Protein 9KCU (pdb70)

Organism: Medicago truncatula (NCBI:txid3880)

Sequence (1292 aa):
RIFDPRGQTIHQWNKIFLVACLISLFVDPLFFYLPIVQDEVCIDIGIAVEVFLIIIRSIADVFYVIHIFMRFHTAYVAPSSRVFGRGELVIDSSKIASRYLHKGFFLDFIAALPLPQVLIWIVIPNLGGSTIANTKNVLRFIIIIQYLPRLFLIFPLSSQIVKATTAWAGAAYNLILYMLASHVLGACWYLLSIERQEACWKSVCKLEESSCQFDFFDCNMVKDSLRVSWFVTSNVTNLCSPNSLFYQFGIYGDAVTSKVTTSAFFNKYFFCLWWGLRNLSSLGQGLLTSTFVGEIMFAIVIATLGLVLFALLIGNMQTYLQSRIFDPRGQTIHQWNKIFLVACLISLFVDPLFFYLPIVQDEVCIDIGIAVEVFLIIIRSIADVFYVIHIFMRFHTAYVAPSSRVFGRGELVIDSSKIASRYLHKGFFLDFIAALPLPQVLIWIVIPNLGGSTIANTKNVLRFIIIIQYLPRLFLIFPLSSQIVKATTAWAGAAYNLILYMLASHVLGACWYLLSIERQEACWKSVCKLEESSCQFDFFDCNMVKDSLRVSWFVTSNVTNLCSPNSLFYQFGIYGDAVTSKVTTSAFFNKYFFCLWWGLRNLSSLGQGLLTSTFVGEIMFAIVIATLGLVLFALLIGNMQTYLQSRIFDPRGQTIHQWNKIFLVACLISLFVDPLFFYLPIVQDEVCIDIGIAVEVFLIIIRSIADVFYVIHIFMRFHTAYVAPSSRVFGRGELVIDSSKIASRYLHKGFFLDFIAALPLPQVLIWIVIPNLGGSTIANTKNVLRFIIIIQYLPRLFLIFPLSSQIVKATTAWAGAAYNLILYMLASHVLGACWYLLSIERQEACWKSVCKLEESSCQFDFFDCNMVKDSLRVSWFVTSNVTNLCSPNSLFYQFGIYGDAVTSKVTTSAFFNKYFFCLWWGLRNLSSLGQGLLTSTFVGEIMFAIVIATLGLVLFALLIGNMQTYLQSRIFDPRGQTIHQWNKIFLVACLISLFVDPLFFYLPIVQDEVCIDIGIAVEVFLIIIRSIADVFYVIHIFMRFHTAYVAPSSRVFGRGELVIDSSKIASRYLHKGFFLDFIAALPLPQVLIWIVIPNLGGSTIANTKNVLRFIIIIQYLPRLFLIFPLSSQIVKATTAWAGAAYNLILYMLASHVLGACWYLLSIERQEACWKSVCKLEESSCQFDFFDCNMVKDSLRVSWFVTSNVTNLCSPNSLFYQFGIYGDAVTSKVTTSAFFNKYFFCLWWGLRNLSSLGQGLLTSTFVGEIMFAIVIATLGLVLFALLIGNMQTYLQS

B-factor: mean 60.76, std 32.74, range [0.27, 134.97]

GO terms:
  GO:0031965 nuclear membrane (C, IDA)
  GO:0005262 calcium channel activity (F, IDA)
  GO:0036377 arbuscular mycorrhizal association (P, IMP)
  GO:0009877 nodulation (P, IMP)
  GO:0044325 transmembrane transporter binding (F, IPI)

InterPro domains:
  IPR000595 Cyclic nucleotide-binding domain [PF00027] (485-559)
  IPR000595 Cyclic nucleotide-binding domain [PS50042] (462-559)
  IPR000595 Cyclic nucleotide-binding domain [SM00100] (462-593)
  IPR000595 Cyclic nucleotide-binding domain [cd00038] (462-593)
  IPR003938 Potassium channel, voltage-dependent, EAG/ELK/ERG-like [PR01463] (125-134)
  IPR003938 Potassium channel, voltage-dependent, EAG/ELK/ERG-like [PR01463] (242-252)
  IPR003938 Potassium channel, voltage-dependent, EAG/ELK/ERG-like [PR01463] (331-348)
  IPR003938 Potassium channel, voltage-dependent, EAG/ELK/ERG-like [PR01463] (357-368)
  IPR003938 Potassium channel, voltage-dependent, EAG/ELK/ERG-like [PR01463] (375-384)
  IPR003938 Potassium channel, voltage-dependent, EAG/ELK/ERG-like [PR01463] (425-432)
  IPR005821 Ion transport domain [PF00520] (70-389)
  IPR014710 RmlC-like jelly roll fold [G3DSA:2.60.120.10] (460-580)
  IPR018490 Cyclic nucleotide-binding domain superfamily [SSF51206] (392-590)

Radius of gyration: 35.73 Å; Cα contacts (8 Å, |Δi|>4): 1660; chains: 4; bounding box: 83×84×84 Å

Secondary structure (DSSP, 8-state):
-PBPTTSSHHHHHHHHHHHHHHHHHHHGGGGGG-EEEETTTEEEE-HHHHHHHHHHHHHHHHHHHHHHHHHTTB----GGG-BTTB------HHHHHHHHHHTTHHHHHHTS--HHHHHHHHTSSGGG--TTT--TTTGGGHHHHHHHHHHHHHHHHHHHHHHH---TTTHHHHHHHHHHHHHHHHHHHHHHHHHHHHHHHHHHHHHTTTT--TTTTBGGGTT-HHHHHHHHT--HHHHSSSSSTTS--GGGHHHHHTTTTTS-HHHHHHHHHHHHHHHHHTTTTT----S-HHHHHHHHHHHHHHHHHHHHHHHHHHHHHH-/-PBPTTSSHHHHHHHHHHHHHHHHHHHGGGGGG-EEEETTTEEEE-HHHHHHHHHHHHHHHHHHHHHHHHHHTB----GGG-BTTB------HHHHHHHHHHTTHHHHHHHHS-HHHHHHHHTSSGGG--TTT--HHHHGGGHHHHHHHHHHHHHHHHHHHHHH---TTTHHHHHHHHHHHHHHHHHHHHHHHHHHHHHHHHHHHHHTTTT--TTTTBGGGTT-HHHHHHHTT--HHHHTSSSSSSS--GGGGHHHHTTTTTS-HHHHHHHHHHHHHHHHHTTTTT----S-HHHHHHHHHHHHHHHHHHHHHHHHHHHHHH-/-PBPTTSSHHHHHHHHHHHHHHHHHHHGGGGGG-EEEETTTEEEE-HHHHHHHHHHHHHHHHHHHHHHHHHTTB----GGG-BTTB------HHHHHHHHHHTTHHHHHHHTS-HHHHHHHHTSSTTS--TTT--TTTGGGHHHHHHHHHHHHHHHHHHHHHHH---HHHHHHHHHHHHHHHHHHHHHHHHHHHHHHHHHHHHHHHHTTTT--TT--BGGGTT-HHHHHHHTT--HHHHSSTTSSSS--GGGGHHHHTTGGGS-HHHHHHHHHHHHHHHHHTTTTT----S-HHHHHHHHHHHHHHHHHHHHHHHHHHHHHH-/-PBPTTSSHHHHHHHHHHHHHHHHHHHGGGGGG-EEE-TTS-EEE-HHHHHHHHHHHHHHHHHHHHHHHHHHTB----GGG-BTTB------HHHHHHHHHHTTHHHHHHHTS-HHHHHHHTTSSGGG--TTT--HHHHTTHHHHHHHHHHHHHHHHHHHHHHH---STTTHHHHHHHHHHHHHHHHHHHHHHHHHHHHHHHHHHHHTTTS--TTTTBGGGTTSHHHHHHHHT--HHHHSSSSSTTS--GGGGHHHHTTTTTS-HHHHHHHHHHHHHHHHHTTTTT----S-HHHHHHHHHHHHHHHHHHHHHHHHHHHHHH-

Solvent-accessible surface area: 62949 Å² total; per-residue (Å²): 216,39,36,59,50,214,25,133,70,29,60,114,29,17,86,76,4,29,90,8,0,77,84,0,1,96,10,1,1,15,0,0,0,3,0,47,8,55,122,77,10,0,15,59,47,19,136,76,52,19,76,119,2,0,83,41,1,28,89,4,9,82,67,2,87,68,24,19,128,34,101,51,64,16,4,42,44,22,97,114,16,155,97,197,67,189,4,125,87,29,109,80,65,85,117,8,33,45,105,2,108,148,155,32,62,148,56,17,95,54,0,8,56,46,44,0,32,50,15,16,128,124,53,24,59,139,177,34,46,28,112,170,56,70,46,79,6,62,49,13,40,60,1,38,118,5,4,102,31,0,49,110,30,10,89,66,16,25,50,92,20,112,171,46,141,149,52,193,49,15,14,21,97,1,38,104,27,1,62,32,18,0,4,20,10,0,0,14,0,0,0,37,0,0,35,20,14,28,36,0,5,41,27,0,2,125,119,32,125,116,72,10,91,89,59,7,3,39,15,140,64,37,194,58,73,117,3,80,54,9,56,110,114,17,78,1,85,105,30,6,26,44,119,38,169,76,50,71,6,28,11,6,5,48,0,19,80,10,142,0,3,53,23,64,48,142,40,2,22,36,6,0,12,1,5,0,0,13,5,0,4,10,12,0,19,49,3,98,9,4,13,72,42,51,4,0,92,23,0,22,73,0,0,34,62,0,0,42,12,7,0,39,0,3,0,26,4,8,58,96,51,88,104,210,44,37,55,47,206,21,139,67,29,62,125,31,21,83,78,4,31,85,4,0,71,84,0,0,93,8,1,3,15,0,1,0,2,0,46,7,65,124,75,12,0,19,56,53,18,125,75,47,15,70,119,2,1,90,41,0,35,88,4,10,84,68,4,80,68,13,16,116,42,86,51,68,20,5,42,47,20,80,117,22,154,93,193,73,183,4,122,90,28,109,85,75,82,117,7,32,45,114,11,99,149,171,34,53,150,52,9,92,50,0,9,62,49,44,0,25,57,4,13,134,123,69,22,59,137,180,34,42,34,116,171,57,45,54,68,5,69,60,13,42,71,2,38,114,4,3,109,30,0,45,110,29,6,94,62,14,24,57,88,20,114,178,47,153,150,43,195,53,18,15,29,94,4,47,97,31,1,56,24,14,0,6,20,8,0,0,12,0,0,0,36,0,0,32,21,13,25,38,0,4,41,32,0,2,124,116,32,110,120,58,8,91,98,54,15,6,42,18,116,82,33,183,61,77,114,4,73,54,3,48,116,114,17,80,2,94,98,32,6,24,44,121,37,178,75,58,66,5,30,11,7,3,46,0,18,72,15,133,0,3,50,24,63,46,141,41,1,24,33,5,0,18,1,3,0,0,16,3,0,5,11,15,0,21,51,4,106,8,4,15,71,51,53,3,0,83,24,0,10,64,0,0,28,60,0,1,39,10,9,0,41,2,2,0,26,3,8,55,88,59,105,99,206,46,30,54,52,213,22,131,62,24,57,107,24,21,84,74,4,30,87,8,0,75,85,1,1,94,10,0,1,14,0,0,1,3,0,47,10,58,126,75,14,0,16,61,51,19,141,76,50,22,76,117,2,1,88,39,1,36,88,5,9,75,64,4,82,68,23,18,125,30,102,50,61,18,6,43,45,20,90,115,25,142,94,192,64,183,3,130,81,27,116,80,68,82,118,6,30,41,117,10,97,146,168,33,54,144,71,18,90,50,1,7,62,45,48,0,38,50,2,16,123,121,63,28,59,137,180,35,49,42,109,174,54,36,52,73,5,61,61,3,45,51,0,34,123,5,4,105,33,0,49,110,21,8,90,63,15,17,51,91,17,114,176,53,144,152,43,207,54,23,15,30,78,6,48,97,37,6,62,33,18,0,5,21,10,0,0,10,0,0,0,37,1,0,37,24,15,26,33,0,4,57,31,0,1,133,112,32,108,113,76,5,107,97,66,12,18,44,18,133,62,32,181,54,74,124,5,81,56,16,56,110,120,17,67,1,91,84,30,6,26,49,145,35,175,71,50,68,6,30,12,6,5,45,0,18,84,10,128,0,4,52,21,60,48,142,40,1,23,40,4,0,19,1,5,0,0,10,6,1,3,9,12,0,22,48,3,108,7,6,8,70,45,47,3,0,93,23,0,24,76,0,0,38,60,0,0,32,13,8,0,35,6,3,0,33,8,9,52,91,60,115,99,214,42,34,56,49,224,28,134,60,25,59,107,21,16,83,77,4,29,89,10,2,73,85,2,1,92,6,0,2,16,0,1,0,2,0,45,2,63,116,83,12,0,15,56,42,18,115,82,48,20,59,122,4,2,92,37,1,38,99,5,10,86,60,1,88,67,19,20,122,40,96,54,61,25,9,42,43,20,97,117,20,144,89,194,64,172,6,117,122,30,136,73,67,84,114,7,30,45,122,12,97,148,170,34,51,147,59,8,94,49,0,7,60,52,41,0,26,65,4,11,118,126,68,24,62,138,180,38,46,36,105,174,56,63,44,76,6,67,60,10,39,64,1,35,128,5,2,106,34,1,45,107,26,9,91,62,17,11,51,91,21,111,175,46,147,151,41,198,56,23,6,27,92,7,35,101,35,3,54,28,13,0,4,20,10,0,0,12,0,0,0,38,1,0,34,24,9,35,25,0,2,74,31,0,1,119,118,34,116,114,73,10,92,83,73,9,12,44,18,130,72,27,186,60,75,112,2,77,54,11,45,112,116,18,77,0,81,105,33,6,24,42,123,35,170,76,53,69,6,31,11,7,6,57,0,14,76,18,84,0,0,38,23,61,47,142,39,1,21,45,9,0,18,1,3,0,0,15,3,0,6,10,13,0,20,54,3,111,10,2,11,73,48,51,3,0,88,23,0,14,74,0,0,44,60,0,0,38,5,8,0,37,4,3,0,27,14,11,56,83,54,99,99

Nearest PDB structures (foldseek):
  8wfz-assembly1_A  TM=6.691E-01  e=1.430E-05  Arabidopsis thaliana
  8zyo-assembly1_B  TM=6.750E-01  e=1.605E-03  Homo sapiens
  7tkt-assembly1_A  TM=7.025E-01  e=5.117E-02  Spirochaeta thermophila DSM 6578
  8zyq-assembly1_A  TM=5.885E-01  e=2.383E-02  Homo sapiens
  6gyo-assembly1_A  TM=6.888E-01  e=1.526E-06  Homo sapiens

Foldseek 3Di:
DFDECPDDVVLVLLVVLLVLLVQLLLLLLLCLLQWFQDPLQATDGDPVVVVVSLVSNVVSLVSLVVVVVNQLRYWDFDPVQCDVNCRDTDRDSVVSNVVCVVPPVPLSVLLSDSVQVCCVPVAPDDPNPVPVVLCNLPCSCCSVVSSVSSVVVNVVSVVVVVVVDDLVCQQVVLVVVLLSQLLNLLSVLLSVLVVQLLVLVVVQCVVVVVLHDSPLRHPVCCPPPSNVVCSVVGPSVPLSAPVHPNGFSFLSNVCRVVVLSNDDSVSVSVVSSVVSSVCLCVLLPPRGGDPDPVSVVSSPVSNVNSVVSVVSNVVSNVVSVVD/DADEPLDDVVLVLLVVLLVLLLQLLLLLLLCLLQWFQALLQATDGDPVVVVVSLVSNVVSLVSLVVVLVNQLRYWDFDPVQCDVNCRDIDHDSVVSNVVCVVPPNPLSVLLSDSVQNCLVPVQPDDPNPVPVVLPNLPVSCCSVVSSVSSVVVNVVSVVVNVVVDALVVQQVVLVSVLLSQLLNLLSVLSSVLVVLLVVLVVVQCVVVVVLHDSPLRHPVCCPPPSNVVCSVVGPSSPLSAPVDPNDFSFLSNVCVVVVLSHDDSVSVSVVSSVVLSVCLCVLLPPRGGDPDPVSVVSSPVSNVNSVVSVVSNVVSNVVSVVD/DADECLDDPVLVLLVVLLVLLVLLLLLLLLCLLQWFQDPLQFTDGDPVVVVVSLVSNVVSLVSLVVVLVNQLRYWDFDPVQCDVNCRDTDHDSVVSNVVCVVPPNVLSVLLNDSVQVCLVPPQPDDPNPPPVVLPSLPVSCCSVVNSVSSVVVNVVSVVVNVVVPALVCQLVVLVVVLLSQLLNLLSVLSSVLVVQLVVLVVVQCVVVVVLHDSVLRHPVCSPPPSSVVCSVVGDSSPLSAPVHPNGFSFLSNVCVVVVLSNDDSVSVSVVSSVVSSVCLCVLLPPRGGDPDPVSVVSSPVSNVNSVVSVVSSVVSNVVSVVD/DADECPDDVVLVLLVVLLVLLLLLLLLLLLCLLQWFQAPLQATDGDPVVLVVSLVSLVVSLVSLVVVLVNQLRYWDFDPVQCDVNCRDIDDDSVVSNVVCVVPPVVLSVLLSDSVQNCLVPVAPDDPNPVPVVLPNLPVSCCVVVSSVSSVVVSPVSVVVVVVVDALVVQQVVLVSVLLSQLLNLLSVLSSVLVVQLLVLVQVQCVVVVVLDDSPLRHPVCCPPPSNVVVSVVGDSVPCSACVHPNGFSFQSNCCRVVVLSNDDSVSNSVVSSVVSSVCLCVLLPPRGGDPDPVSVVSSVVSNVNSVVSVVSNVVSNVVSVVD

Structure (mmCIF, N/CA/C/O backbone):
data_9KCU
#
_entry.id   9KCU
#
_cell.length_a   1.00
_cell.length_b   1.00
_cell.length_c   1.00
_cell.angle_alpha   90.00
_cell.angle_beta   90.00
_cell.angle_gamma   90.00
#
_symmetry.space_group_name_H-M   'P 1'
#
loop_
_entity.id
_entity.type
_entity.pdbx_description
1 polymer 'Protein CNGC15b'
2 non-polymer PHOSPHATIDYLETHANOLAMINE
#
loop_
_atom_site.group_PDB
_atom_site.id
_atom_site.type_symbol
_atom_site.label_atom_id
_atom_site.label_alt_id
_atom_site.label_comp_id
_atom_site.label_asym_id
_atom_site.label_entity_id
_atom_site.label_seq_id
_atom_site.pdbx_PDB_ins_code
_atom_site.Cartn_x
_atom_site.Cartn_y
_atom_site.Cartn_z
_atom_site.occupancy
_atom_site.B_iso_or_equiv
_atom_site.auth_seq_id
_atom_site.auth_comp_id
_atom_site.auth_asym_id
_atom_site.auth_atom_id
_atom_site.pdbx_PDB_model_num
ATOM 1 N N . ARG A 1 58 ? 118.323 97.851 168.682 1.00 102.86 58 ARG A N 1
ATOM 2 C CA . ARG A 1 58 ? 118.655 99.260 168.853 1.00 102.86 58 ARG A CA 1
ATOM 3 C C . ARG A 1 58 ? 118.911 99.930 167.507 1.00 102.86 58 ARG A C 1
ATOM 4 O O . ARG A 1 58 ? 119.897 100.646 167.337 1.00 102.86 58 ARG A O 1
ATOM 12 N N . ILE A 1 59 ? 118.013 99.691 166.551 1.00 98.85 59 ILE A N 1
ATOM 13 C CA . ILE A 1 59 ? 118.165 100.263 165.220 1.00 98.85 59 ILE A CA 1
ATOM 14 C C . ILE A 1 59 ? 117.846 101.751 165.267 1.00 98.85 59 ILE A C 1
ATOM 15 O O . ILE A 1 59 ? 116.797 102.164 165.779 1.00 98.85 59 ILE A O 1
ATOM 20 N N . PHE A 1 60 ? 118.753 102.563 164.734 1.00 94.22 60 PHE A N 1
ATOM 21 C CA . PHE A 1 60 ? 118.581 104.007 164.736 1.00 94.22 60 PHE A CA 1
ATOM 22 C C . PHE A 1 60 ? 117.658 104.446 163.605 1.00 94.22 60 PHE A C 1
ATOM 23 O O . PHE A 1 60 ? 117.566 103.799 162.559 1.00 94.22 60 PHE A O 1
ATOM 31 N N . ASP A 1 61 ? 116.969 105.560 163.829 1.00 101.16 61 ASP A N 1
ATOM 32 C CA . ASP A 1 61 ? 116.102 106.130 162.804 1.00 101.16 61 ASP A CA 1
ATOM 33 C C . ASP A 1 61 ? 116.940 106.889 161.780 1.00 101.16 61 ASP A C 1
ATOM 34 O O . ASP A 1 61 ? 117.690 107.795 162.156 1.00 101.16 61 ASP A O 1
ATOM 39 N N . PRO A 1 62 ? 116.831 106.560 160.490 1.00 97.74 62 PRO A N 1
ATOM 40 C CA . PRO A 1 62 ? 117.681 107.224 159.486 1.00 97.74 62 PRO A CA 1
ATOM 41 C C . PRO A 1 62 ? 117.479 108.726 159.405 1.00 97.74 62 PRO A C 1
ATOM 42 O O . PRO A 1 62 ? 118.393 109.434 158.965 1.00 97.74 62 PRO A O 1
ATOM 46 N N . ARG A 1 63 ? 116.317 109.236 159.807 1.00 102.91 63 ARG A N 1
ATOM 47 C CA . ARG A 1 63 ? 116.048 110.668 159.815 1.00 102.91 63 ARG A CA 1
ATOM 48 C C . ARG A 1 63 ? 115.846 111.172 161.241 1.00 102.91 63 ARG A C 1
ATOM 49 O O . ARG A 1 63 ? 115.120 112.141 161.475 1.00 102.91 63 ARG A O 1
ATOM 57 N N . GLY A 1 64 ? 116.485 110.520 162.203 1.00 97.22 64 GLY A N 1
ATOM 58 C CA . GLY A 1 64 ? 116.353 110.861 163.605 1.00 97.22 64 GLY A CA 1
ATOM 59 C C . GLY A 1 64 ? 117.375 111.876 164.064 1.00 97.22 64 GLY A C 1
ATOM 60 O O . GLY A 1 64 ? 117.884 112.683 163.280 1.00 97.22 64 GLY A O 1
ATOM 61 N N . GLN A 1 65 ? 117.679 111.835 165.359 1.00 96.98 65 GLN A N 1
ATOM 62 C CA . GLN A 1 65 ? 118.620 112.761 165.978 1.00 96.98 65 GLN A CA 1
ATOM 63 C C . GLN A 1 65 ? 119.990 112.154 166.231 1.00 96.98 65 GLN A C 1
ATOM 64 O O . GLN A 1 65 ? 120.997 112.855 166.119 1.00 96.98 65 GLN A O 1
ATOM 70 N N . THR A 1 66 ? 120.054 110.866 166.578 1.00 90.11 66 THR A N 1
ATOM 71 C CA . THR A 1 66 ? 121.346 110.231 166.820 1.00 90.11 66 THR A CA 1
ATOM 72 C C . THR A 1 66 ? 122.182 110.179 165.548 1.00 90.11 66 THR A C 1
ATOM 73 O O . THR A 1 66 ? 123.374 110.510 165.564 1.00 90.11 66 THR A O 1
ATOM 77 N N . ILE A 1 67 ? 121.573 109.774 164.432 1.00 85.31 67 ILE A N 1
ATOM 78 C CA . ILE A 1 67 ? 122.311 109.683 163.177 1.00 85.31 67 ILE A CA 1
ATOM 79 C C . ILE A 1 67 ? 122.699 111.067 162.675 1.00 85.31 67 ILE A C 1
ATOM 80 O O . ILE A 1 67 ? 123.770 111.245 162.088 1.00 85.31 67 ILE A O 1
ATOM 85 N N . HIS A 1 68 ? 121.846 112.069 162.893 1.00 94.50 68 HIS A N 1
ATOM 86 C CA . HIS A 1 68 ? 122.195 113.429 162.488 1.00 94.50 68 HIS A CA 1
ATOM 87 C C . HIS A 1 68 ? 123.446 113.912 163.214 1.00 94.50 68 HIS A C 1
ATOM 88 O O . HIS A 1 68 ? 124.384 114.428 162.591 1.00 94.50 68 HIS A O 1
ATOM 95 N N . GLN A 1 69 ? 123.483 113.739 164.538 1.00 89.06 69 GLN A N 1
ATOM 96 C CA . GLN A 1 69 ? 124.659 114.135 165.307 1.00 89.06 69 GLN A CA 1
ATOM 97 C C . GLN A 1 69 ? 125.880 113.317 164.907 1.00 89.06 69 GLN A C 1
ATOM 98 O O . GLN A 1 69 ? 126.996 113.849 164.817 1.00 89.06 69 GLN A O 1
ATOM 104 N N . TRP A 1 70 ? 125.692 112.017 164.664 1.00 80.64 70 TRP A N 1
ATOM 105 C CA . TRP A 1 70 ? 126.824 111.187 164.274 1.00 80.64 70 TRP A CA 1
ATOM 106 C C . TRP A 1 70 ? 127.378 111.610 162.922 1.00 80.64 70 TRP A C 1
ATOM 107 O O . TRP A 1 70 ? 128.591 111.581 162.711 1.00 80.64 70 TRP A O 1
ATOM 118 N N . ASN A 1 71 ? 126.507 111.990 161.986 1.00 78.44 71 ASN A N 1
ATOM 119 C CA . ASN A 1 71 ? 126.973 112.474 160.692 1.00 78.44 71 ASN A CA 1
ATOM 120 C C . ASN A 1 71 ? 127.673 113.820 160.831 1.00 78.44 71 ASN A C 1
ATOM 121 O O . ASN A 1 71 ? 128.657 114.090 160.131 1.00 78.44 71 ASN A O 1
ATOM 126 N N . LYS A 1 72 ? 127.182 114.673 161.734 1.00 82.61 72 LYS A N 1
ATOM 127 C CA . LYS A 1 72 ? 127.872 115.930 162.008 1.00 82.61 72 LYS A CA 1
ATOM 128 C C . LYS A 1 72 ? 129.285 115.676 162.523 1.00 82.61 72 LYS A C 1
ATOM 129 O O . LYS A 1 72 ? 130.230 116.373 162.137 1.00 82.61 72 LYS A O 1
ATOM 135 N N . ILE A 1 73 ? 129.443 114.683 163.399 1.00 76.39 73 ILE A N 1
ATOM 136 C CA . ILE A 1 73 ? 130.772 114.334 163.898 1.00 76.39 73 ILE A CA 1
ATOM 137 C C . ILE A 1 73 ? 131.612 113.690 162.796 1.00 76.39 73 ILE A C 1
ATOM 138 O O . ILE A 1 73 ? 132.813 113.964 162.664 1.00 76.39 73 ILE A O 1
ATOM 143 N N . PHE A 1 74 ? 130.991 112.830 161.988 1.00 62.66 74 PHE A N 1
ATOM 144 C CA . PHE A 1 74 ? 131.714 112.070 160.979 1.00 62.66 74 PHE A CA 1
ATOM 145 C C . PHE A 1 74 ? 132.218 112.958 159.854 1.00 62.66 74 PHE A C 1
ATOM 146 O O . PHE A 1 74 ? 133.250 112.654 159.253 1.00 62.66 74 PHE A O 1
ATOM 154 N N . LEU A 1 75 ? 131.509 114.044 159.542 1.00 63.34 75 LEU A N 1
ATOM 155 C CA . LEU A 1 75 ? 132.026 114.976 158.545 1.00 63.34 75 LEU A CA 1
ATOM 156 C C . LEU A 1 75 ? 133.336 115.599 159.011 1.00 63.34 75 LEU A C 1
ATOM 157 O O . LEU A 1 75 ? 134.296 115.697 158.237 1.00 63.34 75 LEU A O 1
ATOM 162 N N . VAL A 1 76 ? 133.401 116.006 160.280 1.00 59.92 76 VAL A N 1
ATOM 163 C CA . VAL A 1 76 ? 134.638 116.556 160.830 1.00 59.92 76 VAL A CA 1
ATOM 164 C C . VAL A 1 76 ? 135.728 115.491 160.853 1.00 59.92 76 VAL A C 1
ATOM 165 O O . VAL A 1 76 ? 136.892 115.764 160.532 1.00 59.92 76 VAL A O 1
ATOM 169 N N . ALA A 1 77 ? 135.370 114.263 161.234 1.00 58.37 77 ALA A N 1
ATOM 170 C CA . ALA A 1 77 ? 136.354 113.184 161.263 1.00 58.37 77 ALA A CA 1
ATOM 171 C C . ALA A 1 77 ? 136.913 112.904 159.871 1.00 58.37 77 ALA A C 1
ATOM 172 O O . ALA A 1 77 ? 138.122 112.707 159.704 1.00 58.37 77 ALA A O 1
ATOM 174 N N . CYS A 1 78 ? 136.046 112.890 158.858 1.00 58.33 78 CYS A N 1
ATOM 175 C CA . CYS A 1 78 ? 136.491 112.644 157.492 1.00 58.33 78 CYS A CA 1
ATOM 176 C C . CYS A 1 78 ? 137.330 113.800 156.966 1.00 58.33 78 CYS A C 1
ATOM 177 O O . CYS A 1 78 ? 138.288 113.583 156.218 1.00 58.33 78 CYS A O 1
ATOM 180 N N . LEU A 1 79 ? 136.984 115.036 157.333 1.00 55.38 79 LEU A N 1
ATOM 181 C CA . LEU A 1 79 ? 137.815 116.172 156.948 1.00 55.38 79 LEU A CA 1
ATOM 182 C C . LEU A 1 79 ? 139.201 116.075 157.575 1.00 55.38 79 LEU A C 1
ATOM 183 O O . LEU A 1 79 ? 140.211 116.351 156.917 1.00 55.38 79 LEU A O 1
ATOM 188 N N . ILE A 1 80 ? 139.267 115.674 158.846 1.00 44.94 80 ILE A N 1
ATOM 189 C CA . ILE A 1 80 ? 140.558 115.486 159.502 1.00 44.94 80 ILE A CA 1
ATOM 190 C C . ILE A 1 80 ? 141.352 114.390 158.803 1.00 44.94 80 ILE A C 1
ATOM 191 O O . ILE A 1 80 ? 142.559 114.528 158.571 1.00 44.94 80 ILE A O 1
ATOM 196 N N . SER A 1 81 ? 140.686 113.289 158.451 1.00 38.10 81 SER A N 1
ATOM 197 C CA . SER A 1 81 ? 141.370 112.195 157.768 1.00 38.10 81 SER A CA 1
ATOM 198 C C . SER A 1 81 ? 141.881 112.627 156.398 1.00 38.10 81 SER A C 1
ATOM 199 O O . SER A 1 81 ? 142.975 112.229 155.983 1.00 38.10 81 SER A O 1
ATOM 202 N N . LEU A 1 82 ? 141.099 113.434 155.678 1.00 29.23 82 LEU A N 1
ATOM 203 C CA . LEU A 1 82 ? 141.536 113.921 154.374 1.00 29.23 82 LEU A CA 1
ATOM 204 C C . LEU A 1 82 ? 142.681 114.914 154.498 1.00 29.23 82 LEU A C 1
ATOM 205 O O . LEU A 1 82 ? 143.520 115.005 153.596 1.00 29.23 82 LEU A O 1
ATOM 210 N N . PHE A 1 83 ? 142.721 115.683 155.586 1.00 19.78 83 PHE A N 1
ATOM 211 C CA . PHE A 1 83 ? 143.838 116.595 155.800 1.00 19.78 83 PHE A CA 1
ATOM 212 C C . PHE A 1 83 ? 145.098 115.863 156.242 1.00 19.78 83 PHE A C 1
ATOM 213 O O . PHE A 1 83 ? 146.208 116.321 155.952 1.00 19.78 83 PHE A O 1
ATOM 221 N N . VAL A 1 84 ? 144.952 114.734 156.930 1.00 23.46 84 VAL A N 1
ATOM 222 C CA . VAL A 1 84 ? 146.101 114.065 157.528 1.00 23.46 84 VAL A CA 1
ATOM 223 C C . VAL A 1 84 ? 146.784 113.091 156.568 1.00 23.46 84 VAL A C 1
ATOM 224 O O . VAL A 1 84 ? 148.013 112.965 156.592 1.00 23.46 84 VAL A O 1
ATOM 228 N N . ASP A 1 85 ? 146.022 112.408 155.712 1.00 24.81 85 ASP A N 1
ATOM 229 C CA . ASP A 1 85 ? 146.609 111.384 154.849 1.00 24.81 85 ASP A CA 1
ATOM 230 C C . ASP A 1 85 ? 147.715 111.916 153.943 1.00 24.81 85 ASP A C 1
ATOM 231 O O . ASP A 1 85 ? 148.782 111.282 153.880 1.00 24.81 85 ASP A O 1
ATOM 236 N N . PRO A 1 86 ? 147.550 113.032 153.222 1.00 19.22 86 PRO A N 1
ATOM 237 C CA . PRO A 1 86 ? 148.668 113.532 152.404 1.00 19.22 86 PRO A CA 1
ATOM 238 C C . PRO A 1 86 ? 149.877 113.968 153.213 1.00 19.22 86 PRO A C 1
ATOM 239 O O . PRO A 1 86 ? 150.982 114.013 152.659 1.00 19.22 86 PRO A O 1
ATOM 243 N N . LEU A 1 87 ? 149.711 114.290 154.499 1.00 20.64 87 LEU A N 1
ATOM 244 C CA . LEU A 1 87 ? 150.853 114.696 155.312 1.00 20.64 87 LEU A CA 1
ATOM 245 C C . LEU A 1 87 ? 151.892 113.591 155.431 1.00 20.64 87 LEU A C 1
ATOM 246 O O . LEU A 1 87 ? 153.071 113.886 155.654 1.00 20.64 87 LEU A O 1
ATOM 251 N N . PHE A 1 88 ? 151.483 112.330 155.267 1.00 29.09 88 PHE A N 1
ATOM 252 C CA . PHE A 1 88 ? 152.433 111.225 155.261 1.00 29.09 88 PHE A CA 1
ATOM 253 C C . PHE A 1 88 ? 153.468 111.367 154.155 1.00 29.09 88 PHE A C 1
ATOM 254 O O . PHE A 1 88 ? 154.539 110.758 154.240 1.00 29.09 88 PHE A O 1
ATOM 262 N N . PHE A 1 89 ? 153.169 112.150 153.118 1.00 20.22 89 PHE A N 1
ATOM 263 C CA . PHE A 1 89 ? 154.123 112.378 152.044 1.00 20.22 89 PHE A CA 1
ATOM 264 C C . PHE A 1 89 ? 155.229 113.346 152.441 1.00 20.22 89 PHE A C 1
ATOM 265 O O . PHE A 1 89 ? 156.278 113.364 151.790 1.00 20.22 89 PHE A O 1
ATOM 273 N N . TYR A 1 90 ? 155.025 114.142 153.489 1.00 30.53 90 TYR A N 1
ATOM 274 C CA . TYR A 1 90 ? 156.030 115.096 153.939 1.00 30.53 90 TYR A CA 1
ATOM 275 C C . TYR A 1 90 ? 157.037 114.485 154.902 1.00 30.53 90 TYR A C 1
ATOM 276 O O . TYR A 1 90 ? 157.954 115.185 155.342 1.00 30.53 90 TYR A O 1
ATOM 285 N N . LEU A 1 91 ? 156.879 113.210 155.249 1.00 30.26 91 LEU A N 1
ATOM 286 C CA . LEU A 1 91 ? 157.805 112.567 156.179 1.00 30.26 91 LEU A CA 1
ATOM 287 C C . LEU A 1 91 ? 159.230 112.466 155.646 1.00 30.26 91 LEU A C 1
ATOM 288 O O . LEU A 1 91 ? 160.166 112.768 156.406 1.00 30.26 91 LEU A O 1
ATOM 293 N N . PRO A 1 92 ? 159.482 112.039 154.403 1.00 27.61 92 PRO A N 1
ATOM 294 C CA . PRO A 1 92 ? 160.873 111.929 153.946 1.00 27.61 92 PRO A CA 1
ATOM 295 C C . PRO A 1 92 ? 161.584 113.274 153.949 1.00 27.61 92 PRO A C 1
ATOM 296 O O . PRO A 1 92 ? 161.043 114.289 153.506 1.00 27.61 92 PRO A O 1
ATOM 300 N N . ILE A 1 93 ? 162.816 113.265 154.453 1.00 33.12 93 ILE A N 1
ATOM 301 C CA . ILE A 1 93 ? 163.652 114.453 154.561 1.00 33.12 93 ILE A CA 1
ATOM 302 C C . ILE A 1 93 ? 164.988 114.152 153.901 1.00 33.12 93 ILE A C 1
ATOM 303 O O . ILE A 1 93 ? 165.607 113.123 154.190 1.00 33.12 93 ILE A O 1
ATOM 308 N N . VAL A 1 94 ? 165.430 115.045 153.023 1.00 42.48 94 VAL A N 1
ATOM 309 C CA . VAL A 1 94 ? 166.739 114.929 152.390 1.00 42.48 94 VAL A CA 1
ATOM 310 C C . VAL A 1 94 ? 167.739 115.712 153.229 1.00 42.48 94 VAL A C 1
ATOM 311 O O . VAL A 1 94 ? 167.573 116.918 153.442 1.00 42.48 94 VAL A O 1
ATOM 315 N N . GLN A 1 95 ? 168.772 115.030 153.708 1.00 61.66 95 GLN A N 1
ATOM 316 C CA . GLN A 1 95 ? 169.775 115.643 154.563 1.00 61.66 95 GLN A CA 1
ATOM 317 C C . GLN A 1 95 ? 170.964 116.127 153.739 1.00 61.66 95 GLN A C 1
ATOM 318 O O . GLN A 1 95 ? 171.138 115.769 152.572 1.00 61.66 95 GLN A O 1
ATOM 324 N N . ASP A 1 96 ? 171.790 116.963 154.373 1.00 75.38 96 ASP A N 1
ATOM 325 C CA . ASP A 1 96 ? 172.954 117.528 153.701 1.00 75.38 96 ASP A CA 1
ATOM 326 C C . ASP A 1 96 ? 173.978 116.468 153.322 1.00 75.38 96 ASP A C 1
ATOM 327 O O . ASP A 1 96 ? 174.778 116.697 152.409 1.00 75.38 96 ASP A O 1
ATOM 332 N N . GLU A 1 97 ? 173.974 115.320 153.996 1.00 78.09 97 GLU A N 1
ATOM 333 C CA . GLU A 1 97 ? 174.866 114.220 153.657 1.00 78.09 97 GLU A CA 1
ATOM 334 C C . GLU A 1 97 ? 174.361 113.392 152.483 1.00 78.09 97 GLU A C 1
ATOM 335 O O . GLU A 1 97 ? 174.869 112.286 152.267 1.00 78.09 97 GLU A O 1
ATOM 341 N N . VAL A 1 98 ? 173.382 113.901 151.733 1.00 68.37 98 VAL A N 1
ATOM 342 C CA . VAL A 1 98 ? 172.802 113.215 150.582 1.00 68.37 98 VAL A CA 1
ATOM 343 C C . VAL A 1 98 ? 172.231 111.871 151.019 1.00 68.37 98 VAL A C 1
ATOM 344 O O . VAL A 1 98 ? 172.788 110.812 150.710 1.00 68.37 98 VAL A O 1
ATOM 348 N N . CYS A 1 99 ? 171.127 111.913 151.760 1.00 66.93 99 CYS A N 1
ATOM 349 C CA . CYS A 1 99 ? 170.401 110.712 152.148 1.00 66.93 99 CYS A CA 1
ATOM 350 C C . CYS A 1 99 ? 168.981 111.111 152.517 1.00 66.93 99 CYS A C 1
ATOM 351 O O . CYS A 1 99 ? 168.695 112.281 152.784 1.00 66.93 99 CYS A O 1
ATOM 354 N N . ILE A 1 100 ? 168.089 110.123 152.523 1.00 53.09 100 ILE A N 1
ATOM 355 C CA . ILE A 1 100 ? 166.681 110.335 152.838 1.00 53.09 100 ILE A CA 1
ATOM 356 C C . ILE A 1 100 ? 166.373 109.630 154.151 1.00 53.09 100 ILE A C 1
ATOM 357 O O . ILE A 1 100 ? 166.518 108.406 154.254 1.00 53.09 100 ILE A O 1
ATOM 362 N N . ASP A 1 101 ? 165.948 110.400 155.144 1.00 55.51 101 ASP A N 1
ATOM 363 C CA . ASP A 1 101 ? 165.537 109.885 156.442 1.00 55.51 101 ASP A CA 1
ATOM 364 C C . ASP A 1 101 ? 164.041 110.111 156.622 1.00 55.51 101 ASP A C 1
ATOM 365 O O . ASP A 1 101 ? 163.396 110.806 155.836 1.00 55.51 101 ASP A O 1
ATOM 370 N N . ILE A 1 102 ? 163.488 109.513 157.673 1.00 49.08 102 ILE A N 1
ATOM 371 C CA . ILE A 1 102 ? 162.073 109.635 157.994 1.00 49.08 102 ILE A CA 1
ATOM 372 C C . ILE A 1 102 ? 161.951 110.238 159.385 1.00 49.08 102 ILE A C 1
ATOM 373 O O . ILE A 1 102 ? 162.517 109.706 160.346 1.00 49.08 102 ILE A O 1
ATOM 378 N N . GLY A 1 103 ? 161.217 111.343 159.494 1.00 44.42 103 GLY A N 1
ATOM 379 C CA . GLY A 1 103 ? 160.979 111.945 160.791 1.00 44.42 103 GLY A CA 1
ATOM 380 C C . GLY A 1 103 ? 160.108 111.060 161.657 1.00 44.42 103 GLY A C 1
ATOM 381 O O . GLY A 1 103 ? 158.904 110.943 161.414 1.00 44.42 103 GLY A O 1
ATOM 382 N N . ILE A 1 104 ? 160.704 110.440 162.677 1.00 50.30 104 ILE A N 1
ATOM 383 C CA . ILE A 1 104 ? 159.992 109.427 163.450 1.00 50.30 104 ILE A CA 1
ATOM 384 C C . ILE A 1 104 ? 158.903 110.058 164.314 1.00 50.30 104 ILE A C 1
ATOM 385 O O . ILE A 1 104 ? 157.814 109.494 164.463 1.00 50.30 104 ILE A O 1
ATOM 390 N N . ALA A 1 105 ? 159.175 111.226 164.900 1.00 49.12 105 ALA A N 1
ATOM 391 C CA . ALA A 1 105 ? 158.202 111.847 165.795 1.00 49.12 105 ALA A CA 1
ATOM 392 C C . ALA A 1 105 ? 156.951 112.282 165.041 1.00 49.12 105 ALA A C 1
ATOM 393 O O . ALA A 1 105 ? 155.823 111.974 165.451 1.00 49.12 105 ALA A O 1
ATOM 395 N N . VAL A 1 106 ? 157.132 113.005 163.934 1.00 43.89 106 VAL A N 1
ATOM 396 C CA . VAL A 1 106 ? 155.988 113.445 163.143 1.00 43.89 106 VAL A CA 1
ATOM 397 C C . VAL A 1 106 ? 155.271 112.247 162.538 1.00 43.89 106 VAL A C 1
ATOM 398 O O . VAL A 1 106 ? 154.040 112.240 162.415 1.00 43.89 106 VAL A O 1
ATOM 402 N N . GLU A 1 107 ? 156.024 111.214 162.155 1.00 43.38 107 GLU A N 1
ATOM 403 C CA . GLU A 1 107 ? 155.405 109.997 161.641 1.00 43.38 107 GLU A CA 1
ATOM 404 C C . GLU A 1 107 ? 154.510 109.350 162.688 1.00 43.38 107 GLU A C 1
ATOM 405 O O . GLU A 1 107 ? 153.389 108.933 162.383 1.00 43.38 107 GLU A O 1
ATOM 411 N N . VAL A 1 108 ? 154.987 109.264 163.931 1.00 40.38 108 VAL A N 1
ATOM 412 C CA . VAL A 1 108 ? 154.190 108.667 164.998 1.00 40.38 108 VAL A CA 1
ATOM 413 C C . VAL A 1 108 ? 152.952 109.510 165.277 1.00 40.38 108 VAL A C 1
ATOM 414 O O . VAL A 1 108 ? 151.854 108.976 165.479 1.00 40.38 108 VAL A O 1
ATOM 418 N N . PHE A 1 109 ? 153.103 110.836 165.294 1.00 36.95 109 PHE A N 1
ATOM 419 C CA . PHE A 1 109 ? 151.951 111.705 165.529 1.00 36.95 109 PHE A CA 1
ATOM 420 C C . PHE A 1 109 ? 150.901 111.535 164.434 1.00 36.95 109 PHE A C 1
ATOM 421 O O . PHE A 1 109 ? 149.699 111.420 164.716 1.00 36.95 109 PHE A O 1
ATOM 429 N N . LEU A 1 110 ? 151.341 111.510 163.173 1.00 33.64 110 LEU A N 1
ATOM 430 C CA . LEU A 1 110 ? 150.409 111.329 162.066 1.00 33.64 110 LEU A CA 1
ATOM 431 C C . LEU A 1 110 ? 149.757 109.955 162.118 1.00 33.64 110 LEU A C 1
ATOM 432 O O . LEU A 1 110 ? 148.570 109.813 161.805 1.00 33.64 110 LEU A O 1
ATOM 437 N N . ILE A 1 111 ? 150.516 108.931 162.512 1.00 41.83 111 ILE A N 1
ATOM 438 C CA . ILE A 1 111 ? 149.953 107.591 162.643 1.00 41.83 111 ILE A CA 1
ATOM 439 C C . ILE A 1 111 ? 148.880 107.569 163.722 1.00 41.83 111 ILE A C 1
ATOM 440 O O . ILE A 1 111 ? 147.831 106.940 163.558 1.00 41.83 111 ILE A O 1
ATOM 445 N N . ILE A 1 112 ? 149.121 108.259 164.838 1.00 40.35 112 ILE A N 1
ATOM 446 C CA . ILE A 1 112 ? 148.134 108.302 165.917 1.00 40.35 112 ILE A CA 1
ATOM 447 C C . ILE A 1 112 ? 146.862 109.002 165.449 1.00 40.35 112 ILE A C 1
ATOM 448 O O . ILE A 1 112 ? 145.742 108.533 165.701 1.00 40.35 112 ILE A O 1
ATOM 453 N N . ILE A 1 113 ? 147.013 110.137 164.763 1.00 43.36 113 ILE A N 1
ATOM 454 C CA . ILE A 1 113 ? 145.838 110.866 164.285 1.00 43.36 113 ILE A CA 1
ATOM 455 C C . ILE A 1 113 ? 145.064 110.029 163.271 1.00 43.36 113 ILE A C 1
ATOM 456 O O . ILE A 1 113 ? 143.826 109.963 163.307 1.00 43.36 113 ILE A O 1
ATOM 461 N N . ARG A 1 114 ? 145.778 109.376 162.351 1.00 49.83 114 ARG A N 1
ATOM 462 C CA . ARG A 1 114 ? 145.125 108.509 161.380 1.00 49.83 114 ARG A CA 1
ATOM 463 C C . ARG A 1 114 ? 144.434 107.332 162.055 1.00 49.83 114 ARG A C 1
ATOM 464 O O . ARG A 1 114 ? 143.360 106.913 161.616 1.00 49.83 114 ARG A O 1
ATOM 472 N N . SER A 1 115 ? 145.031 106.787 163.117 1.00 57.25 115 SER A N 1
ATOM 473 C CA . SER A 1 115 ? 144.393 105.703 163.855 1.00 57.25 115 SER A CA 1
ATOM 474 C C . SER A 1 115 ? 143.103 106.170 164.511 1.00 57.25 115 SER A C 1
ATOM 475 O O . SER A 1 115 ? 142.109 105.438 164.523 1.00 57.25 115 SER A O 1
ATOM 478 N N . ILE A 1 116 ? 143.101 107.382 165.069 1.00 46.53 116 ILE A N 1
ATOM 479 C CA . ILE A 1 116 ? 141.867 107.929 165.633 1.00 46.53 116 ILE A CA 1
ATOM 480 C C . ILE A 1 116 ? 140.806 108.078 164.548 1.00 46.53 116 ILE A C 1
ATOM 481 O O . ILE A 1 116 ? 139.632 107.730 164.746 1.00 46.53 116 ILE A O 1
ATOM 486 N N . ALA A 1 117 ? 141.205 108.587 163.379 1.00 51.78 117 ALA A N 1
ATOM 487 C CA . ALA A 1 117 ? 140.259 108.726 162.274 1.00 51.78 117 ALA A CA 1
ATOM 488 C C . ALA A 1 117 ? 139.713 107.369 161.837 1.00 51.78 117 ALA A C 1
ATOM 489 O O . ALA A 1 117 ? 138.519 107.234 161.543 1.00 51.78 117 ALA A O 1
ATOM 491 N N . ASP A 1 118 ? 140.572 106.351 161.788 1.00 62.78 118 ASP A N 1
ATOM 492 C CA . ASP A 1 118 ? 140.127 105.018 161.395 1.00 62.78 118 ASP A CA 1
ATOM 493 C C . ASP A 1 118 ? 139.208 104.398 162.440 1.00 62.78 118 ASP A C 1
ATOM 494 O O . ASP A 1 118 ? 138.277 103.668 162.086 1.00 62.78 118 ASP A O 1
ATOM 499 N N . VAL A 1 119 ? 139.453 104.666 163.724 1.00 58.91 119 VAL A N 1
ATOM 500 C CA . VAL A 1 119 ? 138.526 104.220 164.762 1.00 58.91 119 VAL A CA 1
ATOM 501 C C . VAL A 1 119 ? 137.169 104.882 164.575 1.00 58.91 119 VAL A C 1
ATOM 502 O O . VAL A 1 119 ? 136.121 104.244 164.734 1.00 58.91 119 VAL A O 1
ATOM 506 N N . PHE A 1 120 ? 137.165 106.172 164.228 1.00 55.42 120 PHE A N 1
ATOM 507 C CA . PHE A 1 120 ? 135.900 106.843 163.935 1.00 55.42 120 PHE A CA 1
ATOM 508 C C . PHE A 1 120 ? 135.207 106.211 162.732 1.00 55.42 120 PHE A C 1
ATOM 509 O O . PHE A 1 120 ? 133.980 106.062 162.719 1.00 55.42 120 PHE A O 1
ATOM 517 N N . TYR A 1 121 ? 135.979 105.832 161.711 1.00 57.88 121 TYR A N 1
ATOM 518 C CA . TYR A 1 121 ? 135.403 105.152 160.551 1.00 57.88 121 TYR A CA 1
ATOM 519 C C . TYR A 1 121 ? 134.789 103.810 160.939 1.00 57.88 121 TYR A C 1
ATOM 520 O O . TYR A 1 121 ? 133.710 103.445 160.454 1.00 57.88 121 TYR A O 1
ATOM 529 N N . VAL A 1 122 ? 135.477 103.053 161.796 1.00 66.45 122 VAL A N 1
ATOM 530 C CA . VAL A 1 122 ? 134.950 101.770 162.256 1.00 66.45 122 VAL A CA 1
ATOM 531 C C . VAL A 1 122 ? 133.662 101.976 163.042 1.00 66.45 122 VAL A C 1
ATOM 532 O O . VAL A 1 122 ? 132.700 101.210 162.898 1.00 66.45 122 VAL A O 1
ATOM 536 N N . ILE A 1 123 ? 133.623 103.008 163.887 1.00 72.14 123 ILE A N 1
ATOM 537 C CA . ILE A 1 123 ? 132.400 103.317 164.625 1.00 72.14 123 ILE A CA 1
ATOM 538 C C . ILE A 1 123 ? 131.273 103.668 163.662 1.00 72.14 123 ILE A C 1
ATOM 539 O O . ILE A 1 123 ? 130.121 103.259 163.856 1.00 72.14 123 ILE A O 1
ATOM 544 N N . HIS A 1 124 ? 131.585 104.430 162.611 1.00 74.35 124 HIS A N 1
ATOM 545 C CA . HIS A 1 124 ? 130.572 104.776 161.617 1.00 74.35 124 HIS A CA 1
ATOM 546 C C . HIS A 1 124 ? 130.018 103.534 160.935 1.00 74.35 124 HIS A C 1
ATOM 547 O O . HIS A 1 124 ? 128.799 103.398 160.774 1.00 74.35 124 HIS A O 1
ATOM 554 N N . ILE A 1 125 ? 130.898 102.617 160.526 1.00 78.66 125 ILE A N 1
ATOM 555 C CA . ILE A 1 125 ? 130.439 101.390 159.877 1.00 78.66 125 ILE A CA 1
ATOM 556 C C . ILE A 1 125 ? 129.578 100.574 160.832 1.00 78.66 125 ILE A C 1
ATOM 557 O O . ILE A 1 125 ? 128.496 100.094 160.466 1.00 78.66 125 ILE A O 1
ATOM 562 N N . PHE A 1 126 ? 130.033 100.426 162.080 1.00 89.97 126 PHE A N 1
ATOM 563 C CA . PHE A 1 126 ? 129.299 99.632 163.058 1.00 89.97 126 PHE A CA 1
ATOM 564 C C . PHE A 1 126 ? 127.919 100.215 163.325 1.00 89.97 126 PHE A C 1
ATOM 565 O O . PHE A 1 126 ? 126.934 99.474 163.425 1.00 89.97 126 PHE A O 1
ATOM 573 N N . MET A 1 127 ? 127.825 101.538 163.448 1.00 83.54 127 MET A N 1
ATOM 574 C CA . MET A 1 127 ? 126.535 102.151 163.724 1.00 83.54 127 MET A CA 1
ATOM 575 C C . MET A 1 127 ? 125.619 102.132 162.508 1.00 83.54 127 MET A C 1
ATOM 576 O O . MET A 1 127 ? 124.410 101.928 162.659 1.00 83.54 127 MET A O 1
ATOM 581 N N . ARG A 1 128 ? 126.158 102.329 161.302 1.00 86.16 128 ARG A N 1
ATOM 582 C CA . ARG A 1 128 ? 125.281 102.389 160.141 1.00 86.16 128 ARG A CA 1
ATOM 583 C C . ARG A 1 128 ? 124.896 100.982 159.696 1.00 86.16 128 ARG A C 1
ATOM 584 O O . ARG A 1 128 ? 123.977 100.822 158.887 1.00 86.16 128 ARG A O 1
ATOM 592 N N . PHE A 1 129 ? 125.562 99.956 160.239 1.00 95.96 129 PHE A N 1
ATOM 593 C CA . PHE A 1 129 ? 124.982 98.617 160.245 1.00 95.96 129 PHE A CA 1
ATOM 594 C C . PHE A 1 129 ? 123.639 98.562 160.958 1.00 95.96 129 PHE A C 1
ATOM 595 O O . PHE A 1 129 ? 122.855 97.646 160.691 1.00 95.96 129 PHE A O 1
ATOM 603 N N . HIS A 1 130 ? 123.353 99.513 161.846 1.00 92.86 130 HIS A N 1
ATOM 604 C CA . HIS A 1 130 ? 122.150 99.460 162.666 1.00 92.86 130 HIS A CA 1
ATOM 605 C C . HIS A 1 130 ? 121.239 100.651 162.398 1.00 92.86 130 HIS A C 1
ATOM 606 O O . HIS A 1 130 ? 120.728 101.271 163.336 1.00 92.86 130 HIS A O 1
ATOM 613 N N . THR A 1 131 ? 121.034 100.981 161.126 1.00 102.75 131 THR A N 1
ATOM 614 C CA . THR A 1 131 ? 120.107 102.032 160.734 1.00 102.75 131 THR A CA 1
ATOM 615 C C . THR A 1 131 ? 119.055 101.463 159.794 1.00 102.75 131 THR A C 1
ATOM 616 O O . THR A 1 131 ? 119.328 100.555 159.004 1.00 102.75 131 THR A O 1
ATOM 620 N N . ALA A 1 132 ? 117.845 102.001 159.896 1.00 107.28 132 ALA A N 1
ATOM 621 C CA . ALA A 1 132 ? 116.767 101.598 159.011 1.00 107.28 132 ALA A CA 1
ATOM 622 C C . ALA A 1 132 ? 116.897 102.298 157.663 1.00 107.28 132 ALA A C 1
ATOM 623 O O . ALA A 1 132 ? 117.563 103.328 157.527 1.00 107.28 132 ALA A O 1
ATOM 625 N N . TYR A 1 133 ? 116.249 101.720 156.655 1.00 114.99 133 TYR A N 1
ATOM 626 C CA . TYR A 1 133 ? 116.241 102.294 155.319 1.00 114.99 133 TYR A CA 1
ATOM 627 C C . TYR A 1 133 ? 114.818 102.278 154.782 1.00 114.99 133 TYR A C 1
ATOM 628 O O . TYR A 1 133 ? 113.992 101.451 155.175 1.00 114.99 133 TYR A O 1
ATOM 637 N N . VAL A 1 134 ? 114.541 103.208 153.875 1.00 116.16 134 VAL A N 1
ATOM 638 C CA . VAL A 1 134 ? 113.213 103.327 153.286 1.00 116.16 134 VAL A CA 1
ATOM 639 C C . VAL A 1 134 ? 113.065 102.285 152.186 1.00 116.16 134 VAL A C 1
ATOM 640 O O . VAL A 1 134 ? 113.879 102.226 151.256 1.00 116.16 134 VAL A O 1
ATOM 644 N N . ALA A 1 135 ? 112.033 101.458 152.294 1.00 123.29 135 ALA A N 1
ATOM 645 C CA . ALA A 1 135 ? 111.798 100.425 151.293 1.00 123.29 135 ALA A CA 1
ATOM 646 C C . ALA A 1 135 ? 111.416 101.067 149.964 1.00 123.29 135 ALA A C 1
ATOM 647 O O . ALA A 1 135 ? 110.575 101.974 149.940 1.00 123.29 135 ALA A O 1
ATOM 649 N N . PRO A 1 136 ? 112.014 100.641 148.849 1.00 133.63 136 PRO A N 1
ATOM 650 C CA . PRO A 1 136 ? 111.664 101.249 147.553 1.00 133.63 136 PRO A CA 1
ATOM 651 C C . PRO A 1 136 ? 110.201 101.087 147.179 1.00 133.63 136 PRO A C 1
ATOM 652 O O . PRO A 1 136 ? 109.631 101.987 146.550 1.00 133.63 136 PRO A O 1
ATOM 656 N N . SER A 1 137 ? 109.575 99.970 147.546 1.00 133.76 137 SER A N 1
ATOM 657 C CA . SER A 1 137 ? 108.184 99.717 147.197 1.00 133.76 137 SER A CA 1
ATOM 658 C C . SER A 1 137 ? 107.197 100.260 148.221 1.00 133.76 137 SER A C 1
ATOM 659 O O . SER A 1 137 ? 105.988 100.228 147.967 1.00 133.76 137 SER A O 1
ATOM 662 N N . SER A 1 138 ? 107.673 100.754 149.362 1.00 124.89 138 SER A N 1
ATOM 663 C CA . SER A 1 138 ? 106.808 101.290 150.403 1.00 124.89 138 SER A CA 1
ATOM 664 C C . SER A 1 138 ? 106.724 102.810 150.374 1.00 124.89 138 SER A C 1
ATOM 665 O O . SER A 1 138 ? 106.132 103.405 151.280 1.00 124.89 138 SER A O 1
ATOM 668 N N . ARG A 1 139 ? 107.297 103.451 149.355 1.00 126.59 139 ARG A N 1
ATOM 669 C CA . ARG A 1 139 ? 107.296 104.911 149.248 1.00 126.59 139 ARG A CA 1
ATOM 670 C C . ARG A 1 139 ? 105.912 105.367 148.795 1.00 126.59 139 ARG A C 1
ATOM 671 O O . ARG A 1 139 ? 105.683 105.740 147.641 1.00 126.59 139 ARG A O 1
ATOM 679 N N . VAL A 1 140 ? 104.969 105.336 149.734 1.00 132.33 140 VAL A N 1
ATOM 680 C CA . VAL A 1 140 ? 103.590 105.735 149.473 1.00 132.33 140 VAL A CA 1
ATOM 681 C C . VAL A 1 140 ? 103.491 107.231 149.756 1.00 132.33 140 VAL A C 1
ATOM 682 O O . VAL A 1 140 ? 103.312 107.649 150.901 1.00 132.33 140 VAL A O 1
ATOM 686 N N . PHE A 1 141 ? 103.604 108.038 148.698 1.00 134.68 141 PHE A N 1
ATOM 687 C CA . PHE A 1 141 ? 103.518 109.498 148.793 1.00 134.68 141 PHE A CA 1
ATOM 688 C C . PHE A 1 141 ? 104.525 110.056 149.796 1.00 134.68 141 PHE A C 1
ATOM 689 O O . PHE A 1 141 ? 104.221 110.969 150.567 1.00 134.68 141 PHE A O 1
ATOM 697 N N . GLY A 1 142 ? 105.736 109.504 149.786 1.00 133.85 142 GLY A N 1
ATOM 698 C CA . GLY A 1 142 ? 106.790 109.986 150.657 1.00 133.85 142 GLY A CA 1
ATOM 699 C C . GLY A 1 142 ? 106.981 109.155 151.909 1.00 133.85 142 GLY A C 1
ATOM 700 O O . GLY A 1 142 ? 108.114 108.942 152.351 1.00 133.85 142 GLY A O 1
ATOM 701 N N . ARG A 1 143 ? 105.882 108.680 152.491 1.00 127.21 143 ARG A N 1
ATOM 702 C CA . ARG A 1 143 ? 105.931 107.890 153.721 1.00 127.21 143 ARG A CA 1
ATOM 703 C C . ARG A 1 143 ? 106.403 106.484 153.374 1.00 127.21 143 ARG A C 1
ATOM 704 O O . ARG A 1 143 ? 105.609 105.586 153.091 1.00 127.21 143 ARG A O 1
ATOM 712 N N . GLY A 1 144 ? 107.719 106.292 153.400 1.00 121.37 144 GLY A N 1
ATOM 713 C CA . GLY A 1 144 ? 108.341 105.026 153.083 1.00 121.37 144 GLY A CA 1
ATOM 714 C C . GLY A 1 144 ? 108.516 104.076 154.247 1.00 121.37 144 GLY A C 1
ATOM 715 O O . GLY A 1 144 ? 109.160 103.035 154.081 1.00 121.37 144 GLY A O 1
ATOM 716 N N . GLU A 1 145 ? 107.971 104.408 155.420 1.00 118.97 145 GLU A N 1
ATOM 717 C CA . GLU A 1 145 ? 108.052 103.570 156.613 1.00 118.97 145 GLU A CA 1
ATOM 718 C C . GLU A 1 145 ? 109.496 103.300 157.022 1.00 118.97 145 GLU A C 1
ATOM 719 O O . GLU A 1 145 ? 110.424 103.951 156.530 1.00 118.97 145 GLU A O 1
ATOM 725 N N . LEU A 1 146 ? 109.692 102.347 157.931 1.00 114.98 146 LEU A N 1
ATOM 726 C CA . LEU A 1 146 ? 111.011 101.999 158.438 1.00 114.98 146 LEU A CA 1
ATOM 727 C C . LEU A 1 146 ? 111.173 100.487 158.445 1.00 114.98 146 LEU A C 1
ATOM 728 O O . LEU A 1 146 ? 110.236 99.756 158.778 1.00 114.98 146 LEU A O 1
ATOM 733 N N . VAL A 1 147 ? 112.363 100.025 158.078 1.00 108.37 147 VAL A N 1
ATOM 734 C CA . VAL A 1 147 ? 112.688 98.603 158.098 1.00 108.37 147 VAL A CA 1
ATOM 735 C C . VAL A 1 147 ? 113.498 98.330 159.360 1.00 108.37 147 VAL A C 1
ATOM 736 O O . VAL A 1 147 ? 114.636 98.787 159.492 1.00 108.37 147 VAL A O 1
ATOM 740 N N . ILE A 1 148 ? 112.912 97.579 160.289 1.00 102.87 148 ILE A N 1
ATOM 741 C CA . ILE A 1 148 ? 113.579 97.298 161.555 1.00 102.87 148 ILE A CA 1
ATOM 742 C C . ILE A 1 148 ? 114.357 95.983 161.502 1.00 102.87 148 ILE A C 1
ATOM 743 O O . ILE A 1 148 ? 115.233 95.748 162.341 1.00 102.87 148 ILE A O 1
ATOM 748 N N . ASP A 1 149 ? 114.070 95.130 160.519 1.00 108.15 149 ASP A N 1
ATOM 749 C CA . ASP A 1 149 ? 114.743 93.840 160.411 1.00 108.15 149 ASP A CA 1
ATOM 750 C C . ASP A 1 149 ? 116.243 94.031 160.227 1.00 108.15 149 ASP A C 1
ATOM 751 O O . ASP A 1 149 ? 116.691 94.578 159.214 1.00 108.15 149 ASP A O 1
ATOM 756 N N . SER A 1 150 ? 117.017 93.577 161.216 1.00 102.82 150 SER A N 1
ATOM 757 C CA . SER A 1 150 ? 118.467 93.735 161.160 1.00 102.82 150 SER A CA 1
ATOM 758 C C . SER A 1 150 ? 119.077 92.893 160.046 1.00 102.82 150 SER A C 1
ATOM 759 O O . SER A 1 150 ? 120.046 93.315 159.403 1.00 102.82 150 SER A O 1
ATOM 762 N N . SER A 1 151 ? 118.536 91.695 159.813 1.00 105.97 151 SER A N 1
ATOM 763 C CA . SER A 1 151 ? 119.072 90.833 158.764 1.00 105.97 151 SER A CA 1
ATOM 764 C C . SER A 1 151 ? 118.916 91.470 157.389 1.00 105.97 151 SER A C 1
ATOM 765 O O . SER A 1 151 ? 119.843 91.435 156.571 1.00 105.97 151 SER A O 1
ATOM 768 N N . LYS A 1 152 ? 117.749 92.060 157.115 1.00 106.53 152 LYS A N 1
ATOM 769 C CA . LYS A 1 152 ? 117.541 92.730 155.835 1.00 106.53 152 LYS A CA 1
ATOM 770 C C . LYS A 1 152 ? 118.470 93.927 155.684 1.00 106.53 152 LYS A C 1
ATOM 771 O O . LYS A 1 152 ? 119.015 94.168 154.599 1.00 106.53 152 LYS A O 1
ATOM 777 N N . ILE A 1 153 ? 118.659 94.692 156.762 1.00 111.06 153 ILE A N 1
ATOM 778 C CA . ILE A 1 153 ? 119.553 95.846 156.718 1.00 111.06 153 ILE A CA 1
ATOM 779 C C . ILE A 1 153 ? 120.976 95.399 156.408 1.00 111.06 153 ILE A C 1
ATOM 780 O O . ILE A 1 153 ? 121.668 95.995 155.574 1.00 111.06 153 ILE A O 1
ATOM 785 N N . ALA A 1 154 ? 121.430 94.334 157.073 1.00 110.37 154 ALA A N 1
ATOM 786 C CA . ALA A 1 154 ? 122.774 93.820 156.832 1.00 110.37 154 ALA A CA 1
ATOM 787 C C . ALA A 1 154 ? 122.924 93.297 155.409 1.00 110.37 154 ALA A C 1
ATOM 788 O O . ALA A 1 154 ? 123.964 93.498 154.772 1.00 110.37 154 ALA A O 1
ATOM 790 N N . SER A 1 155 ? 121.899 92.610 154.897 1.00 111.88 155 SER A N 1
ATOM 791 C CA . SER A 1 155 ? 121.960 92.107 153.528 1.00 111.88 155 SER A CA 1
ATOM 792 C C . SER A 1 155 ? 122.042 93.250 152.525 1.00 111.88 155 SER A C 1
ATOM 793 O O . SER A 1 155 ? 122.828 93.193 151.570 1.00 111.88 155 SER A O 1
ATOM 796 N N . ARG A 1 156 ? 121.241 94.299 152.726 1.00 108.25 156 ARG A N 1
ATOM 797 C CA . ARG A 1 156 ? 121.302 95.451 151.833 1.00 108.25 156 ARG A CA 1
ATOM 798 C C . ARG A 1 156 ? 122.656 96.144 151.919 1.00 108.25 156 ARG A C 1
ATOM 799 O O . ARG A 1 156 ? 123.209 96.571 150.899 1.00 108.25 156 ARG A O 1
ATOM 807 N N . TYR A 1 157 ? 123.203 96.272 153.132 1.00 106.46 157 TYR A N 1
ATOM 808 C CA . TYR A 1 157 ? 124.504 96.913 153.293 1.00 106.46 157 TYR A CA 1
ATOM 809 C C . TYR A 1 157 ? 125.599 96.120 152.592 1.00 106.46 157 TYR A C 1
ATOM 810 O O . TYR A 1 157 ? 126.460 96.699 151.919 1.00 106.46 157 TYR A O 1
ATOM 819 N N . LEU A 1 158 ? 125.582 94.793 152.732 1.00 98.68 158 LEU A N 1
ATOM 820 C CA . LEU A 1 158 ? 126.560 93.968 152.030 1.00 98.68 158 LEU A CA 1
ATOM 821 C C . LEU A 1 158 ? 126.386 94.085 150.520 1.00 98.68 158 LEU A C 1
ATOM 822 O O . LEU A 1 158 ? 127.372 94.158 149.778 1.00 98.68 158 LEU A O 1
ATOM 827 N N . HIS A 1 159 ? 125.136 94.114 150.049 1.00 108.10 159 HIS A N 1
ATOM 828 C CA . HIS A 1 159 ? 124.887 94.243 148.616 1.00 108.10 159 HIS A CA 1
ATOM 829 C C . HIS A 1 159 ? 125.357 95.593 148.087 1.00 108.10 159 HIS A C 1
ATOM 830 O O . HIS A 1 159 ? 125.925 95.673 146.992 1.00 108.10 159 HIS A O 1
ATOM 837 N N . LYS A 1 160 ? 125.127 96.665 148.845 1.00 100.31 160 LYS A N 1
ATOM 838 C CA . LYS A 1 160 ? 125.468 98.017 148.408 1.00 100.31 160 LYS A CA 1
ATOM 839 C C . LYS A 1 160 ? 125.898 98.827 149.623 1.00 100.31 160 LYS A C 1
ATOM 840 O O . LYS A 1 160 ? 125.100 99.042 150.540 1.00 100.31 160 LYS A O 1
ATOM 846 N N . GLY A 1 161 ? 127.151 99.278 149.629 1.00 101.54 161 GLY A N 1
ATOM 847 C CA . GLY A 1 161 ? 127.620 100.168 150.674 1.00 101.54 161 GLY A CA 1
ATOM 848 C C . GLY A 1 161 ? 128.787 99.648 151.487 1.00 101.54 161 GLY A C 1
ATOM 849 O O . GLY A 1 161 ? 129.665 100.422 151.881 1.00 101.54 161 GLY A O 1
ATOM 850 N N . PHE A 1 162 ? 128.811 98.340 151.751 1.00 90.22 162 PHE A N 1
ATOM 851 C CA . PHE A 1 162 ? 129.840 97.784 152.624 1.00 90.22 162 PHE A CA 1
ATOM 852 C C . PHE A 1 162 ? 131.228 97.852 152.001 1.00 90.22 162 PHE A C 1
ATOM 853 O O . PHE A 1 162 ? 132.206 98.103 152.711 1.00 90.22 162 PHE A O 1
ATOM 861 N N . PHE A 1 163 ? 131.339 97.622 150.691 1.00 99.16 163 PHE A N 1
ATOM 862 C CA . PHE A 1 163 ? 132.656 97.505 150.071 1.00 99.16 163 PHE A CA 1
ATOM 863 C C . PHE A 1 163 ? 133.422 98.822 150.131 1.00 99.16 163 PHE A C 1
ATOM 864 O O . PHE A 1 163 ? 134.576 98.863 150.575 1.00 99.16 163 PHE A O 1
ATOM 872 N N . LEU A 1 164 ? 132.794 99.914 149.689 1.00 75.23 164 LEU A N 1
ATOM 873 C CA . LEU A 1 164 ? 133.498 101.190 149.637 1.00 75.23 164 LEU A CA 1
ATOM 874 C C . LEU A 1 164 ? 133.751 101.746 151.032 1.00 75.23 164 LEU A C 1
ATOM 875 O O . LEU A 1 164 ? 134.774 102.401 151.260 1.00 75.23 164 LEU A O 1
ATOM 880 N N . ASP A 1 165 ? 132.840 101.499 151.975 1.00 78.66 165 ASP A N 1
ATOM 881 C CA . ASP A 1 165 ? 133.051 101.973 153.339 1.00 78.66 165 ASP A CA 1
ATOM 882 C C . ASP A 1 165 ? 134.132 101.162 154.043 1.00 78.66 165 ASP A C 1
ATOM 883 O O . ASP A 1 165 ? 134.867 101.694 154.882 1.00 78.66 165 ASP A O 1
ATOM 888 N N . PHE A 1 166 ? 134.241 99.872 153.719 1.00 68.87 166 PHE A N 1
ATOM 889 C CA . PHE A 1 166 ? 135.277 99.043 154.325 1.00 68.87 166 PHE A CA 1
ATOM 890 C C . PHE A 1 166 ? 136.648 99.357 153.743 1.00 68.87 166 PHE A C 1
ATOM 891 O O . PHE A 1 166 ? 137.637 99.435 154.482 1.00 68.87 166 PHE A O 1
ATOM 899 N N . ILE A 1 167 ? 136.732 99.536 152.422 1.00 73.41 167 ILE A N 1
ATOM 900 C CA . ILE A 1 167 ? 138.012 99.869 151.809 1.00 73.41 167 ILE A CA 1
ATOM 901 C C . ILE A 1 167 ? 138.485 101.255 152.229 1.00 73.41 167 ILE A C 1
ATOM 902 O O . ILE A 1 167 ? 139.690 101.531 152.197 1.00 73.41 167 ILE A O 1
ATOM 907 N N . ALA A 1 168 ? 137.570 102.134 152.635 1.00 59.85 168 ALA A N 1
ATOM 908 C CA . ALA A 1 168 ? 137.930 103.465 153.099 1.00 59.85 168 ALA A CA 1
ATOM 909 C C . ALA A 1 168 ? 138.259 103.510 154.584 1.00 59.85 168 ALA A C 1
ATOM 910 O O . ALA A 1 168 ? 138.727 104.546 155.067 1.00 59.85 168 ALA A O 1
ATOM 912 N N . ALA A 1 169 ? 138.024 102.424 155.318 1.00 53.82 169 ALA A N 1
ATOM 913 C CA . ALA A 1 169 ? 138.326 102.362 156.740 1.00 53.82 169 ALA A CA 1
ATOM 914 C C . ALA A 1 169 ? 139.548 101.512 157.051 1.00 53.82 169 ALA A C 1
ATOM 915 O O . ALA A 1 169 ? 139.897 101.360 158.227 1.00 53.82 169 ALA A O 1
ATOM 917 N N . LEU A 1 170 ? 140.202 100.953 156.038 1.00 58.40 170 LEU A N 1
ATOM 918 C CA . LEU A 1 170 ? 141.383 100.139 156.275 1.00 58.40 170 LEU A CA 1
ATOM 919 C C . LEU A 1 170 ? 142.525 101.006 156.800 1.00 58.40 170 LEU A C 1
ATOM 920 O O . LEU A 1 170 ? 142.729 102.125 156.319 1.00 58.40 170 LEU A O 1
ATOM 925 N N . PRO A 1 171 ? 143.286 100.521 157.782 1.00 60.42 171 PRO A N 1
ATOM 926 C CA . PRO A 1 171 ? 144.454 101.268 158.282 1.00 60.42 171 PRO A CA 1
ATOM 927 C C . PRO A 1 171 ? 145.683 101.073 157.399 1.00 60.42 171 PRO A C 1
ATOM 928 O O . PRO A 1 171 ? 146.791 100.814 157.874 1.00 60.42 171 PRO A O 1
ATOM 932 N N . LEU A 1 172 ? 145.482 101.211 156.089 1.00 56.71 172 LEU A N 1
ATOM 933 C CA . LEU A 1 172 ? 146.547 100.941 155.124 1.00 56.71 172 LEU A CA 1
ATOM 934 C C . LEU A 1 172 ? 147.790 101.800 155.333 1.00 56.71 172 LEU A C 1
ATOM 935 O O . LEU A 1 172 ? 148.904 101.247 155.282 1.00 56.71 172 LEU A O 1
ATOM 940 N N . PRO A 1 173 ? 147.697 103.119 155.558 1.00 56.08 173 PRO A N 1
ATOM 941 C CA . PRO A 1 173 ? 148.929 103.893 155.793 1.00 56.08 173 PRO A CA 1
ATOM 942 C C . PRO A 1 173 ? 149.759 103.386 156.959 1.00 56.08 173 PRO A C 1
ATOM 943 O O . PRO A 1 173 ? 150.946 103.086 156.775 1.00 56.08 173 PRO A O 1
ATOM 947 N N . GLN A 1 174 ? 149.173 103.276 158.153 1.00 69.31 174 GLN A N 1
ATOM 948 C CA . GLN A 1 174 ? 149.953 102.846 159.308 1.00 69.31 174 GLN A CA 1
ATOM 949 C C . GLN A 1 174 ? 150.426 101.406 159.151 1.00 69.31 174 GLN A C 1
ATOM 950 O O . GLN A 1 174 ? 151.499 101.044 159.650 1.00 69.31 174 GLN A O 1
ATOM 956 N N . VAL A 1 175 ? 149.655 100.575 158.446 1.00 67.01 175 VAL A N 1
ATOM 957 C CA . VAL A 1 175 ? 150.099 99.212 158.165 1.00 67.01 175 VAL A CA 1
ATOM 958 C C . VAL A 1 175 ? 151.368 99.234 157.321 1.00 67.01 175 VAL A C 1
ATOM 959 O O . VAL A 1 175 ? 152.333 98.514 157.603 1.00 67.01 175 VAL A O 1
ATOM 963 N N . LEU A 1 176 ? 151.394 100.077 156.285 1.00 64.67 176 LEU A N 1
ATOM 964 C CA . LEU A 1 176 ? 152.603 100.204 155.476 1.00 64.67 176 LEU A CA 1
ATOM 965 C C . LEU A 1 176 ? 153.770 100.722 156.305 1.00 64.67 176 LEU A C 1
ATOM 966 O O . LEU A 1 176 ? 154.899 100.234 156.181 1.00 64.67 176 LEU A O 1
ATOM 971 N N . ILE A 1 177 ? 153.515 101.719 157.153 1.00 64.50 177 ILE A N 1
ATOM 972 C CA . ILE A 1 177 ? 154.603 102.315 157.924 1.00 64.50 177 ILE A CA 1
ATOM 973 C C . ILE A 1 177 ? 155.179 101.331 158.934 1.00 64.50 177 ILE A C 1
ATOM 974 O O . ILE A 1 177 ? 156.389 101.336 159.189 1.00 64.50 177 ILE A O 1
ATOM 979 N N . TRP A 1 178 ? 154.346 100.478 159.530 1.00 75.49 178 TRP A N 1
ATOM 980 C CA . TRP A 1 178 ? 154.790 99.645 160.643 1.00 75.49 178 TRP A CA 1
ATOM 981 C C . TRP A 1 178 ? 155.124 98.215 160.226 1.00 75.49 178 TRP A C 1
ATOM 982 O O . TRP A 1 178 ? 156.238 97.743 160.471 1.00 75.49 178 TRP A O 1
ATOM 993 N N . ILE A 1 179 ? 154.183 97.512 159.599 1.00 75.66 179 ILE A N 1
ATOM 994 C CA . ILE A 1 179 ? 154.312 96.073 159.415 1.00 75.66 179 ILE A CA 1
ATOM 995 C C . ILE A 1 179 ? 154.447 95.689 157.941 1.00 75.66 179 ILE A C 1
ATOM 996 O O . ILE A 1 179 ? 154.184 94.549 157.576 1.00 75.66 179 ILE A O 1
ATOM 1001 N N . VAL A 1 180 ? 154.858 96.622 157.083 1.00 85.99 180 VAL A N 1
ATOM 1002 C CA . VAL A 1 180 ? 155.053 96.295 155.674 1.00 85.99 180 VAL A CA 1
ATOM 1003 C C . VAL A 1 180 ? 156.476 96.627 155.248 1.00 85.99 180 VAL A C 1
ATOM 1004 O O . VAL A 1 180 ? 157.227 95.743 154.822 1.00 85.99 180 VAL A O 1
ATOM 1008 N N . ILE A 1 181 ? 156.858 97.896 155.355 1.00 93.40 181 ILE A N 1
ATOM 1009 C CA . ILE A 1 181 ? 158.169 98.346 154.891 1.00 93.40 181 ILE A CA 1
ATOM 1010 C C . ILE A 1 181 ? 159.268 97.908 155.858 1.00 93.40 181 ILE A C 1
ATOM 1011 O O . ILE A 1 181 ? 160.221 97.244 155.425 1.00 93.40 181 ILE A O 1
ATOM 1016 N N . PRO A 1 182 ? 159.205 98.240 157.167 1.00 93.09 182 PRO A N 1
ATOM 1017 C CA . PRO A 1 182 ? 160.301 97.841 158.057 1.00 93.09 182 PRO A CA 1
ATOM 1018 C C . PRO A 1 182 ? 160.093 96.461 158.661 1.00 93.09 182 PRO A C 1
ATOM 1019 O O . PRO A 1 182 ? 159.145 95.754 158.303 1.00 93.09 182 PRO A O 1
ATOM 1023 N N . ASN A 1 183 ? 160.999 96.069 159.561 1.00 88.81 183 ASN A N 1
ATOM 1024 C CA . ASN A 1 183 ? 160.901 94.824 160.316 1.00 88.81 183 ASN A CA 1
ATOM 1025 C C . ASN A 1 183 ? 160.998 93.610 159.399 1.00 88.81 183 ASN A C 1
ATOM 1026 O O . ASN A 1 183 ? 161.938 93.499 158.606 1.00 88.81 183 ASN A O 1
ATOM 1031 N N . LEU A 1 184 ? 160.032 92.694 159.508 1.00 104.92 184 LEU A N 1
ATOM 1032 C CA . LEU A 1 184 ? 160.085 91.460 158.729 1.00 104.92 184 LEU A CA 1
ATOM 1033 C C . LEU A 1 184 ? 159.981 91.737 157.234 1.00 104.92 184 LEU A C 1
ATOM 1034 O O . LEU A 1 184 ? 160.667 91.096 156.429 1.00 104.92 184 LEU A O 1
ATOM 1039 N N . GLY A 1 185 ? 159.134 92.686 156.843 1.00 105.20 185 GLY A N 1
ATOM 1040 C CA . GLY A 1 185 ? 158.933 92.983 155.439 1.00 105.20 185 GLY A CA 1
ATOM 1041 C C . GLY A 1 185 ? 159.991 93.882 154.833 1.00 105.20 185 GLY A C 1
ATOM 1042 O O . GLY A 1 185 ? 159.666 94.806 154.083 1.00 105.20 185 GLY A O 1
ATOM 1043 N N . GLY A 1 186 ? 161.259 93.622 155.145 1.00 113.77 186 GLY A N 1
ATOM 1044 C CA . GLY A 1 186 ? 162.344 94.407 154.590 1.00 113.77 186 GLY A CA 1
ATOM 1045 C C . GLY A 1 186 ? 162.379 94.363 153.077 1.00 113.77 186 GLY A C 1
ATOM 1046 O O . GLY A 1 186 ? 162.720 93.335 152.485 1.00 113.77 186 GLY A O 1
ATOM 1047 N N . SER A 1 187 ? 162.028 95.477 152.441 1.00 114.77 187 SER A N 1
ATOM 1048 C CA . SER A 1 187 ? 161.935 95.549 150.983 1.00 114.77 187 SER A CA 1
ATOM 1049 C C . SER A 1 187 ? 163.266 95.947 150.352 1.00 114.77 187 SER A C 1
ATOM 1050 O O . SER A 1 187 ? 163.361 96.929 149.617 1.00 114.77 187 SER A O 1
ATOM 1053 N N . THR A 1 188 ? 164.314 95.175 150.647 1.00 112.43 188 THR A N 1
ATOM 1054 C CA . THR A 1 188 ? 165.611 95.422 150.025 1.00 112.43 188 THR A CA 1
ATOM 1055 C C . THR A 1 188 ? 165.551 95.185 148.521 1.00 112.43 188 THR A C 1
ATOM 1056 O O . THR A 1 188 ? 166.127 95.951 147.739 1.00 112.43 188 THR A O 1
ATOM 1060 N N . ILE A 1 189 ? 164.860 94.124 148.099 1.00 118.73 189 ILE A N 1
ATOM 1061 C CA . ILE A 1 189 ? 164.740 93.828 146.675 1.00 118.73 189 ILE A CA 1
ATOM 1062 C C . ILE A 1 189 ? 163.920 94.903 145.971 1.00 118.73 189 ILE A C 1
ATOM 1063 O O . ILE A 1 189 ? 164.279 95.362 144.880 1.00 118.73 189 ILE A O 1
ATOM 1068 N N . ALA A 1 190 ? 162.809 95.322 146.581 1.00 108.47 190 ALA A N 1
ATOM 1069 C CA . ALA A 1 190 ? 161.957 96.332 145.962 1.00 108.47 190 ALA A CA 1
ATOM 1070 C C . ALA A 1 190 ? 162.667 97.678 145.876 1.00 108.47 190 ALA A C 1
ATOM 1071 O O . ALA A 1 190 ? 162.653 98.332 144.826 1.00 108.47 190 ALA A O 1
ATOM 1073 N N . ASN A 1 191 ? 163.300 98.103 146.973 1.00 104.35 191 ASN A N 1
ATOM 1074 C CA . ASN A 1 191 ? 164.023 99.376 147.034 1.00 104.35 191 ASN A CA 1
ATOM 1075 C C . ASN A 1 191 ? 163.127 100.544 146.629 1.00 104.35 191 ASN A C 1
ATOM 1076 O O . ASN A 1 191 ? 163.543 101.461 145.918 1.00 104.35 191 ASN A O 1
ATOM 1081 N N . THR A 1 192 ? 161.878 100.508 147.088 1.00 84.47 192 THR A N 1
ATOM 1082 C CA . THR A 1 192 ? 160.887 101.543 146.811 1.00 84.47 192 THR A CA 1
ATOM 1083 C C . THR A 1 192 ? 160.245 102.013 148.110 1.00 84.47 192 THR A C 1
ATOM 1084 O O . THR A 1 192 ? 159.022 102.114 148.232 1.00 84.47 192 THR A O 1
ATOM 1088 N N . LYS A 1 193 ? 161.084 102.300 149.108 1.00 82.85 193 LYS A N 1
ATOM 1089 C CA . LYS A 1 193 ? 160.575 102.690 150.420 1.00 82.85 193 LYS A CA 1
ATOM 1090 C C . LYS A 1 193 ? 159.788 103.992 150.350 1.00 82.85 193 LYS A C 1
ATOM 1091 O O . LYS A 1 193 ? 158.728 104.120 150.974 1.00 82.85 193 LYS A O 1
ATOM 1097 N N . ASN A 1 194 ? 160.286 104.968 149.597 1.00 81.02 194 ASN A N 1
ATOM 1098 C CA . ASN A 1 194 ? 159.638 106.268 149.487 1.00 81.02 194 ASN A CA 1
ATOM 1099 C C . ASN A 1 194 ? 158.644 106.341 148.336 1.00 81.02 194 ASN A C 1
ATOM 1100 O O . ASN A 1 194 ? 158.065 107.406 148.103 1.00 81.02 194 ASN A O 1
ATOM 1105 N N . VAL A 1 195 ? 158.434 105.244 147.615 1.00 71.06 195 VAL A N 1
ATOM 1106 C CA . VAL A 1 195 ? 157.482 105.201 146.515 1.00 71.06 195 VAL A CA 1
ATOM 1107 C C . VAL A 1 195 ? 156.149 104.604 146.949 1.00 71.06 195 VAL A C 1
ATOM 1108 O O . VAL A 1 195 ? 155.092 105.054 146.505 1.00 71.06 195 VAL A O 1
ATOM 1112 N N . LEU A 1 196 ? 156.186 103.602 147.831 1.00 69.50 196 LEU A N 1
ATOM 1113 C CA . LEU A 1 196 ? 154.972 102.902 148.237 1.00 69.50 196 LEU A CA 1
ATOM 1114 C C . LEU A 1 196 ? 153.965 103.816 148.923 1.00 69.50 196 LEU A C 1
ATOM 1115 O O . LEU A 1 196 ? 152.764 103.523 148.891 1.00 69.50 196 LEU A O 1
ATOM 1120 N N . ARG A 1 197 ? 154.419 104.918 149.526 1.00 47.95 197 ARG A N 1
ATOM 1121 C CA . ARG A 1 197 ? 153.502 105.821 150.216 1.00 47.95 197 ARG A CA 1
ATOM 1122 C C . ARG A 1 197 ? 152.383 106.294 149.299 1.00 47.95 197 ARG A C 1
ATOM 1123 O O . ARG A 1 197 ? 151.263 106.543 149.761 1.00 47.95 197 ARG A O 1
ATOM 1131 N N . PHE A 1 198 ? 152.659 106.404 147.998 1.00 33.45 198 PHE A N 1
ATOM 1132 C CA . PHE A 1 198 ? 151.660 106.902 147.064 1.00 33.45 198 PHE A CA 1
ATOM 1133 C C . PHE A 1 198 ? 150.455 105.981 146.944 1.00 33.45 198 PHE A C 1
ATOM 1134 O O . PHE A 1 198 ? 149.402 106.425 146.472 1.00 33.45 198 PHE A O 1
ATOM 1142 N N . ILE A 1 199 ? 150.568 104.716 147.360 1.00 49.57 199 ILE A N 1
ATOM 1143 C CA . ILE A 1 199 ? 149.396 103.849 147.330 1.00 49.57 199 ILE A CA 1
ATOM 1144 C C . ILE A 1 199 ? 148.367 104.257 148.370 1.00 49.57 199 ILE A C 1
ATOM 1145 O O . ILE A 1 199 ? 147.240 103.748 148.349 1.00 49.57 199 ILE A O 1
ATOM 1150 N N . ILE A 1 200 ? 148.727 105.172 149.276 1.00 47.10 200 ILE A N 1
ATOM 1151 C CA . ILE A 1 200 ? 147.726 105.824 150.113 1.00 47.10 200 ILE A CA 1
ATOM 1152 C C . ILE A 1 200 ? 146.686 106.506 149.236 1.00 47.10 200 ILE A C 1
ATOM 1153 O O . ILE A 1 200 ? 145.481 106.451 149.512 1.00 47.10 200 ILE A O 1
ATOM 1158 N N . ILE A 1 201 ? 147.138 107.139 148.148 1.00 47.36 201 ILE A N 1
ATOM 1159 C CA . ILE A 1 201 ? 146.227 107.722 147.168 1.00 47.36 201 ILE A CA 1
ATOM 1160 C C . ILE A 1 201 ? 145.247 106.675 146.664 1.00 47.36 201 ILE A C 1
ATOM 1161 O O . ILE A 1 201 ? 144.068 106.974 146.435 1.00 47.36 201 ILE A O 1
ATOM 1166 N N . ILE A 1 202 ? 145.702 105.425 146.528 1.00 56.77 202 ILE A N 1
ATOM 1167 C CA . ILE A 1 202 ? 144.827 104.348 146.075 1.00 56.77 202 ILE A CA 1
ATOM 1168 C C . ILE A 1 202 ? 143.611 104.234 146.984 1.00 56.77 202 ILE A C 1
ATOM 1169 O O . ILE A 1 202 ? 142.485 104.024 146.517 1.00 56.77 202 ILE A O 1
ATOM 1174 N N . GLN A 1 203 ? 143.813 104.383 148.292 1.00 52.77 203 GLN A N 1
ATOM 1175 C CA . GLN A 1 203 ? 142.697 104.418 149.225 1.00 52.77 203 GLN A CA 1
ATOM 1176 C C . GLN A 1 203 ? 142.153 105.825 149.433 1.00 52.77 203 GLN A C 1
ATOM 1177 O O . GLN A 1 203 ? 140.996 105.976 149.842 1.00 52.77 203 GLN A O 1
ATOM 1183 N N . TYR A 1 204 ? 142.951 106.856 149.143 1.00 36.60 204 TYR A N 1
ATOM 1184 C CA . TYR A 1 204 ? 142.509 108.226 149.385 1.00 36.60 204 TYR A CA 1
ATOM 1185 C C . TYR A 1 204 ? 141.355 108.608 148.467 1.00 36.60 204 TYR A C 1
ATOM 1186 O O . TYR A 1 204 ? 140.416 109.291 148.892 1.00 36.60 204 TYR A O 1
ATOM 1195 N N . LEU A 1 205 ? 141.414 108.189 147.203 1.00 51.34 205 LEU A N 1
ATOM 1196 C CA . LEU A 1 205 ? 140.364 108.556 146.253 1.00 51.34 205 LEU A CA 1
ATOM 1197 C C . LEU A 1 205 ? 138.992 108.020 146.648 1.00 51.34 205 LEU A C 1
ATOM 1198 O O . LEU A 1 205 ? 138.020 108.794 146.598 1.00 51.34 205 LEU A O 1
ATOM 1203 N N . PRO A 1 206 ? 138.821 106.742 147.021 1.00 55.09 206 PRO A N 1
ATOM 1204 C CA . PRO A 1 206 ? 137.503 106.328 147.536 1.00 55.09 206 PRO A CA 1
ATOM 1205 C C . PRO A 1 206 ? 137.070 107.110 148.762 1.00 55.09 206 PRO A C 1
ATOM 1206 O O . PRO A 1 206 ? 135.896 107.483 148.873 1.00 55.09 206 PRO A O 1
ATOM 1210 N N . ARG A 1 207 ? 137.998 107.390 149.680 1.00 48.26 207 ARG A N 1
ATOM 1211 C CA . ARG A 1 207 ? 137.658 108.195 150.848 1.00 48.26 207 ARG A CA 1
ATOM 1212 C C . ARG A 1 207 ? 137.303 109.621 150.453 1.00 48.26 207 ARG A C 1
ATOM 1213 O O . ARG A 1 207 ? 136.475 110.259 151.113 1.00 48.26 207 ARG A O 1
ATOM 1221 N N . LEU A 1 208 ? 137.912 110.133 149.382 1.00 46.92 208 LEU A N 1
ATOM 1222 C CA . LEU A 1 208 ? 137.504 111.427 148.848 1.00 46.92 208 LEU A CA 1
ATOM 1223 C C . LEU A 1 208 ? 136.075 111.389 148.325 1.00 46.92 208 LEU A C 1
ATOM 1224 O O . LEU A 1 208 ? 135.394 112.421 148.310 1.00 46.92 208 LEU A O 1
ATOM 1229 N N . PHE A 1 209 ? 135.605 110.217 147.891 1.00 65.75 209 PHE A N 1
ATOM 1230 C CA . PHE A 1 209 ? 134.239 110.105 147.394 1.00 65.75 209 PHE A CA 1
ATOM 1231 C C . PHE A 1 209 ? 133.227 110.312 148.514 1.00 65.75 209 PHE A C 1
ATOM 1232 O O . PHE A 1 209 ? 132.249 111.050 148.351 1.00 65.75 209 PHE A O 1
ATOM 1240 N N . LEU A 1 210 ? 133.472 109.700 149.677 1.00 62.38 210 LEU A N 1
ATOM 1241 C CA . LEU A 1 210 ? 132.496 109.694 150.763 1.00 62.38 210 LEU A CA 1
ATOM 1242 C C . LEU A 1 210 ? 132.129 111.093 151.237 1.00 62.38 210 LEU A C 1
ATOM 1243 O O . LEU A 1 210 ? 131.073 111.265 151.856 1.00 62.38 210 LEU A O 1
ATOM 1248 N N . ILE A 1 211 ? 132.975 112.089 150.976 1.00 61.81 211 ILE A N 1
ATOM 1249 C CA . ILE A 1 211 ? 132.649 113.458 151.360 1.00 61.81 211 ILE A CA 1
ATOM 1250 C C . ILE A 1 211 ? 131.428 113.955 150.599 1.00 61.81 211 ILE A C 1
ATOM 1251 O O . ILE A 1 211 ? 130.531 114.580 151.178 1.00 61.81 211 ILE A O 1
ATOM 1256 N N . PHE A 1 212 ? 131.370 113.686 149.293 1.00 72.81 212 PHE A N 1
ATOM 1257 C CA . PHE A 1 212 ? 130.358 114.329 148.456 1.00 72.81 212 PHE A CA 1
ATOM 1258 C C . PHE A 1 212 ? 128.929 113.971 148.854 1.00 72.81 212 PHE A C 1
ATOM 1259 O O . PHE A 1 212 ? 128.107 114.893 148.992 1.00 72.81 212 PHE A O 1
ATOM 1267 N N . PRO A 1 213 ? 128.553 112.692 149.051 1.00 68.68 213 PRO A N 1
ATOM 1268 C CA . PRO A 1 213 ? 127.195 112.413 149.538 1.00 68.68 213 PRO A CA 1
ATOM 1269 C C . PRO A 1 213 ? 126.978 112.882 150.967 1.00 68.68 213 PRO A C 1
ATOM 1270 O O . PRO A 1 213 ? 126.002 113.584 151.256 1.00 68.68 213 PRO A O 1
ATOM 1274 N N . LEU A 1 214 ? 127.897 112.509 151.862 1.00 73.54 214 LEU A N 1
ATOM 1275 C CA . LEU A 1 214 ? 127.701 112.756 153.288 1.00 73.54 214 LEU A CA 1
ATOM 1276 C C . LEU A 1 214 ? 127.537 114.243 153.577 1.00 73.54 214 LEU A C 1
ATOM 1277 O O . LEU A 1 214 ? 126.631 114.646 154.315 1.00 73.54 214 LEU A O 1
ATOM 1282 N N . SER A 1 215 ? 128.396 115.077 152.985 1.00 76.35 215 SER A N 1
ATOM 1283 C CA . SER A 1 215 ? 128.265 116.518 153.173 1.00 76.35 215 SER A CA 1
ATOM 1284 C C . SER A 1 215 ? 126.910 117.008 152.686 1.00 76.35 215 SER A C 1
ATOM 1285 O O . SER A 1 215 ? 126.286 117.868 153.322 1.00 76.35 215 SER A O 1
ATOM 1288 N N . SER A 1 216 ? 126.429 116.458 151.567 1.00 78.69 216 SER A N 1
ATOM 1289 C CA . SER A 1 216 ? 125.097 116.807 151.084 1.00 78.69 216 SER A CA 1
ATOM 1290 C C . SER A 1 216 ? 124.041 116.511 152.140 1.00 78.69 216 SER A C 1
ATOM 1291 O O . SER A 1 216 ? 123.093 117.287 152.315 1.00 78.69 216 SER A O 1
ATOM 1294 N N . GLN A 1 217 ? 124.202 115.403 152.870 1.00 77.29 217 GLN A N 1
ATOM 1295 C CA . GLN A 1 217 ? 123.279 115.099 153.958 1.00 77.29 217 GLN A CA 1
ATOM 1296 C C . GLN A 1 217 ? 123.285 116.209 154.999 1.00 77.29 217 GLN A C 1
ATOM 1297 O O . GLN A 1 217 ? 122.227 116.606 155.502 1.00 77.29 217 GLN A O 1
ATOM 1303 N N . ILE A 1 218 ? 124.470 116.737 155.320 1.00 87.49 218 ILE A N 1
ATOM 1304 C CA . ILE A 1 218 ? 124.551 117.875 156.230 1.00 87.49 218 ILE A CA 1
ATOM 1305 C C . ILE A 1 218 ? 123.783 119.058 155.659 1.00 87.49 218 ILE A C 1
ATOM 1306 O O . ILE A 1 218 ? 123.108 119.793 156.392 1.00 87.49 218 ILE A O 1
ATOM 1311 N N . VAL A 1 219 ? 123.862 119.254 154.340 1.00 89.17 219 VAL A N 1
ATOM 1312 C CA . VAL A 1 219 ? 123.070 120.296 153.694 1.00 89.17 219 VAL A CA 1
ATOM 1313 C C . VAL A 1 219 ? 121.585 120.044 153.923 1.00 89.17 219 VAL A C 1
ATOM 1314 O O . VAL A 1 219 ? 120.811 120.977 154.170 1.00 89.17 219 VAL A O 1
ATOM 1318 N N . LYS A 1 220 ? 121.166 118.778 153.856 1.00 89.10 220 LYS A N 1
ATOM 1319 C CA . LYS A 1 220 ? 119.781 118.447 154.167 1.00 89.10 220 LYS A CA 1
ATOM 1320 C C . LYS A 1 220 ? 119.489 118.614 155.652 1.00 89.10 220 LYS A C 1
ATOM 1321 O O . LYS A 1 220 ? 118.340 118.866 156.032 1.00 89.10 220 LYS A O 1
ATOM 1327 N N . ALA A 1 221 ? 120.509 118.478 156.503 1.00 96.43 221 ALA A N 1
ATOM 1328 C CA . ALA A 1 221 ? 120.295 118.619 157.940 1.00 96.43 221 ALA A CA 1
ATOM 1329 C C . ALA A 1 221 ? 120.099 120.077 158.331 1.00 96.43 221 ALA A C 1
ATOM 1330 O O . ALA A 1 221 ? 119.251 120.390 159.175 1.00 96.43 221 ALA A O 1
ATOM 1332 N N . THR A 1 222 ? 120.870 120.980 157.735 1.00 94.70 222 THR A N 1
ATOM 1333 C CA . THR A 1 222 ? 120.777 122.401 158.052 1.00 94.70 222 THR A CA 1
ATOM 1334 C C . THR A 1 222 ? 119.472 122.998 157.536 1.00 94.70 222 THR A C 1
ATOM 1335 O O . THR A 1 222 ? 118.747 123.663 158.276 1.00 94.70 222 THR A O 1
ATOM 1339 N N . THR A 1 228 ? 123.160 127.566 150.781 1.00 84.12 228 THR A N 1
ATOM 1340 C CA . THR A 1 228 ? 122.814 128.979 150.883 1.00 84.12 228 THR A CA 1
ATOM 1341 C C . THR A 1 228 ? 123.642 129.817 149.915 1.00 84.12 228 THR A C 1
ATOM 1342 O O . THR A 1 228 ? 124.393 129.280 149.101 1.00 84.12 228 THR A O 1
ATOM 1346 N N . ALA A 1 229 ? 123.497 131.140 150.009 1.00 80.40 229 ALA A N 1
ATOM 1347 C CA . ALA A 1 229 ? 124.249 132.047 149.151 1.00 80.40 229 ALA A CA 1
ATOM 1348 C C . ALA A 1 229 ? 125.747 131.997 149.415 1.00 80.40 229 ALA A C 1
ATOM 1349 O O . ALA A 1 229 ? 126.533 132.076 148.464 1.00 80.40 229 ALA A O 1
ATOM 1351 N N . TRP A 1 230 ? 126.159 131.863 150.674 1.00 88.61 230 TRP A N 1
ATOM 1352 C CA . TRP A 1 230 ? 127.567 131.794 151.037 1.00 88.61 230 TRP A CA 1
ATOM 1353 C C . TRP A 1 230 ? 128.111 130.372 151.006 1.00 88.61 230 TRP A C 1
ATOM 1354 O O . TRP A 1 230 ? 129.316 130.178 151.196 1.00 88.61 230 TRP A O 1
ATOM 1365 N N . ALA A 1 231 ? 127.264 129.378 150.753 1.00 70.24 231 ALA A N 1
ATOM 1366 C CA . ALA A 1 231 ? 127.677 127.981 150.746 1.00 70.24 231 ALA A CA 1
ATOM 1367 C C . ALA A 1 231 ? 128.195 127.520 149.391 1.00 70.24 231 ALA A C 1
ATOM 1368 O O . ALA A 1 231 ? 128.539 126.343 149.245 1.00 70.24 231 ALA A O 1
ATOM 1370 N N . GLY A 1 232 ? 128.255 128.407 148.403 1.00 54.42 232 GLY A N 1
ATOM 1371 C CA . GLY A 1 232 ? 128.788 128.048 147.105 1.00 54.42 232 GLY A CA 1
ATOM 1372 C C . GLY A 1 232 ? 130.245 128.428 146.954 1.00 54.42 232 GLY A C 1
ATOM 1373 O O . GLY A 1 232 ? 131.055 127.637 146.464 1.00 54.42 232 GLY A O 1
ATOM 1374 N N . ALA A 1 233 ? 130.588 129.648 147.371 1.00 57.29 233 ALA A N 1
ATOM 1375 C CA . ALA A 1 233 ? 131.976 130.090 147.298 1.00 57.29 233 ALA A CA 1
ATOM 1376 C C . ALA A 1 233 ? 132.834 129.404 148.353 1.00 57.29 233 ALA A C 1
ATOM 1377 O O . ALA A 1 233 ? 133.949 128.957 148.059 1.00 57.29 233 ALA A O 1
ATOM 1379 N N . ALA A 1 234 ? 132.335 129.317 149.589 1.00 53.85 234 ALA A N 1
ATOM 1380 C CA . ALA A 1 234 ? 133.124 128.732 150.669 1.00 53.85 234 ALA A CA 1
ATOM 1381 C C . ALA A 1 234 ? 133.386 127.250 150.434 1.00 53.85 234 ALA A C 1
ATOM 1382 O O . ALA A 1 234 ? 134.507 126.774 150.639 1.00 53.85 234 ALA A O 1
ATOM 1384 N N . TYR A 1 235 ? 132.363 126.503 150.012 1.00 59.05 235 TYR A N 1
ATOM 1385 C CA . TYR A 1 235 ? 132.537 125.076 149.756 1.00 59.05 235 TYR A CA 1
ATOM 1386 C C . TYR A 1 235 ? 133.517 124.839 148.613 1.00 59.05 235 TYR A C 1
ATOM 1387 O O . TYR A 1 235 ? 134.380 123.952 148.692 1.00 59.05 235 TYR A O 1
ATOM 1396 N N . ASN A 1 236 ? 133.407 125.634 147.547 1.00 48.87 236 ASN A N 1
ATOM 1397 C CA . ASN A 1 236 ? 134.342 125.513 146.437 1.00 48.87 236 ASN A CA 1
ATOM 1398 C C . ASN A 1 236 ? 135.762 125.852 146.864 1.00 48.87 236 ASN A C 1
ATOM 1399 O O . ASN A 1 236 ? 136.705 125.174 146.449 1.00 48.87 236 ASN A O 1
ATOM 1404 N N . LEU A 1 237 ? 135.938 126.885 147.691 1.00 47.88 237 LEU A N 1
ATOM 1405 C CA . LEU A 1 237 ? 137.278 127.225 148.158 1.00 47.88 237 LEU A CA 1
ATOM 1406 C C . LEU A 1 237 ? 137.839 126.159 149.091 1.00 47.88 237 LEU A C 1
ATOM 1407 O O . LEU A 1 237 ? 139.049 125.920 149.093 1.00 47.88 237 LEU A O 1
ATOM 1412 N N . ILE A 1 238 ? 136.986 125.508 149.885 1.00 38.31 238 ILE A N 1
ATOM 1413 C CA . ILE A 1 238 ? 137.450 124.409 150.732 1.00 38.31 238 ILE A CA 1
ATOM 1414 C C . ILE A 1 238 ? 137.935 123.248 149.872 1.00 38.31 238 ILE A C 1
ATOM 1415 O O . ILE A 1 238 ? 139.008 122.679 150.110 1.00 38.31 238 ILE A O 1
ATOM 1420 N N . LEU A 1 239 ? 137.154 122.886 148.849 1.00 31.69 239 LEU A N 1
ATOM 1421 C CA . LEU A 1 239 ? 137.602 121.843 147.926 1.00 31.69 239 LEU A CA 1
ATOM 1422 C C . LEU A 1 239 ? 138.890 122.249 147.227 1.00 31.69 239 LEU A C 1
ATOM 1423 O O . LEU A 1 239 ? 139.778 121.419 146.999 1.00 31.69 239 LEU A O 1
ATOM 1428 N N . TYR A 1 240 ? 139.001 123.527 146.872 1.00 17.52 240 TYR A N 1
ATOM 1429 C CA . TYR A 1 240 ? 140.163 124.009 146.141 1.00 17.52 240 TYR A CA 1
ATOM 1430 C C . TYR A 1 240 ? 141.415 123.939 147.007 1.00 17.52 240 TYR A C 1
ATOM 1431 O O . TYR A 1 240 ? 142.485 123.528 146.542 1.00 17.52 240 TYR A O 1
ATOM 1440 N N . MET A 1 241 ? 141.291 124.319 148.282 1.00 11.73 241 MET A N 1
ATOM 1441 C CA . MET A 1 241 ? 142.409 124.220 149.214 1.00 11.73 241 MET A CA 1
ATOM 1442 C C . MET A 1 241 ? 142.773 122.767 149.491 1.00 11.73 241 MET A C 1
ATOM 1443 O O . MET A 1 241 ? 143.953 122.438 149.647 1.00 11.73 241 MET A O 1
ATOM 1448 N N . LEU A 1 242 ? 141.775 121.884 149.569 1.00 15.06 242 LEU A N 1
ATOM 1449 C CA . LEU A 1 242 ? 142.068 120.464 149.736 1.00 15.06 242 LEU A CA 1
ATOM 1450 C C . LEU A 1 242 ? 142.847 119.921 148.545 1.00 15.06 242 LEU A C 1
ATOM 1451 O O . LEU A 1 242 ? 143.819 119.172 148.713 1.00 15.06 242 LEU A O 1
ATOM 1456 N N . ALA A 1 243 ? 142.435 120.294 147.331 1.00 12.64 243 ALA A N 1
ATOM 1457 C CA . ALA A 1 243 ? 143.161 119.874 146.139 1.00 12.64 243 ALA A CA 1
ATOM 1458 C C . ALA A 1 243 ? 144.578 120.427 146.138 1.00 12.64 243 ALA A C 1
ATOM 1459 O O . ALA A 1 243 ? 145.525 119.723 145.774 1.00 12.64 243 ALA A O 1
ATOM 1461 N N . SER A 1 244 ? 144.741 121.688 146.544 1.00 20.22 244 SER A N 1
ATOM 1462 C CA . SER A 1 244 ? 146.073 122.278 146.619 1.00 20.22 244 SER A CA 1
ATOM 1463 C C . SER A 1 244 ? 146.954 121.528 147.610 1.00 20.22 244 SER A C 1
ATOM 1464 O O . SER A 1 244 ? 148.126 121.261 147.329 1.00 20.22 244 SER A O 1
ATOM 1467 N N . HIS A 1 245 ? 146.403 121.179 148.772 1.00 14.79 245 HIS A N 1
ATOM 1468 C CA . HIS A 1 245 ? 147.167 120.458 149.787 1.00 14.79 245 HIS A CA 1
ATOM 1469 C C . HIS A 1 245 ? 147.585 119.078 149.289 1.00 14.79 245 HIS A C 1
ATOM 1470 O O . HIS A 1 245 ? 148.746 118.670 149.446 1.00 14.79 245 HIS A O 1
ATOM 1477 N N . VAL A 1 246 ? 146.653 118.350 148.667 1.00 6.48 246 VAL A N 1
ATOM 1478 C CA . VAL A 1 246 ? 146.973 117.017 148.161 1.00 6.48 246 VAL A CA 1
ATOM 1479 C C . VAL A 1 246 ? 148.020 117.097 147.058 1.00 6.48 246 VAL A C 1
ATOM 1480 O O . VAL A 1 246 ? 148.976 116.311 147.030 1.00 6.48 246 VAL A O 1
ATOM 1484 N N . LEU A 1 247 ? 147.860 118.047 146.131 1.00 12.82 247 LEU A N 1
ATOM 1485 C CA . LEU A 1 247 ? 148.823 118.192 145.046 1.00 12.82 247 LEU A CA 1
ATOM 1486 C C . LEU A 1 247 ? 150.189 118.623 145.559 1.00 12.82 247 LEU A C 1
ATOM 1487 O O . LEU A 1 247 ? 151.209 118.184 145.024 1.00 12.82 247 LEU A O 1
ATOM 1492 N N . GLY A 1 248 ? 150.237 119.467 146.590 1.00 20.22 248 GLY A N 1
ATOM 1493 C CA . GLY A 1 248 ? 151.517 119.839 147.164 1.00 20.22 248 GLY A CA 1
ATOM 1494 C C . GLY A 1 248 ? 152.221 118.673 147.829 1.00 20.22 248 GLY A C 1
ATOM 1495 O O . GLY A 1 248 ? 153.434 118.505 147.680 1.00 20.22 248 GLY A O 1
ATOM 1496 N N . ALA A 1 249 ? 151.476 117.854 148.576 1.00 18.99 249 ALA A N 1
ATOM 1497 C CA . ALA A 1 249 ? 152.083 116.670 149.178 1.00 18.99 249 ALA A CA 1
ATOM 1498 C C . ALA A 1 249 ? 152.588 115.706 148.110 1.00 18.99 249 ALA A C 1
ATOM 1499 O O . ALA A 1 249 ? 153.696 115.156 148.223 1.00 18.99 249 ALA A O 1
ATOM 1501 N N . CYS A 1 250 ? 151.789 115.494 147.061 1.00 15.26 250 CYS A N 1
ATOM 1502 C CA . CYS A 1 250 ? 152.212 114.622 145.972 1.00 15.26 250 CYS A CA 1
ATOM 1503 C C . CYS A 1 250 ? 153.451 115.172 145.281 1.00 15.26 250 CYS A C 1
ATOM 1504 O O . CYS A 1 250 ? 154.362 114.414 144.935 1.00 15.26 250 CYS A O 1
ATOM 1507 N N . TRP A 1 251 ? 153.505 116.489 145.075 1.00 18.96 251 TRP A N 1
ATOM 1508 C CA . TRP A 1 251 ? 154.677 117.100 144.458 1.00 18.96 251 TRP A CA 1
ATOM 1509 C C . TRP A 1 251 ? 155.910 116.950 145.335 1.00 18.96 251 TRP A C 1
ATOM 1510 O O . TRP A 1 251 ? 157.007 116.709 144.825 1.00 18.96 251 TRP A O 1
ATOM 1521 N N . TYR A 1 252 ? 155.761 117.105 146.651 1.00 23.39 252 TYR A N 1
ATOM 1522 C CA . TYR A 1 252 ? 156.906 116.930 147.540 1.00 23.39 252 TYR A CA 1
ATOM 1523 C C . TYR A 1 252 ? 157.441 115.506 147.464 1.00 23.39 252 TYR A C 1
ATOM 1524 O O . TYR A 1 252 ? 158.654 115.289 147.345 1.00 23.39 252 TYR A O 1
ATOM 1533 N N . LEU A 1 253 ? 156.548 114.516 147.529 1.00 23.13 253 LEU A N 1
ATOM 1534 C CA . LEU A 1 253 ? 157.019 113.135 147.474 1.00 23.13 253 LEU A CA 1
ATOM 1535 C C . LEU A 1 253 ? 157.609 112.804 146.106 1.00 23.13 253 LEU A C 1
ATOM 1536 O O . LEU A 1 253 ? 158.599 112.070 146.012 1.00 23.13 253 LEU A O 1
ATOM 1541 N N . LEU A 1 254 ? 157.029 113.349 145.034 1.00 15.52 254 LEU A N 1
ATOM 1542 C CA . LEU A 1 254 ? 157.572 113.114 143.702 1.00 15.52 254 LEU A CA 1
ATOM 1543 C C . LEU A 1 254 ? 158.922 113.794 143.517 1.00 15.52 254 LEU A C 1
ATOM 1544 O O . LEU A 1 254 ? 159.781 113.272 142.804 1.00 15.52 254 LEU A O 1
ATOM 1549 N N . SER A 1 255 ? 159.130 114.950 144.149 1.00 23.06 255 SER A N 1
ATOM 1550 C CA . SER A 1 255 ? 160.437 115.595 144.111 1.00 23.06 255 SER A CA 1
ATOM 1551 C C . SER A 1 255 ? 161.468 114.788 144.886 1.00 23.06 255 SER A C 1
ATOM 1552 O O . SER A 1 255 ? 162.628 114.683 144.467 1.00 23.06 255 SER A O 1
ATOM 1555 N N . ILE A 1 256 ? 161.064 114.217 146.023 1.00 23.16 256 ILE A N 1
ATOM 1556 C CA . ILE A 1 256 ? 161.941 113.297 146.741 1.00 23.16 256 ILE A CA 1
ATOM 1557 C C . ILE A 1 256 ? 162.317 112.123 145.847 1.00 23.16 256 ILE A C 1
ATOM 1558 O O . ILE A 1 256 ? 163.484 111.717 145.784 1.00 23.16 256 ILE A O 1
ATOM 1563 N N . GLU A 1 257 ? 161.333 111.567 145.135 1.00 34.57 257 GLU A N 1
ATOM 1564 C CA . GLU A 1 257 ? 161.602 110.457 144.224 1.00 34.57 257 GLU A CA 1
ATOM 1565 C C . GLU A 1 257 ? 162.546 110.871 143.102 1.00 34.57 257 GLU A C 1
ATOM 1566 O O . GLU A 1 257 ? 163.433 110.105 142.713 1.00 34.57 257 GLU A O 1
ATOM 1572 N N . ARG A 1 258 ? 162.358 112.074 142.556 1.00 21.48 258 ARG A N 1
ATOM 1573 C CA . ARG A 1 258 ? 163.226 112.561 141.487 1.00 21.48 258 ARG A CA 1
ATOM 1574 C C . ARG A 1 258 ? 164.661 112.724 141.969 1.00 21.48 258 ARG A C 1
ATOM 1575 O O . ARG A 1 258 ? 165.609 112.353 141.267 1.00 21.48 258 ARG A O 1
ATOM 1583 N N . GLN A 1 259 ? 164.840 113.284 143.165 1.00 42.21 259 GLN A N 1
ATOM 1584 C CA . GLN A 1 259 ? 166.185 113.450 143.705 1.00 42.21 259 GLN A CA 1
ATOM 1585 C C . GLN A 1 259 ? 166.822 112.099 144.006 1.00 42.21 259 GLN A C 1
ATOM 1586 O O . GLN A 1 259 ? 168.026 111.907 143.791 1.00 42.21 259 GLN A O 1
ATOM 1592 N N . GLU A 1 260 ? 166.025 111.142 144.488 1.00 52.93 260 GLU A N 1
ATOM 1593 C CA . GLU A 1 260 ? 166.539 109.794 144.703 1.00 52.93 260 GLU A CA 1
ATOM 1594 C C . GLU A 1 260 ? 166.950 109.145 143.387 1.00 52.93 260 GLU A C 1
ATOM 1595 O O . GLU A 1 260 ? 167.959 108.436 143.325 1.00 52.93 260 GLU A O 1
ATOM 1601 N N . ALA A 1 261 ? 166.175 109.370 142.325 1.00 48.08 261 ALA A N 1
ATOM 1602 C CA . ALA A 1 261 ? 166.537 108.843 141.013 1.00 48.08 261 ALA A CA 1
ATOM 1603 C C . ALA A 1 261 ? 167.825 109.476 140.502 1.00 48.08 261 ALA A C 1
ATOM 1604 O O . ALA A 1 261 ? 168.654 108.798 139.883 1.00 48.08 261 ALA A O 1
ATOM 1606 N N . CYS A 1 262 ? 168.005 110.776 140.742 1.00 50.40 262 CYS A N 1
ATOM 1607 C CA . CYS A 1 262 ? 169.261 111.422 140.373 1.00 50.40 262 CYS A CA 1
ATOM 1608 C C . CYS A 1 262 ? 170.430 110.815 141.138 1.00 50.40 262 CYS A C 1
ATOM 1609 O O . CYS A 1 262 ? 171.510 110.602 140.574 1.00 50.40 262 CYS A O 1
ATOM 1612 N N . TRP A 1 263 ? 170.235 110.543 142.430 1.00 48.00 263 TRP A N 1
ATOM 1613 C CA . TRP A 1 263 ? 171.285 109.901 143.215 1.00 48.00 263 TRP A CA 1
ATOM 1614 C C . TRP A 1 263 ? 171.596 108.507 142.684 1.00 48.00 263 TRP A C 1
ATOM 1615 O O . TRP A 1 263 ? 172.762 108.098 142.635 1.00 48.00 263 TRP A O 1
ATOM 1626 N N . LYS A 1 264 ? 170.562 107.759 142.292 1.00 62.60 264 LYS A N 1
ATOM 1627 C CA . LYS A 1 264 ? 170.778 106.439 141.707 1.00 62.60 264 LYS A CA 1
ATOM 1628 C C . LYS A 1 264 ? 171.564 106.536 140.405 1.00 62.60 264 LYS A C 1
ATOM 1629 O O . LYS A 1 264 ? 172.452 105.718 140.144 1.00 62.60 264 LYS A O 1
ATOM 1635 N N . SER A 1 265 ? 171.242 107.526 139.570 1.00 61.40 265 SER A N 1
ATOM 1636 C CA . SER A 1 265 ? 171.985 107.719 138.327 1.00 61.40 265 SER A CA 1
ATOM 1637 C C . SER A 1 265 ? 173.440 108.075 138.605 1.00 61.40 265 SER A C 1
ATOM 1638 O O . SER A 1 265 ? 174.349 107.590 137.919 1.00 61.40 265 SER A O 1
ATOM 1641 N N . VAL A 1 266 ? 173.680 108.924 139.607 1.00 58.02 266 VAL A N 1
ATOM 1642 C CA . VAL A 1 266 ? 175.050 109.272 139.976 1.00 58.02 266 VAL A CA 1
ATOM 1643 C C . VAL A 1 266 ? 175.802 108.035 140.450 1.00 58.02 266 VAL A C 1
ATOM 1644 O O . VAL A 1 266 ? 176.963 107.815 140.082 1.00 58.02 266 VAL A O 1
ATOM 1648 N N . CYS A 1 267 ? 175.151 107.205 141.267 1.00 74.88 267 CYS A N 1
ATOM 1649 C CA . CYS A 1 267 ? 175.783 105.974 141.733 1.00 74.88 267 CYS A CA 1
ATOM 1650 C C . CYS A 1 267 ? 176.083 105.035 140.572 1.00 74.88 267 CYS A C 1
ATOM 1651 O O . CYS A 1 267 ? 177.116 104.356 140.564 1.00 74.88 267 CYS A O 1
ATOM 1654 N N . LYS A 1 268 ? 175.183 104.968 139.589 1.00 75.52 268 LYS A N 1
ATOM 1655 C CA . LYS A 1 268 ? 175.459 104.185 138.389 1.00 75.52 268 LYS A CA 1
ATOM 1656 C C . LYS A 1 268 ? 176.659 104.747 137.637 1.00 75.52 268 LYS A C 1
ATOM 1657 O O . LYS A 1 268 ? 177.436 103.995 137.038 1.00 75.52 268 LYS A O 1
ATOM 1663 N N . LEU A 1 269 ? 176.820 106.072 137.650 1.00 75.16 269 LEU A N 1
ATOM 1664 C CA . LEU A 1 269 ? 178.013 106.673 137.066 1.00 75.16 269 LEU A CA 1
ATOM 1665 C C . LEU A 1 269 ? 179.256 106.365 137.893 1.00 75.16 269 LEU A C 1
ATOM 1666 O O . LEU A 1 269 ? 180.376 106.419 137.372 1.00 75.16 269 LEU A O 1
ATOM 1671 N N . GLU A 1 270 ? 179.081 106.029 139.170 1.00 80.25 270 GLU A N 1
ATOM 1672 C CA . GLU A 1 270 ? 180.181 105.744 140.084 1.00 80.25 270 GLU A CA 1
ATOM 1673 C C . GLU A 1 270 ? 180.087 104.331 140.653 1.00 80.25 270 GLU A C 1
ATOM 1674 O O . GLU A 1 270 ? 180.258 104.116 141.854 1.00 80.25 270 GLU A O 1
ATOM 1680 N N . GLU A 1 271 ? 179.813 103.347 139.791 1.00 93.54 271 GLU A N 1
ATOM 1681 C CA . GLU A 1 271 ? 179.650 101.970 140.248 1.00 93.54 271 GLU A CA 1
ATOM 1682 C C . GLU A 1 271 ? 180.929 101.392 140.840 1.00 93.54 271 GLU A C 1
ATOM 1683 O O . GLU A 1 271 ? 180.872 100.356 141.511 1.00 93.54 271 GLU A O 1
ATOM 1689 N N . SER A 1 272 ? 182.078 102.027 140.599 1.00 94.04 272 SER A N 1
ATOM 1690 C CA . SER A 1 272 ? 183.337 101.505 141.120 1.00 94.04 272 SER A CA 1
ATOM 1691 C C . SER A 1 272 ? 183.351 101.497 142.644 1.00 94.04 272 SER A C 1
ATOM 1692 O O . SER A 1 272 ? 183.827 100.537 143.261 1.00 94.04 272 SER A O 1
ATOM 1695 N N . SER A 1 273 ? 182.832 102.554 143.270 1.00 97.87 273 SER A N 1
ATOM 1696 C CA . SER A 1 273 ? 182.885 102.693 144.720 1.00 97.87 273 SER A CA 1
ATOM 1697 C C . SER A 1 273 ? 181.528 102.986 145.348 1.00 97.87 273 SER A C 1
ATOM 1698 O O . SER A 1 273 ? 181.475 103.380 146.519 1.00 97.87 273 SER A O 1
ATOM 1701 N N . CYS A 1 274 ? 180.432 102.810 144.613 1.00 95.62 274 CYS A N 1
ATOM 1702 C CA . CYS A 1 274 ? 179.104 103.106 145.131 1.00 95.62 274 CYS A CA 1
ATOM 1703 C C . CYS A 1 274 ? 178.141 101.975 144.802 1.00 95.62 274 CYS A C 1
ATOM 1704 O O . CYS A 1 274 ? 178.224 101.351 143.741 1.00 95.62 274 CYS A O 1
ATOM 1707 N N . GLN A 1 275 ? 177.224 101.720 145.732 1.00 100.00 275 GLN A N 1
ATOM 1708 C CA . GLN A 1 275 ? 176.075 100.856 145.510 1.00 100.00 275 GLN A CA 1
ATOM 1709 C C . GLN A 1 275 ? 174.827 101.582 145.994 1.00 100.00 275 GLN A C 1
ATOM 1710 O O . GLN A 1 275 ? 174.899 102.684 146.544 1.00 100.00 275 GLN A O 1
ATOM 1716 N N . PHE A 1 276 ? 173.668 100.957 145.792 1.00 97.43 276 PHE A N 1
ATOM 1717 C CA . PHE A 1 276 ? 172.411 101.610 146.134 1.00 97.43 276 PHE A CA 1
ATOM 1718 C C . PHE A 1 276 ? 172.106 101.481 147.621 1.00 97.43 276 PHE A C 1
ATOM 1719 O O . PHE A 1 276 ? 171.005 101.075 148.005 1.00 97.43 276 PHE A O 1
ATOM 1727 N N . ASP A 1 277 ? 173.079 101.834 148.462 1.00 93.25 277 ASP A N 1
ATOM 1728 C CA . ASP A 1 277 ? 172.877 101.883 149.903 1.00 93.25 277 ASP A CA 1
ATOM 1729 C C . ASP A 1 277 ? 173.515 103.102 150.552 1.00 93.25 277 ASP A C 1
ATOM 1730 O O . ASP A 1 277 ? 173.250 103.358 151.731 1.00 93.25 277 ASP A O 1
ATOM 1735 N N . PHE A 1 278 ? 174.341 103.861 149.828 1.00 91.90 278 PHE A N 1
ATOM 1736 C CA . PHE A 1 278 ? 175.010 105.013 150.417 1.00 91.90 278 PHE A CA 1
ATOM 1737 C C . PHE A 1 278 ? 174.059 106.179 150.647 1.00 91.90 278 PHE A C 1
ATOM 1738 O O . PHE A 1 278 ? 174.421 107.129 151.348 1.00 91.90 278 PHE A O 1
ATOM 1746 N N . PHE A 1 279 ? 172.855 106.129 150.077 1.00 70.56 279 PHE A N 1
ATOM 1747 C CA . PHE A 1 279 ? 171.885 107.210 150.192 1.00 70.56 279 PHE A CA 1
ATOM 1748 C C . PHE A 1 279 ? 170.839 106.937 151.267 1.00 70.56 279 PHE A C 1
ATOM 1749 O O . PHE A 1 279 ? 169.724 107.465 151.200 1.00 70.56 279 PHE A O 1
ATOM 1757 N N . ASP A 1 280 ? 171.180 106.118 152.256 1.00 83.04 280 ASP A N 1
ATOM 1758 C CA . ASP A 1 280 ? 170.328 105.861 153.409 1.00 83.04 280 ASP A CA 1
ATOM 1759 C C . ASP A 1 280 ? 170.994 106.440 154.649 1.00 83.04 280 ASP A C 1
ATOM 1760 O O . ASP A 1 280 ? 172.177 106.185 154.900 1.00 83.04 280 ASP A O 1
ATOM 1765 N N . CYS A 1 281 ? 170.234 107.217 155.422 1.00 87.31 281 CYS A N 1
ATOM 1766 C CA . CYS A 1 281 ? 170.799 107.936 156.557 1.00 87.31 281 CYS A CA 1
ATOM 1767 C C . CYS A 1 281 ? 171.176 107.027 157.719 1.00 87.31 281 CYS A C 1
ATOM 1768 O O . CYS A 1 281 ? 171.807 107.501 158.668 1.00 87.31 281 CYS A O 1
ATOM 1771 N N . ASN A 1 282 ? 170.799 105.747 157.683 1.00 80.74 282 ASN A N 1
ATOM 1772 C CA . ASN A 1 282 ? 171.242 104.828 158.724 1.00 80.74 282 ASN A CA 1
ATOM 1773 C C . ASN A 1 282 ? 172.683 104.381 158.517 1.00 80.74 282 ASN A C 1
ATOM 1774 O O . ASN A 1 282 ? 173.270 103.781 159.424 1.00 80.74 282 ASN A O 1
ATOM 1779 N N . MET A 1 283 ? 173.262 104.659 157.348 1.00 92.01 283 MET A N 1
ATOM 1780 C CA . MET A 1 283 ? 174.621 104.252 157.015 1.00 92.01 283 MET A CA 1
ATOM 1781 C C . MET A 1 283 ? 175.531 105.463 156.798 1.00 92.01 283 MET A C 1
ATOM 1782 O O . MET A 1 283 ? 176.651 105.323 156.299 1.00 92.01 283 MET A O 1
ATOM 1787 N N . VAL A 1 284 ? 175.077 106.655 157.197 1.00 92.63 284 VAL A N 1
ATOM 1788 C CA . VAL A 1 284 ? 175.838 107.875 156.943 1.00 92.63 284 VAL A CA 1
ATOM 1789 C C . VAL A 1 284 ? 177.174 107.883 157.678 1.00 92.63 284 VAL A C 1
ATOM 1790 O O . VAL A 1 284 ? 178.163 108.407 157.152 1.00 92.63 284 VAL A O 1
ATOM 1794 N N . LYS A 1 285 ? 177.240 107.302 158.875 1.00 97.46 285 LYS A N 1
ATOM 1795 C CA . LYS A 1 285 ? 178.447 107.323 159.689 1.00 97.46 285 LYS A CA 1
ATOM 1796 C C . LYS A 1 285 ? 179.415 106.200 159.340 1.00 97.46 285 LYS A C 1
ATOM 1797 O O . LYS A 1 285 ? 180.460 106.075 159.985 1.00 97.46 285 LYS A O 1
ATOM 1803 N N . ASP A 1 286 ? 179.091 105.382 158.342 1.00 92.74 286 ASP A N 1
ATOM 1804 C CA . ASP A 1 286 ? 179.981 104.303 157.937 1.00 92.74 286 ASP A CA 1
ATOM 1805 C C . ASP A 1 286 ? 181.269 104.866 157.347 1.00 92.74 286 ASP A C 1
ATOM 1806 O O . ASP A 1 286 ? 181.268 105.916 156.698 1.00 92.74 286 ASP A O 1
ATOM 1811 N N . SER A 1 287 ? 182.378 104.162 157.589 1.00 98.59 287 SER A N 1
ATOM 1812 C CA . SER A 1 287 ? 183.664 104.594 157.049 1.00 98.59 287 SER A CA 1
ATOM 1813 C C . SER A 1 287 ? 183.657 104.573 155.526 1.00 98.59 287 SER A C 1
ATOM 1814 O O . SER A 1 287 ? 184.168 105.498 154.881 1.00 98.59 287 SER A O 1
ATOM 1817 N N . LEU A 1 288 ? 183.083 103.524 154.933 1.00 96.68 288 LEU A N 1
ATOM 1818 C CA . LEU A 1 288 ? 182.959 103.477 153.480 1.00 96.68 288 LEU A CA 1
ATOM 1819 C C . LEU A 1 288 ? 182.091 104.622 152.975 1.00 96.68 288 LEU A C 1
ATOM 1820 O O . LEU A 1 288 ? 182.378 105.215 151.928 1.00 96.68 288 LEU A O 1
ATOM 1825 N N . ARG A 1 289 ? 181.033 104.953 153.717 1.00 89.88 289 ARG A N 1
ATOM 1826 C CA . ARG A 1 289 ? 180.160 106.057 153.334 1.00 89.88 289 ARG A CA 1
ATOM 1827 C C . ARG A 1 289 ? 180.923 107.374 153.257 1.00 89.88 289 ARG A C 1
ATOM 1828 O O . ARG A 1 289 ? 180.842 108.083 152.249 1.00 89.88 289 ARG A O 1
ATOM 1836 N N . VAL A 1 290 ? 181.673 107.715 154.307 1.00 92.36 290 VAL A N 1
ATOM 1837 C CA . VAL A 1 290 ? 182.389 108.987 154.316 1.00 92.36 290 VAL A CA 1
ATOM 1838 C C . VAL A 1 290 ? 183.524 108.977 153.296 1.00 92.36 290 VAL A C 1
ATOM 1839 O O . VAL A 1 290 ? 183.814 110.001 152.664 1.00 92.36 290 VAL A O 1
ATOM 1843 N N . SER A 1 291 ? 184.177 107.825 153.108 1.00 93.08 291 SER A N 1
ATOM 1844 C CA . SER A 1 291 ? 185.252 107.747 152.123 1.00 93.08 291 SER A CA 1
ATOM 1845 C C . SER A 1 291 ? 184.720 107.958 150.712 1.00 93.08 291 SER A C 1
ATOM 1846 O O . SER A 1 291 ? 185.370 108.609 149.886 1.00 93.08 291 SER A O 1
ATOM 1849 N N . TRP A 1 292 ? 183.545 107.402 150.409 1.00 88.77 292 TRP A N 1
ATOM 1850 C CA . TRP A 1 292 ? 182.924 107.664 149.117 1.00 88.77 292 TRP A CA 1
ATOM 1851 C C . TRP A 1 292 ? 182.479 109.116 149.004 1.00 88.77 292 TRP A C 1
ATOM 1852 O O . TRP A 1 292 ? 182.655 109.745 147.954 1.00 88.77 292 TRP A O 1
ATOM 1863 N N . PHE A 1 293 ? 181.909 109.669 150.079 1.00 88.58 293 PHE A N 1
ATOM 1864 C CA . PHE A 1 293 ? 181.355 111.018 150.021 1.00 88.58 293 PHE A CA 1
ATOM 1865 C C . PHE A 1 293 ? 182.439 112.065 149.799 1.00 88.58 293 PHE A C 1
ATOM 1866 O O . PHE A 1 293 ? 182.238 113.017 149.036 1.00 88.58 293 PHE A O 1
ATOM 1874 N N . VAL A 1 294 ? 183.591 111.916 150.459 1.00 88.75 294 VAL A N 1
ATOM 1875 C CA . VAL A 1 294 ? 184.649 112.908 150.301 1.00 88.75 294 VAL A CA 1
ATOM 1876 C C . VAL A 1 294 ? 185.229 112.899 148.892 1.00 88.75 294 VAL A C 1
ATOM 1877 O O . VAL A 1 294 ? 185.876 113.872 148.488 1.00 88.75 294 VAL A O 1
ATOM 1881 N N . THR A 1 295 ? 185.013 111.826 148.129 1.00 83.36 295 THR A N 1
ATOM 1882 C CA . THR A 1 295 ? 185.535 111.718 146.772 1.00 83.36 295 THR A CA 1
ATOM 1883 C C . THR A 1 295 ? 184.436 111.634 145.719 1.00 83.36 295 THR A C 1
ATOM 1884 O O . THR A 1 295 ? 184.726 111.296 144.565 1.00 83.36 295 THR A O 1
ATOM 1888 N N . SER A 1 296 ? 183.189 111.928 146.077 1.00 83.44 296 SER A N 1
ATOM 1889 C CA . SER A 1 296 ? 182.075 111.896 145.140 1.00 83.44 296 SER A CA 1
ATOM 1890 C C . SER A 1 296 ? 181.499 113.294 144.965 1.00 83.44 296 SER A C 1
ATOM 1891 O O . SER A 1 296 ? 181.399 114.062 145.927 1.00 83.44 296 SER A O 1
ATOM 1894 N N . ASN A 1 297 ? 181.121 113.615 143.728 1.00 71.95 297 ASN A N 1
ATOM 1895 C CA . ASN A 1 297 ? 180.551 114.910 143.381 1.00 71.95 297 ASN A CA 1
ATOM 1896 C C . ASN A 1 297 ? 179.037 114.847 143.198 1.00 71.95 297 ASN A C 1
ATOM 1897 O O . ASN A 1 297 ? 178.486 115.549 142.344 1.00 71.95 297 ASN A O 1
ATOM 1902 N N . VAL A 1 298 ? 178.355 114.014 143.988 1.00 62.54 298 VAL A N 1
ATOM 1903 C CA . VAL A 1 298 ? 176.903 113.897 143.881 1.00 62.54 298 VAL A CA 1
ATOM 1904 C C . VAL A 1 298 ? 176.221 115.205 144.257 1.00 62.54 298 VAL A C 1
ATOM 1905 O O . VAL A 1 298 ? 175.105 115.487 143.804 1.00 62.54 298 VAL A O 1
ATOM 1909 N N . THR A 1 299 ? 176.875 116.029 145.079 1.00 61.95 299 THR A N 1
ATOM 1910 C CA . THR A 1 299 ? 176.292 117.302 145.487 1.00 61.95 299 THR A CA 1
ATOM 1911 C C . THR A 1 299 ? 176.126 118.267 144.320 1.00 61.95 299 THR A C 1
ATOM 1912 O O . THR A 1 299 ? 175.154 119.029 144.297 1.00 61.95 299 THR A O 1
ATOM 1916 N N . ASN A 1 300 ? 177.043 118.251 143.353 1.00 63.94 300 ASN A N 1
ATOM 1917 C CA . ASN A 1 300 ? 176.998 119.163 142.216 1.00 63.94 300 ASN A CA 1
ATOM 1918 C C . ASN A 1 300 ? 176.191 118.610 141.048 1.00 63.94 300 ASN A C 1
ATOM 1919 O O . ASN A 1 300 ? 175.438 119.352 140.411 1.00 63.94 300 ASN A O 1
ATOM 1924 N N . LEU A 1 301 ? 176.340 117.317 140.747 1.00 56.34 301 LEU A N 1
ATOM 1925 C CA . LEU A 1 301 ? 175.607 116.727 139.631 1.00 56.34 301 LEU A CA 1
ATOM 1926 C C . LEU A 1 301 ? 174.102 116.738 139.867 1.00 56.34 301 LEU A C 1
ATOM 1927 O O . LEU A 1 301 ? 173.335 117.018 138.940 1.00 56.34 301 LEU A O 1
ATOM 1932 N N . CYS A 1 302 ? 173.662 116.439 141.086 1.00 66.78 302 CYS A N 1
ATOM 1933 C CA . CYS A 1 302 ? 172.234 116.401 141.402 1.00 66.78 302 CYS A CA 1
ATOM 1934 C C . CYS A 1 302 ? 171.711 117.766 141.835 1.00 66.78 302 CYS A C 1
ATOM 1935 O O . CYS A 1 302 ? 171.228 117.951 142.950 1.00 66.78 302 CYS A O 1
ATOM 1938 N N . SER A 1 303 ? 171.813 118.739 140.937 1.00 52.19 303 SER A N 1
ATOM 1939 C CA . SER A 1 303 ? 171.258 120.065 141.140 1.00 52.19 303 SER A CA 1
ATOM 1940 C C . SER A 1 303 ? 170.594 120.517 139.849 1.00 52.19 303 SER A C 1
ATOM 1941 O O . SER A 1 303 ? 171.027 120.128 138.758 1.00 52.19 303 SER A O 1
ATOM 1944 N N . PRO A 1 304 ? 169.535 121.323 139.942 1.00 49.18 304 PRO A N 1
ATOM 1945 C CA . PRO A 1 304 ? 168.914 121.849 138.716 1.00 49.18 304 PRO A CA 1
ATOM 1946 C C . PRO A 1 304 ? 169.856 122.697 137.883 1.00 49.18 304 PRO A C 1
ATOM 1947 O O . PRO A 1 304 ? 169.707 122.747 136.655 1.00 49.18 304 PRO A O 1
ATOM 1951 N N . ASN A 1 305 ? 170.818 123.373 138.515 1.00 57.32 305 ASN A N 1
ATOM 1952 C CA . ASN A 1 305 ? 171.769 124.191 137.768 1.00 57.32 305 ASN A CA 1
ATOM 1953 C C . ASN A 1 305 ? 172.613 123.334 136.832 1.00 57.32 305 ASN A C 1
ATOM 1954 O O . ASN A 1 305 ? 172.830 123.692 135.669 1.00 57.32 305 ASN A O 1
ATOM 1959 N N . SER A 1 306 ? 173.097 122.197 137.323 1.00 52.88 306 SER A N 1
ATOM 1960 C CA . SER A 1 306 ? 173.875 121.293 136.488 1.00 52.88 306 SER A CA 1
ATOM 1961 C C . SER A 1 306 ? 172.956 120.536 135.538 1.00 52.88 306 SER A C 1
ATOM 1962 O O . SER A 1 306 ? 171.933 119.985 135.954 1.00 52.88 306 SER A O 1
ATOM 1965 N N . LEU A 1 307 ? 173.321 120.509 134.260 1.00 47.21 307 LEU A N 1
ATOM 1966 C CA . LEU A 1 307 ? 172.521 119.829 133.241 1.00 47.21 307 LEU A CA 1
ATOM 1967 C C . LEU A 1 307 ? 172.887 118.352 133.137 1.00 47.21 307 LEU A C 1
ATOM 1968 O O . LEU A 1 307 ? 173.194 117.839 132.062 1.00 47.21 307 LEU A O 1
ATOM 1973 N N . PHE A 1 308 ? 172.852 117.654 134.271 1.00 44.98 308 PHE A N 1
ATOM 1974 C CA . PHE A 1 308 ? 173.140 116.226 134.321 1.00 44.98 308 PHE A CA 1
ATOM 1975 C C . PHE A 1 308 ? 171.875 115.379 134.347 1.00 44.98 308 PHE A C 1
ATOM 1976 O O . PHE A 1 308 ? 171.765 114.406 133.597 1.00 44.98 308 PHE A O 1
ATOM 1984 N N . TYR A 1 309 ? 170.916 115.730 135.200 1.00 37.79 309 TYR A N 1
ATOM 1985 C CA . TYR A 1 309 ? 169.666 114.997 135.318 1.00 37.79 309 TYR A CA 1
ATOM 1986 C C . TYR A 1 309 ? 168.501 115.954 135.120 1.00 37.79 309 TYR A C 1
ATOM 1987 O O . TYR A 1 309 ? 168.492 117.057 135.672 1.00 37.79 309 TYR A O 1
ATOM 1996 N N . GLN A 1 310 ? 167.521 115.525 134.328 1.00 29.20 310 GLN A N 1
ATOM 1997 C CA . GLN A 1 310 ? 166.351 116.344 134.017 1.00 29.20 310 GLN A CA 1
ATOM 1998 C C . GLN A 1 310 ? 165.440 116.369 135.237 1.00 29.20 310 GLN A C 1
ATOM 1999 O O . GLN A 1 310 ? 164.604 115.487 135.435 1.00 29.20 310 GLN A O 1
ATOM 2005 N N . PHE A 1 311 ? 165.606 117.397 136.070 1.00 20.11 311 PHE A N 1
ATOM 2006 C CA . PHE A 1 311 ? 164.772 117.519 137.260 1.00 20.11 311 PHE A CA 1
ATOM 2007 C C . PHE A 1 311 ? 163.364 117.985 136.913 1.00 20.11 311 PHE A C 1
ATOM 2008 O O . PHE A 1 311 ? 162.390 117.528 137.521 1.00 20.11 311 PHE A O 1
ATOM 2016 N N . GLY A 1 312 ? 163.234 118.881 135.938 1.00 17.57 312 GLY A N 1
ATOM 2017 C CA . GLY A 1 312 ? 161.914 119.331 135.531 1.00 17.57 312 GLY A CA 1
ATOM 2018 C C . GLY A 1 312 ? 161.250 120.173 136.603 1.00 17.57 312 GLY A C 1
ATOM 2019 O O . GLY A 1 312 ? 161.900 120.948 137.313 1.00 17.57 312 GLY A O 1
ATOM 2020 N N . ILE A 1 313 ? 159.931 120.014 136.729 1.00 20.22 313 ILE A N 1
ATOM 2021 C CA . ILE A 1 313 ? 159.152 120.786 137.685 1.00 20.22 313 ILE A CA 1
ATOM 2022 C C . ILE A 1 313 ? 159.554 120.511 139.125 1.00 20.22 313 ILE A C 1
ATOM 2023 O O . ILE A 1 313 ? 159.186 121.276 140.020 1.00 20.22 313 ILE A O 1
ATOM 2028 N N . TYR A 1 314 ? 160.294 119.435 139.370 1.00 22.06 314 TYR A N 1
ATOM 2029 C CA . TYR A 1 314 ? 160.784 119.107 140.699 1.00 22.06 314 TYR A CA 1
ATOM 2030 C C . TYR A 1 314 ? 162.068 119.845 141.050 1.00 22.06 314 TYR A C 1
ATOM 2031 O O . TYR A 1 314 ? 162.466 119.846 142.220 1.00 22.06 314 TYR A O 1
ATOM 2040 N N . GLY A 1 315 ? 162.713 120.484 140.071 1.00 14.55 315 GLY A N 1
ATOM 2041 C CA . GLY A 1 315 ? 163.920 121.242 140.341 1.00 14.55 315 GLY A CA 1
ATOM 2042 C C . GLY A 1 315 ? 163.721 122.385 141.310 1.00 14.55 315 GLY A C 1
ATOM 2043 O O . GLY A 1 315 ? 164.625 122.677 142.101 1.00 14.55 315 GLY A O 1
ATOM 2044 N N . ASP A 1 316 ? 162.555 123.034 141.271 1.00 16.51 316 ASP A N 1
ATOM 2045 C CA . ASP A 1 316 ? 162.240 124.071 142.244 1.00 16.51 316 ASP A CA 1
ATOM 2046 C C . ASP A 1 316 ? 162.292 123.537 143.669 1.00 16.51 316 ASP A C 1
ATOM 2047 O O . ASP A 1 316 ? 162.552 124.305 144.601 1.00 16.51 316 ASP A O 1
ATOM 2052 N N . ALA A 1 317 ? 162.073 122.235 143.858 1.00 17.78 317 ALA A N 1
ATOM 2053 C CA . ALA A 1 317 ? 162.184 121.654 145.190 1.00 17.78 317 ALA A CA 1
ATOM 2054 C C . ALA A 1 317 ? 163.632 121.520 145.637 1.00 17.78 317 ALA A C 1
ATOM 2055 O O . ALA A 1 317 ? 163.908 121.558 146.841 1.00 17.78 317 ALA A O 1
ATOM 2057 N N . VAL A 1 318 ? 164.562 121.360 144.697 1.00 16.74 318 VAL A N 1
ATOM 2058 C CA . VAL A 1 318 ? 165.968 121.228 145.061 1.00 16.74 318 VAL A CA 1
ATOM 2059 C C . VAL A 1 318 ? 166.629 122.595 145.171 1.00 16.74 318 VAL A C 1
ATOM 2060 O O . VAL A 1 318 ? 167.461 122.823 146.055 1.00 16.74 318 VAL A O 1
ATOM 2064 N N . THR A 1 319 ? 166.279 123.519 144.274 1.00 18.95 319 THR A N 1
ATOM 2065 C CA . THR A 1 319 ? 166.841 124.864 144.338 1.00 18.95 319 THR A CA 1
ATOM 2066 C C . THR A 1 319 ? 166.435 125.571 145.625 1.00 18.95 319 THR A C 1
ATOM 2067 O O . THR A 1 319 ? 167.262 126.225 146.271 1.00 18.95 319 THR A O 1
ATOM 2071 N N . SER A 1 320 ? 165.169 125.444 146.018 1.00 25.56 320 SER A N 1
ATOM 2072 C CA . SER A 1 320 ? 164.682 126.076 147.236 1.00 25.56 320 SER A CA 1
ATOM 2073 C C . SER A 1 320 ? 165.020 125.287 148.493 1.00 25.56 320 SER A C 1
ATOM 2074 O O . SER A 1 320 ? 164.755 125.776 149.596 1.00 25.56 320 SER A O 1
ATOM 2077 N N . LYS A 1 321 ? 165.589 124.088 148.351 1.00 31.27 321 LYS A N 1
ATOM 2078 C CA . LYS A 1 321 ? 165.954 123.235 149.482 1.00 31.27 321 LYS A CA 1
ATOM 2079 C C . LYS A 1 321 ? 164.753 122.926 150.370 1.00 31.27 321 LYS A C 1
ATOM 2080 O O . LYS A 1 321 ? 164.884 122.807 151.590 1.00 31.27 321 LYS A O 1
ATOM 2086 N N . VAL A 1 322 ? 163.570 122.797 149.763 1.00 28.07 322 VAL A N 1
ATOM 2087 C CA . VAL A 1 322 ? 162.370 122.508 150.540 1.00 28.07 322 VAL A CA 1
ATOM 2088 C C . VAL A 1 322 ? 162.427 121.098 151.113 1.00 28.07 322 VAL A C 1
ATOM 2089 O O . VAL A 1 322 ? 161.854 120.829 152.175 1.00 28.07 322 VAL A O 1
ATOM 2093 N N . THR A 1 323 ? 163.118 120.180 150.433 1.00 31.67 323 THR A N 1
ATOM 2094 C CA . THR A 1 323 ? 163.194 118.804 150.908 1.00 31.67 323 THR A CA 1
ATOM 2095 C C . THR A 1 323 ? 163.985 118.696 152.204 1.00 31.67 323 THR A C 1
ATOM 2096 O O . THR A 1 323 ? 163.832 117.717 152.943 1.00 31.67 323 THR A O 1
ATOM 2100 N N . THR A 1 324 ? 164.828 119.683 152.497 1.00 40.73 324 THR A N 1
ATOM 2101 C CA . THR A 1 324 ? 165.631 119.696 153.712 1.00 40.73 324 THR A CA 1
ATOM 2102 C C . THR A 1 324 ? 164.995 120.512 154.833 1.00 40.73 324 THR A C 1
ATOM 2103 O O . THR A 1 324 ? 165.331 120.299 156.003 1.00 40.73 324 THR A O 1
ATOM 2107 N N . SER A 1 325 ? 164.071 121.413 154.508 1.00 27.10 325 SER A N 1
ATOM 2108 C CA . SER A 1 325 ? 163.503 122.322 155.490 1.00 27.10 325 SER A CA 1
ATOM 2109 C C . SER A 1 325 ? 162.668 121.565 156.522 1.00 27.10 325 SER A C 1
ATOM 2110 O O . SER A 1 325 ? 162.401 120.366 156.398 1.00 27.10 325 SER A O 1
ATOM 2113 N N . ALA A 1 326 ? 162.256 122.291 157.559 1.00 21.95 326 ALA A N 1
ATOM 2114 C CA . ALA A 1 326 ? 161.433 121.721 158.613 1.00 21.95 326 ALA A CA 1
ATOM 2115 C C . ALA A 1 326 ? 160.040 121.391 158.080 1.00 21.95 326 ALA A C 1
ATOM 2116 O O . ALA A 1 326 ? 159.684 121.718 156.946 1.00 21.95 326 ALA A O 1
ATOM 2118 N N . PHE A 1 327 ? 159.243 120.731 158.924 1.00 32.84 327 PHE A N 1
ATOM 2119 C CA . PHE A 1 327 ? 157.938 120.255 158.477 1.00 32.84 327 PHE A CA 1
ATOM 2120 C C . PHE A 1 327 ? 157.014 121.406 158.103 1.00 32.84 327 PHE A C 1
ATOM 2121 O O . PHE A 1 327 ? 156.325 121.345 157.081 1.00 32.84 327 PHE A O 1
ATOM 2129 N N . PHE A 1 328 ? 156.968 122.457 158.924 1.00 25.00 328 PHE A N 1
ATOM 2130 C CA . PHE A 1 328 ? 156.064 123.565 158.633 1.00 25.00 328 PHE A CA 1
ATOM 2131 C C . PHE A 1 328 ? 156.486 124.300 157.366 1.00 25.00 328 PHE A C 1
ATOM 2132 O O . PHE A 1 328 ? 155.647 124.625 156.515 1.00 25.00 328 PHE A O 1
ATOM 2140 N N . ASN A 1 329 ? 157.788 124.555 157.219 1.00 22.20 329 ASN A N 1
ATOM 2141 C CA . ASN A 1 329 ? 158.282 125.239 156.029 1.00 22.20 329 ASN A CA 1
ATOM 2142 C C . ASN A 1 329 ? 157.975 124.438 154.772 1.00 22.20 329 ASN A C 1
ATOM 2143 O O . ASN A 1 329 ? 157.442 124.976 153.795 1.00 22.20 329 ASN A O 1
ATOM 2148 N N . LYS A 1 330 ? 158.298 123.141 154.783 1.00 25.69 330 LYS A N 1
ATOM 2149 C CA . LYS A 1 330 ? 158.064 122.318 153.601 1.00 25.69 330 LYS A CA 1
ATOM 2150 C C . LYS A 1 330 ? 156.575 122.183 153.309 1.00 25.69 330 LYS A C 1
ATOM 2151 O O . LYS A 1 330 ? 156.161 122.242 152.145 1.00 25.69 330 LYS A O 1
ATOM 2157 N N . TYR A 1 331 ? 155.753 122.019 154.347 1.00 20.22 331 TYR A N 1
ATOM 2158 C CA . TYR A 1 331 ? 154.319 121.874 154.135 1.00 20.22 331 TYR A CA 1
ATOM 2159 C C . TYR A 1 331 ? 153.729 123.130 153.513 1.00 20.22 331 TYR A C 1
ATOM 2160 O O . TYR A 1 331 ? 152.960 123.051 152.550 1.00 20.22 331 TYR A O 1
ATOM 2169 N N . PHE A 1 332 ? 154.079 124.302 154.046 1.00 23.86 332 PHE A N 1
ATOM 2170 C CA . PHE A 1 332 ? 153.517 125.531 153.500 1.00 23.86 332 PHE A CA 1
ATOM 2171 C C . PHE A 1 332 ? 154.056 125.816 152.105 1.00 23.86 332 PHE A C 1
ATOM 2172 O O . PHE A 1 332 ? 153.310 126.272 151.231 1.00 23.86 332 PHE A O 1
ATOM 2180 N N . PHE A 1 333 ? 155.340 125.536 151.865 1.00 22.04 333 PHE A N 1
ATOM 2181 C CA . PHE A 1 333 ? 155.894 125.734 150.531 1.00 22.04 333 PHE A CA 1
ATOM 2182 C C . PHE A 1 333 ? 155.196 124.846 149.510 1.00 22.04 333 PHE A C 1
ATOM 2183 O O . PHE A 1 333 ? 154.854 125.302 148.414 1.00 22.04 333 PHE A O 1
ATOM 2191 N N . CYS A 1 334 ? 154.959 123.578 149.854 1.00 17.80 334 CYS A N 1
ATOM 2192 C CA . CYS A 1 334 ? 154.307 122.674 148.914 1.00 17.80 334 CYS A CA 1
ATOM 2193 C C . CYS A 1 334 ? 152.832 123.018 148.739 1.00 17.80 334 CYS A C 1
ATOM 2194 O O . CYS A 1 334 ? 152.287 122.887 147.638 1.00 17.80 334 CYS A O 1
ATOM 2197 N N . LEU A 1 335 ? 152.170 123.465 149.810 1.00 20.22 335 LEU A N 1
ATOM 2198 C CA . LEU A 1 335 ? 150.788 123.914 149.687 1.00 20.22 335 LEU A CA 1
ATOM 2199 C C . LEU A 1 335 ? 150.683 125.115 148.759 1.00 20.22 335 LEU A C 1
ATOM 2200 O O . LEU A 1 335 ? 149.785 125.178 147.912 1.00 20.22 335 LEU A O 1
ATOM 2205 N N . TRP A 1 336 ? 151.597 126.079 148.898 1.00 11.74 336 TRP A N 1
ATOM 2206 C CA . TRP A 1 336 ? 151.592 127.225 147.998 1.00 11.74 336 TRP A CA 1
ATOM 2207 C C . TRP A 1 336 ? 151.938 126.807 146.576 1.00 11.74 336 TRP A C 1
ATOM 2208 O O . TRP A 1 336 ? 151.381 127.347 145.618 1.00 11.74 336 TRP A O 1
ATOM 2219 N N . TRP A 1 337 ? 152.856 125.854 146.415 1.00 20.22 337 TRP A N 1
ATOM 2220 C CA . TRP A 1 337 ? 153.162 125.347 145.082 1.00 20.22 337 TRP A CA 1
ATOM 2221 C C . TRP A 1 337 ? 151.917 124.769 144.425 1.00 20.22 337 TRP A C 1
ATOM 2222 O O . TRP A 1 337 ? 151.601 125.087 143.272 1.00 20.22 337 TRP A O 1
ATOM 2233 N N . GLY A 1 338 ? 151.192 123.919 145.154 1.00 15.06 338 GLY A N 1
ATOM 2234 C CA . GLY A 1 338 ? 149.981 123.334 144.606 1.00 15.06 338 GLY A CA 1
ATOM 2235 C C . GLY A 1 338 ? 148.922 124.373 144.296 1.00 15.06 338 GLY A C 1
ATOM 2236 O O . GLY A 1 338 ? 148.301 124.340 143.233 1.00 15.06 338 GLY A O 1
ATOM 2237 N N . LEU A 1 339 ? 148.721 125.326 145.209 1.00 21.40 339 LEU A N 1
ATOM 2238 C CA . LEU A 1 339 ? 147.715 126.362 144.995 1.00 21.40 339 LEU A CA 1
ATOM 2239 C C . LEU A 1 339 ? 148.065 127.241 143.799 1.00 21.40 339 LEU A C 1
ATOM 2240 O O . LEU A 1 339 ? 147.186 127.601 143.008 1.00 21.40 339 LEU A O 1
ATOM 2245 N N . ARG A 1 340 ? 149.344 127.591 143.645 1.00 25.50 340 ARG A N 1
ATOM 2246 C CA . ARG A 1 340 ? 149.760 128.445 142.540 1.00 25.50 340 ARG A CA 1
ATOM 2247 C C . ARG A 1 340 ? 149.669 127.717 141.208 1.00 25.50 340 ARG A C 1
ATOM 2248 O O . ARG A 1 340 ? 149.180 128.280 140.222 1.00 25.50 340 ARG A O 1
ATOM 2256 N N . ASN A 1 341 ? 150.132 126.469 141.153 1.00 12.65 341 ASN A N 1
ATOM 2257 C CA . ASN A 1 341 ? 150.058 125.712 139.912 1.00 12.65 341 ASN A CA 1
ATOM 2258 C C . ASN A 1 341 ? 148.653 125.219 139.610 1.00 12.65 341 ASN A C 1
ATOM 2259 O O . ASN A 1 341 ? 148.403 124.752 138.495 1.00 12.65 341 ASN A O 1
ATOM 2264 N N . LEU A 1 342 ? 147.738 125.312 140.571 1.00 13.53 342 LEU A N 1
ATOM 2265 C CA . LEU A 1 342 ? 146.334 125.020 140.333 1.00 13.53 342 LEU A CA 1
ATOM 2266 C C . LEU A 1 342 ? 145.582 126.260 139.864 1.00 13.53 342 LEU A C 1
ATOM 2267 O O . LEU A 1 342 ? 144.675 126.158 139.032 1.00 13.53 342 LEU A O 1
ATOM 2272 N N . SER A 1 343 ? 145.949 127.434 140.386 1.00 11.92 343 SER A N 1
ATOM 2273 C CA . SER A 1 343 ? 145.363 128.682 139.909 1.00 11.92 343 SER A CA 1
ATOM 2274 C C . SER A 1 343 ? 145.902 129.059 138.537 1.00 11.92 343 SER A C 1
ATOM 2275 O O . SER A 1 343 ? 145.161 129.563 137.686 1.00 11.92 343 SER A O 1
ATOM 2278 N N . SER A 1 344 ? 147.190 128.825 138.305 1.00 20.22 344 SER A N 1
ATOM 2279 C CA . SER A 1 344 ? 147.816 129.129 137.027 1.00 20.22 344 SER A CA 1
ATOM 2280 C C . SER A 1 344 ? 147.478 128.111 135.948 1.00 20.22 344 SER A C 1
ATOM 2281 O O . SER A 1 344 ? 148.052 128.183 134.856 1.00 20.22 344 SER A O 1
ATOM 2284 N N . LEU A 1 345 ? 146.574 127.170 136.232 1.00 2.81 345 LEU A N 1
ATOM 2285 C CA . LEU A 1 345 ? 146.126 126.173 135.259 1.00 2.81 345 LEU A CA 1
ATOM 2286 C C . LEU A 1 345 ? 147.281 125.309 134.767 1.00 2.81 345 LEU A C 1
ATOM 2287 O O . LEU A 1 345 ? 147.272 124.827 133.633 1.00 2.81 345 LEU A O 1
ATOM 2292 N N . GLY A 1 346 ? 148.285 125.109 135.617 1.00 14.37 346 GLY A N 1
ATOM 2293 C CA . GLY A 1 346 ? 149.444 124.327 135.258 1.00 14.37 346 GLY A CA 1
ATOM 2294 C C . GLY A 1 346 ? 150.514 125.071 134.493 1.00 14.37 346 GLY A C 1
ATOM 2295 O O . GLY A 1 346 ? 151.537 124.466 134.151 1.00 14.37 346 GLY A O 1
ATOM 2296 N N . GLN A 1 347 ? 150.319 126.355 134.208 1.00 5.09 347 GLN A N 1
ATOM 2297 C CA . GLN A 1 347 ? 151.347 127.126 133.527 1.00 5.09 347 GLN A CA 1
ATOM 2298 C C . GLN A 1 347 ? 152.550 127.317 134.444 1.00 5.09 347 GLN A C 1
ATOM 2299 O O . GLN A 1 347 ? 152.418 127.429 135.665 1.00 5.09 347 GLN A O 1
ATOM 2305 N N . GLY A 1 348 ? 153.734 127.350 133.841 1.00 19.32 348 GLY A N 1
ATOM 2306 C CA . GLY A 1 348 ? 154.966 127.363 134.593 1.00 19.32 348 GLY A CA 1
ATOM 2307 C C . GLY A 1 348 ? 155.468 125.991 134.969 1.00 19.32 348 GLY A C 1
ATOM 2308 O O . GLY A 1 348 ? 156.561 125.881 135.538 1.00 19.32 348 GLY A O 1
ATOM 2309 N N . LEU A 1 349 ? 154.702 124.943 134.673 1.00 20.22 349 LEU A N 1
ATOM 2310 C CA . LEU A 1 349 ? 155.141 123.566 134.884 1.00 20.22 349 LEU A CA 1
ATOM 2311 C C . LEU A 1 349 ? 155.894 123.086 133.644 1.00 20.22 349 LEU A C 1
ATOM 2312 O O . LEU A 1 349 ? 155.448 122.220 132.892 1.00 20.22 349 LEU A O 1
ATOM 2317 N N . LEU A 1 350 ? 157.063 123.687 133.436 1.00 25.95 350 LEU A N 1
ATOM 2318 C CA . LEU A 1 350 ? 157.922 123.279 132.334 1.00 25.95 350 LEU A CA 1
ATOM 2319 C C . LEU A 1 350 ? 158.546 121.932 132.663 1.00 25.95 350 LEU A C 1
ATOM 2320 O O . LEU A 1 350 ? 159.604 121.866 133.296 1.00 25.95 350 LEU A O 1
ATOM 2325 N N . THR A 1 351 ? 157.896 120.854 132.236 1.00 17.11 351 THR A N 1
ATOM 2326 C CA . THR A 1 351 ? 158.298 119.516 132.630 1.00 17.11 351 THR A CA 1
ATOM 2327 C C . THR A 1 351 ? 159.504 119.052 131.819 1.00 17.11 351 THR A C 1
ATOM 2328 O O . THR A 1 351 ? 160.036 119.767 130.966 1.00 17.11 351 THR A O 1
ATOM 2332 N N . SER A 1 352 ? 159.941 117.833 132.104 1.00 11.04 352 SER A N 1
ATOM 2333 C CA . SER A 1 352 ? 160.989 117.158 131.365 1.00 11.04 352 SER A CA 1
ATOM 2334 C C . SER A 1 352 ? 160.355 116.146 130.415 1.00 11.04 352 SER A C 1
ATOM 2335 O O . SER A 1 352 ? 159.137 116.120 130.221 1.00 11.04 352 SER A O 1
ATOM 2338 N N . THR A 1 353 ? 161.185 115.297 129.813 1.00 23.40 353 THR A N 1
ATOM 2339 C CA . THR A 1 353 ? 160.719 114.276 128.886 1.00 23.40 353 THR A CA 1
ATOM 2340 C C . THR A 1 353 ? 160.247 113.010 129.595 1.00 23.40 353 THR A C 1
ATOM 2341 O O . THR A 1 353 ? 160.214 111.941 128.978 1.00 23.40 353 THR A O 1
ATOM 2345 N N . PHE A 1 354 ? 159.890 113.105 130.872 1.00 20.22 354 PHE A N 1
ATOM 2346 C CA . PHE A 1 354 ? 159.469 111.955 131.660 1.00 20.22 354 PHE A CA 1
ATOM 2347 C C . PHE A 1 354 ? 157.948 111.876 131.681 1.00 20.22 354 PHE A C 1
ATOM 2348 O O . PHE A 1 354 ? 157.274 112.874 131.956 1.00 20.22 354 PHE A O 1
ATOM 2356 N N . VAL A 1 355 ? 157.416 110.685 131.398 1.00 1.47 355 VAL A N 1
ATOM 2357 C CA . VAL A 1 355 ? 155.977 110.527 131.206 1.00 1.47 355 VAL A CA 1
ATOM 2358 C C . VAL A 1 355 ? 155.217 110.775 132.504 1.00 1.47 355 VAL A C 1
ATOM 2359 O O . VAL A 1 355 ? 154.144 111.388 132.498 1.00 1.47 355 VAL A O 1
ATOM 2363 N N . GLY A 1 356 ? 155.741 110.287 133.631 1.00 19.08 356 GLY A N 1
ATOM 2364 C CA . GLY A 1 356 ? 155.029 110.446 134.891 1.00 19.08 356 GLY A CA 1
ATOM 2365 C C . GLY A 1 356 ? 154.893 111.897 135.313 1.00 19.08 356 GLY A C 1
ATOM 2366 O O . GLY A 1 356 ? 153.823 112.331 135.749 1.00 19.08 356 GLY A O 1
ATOM 2367 N N . GLU A 1 357 ? 155.975 112.665 135.190 1.00 25.74 357 GLU A N 1
ATOM 2368 C CA . GLU A 1 357 ? 155.927 114.084 135.526 1.00 25.74 357 GLU A CA 1
ATOM 2369 C C . GLU A 1 357 ? 154.960 114.832 134.617 1.00 25.74 357 GLU A C 1
ATOM 2370 O O . GLU A 1 357 ? 154.210 115.706 135.073 1.00 25.74 357 GLU A O 1
ATOM 2376 N N . ILE A 1 358 ? 154.960 114.496 133.326 1.00 9.36 358 ILE A N 1
ATOM 2377 C CA . ILE A 1 358 ? 154.045 115.132 132.384 1.00 9.36 358 ILE A CA 1
ATOM 2378 C C . ILE A 1 358 ? 152.600 114.802 132.736 1.00 9.36 358 ILE A C 1
ATOM 2379 O O . ILE A 1 358 ? 151.718 115.666 132.670 1.00 9.36 358 ILE A O 1
ATOM 2384 N N . MET A 1 359 ? 152.332 113.547 133.104 1.00 14.83 359 MET A N 1
ATOM 2385 C CA . MET A 1 359 ? 150.981 113.166 133.502 1.00 14.83 359 MET A CA 1
ATOM 2386 C C . MET A 1 359 ? 150.554 113.901 134.765 1.00 14.83 359 MET A C 1
ATOM 2387 O O . MET A 1 359 ? 149.395 114.312 134.892 1.00 14.83 359 MET A O 1
ATOM 2392 N N . PHE A 1 360 ? 151.476 114.067 135.715 1.00 12.18 360 PHE A N 1
ATOM 2393 C CA . PHE A 1 360 ? 151.172 114.835 136.919 1.00 12.18 360 PHE A CA 1
ATOM 2394 C C . PHE A 1 360 ? 150.825 116.279 136.574 1.00 12.18 360 PHE A C 1
ATOM 2395 O O . PHE A 1 360 ? 149.864 116.844 137.113 1.00 12.18 360 PHE A O 1
ATOM 2403 N N . ALA A 1 361 ? 151.590 116.887 135.665 1.00 16.73 361 ALA A N 1
ATOM 2404 C CA . ALA A 1 361 ? 151.305 118.258 135.251 1.00 16.73 361 ALA A CA 1
ATOM 2405 C C . ALA A 1 361 ? 149.959 118.358 134.541 1.00 16.73 361 ALA A C 1
ATOM 2406 O O . ALA A 1 361 ? 149.211 119.321 134.743 1.00 16.73 361 ALA A O 1
ATOM 2408 N N . ILE A 1 362 ? 149.638 117.375 133.698 1.00 15.19 362 ILE A N 1
ATOM 2409 C CA . ILE A 1 362 ? 148.356 117.377 132.996 1.00 15.19 362 ILE A CA 1
ATOM 2410 C C . ILE A 1 362 ? 147.207 117.241 133.986 1.00 15.19 362 ILE A C 1
ATOM 2411 O O . ILE A 1 362 ? 146.169 117.903 133.853 1.00 15.19 362 ILE A O 1
ATOM 2416 N N . VAL A 1 363 ? 147.369 116.375 134.989 1.00 20.22 363 VAL A N 1
ATOM 2417 C CA . VAL A 1 363 ? 146.350 116.222 136.023 1.00 20.22 363 VAL A CA 1
ATOM 2418 C C . VAL A 1 363 ? 146.158 117.531 136.775 1.00 20.22 363 VAL A C 1
ATOM 2419 O O . VAL A 1 363 ? 145.026 117.947 137.051 1.00 20.22 363 VAL A O 1
ATOM 2423 N N . ILE A 1 364 ? 147.261 118.205 137.111 1.00 14.86 364 ILE A N 1
ATOM 2424 C CA . ILE A 1 364 ? 147.168 119.489 137.800 1.00 14.86 364 ILE A CA 1
ATOM 2425 C C . ILE A 1 364 ? 146.428 120.506 136.942 1.00 14.86 364 ILE A C 1
ATOM 2426 O O . ILE A 1 364 ? 145.572 121.249 137.436 1.00 14.86 364 ILE A O 1
ATOM 2431 N N . ALA A 1 365 ? 146.743 120.558 135.646 1.00 20.22 365 ALA A N 1
ATOM 2432 C CA . ALA A 1 365 ? 146.093 121.523 134.764 1.00 20.22 365 ALA A CA 1
ATOM 2433 C C . ALA A 1 365 ? 144.599 121.248 134.633 1.00 20.22 365 ALA A C 1
ATOM 2434 O O . ALA A 1 365 ? 143.786 122.178 134.673 1.00 20.22 365 ALA A O 1
ATOM 2436 N N . THR A 1 366 ? 144.218 119.979 134.470 1.00 20.22 366 THR A N 1
ATOM 2437 C CA . THR A 1 366 ? 142.800 119.644 134.359 1.00 20.22 366 THR A CA 1
ATOM 2438 C C . THR A 1 366 ? 142.055 119.946 135.653 1.00 20.22 366 THR A C 1
ATOM 2439 O O . THR A 1 366 ? 140.923 120.452 135.624 1.00 20.22 366 THR A O 1
ATOM 2443 N N . LEU A 1 367 ? 142.668 119.635 136.800 1.00 10.14 367 LEU A N 1
ATOM 2444 C CA . LEU A 1 367 ? 142.050 119.959 138.079 1.00 10.14 367 LEU A CA 1
ATOM 2445 C C . LEU A 1 367 ? 141.880 121.462 138.237 1.00 10.14 367 LEU A C 1
ATOM 2446 O O . LEU A 1 367 ? 140.839 121.928 138.708 1.00 10.14 367 LEU A O 1
ATOM 2451 N N . GLY A 1 368 ? 142.889 122.237 137.840 1.00 13.12 368 GLY A N 1
ATOM 2452 C CA . GLY A 1 368 ? 142.761 123.683 137.899 1.00 13.12 368 GLY A CA 1
ATOM 2453 C C . GLY A 1 368 ? 141.658 124.202 137.002 1.00 13.12 368 GLY A C 1
ATOM 2454 O O . GLY A 1 368 ? 140.891 125.082 137.394 1.00 13.12 368 GLY A O 1
ATOM 2455 N N . LEU A 1 369 ? 141.553 123.652 135.791 1.00 10.94 369 LEU A N 1
ATOM 2456 C CA . LEU A 1 369 ? 140.489 124.052 134.874 1.00 10.94 369 LEU A CA 1
ATOM 2457 C C . LEU A 1 369 ? 139.116 123.797 135.481 1.00 10.94 369 LEU A C 1
ATOM 2458 O O . LEU A 1 369 ? 138.270 124.700 135.540 1.00 10.94 369 LEU A O 1
ATOM 2463 N N . VAL A 1 370 ? 138.879 122.569 135.948 1.00 12.79 370 VAL A N 1
ATOM 2464 C CA . VAL A 1 370 ? 137.552 122.226 136.447 1.00 12.79 370 VAL A CA 1
ATOM 2465 C C . VAL A 1 370 ? 137.244 122.993 137.729 1.00 12.79 370 VAL A C 1
ATOM 2466 O O . VAL A 1 370 ? 136.112 123.447 137.936 1.00 12.79 370 VAL A O 1
ATOM 2470 N N . LEU A 1 371 ? 138.244 123.184 138.596 1.00 11.75 371 LEU A N 1
ATOM 2471 C CA . LEU A 1 371 ? 138.012 123.904 139.841 1.00 11.75 371 LEU A CA 1
ATOM 2472 C C . LEU A 1 371 ? 137.735 125.379 139.588 1.00 11.75 371 LEU A C 1
ATOM 2473 O O . LEU A 1 371 ? 136.855 125.965 140.226 1.00 11.75 371 LEU A O 1
ATOM 2478 N N . PHE A 1 372 ? 138.469 125.998 138.659 1.00 13.77 372 PHE A N 1
ATOM 2479 C CA . PHE A 1 372 ? 138.202 127.390 138.321 1.00 13.77 372 PHE A CA 1
ATOM 2480 C C . PHE A 1 372 ? 136.822 127.550 137.703 1.00 13.77 372 PHE A C 1
ATOM 2481 O O . PHE A 1 372 ? 136.106 128.510 138.009 1.00 13.77 372 PHE A O 1
ATOM 2489 N N . ALA A 1 373 ? 136.430 126.621 136.828 1.00 25.21 373 ALA A N 1
ATOM 2490 C CA . ALA A 1 373 ? 135.099 126.696 136.236 1.00 25.21 373 ALA A CA 1
ATOM 2491 C C . ALA A 1 373 ? 134.013 126.563 137.297 1.00 25.21 373 ALA A C 1
ATOM 2492 O O . ALA A 1 373 ? 133.036 127.324 137.298 1.00 25.21 373 ALA A O 1
ATOM 2494 N N . LEU A 1 374 ? 134.175 125.610 138.220 1.00 28.96 374 LEU A N 1
ATOM 2495 C CA . LEU A 1 374 ? 133.197 125.441 139.290 1.00 28.96 374 LEU A CA 1
ATOM 2496 C C . LEU A 1 374 ? 133.138 126.672 140.185 1.00 28.96 374 LEU A C 1
ATOM 2497 O O . LEU A 1 374 ? 132.056 127.083 140.615 1.00 28.96 374 LEU A O 1
ATOM 2502 N N . LEU A 1 375 ? 134.295 127.269 140.483 1.00 36.06 375 LEU A N 1
ATOM 2503 C CA . LEU A 1 375 ? 134.330 128.464 141.319 1.00 36.06 375 LEU A CA 1
ATOM 2504 C C . LEU A 1 375 ? 133.641 129.640 140.637 1.00 36.06 375 LEU A C 1
ATOM 2505 O O . LEU A 1 375 ? 132.892 130.387 141.280 1.00 36.06 375 LEU A O 1
ATOM 2510 N N . ILE A 1 376 ? 133.873 129.814 139.334 1.00 32.56 376 ILE A N 1
ATOM 2511 C CA . ILE A 1 376 ? 133.198 130.877 138.593 1.00 32.56 376 ILE A CA 1
ATOM 2512 C C . ILE A 1 376 ? 131.691 130.659 138.616 1.00 32.56 376 ILE A C 1
ATOM 2513 O O . ILE A 1 376 ? 130.913 131.596 138.838 1.00 32.56 376 ILE A O 1
ATOM 2518 N N . GLY A 1 377 ? 131.256 129.419 138.383 1.00 43.52 377 GLY A N 1
ATOM 2519 C CA . GLY A 1 377 ? 129.831 129.134 138.407 1.00 43.52 377 GLY A CA 1
ATOM 2520 C C . GLY A 1 377 ? 129.206 129.384 139.767 1.00 43.52 377 GLY A C 1
ATOM 2521 O O . GLY A 1 377 ? 128.107 129.939 139.865 1.00 43.52 377 GLY A O 1
ATOM 2522 N N . ASN A 1 378 ? 129.898 128.982 140.835 1.00 49.19 378 ASN A N 1
ATOM 2523 C CA . ASN A 1 378 ? 129.382 129.200 142.182 1.00 49.19 378 ASN A CA 1
ATOM 2524 C C . ASN A 1 378 ? 129.291 130.685 142.508 1.00 49.19 378 ASN A C 1
ATOM 2525 O O . ASN A 1 378 ? 128.318 131.131 143.128 1.00 49.19 378 ASN A O 1
ATOM 2530 N N . MET A 1 379 ? 130.292 131.471 142.103 1.00 57.55 379 MET A N 1
ATOM 2531 C CA . MET A 1 379 ? 130.225 132.908 142.351 1.00 57.55 379 MET A CA 1
ATOM 2532 C C . MET A 1 379 ? 129.115 133.562 141.537 1.00 57.55 379 MET A C 1
ATOM 2533 O O . MET A 1 379 ? 128.458 134.492 142.014 1.00 57.55 379 MET A O 1
ATOM 2538 N N . GLN A 1 380 ? 128.895 133.100 140.304 1.00 62.41 380 GLN A N 1
ATOM 2539 C CA . GLN A 1 380 ? 127.777 133.617 139.520 1.00 62.41 380 GLN A CA 1
ATOM 2540 C C . GLN A 1 380 ? 126.446 133.293 140.187 1.00 62.41 380 GLN A C 1
ATOM 2541 O O . GLN A 1 380 ? 125.541 134.135 140.228 1.00 62.41 380 GLN A O 1
ATOM 2547 N N . THR A 1 381 ? 126.312 132.076 140.717 1.00 63.62 381 THR A N 1
ATOM 2548 C CA . THR A 1 381 ? 125.100 131.716 141.447 1.00 63.62 381 THR A CA 1
ATOM 2549 C C . THR A 1 381 ? 124.917 132.597 142.677 1.00 63.62 381 THR A C 1
ATOM 2550 O O . THR A 1 381 ? 123.800 133.035 142.977 1.00 63.62 381 THR A O 1
ATOM 2554 N N . TYR A 1 382 ? 126.006 132.869 143.400 1.00 70.97 382 TYR A N 1
ATOM 2555 C CA . TYR A 1 382 ? 125.926 133.745 144.566 1.00 70.97 382 TYR A CA 1
ATOM 2556 C C . TYR A 1 382 ? 125.499 135.155 144.178 1.00 70.97 382 TYR A C 1
ATOM 2557 O O . TYR A 1 382 ? 124.672 135.769 144.863 1.00 70.97 382 TYR A O 1
ATOM 2566 N N . LEU A 1 383 ? 126.055 135.689 143.088 1.00 68.00 383 LEU A N 1
ATOM 2567 C CA . LEU A 1 383 ? 125.704 137.042 142.664 1.00 68.00 383 LEU A CA 1
ATOM 2568 C C . LEU A 1 383 ? 124.252 137.125 142.209 1.00 68.00 383 LEU A C 1
ATOM 2569 O O . LEU A 1 383 ? 123.528 138.052 142.590 1.00 68.00 383 LEU A O 1
ATOM 2574 N N . GLN A 1 384 ? 123.807 136.169 141.393 1.00 71.35 384 GLN A N 1
ATOM 2575 C CA . GLN A 1 384 ? 122.435 136.189 140.904 1.00 71.35 384 GLN A CA 1
ATOM 2576 C C . GLN A 1 384 ? 121.421 135.782 141.965 1.00 71.35 384 GLN A C 1
ATOM 2577 O O . GLN A 1 384 ? 120.221 136.007 141.769 1.00 71.35 384 GLN A O 1
ATOM 2583 N N . SER A 1 385 ? 121.866 135.202 143.075 1.00 73.78 385 SER A N 1
ATOM 2584 C CA . SER A 1 385 ? 120.963 134.799 144.146 1.00 73.78 385 SER A CA 1
ATOM 2585 C C . SER A 1 385 ? 121.601 135.033 145.512 1.00 73.78 385 SER A C 1
ATOM 2586 O O . SER A 1 385 ? 121.296 136.014 146.189 1.00 73.78 385 SER A O 1
ATOM 2589 N N . ARG B 1 58 ? 118.115 98.429 99.112 1.00 111.50 58 ARG B N 1
ATOM 2590 C CA . ARG B 1 58 ? 118.339 98.281 100.545 1.00 111.50 58 ARG B CA 1
ATOM 2591 C C . ARG B 1 58 ? 118.492 99.637 101.223 1.00 111.50 58 ARG B C 1
ATOM 2592 O O . ARG B 1 58 ? 119.442 99.863 101.971 1.00 111.50 58 ARG B O 1
ATOM 2600 N N . ILE B 1 59 ? 117.549 100.540 100.955 1.00 108.79 59 ILE B N 1
ATOM 2601 C CA . ILE B 1 59 ? 117.596 101.870 101.547 1.00 108.79 59 ILE B CA 1
ATOM 2602 C C . ILE B 1 59 ? 117.256 101.776 103.027 1.00 108.79 59 ILE B C 1
ATOM 2603 O O . ILE B 1 59 ? 116.237 101.188 103.413 1.00 108.79 59 ILE B O 1
ATOM 2608 N N . PHE B 1 60 ? 118.110 102.355 103.864 1.00 109.96 60 PHE B N 1
ATOM 2609 C CA . PHE B 1 60 ? 117.935 102.300 105.307 1.00 109.96 60 PHE B CA 1
ATOM 2610 C C . PHE B 1 60 ? 117.063 103.454 105.788 1.00 109.96 60 PHE B C 1
ATOM 2611 O O . PHE B 1 60 ? 117.030 104.529 105.184 1.00 109.96 60 PHE B O 1
ATOM 2619 N N . ASP B 1 61 ? 116.355 103.217 106.886 1.00 107.32 61 ASP B N 1
ATOM 2620 C CA . ASP B 1 61 ? 115.476 104.230 107.456 1.00 107.32 61 ASP B CA 1
ATOM 2621 C C . ASP B 1 61 ? 116.299 105.271 108.205 1.00 107.32 61 ASP B C 1
ATOM 2622 O O . ASP B 1 61 ? 117.022 104.914 109.142 1.00 107.32 61 ASP B O 1
ATOM 2627 N N . PRO B 1 62 ? 116.217 106.554 107.838 1.00 108.13 62 PRO B N 1
ATOM 2628 C CA . PRO B 1 62 ? 117.045 107.568 108.515 1.00 108.13 62 PRO B CA 1
ATOM 2629 C C . PRO B 1 62 ? 116.772 107.689 110.004 1.00 108.13 62 PRO B C 1
ATOM 2630 O O . PRO B 1 62 ? 117.671 108.083 110.758 1.00 108.13 62 PRO B O 1
ATOM 2634 N N . ARG B 1 63 ? 115.560 107.366 110.451 1.00 109.78 63 ARG B N 1
ATOM 2635 C CA . ARG B 1 63 ? 115.192 107.410 111.861 1.00 109.78 63 ARG B CA 1
ATOM 2636 C C . ARG B 1 63 ? 115.306 106.025 112.500 1.00 109.78 63 ARG B C 1
ATOM 2637 O O . ARG B 1 63 ? 115.097 105.860 113.703 1.00 109.78 63 ARG B O 1
ATOM 2645 N N . GLY B 1 64 ? 115.743 105.042 111.724 1.00 106.65 64 GLY B N 1
ATOM 2646 C CA . GLY B 1 64 ? 115.796 103.659 112.161 1.00 106.65 64 GLY B CA 1
ATOM 2647 C C . GLY B 1 64 ? 116.955 103.371 113.091 1.00 106.65 64 GLY B C 1
ATOM 2648 O O . GLY B 1 64 ? 117.595 104.279 113.632 1.00 106.65 64 GLY B O 1
ATOM 2649 N N . GLN B 1 65 ? 117.232 102.082 113.278 1.00 113.48 65 GLN B N 1
ATOM 2650 C CA . GLN B 1 65 ? 118.237 101.620 114.229 1.00 113.48 65 GLN B CA 1
ATOM 2651 C C . GLN B 1 65 ? 119.576 101.291 113.591 1.00 113.48 65 GLN B C 1
ATOM 2652 O O . GLN B 1 65 ? 120.615 101.474 114.230 1.00 113.48 65 GLN B O 1
ATOM 2658 N N . THR B 1 66 ? 119.581 100.799 112.350 1.00 108.84 66 THR B N 1
ATOM 2659 C CA . THR B 1 66 ? 120.843 100.485 111.687 1.00 108.84 66 THR B CA 1
ATOM 2660 C C . THR B 1 66 ? 121.690 101.737 111.495 1.00 108.84 66 THR B C 1
ATOM 2661 O O . THR B 1 66 ? 122.896 101.730 111.772 1.00 108.84 66 THR B O 1
ATOM 2665 N N . ILE B 1 67 ? 121.072 102.827 111.036 1.00 95.39 67 ILE B N 1
ATOM 2666 C CA . ILE B 1 67 ? 121.805 104.077 110.868 1.00 95.39 67 ILE B CA 1
ATOM 2667 C C . ILE B 1 67 ? 122.218 104.643 112.220 1.00 95.39 67 ILE B C 1
ATOM 2668 O O . ILE B 1 67 ? 123.274 105.270 112.344 1.00 95.39 67 ILE B O 1
ATOM 2673 N N . HIS B 1 68 ? 121.403 104.431 113.255 1.00 101.80 68 HIS B N 1
ATOM 2674 C CA . HIS B 1 68 ? 121.783 104.881 114.591 1.00 101.80 68 HIS B CA 1
ATOM 2675 C C . HIS B 1 68 ? 123.065 104.199 115.056 1.00 101.80 68 HIS B C 1
ATOM 2676 O O . HIS B 1 68 ? 124.002 104.860 115.522 1.00 101.80 68 HIS B O 1
ATOM 2683 N N . GLN B 1 69 ? 123.130 102.873 114.920 1.00 93.47 69 GLN B N 1
ATOM 2684 C CA . GLN B 1 69 ? 124.336 102.145 115.306 1.00 93.47 69 GLN B CA 1
ATOM 2685 C C . GLN B 1 69 ? 125.518 102.531 114.425 1.00 93.47 69 GLN B C 1
ATOM 2686 O O . GLN B 1 69 ? 126.655 102.642 114.906 1.00 93.47 69 GLN B O 1
ATOM 2692 N N . TRP B 1 70 ? 125.270 102.737 113.129 1.00 82.04 70 TRP B N 1
ATOM 2693 C CA . TRP B 1 70 ? 126.353 103.140 112.240 1.00 82.04 70 TRP B CA 1
ATOM 2694 C C . TRP B 1 70 ? 126.902 104.507 112.622 1.00 82.04 70 TRP B C 1
ATOM 2695 O O . TRP B 1 70 ? 128.112 104.731 112.567 1.00 82.04 70 TRP B O 1
ATOM 2706 N N . ASN B 1 71 ? 126.029 105.439 113.008 1.00 78.27 71 ASN B N 1
ATOM 2707 C CA . ASN B 1 71 ? 126.495 106.745 113.462 1.00 78.27 71 ASN B CA 1
ATOM 2708 C C . ASN B 1 71 ? 127.242 106.633 114.784 1.00 78.27 71 ASN B C 1
ATOM 2709 O O . ASN B 1 71 ? 128.231 107.342 115.007 1.00 78.27 71 ASN B O 1
ATOM 2714 N N . LYS B 1 72 ? 126.786 105.747 115.674 1.00 78.10 72 LYS B N 1
ATOM 2715 C CA . LYS B 1 72 ? 127.501 105.537 116.930 1.00 78.10 72 LYS B CA 1
ATOM 2716 C C . LYS B 1 72 ? 128.917 105.033 116.684 1.00 78.10 72 LYS B C 1
ATOM 2717 O O . LYS B 1 72 ? 129.867 105.490 117.331 1.00 78.10 72 LYS B O 1
ATOM 2723 N N . ILE B 1 73 ? 129.083 104.090 115.755 1.00 67.16 73 ILE B N 1
ATOM 2724 C CA . ILE B 1 73 ? 130.430 103.592 115.483 1.00 67.16 73 ILE B CA 1
ATOM 2725 C C . ILE B 1 73 ? 131.226 104.590 114.640 1.00 67.16 73 ILE B C 1
ATOM 2726 O O . ILE B 1 73 ? 132.459 104.655 114.743 1.00 67.16 73 ILE B O 1
ATOM 2731 N N . PHE B 1 74 ? 130.550 105.403 113.825 1.00 60.09 74 PHE B N 1
ATOM 2732 C CA . PHE B 1 74 ? 131.246 106.392 113.014 1.00 60.09 74 PHE B CA 1
ATOM 2733 C C . PHE B 1 74 ? 131.770 107.540 113.860 1.00 60.09 74 PHE B C 1
ATOM 2734 O O . PHE B 1 74 ? 132.791 108.139 113.516 1.00 60.09 74 PHE B O 1
ATOM 2742 N N . LEU B 1 75 ? 131.088 107.870 114.957 1.00 58.71 75 LEU B N 1
ATOM 2743 C CA . LEU B 1 75 ? 131.636 108.858 115.880 1.00 58.71 75 LEU B CA 1
ATOM 2744 C C . LEU B 1 75 ? 132.952 108.372 116.474 1.00 58.71 75 LEU B C 1
ATOM 2745 O O . LEU B 1 75 ? 133.920 109.137 116.571 1.00 58.71 75 LEU B O 1
ATOM 2750 N N . VAL B 1 76 ? 133.011 107.095 116.859 1.00 54.19 76 VAL B N 1
ATOM 2751 C CA . VAL B 1 76 ? 134.251 106.520 117.371 1.00 54.19 76 VAL B CA 1
ATOM 2752 C C . VAL B 1 76 ? 135.326 106.523 116.292 1.00 54.19 76 VAL B C 1
ATOM 2753 O O . VAL B 1 76 ? 136.491 106.849 116.555 1.00 54.19 76 VAL B O 1
ATOM 2757 N N . ALA B 1 77 ? 134.956 106.155 115.063 1.00 55.20 77 ALA B N 1
ATOM 2758 C CA . ALA B 1 77 ? 135.925 106.148 113.970 1.00 55.20 77 ALA B CA 1
ATOM 2759 C C . ALA B 1 77 ? 136.467 107.547 113.696 1.00 55.20 77 ALA B C 1
ATOM 2760 O O . ALA B 1 77 ? 137.672 107.723 113.483 1.00 55.20 77 ALA B O 1
ATOM 2762 N N . CYS B 1 78 ? 135.591 108.554 113.697 1.00 57.17 78 CYS B N 1
ATOM 2763 C CA . CYS B 1 78 ? 136.023 109.929 113.475 1.00 57.17 78 CYS B CA 1
ATOM 2764 C C . CYS B 1 78 ? 136.916 110.421 114.605 1.00 57.17 78 CYS B C 1
ATOM 2765 O O . CYS B 1 78 ? 137.901 111.124 114.359 1.00 57.17 78 CYS B O 1
ATOM 2768 N N . LEU B 1 79 ? 136.583 110.077 115.852 1.00 54.46 79 LEU B N 1
ATOM 2769 C CA . LEU B 1 79 ? 137.435 110.466 116.971 1.00 54.46 79 LEU B CA 1
ATOM 2770 C C . LEU B 1 79 ? 138.810 109.819 116.867 1.00 54.46 79 LEU B C 1
ATOM 2771 O O . LEU B 1 79 ? 139.834 110.470 117.111 1.00 54.46 79 LEU B O 1
ATOM 2776 N N . ILE B 1 80 ? 138.856 108.539 116.489 1.00 48.74 80 ILE B N 1
ATOM 2777 C CA . ILE B 1 80 ? 140.137 107.861 116.316 1.00 48.74 80 ILE B CA 1
ATOM 2778 C C . ILE B 1 80 ? 140.938 108.512 115.195 1.00 48.74 80 ILE B C 1
ATOM 2779 O O . ILE B 1 80 ? 142.147 108.734 115.325 1.00 48.74 80 ILE B O 1
ATOM 2784 N N . SER B 1 81 ? 140.277 108.837 114.081 1.00 44.07 81 SER B N 1
ATOM 2785 C CA . SER B 1 81 ? 140.971 109.471 112.964 1.00 44.07 81 SER B CA 1
ATOM 2786 C C . SER B 1 81 ? 141.500 110.847 113.349 1.00 44.07 81 SER B C 1
ATOM 2787 O O . SER B 1 81 ? 142.602 111.232 112.942 1.00 44.07 81 SER B O 1
ATOM 2790 N N . LEU B 1 82 ? 140.724 111.607 114.124 1.00 37.83 82 LEU B N 1
ATOM 2791 C CA . LEU B 1 82 ? 141.193 112.905 114.594 1.00 37.83 82 LEU B CA 1
ATOM 2792 C C . LEU B 1 82 ? 142.347 112.761 115.575 1.00 37.83 82 LEU B C 1
ATOM 2793 O O . LEU B 1 82 ? 143.196 113.653 115.665 1.00 37.83 82 LEU B O 1
ATOM 2798 N N . PHE B 1 83 ? 142.382 111.665 116.334 1.00 31.19 83 PHE B N 1
ATOM 2799 C CA . PHE B 1 83 ? 143.499 111.422 117.239 1.00 31.19 83 PHE B CA 1
ATOM 2800 C C . PHE B 1 83 ? 144.750 110.961 116.500 1.00 31.19 83 PHE B C 1
ATOM 2801 O O . PHE B 1 83 ? 145.866 111.213 116.966 1.00 31.19 83 PHE B O 1
ATOM 2809 N N . VAL B 1 84 ? 144.591 110.295 115.359 1.00 23.96 84 VAL B N 1
ATOM 2810 C CA . VAL B 1 84 ? 145.728 109.677 114.684 1.00 23.96 84 VAL B CA 1
ATOM 2811 C C . VAL B 1 84 ? 146.434 110.629 113.719 1.00 23.96 84 VAL B C 1
ATOM 2812 O O . VAL B 1 84 ? 147.664 110.591 113.611 1.00 23.96 84 VAL B O 1
ATOM 2816 N N . ASP B 1 85 ? 145.690 111.486 113.019 1.00 32.21 85 ASP B N 1
ATOM 2817 C CA . ASP B 1 85 ? 146.309 112.373 112.033 1.00 32.21 85 ASP B CA 1
ATOM 2818 C C . ASP B 1 85 ? 147.418 113.245 112.612 1.00 32.21 85 ASP B C 1
ATOM 2819 O O . ASP B 1 85 ? 148.489 113.330 111.987 1.00 32.21 85 ASP B O 1
ATOM 2824 N N . PRO B 1 86 ? 147.251 113.916 113.758 1.00 19.92 86 PRO B N 1
ATOM 2825 C CA . PRO B 1 86 ? 148.373 114.697 114.305 1.00 19.92 86 PRO B CA 1
ATOM 2826 C C . PRO B 1 86 ? 149.579 113.860 114.692 1.00 19.92 86 PRO B C 1
ATOM 2827 O O . PRO B 1 86 ? 150.689 114.401 114.751 1.00 19.92 86 PRO B O 1
ATOM 2831 N N . LEU B 1 87 ? 149.407 112.562 114.955 1.00 23.79 87 LEU B N 1
ATOM 2832 C CA . LEU B 1 87 ? 150.545 111.731 115.336 1.00 23.79 87 LEU B CA 1
ATOM 2833 C C . LEU B 1 87 ? 151.583 111.659 114.224 1.00 23.79 87 LEU B C 1
ATOM 2834 O O . LEU B 1 87 ? 152.769 111.438 114.496 1.00 23.79 87 LEU B O 1
ATOM 2839 N N . PHE B 1 88 ? 151.163 111.860 112.974 1.00 29.72 88 PHE B N 1
ATOM 2840 C CA . PHE B 1 88 ? 152.107 111.878 111.864 1.00 29.72 88 PHE B CA 1
ATOM 2841 C C . PHE B 1 88 ? 153.107 113.019 111.981 1.00 29.72 88 PHE B C 1
ATOM 2842 O O . PHE B 1 88 ? 154.145 112.990 111.312 1.00 29.72 88 PHE B O 1
ATOM 2850 N N . PHE B 1 89 ? 152.817 114.023 112.809 1.00 20.22 89 PHE B N 1
ATOM 2851 C CA . PHE B 1 89 ? 153.767 115.105 113.021 1.00 20.22 89 PHE B CA 1
ATOM 2852 C C . PHE B 1 89 ? 154.883 114.707 113.977 1.00 20.22 89 PHE B C 1
ATOM 2853 O O . PHE B 1 89 ? 155.902 115.401 114.040 1.00 20.22 89 PHE B O 1
ATOM 2861 N N . TYR B 1 90 ? 154.718 113.611 114.716 1.00 20.22 90 TYR B N 1
ATOM 2862 C CA . TYR B 1 90 ? 155.744 113.135 115.633 1.00 20.22 90 TYR B CA 1
ATOM 2863 C C . TYR B 1 90 ? 156.736 112.189 114.972 1.00 20.22 90 TYR B C 1
ATOM 2864 O O . TYR B 1 90 ? 157.688 111.757 115.629 1.00 20.22 90 TYR B O 1
ATOM 2873 N N . LEU B 1 91 ? 156.529 111.848 113.702 1.00 28.77 91 LEU B N 1
ATOM 2874 C CA . LEU B 1 91 ? 157.419 110.900 113.032 1.00 28.77 91 LEU B CA 1
ATOM 2875 C C . LEU B 1 91 ? 158.857 111.393 112.921 1.00 28.77 91 LEU B C 1
ATOM 2876 O O . LEU B 1 91 ? 159.773 110.610 113.227 1.00 28.77 91 LEU B O 1
ATOM 2881 N N . PRO B 1 92 ? 159.141 112.627 112.487 1.00 29.54 92 PRO B N 1
ATOM 2882 C CA . PRO B 1 92 ? 160.544 113.051 112.388 1.00 29.54 92 PRO B CA 1
ATOM 2883 C C . PRO B 1 92 ? 161.241 113.034 113.741 1.00 29.54 92 PRO B C 1
ATOM 2884 O O . PRO B 1 92 ? 160.682 113.445 114.760 1.00 29.54 92 PRO B O 1
ATOM 2888 N N . ILE B 1 93 ? 162.482 112.555 113.734 1.00 33.16 93 ILE B N 1
ATOM 2889 C CA . ILE B 1 93 ? 163.305 112.422 114.929 1.00 33.16 93 ILE B CA 1
ATOM 2890 C C . ILE B 1 93 ? 164.652 113.069 114.650 1.00 33.16 93 ILE B C 1
ATOM 2891 O O . ILE B 1 93 ? 165.301 112.747 113.649 1.00 33.16 93 ILE B O 1
ATOM 2896 N N . VAL B 1 94 ? 165.072 113.973 115.528 1.00 40.15 94 VAL B N 1
ATOM 2897 C CA . VAL B 1 94 ? 166.392 114.584 115.440 1.00 40.15 94 VAL B CA 1
ATOM 2898 C C . VAL B 1 94 ? 167.372 113.700 116.198 1.00 40.15 94 VAL B C 1
ATOM 2899 O O . VAL B 1 94 ? 167.214 113.474 117.402 1.00 40.15 94 VAL B O 1
ATOM 2903 N N . GLN B 1 95 ? 168.380 113.196 115.498 1.00 59.77 95 GLN B N 1
ATOM 2904 C CA . GLN B 1 95 ? 169.358 112.301 116.093 1.00 59.77 95 GLN B CA 1
ATOM 2905 C C . GLN B 1 95 ? 170.574 113.082 116.580 1.00 59.77 95 GLN B C 1
ATOM 2906 O O . GLN B 1 95 ? 170.776 114.250 116.242 1.00 59.77 95 GLN B O 1
ATOM 2912 N N . ASP B 1 96 ? 171.389 112.412 117.399 1.00 72.10 96 ASP B N 1
ATOM 2913 C CA . ASP B 1 96 ? 172.561 113.054 117.982 1.00 72.10 96 ASP B CA 1
ATOM 2914 C C . ASP B 1 96 ? 173.612 113.406 116.940 1.00 72.10 96 ASP B C 1
ATOM 2915 O O . ASP B 1 96 ? 174.501 114.217 117.224 1.00 72.10 96 ASP B O 1
ATOM 2920 N N . GLU B 1 97 ? 173.534 112.822 115.746 1.00 73.50 97 GLU B N 1
ATOM 2921 C CA . GLU B 1 97 ? 174.452 113.132 114.660 1.00 73.50 97 GLU B CA 1
ATOM 2922 C C . GLU B 1 97 ? 174.020 114.350 113.853 1.00 73.50 97 GLU B C 1
ATOM 2923 O O . GLU B 1 97 ? 174.545 114.563 112.754 1.00 73.50 97 GLU B O 1
ATOM 2929 N N . VAL B 1 98 ? 173.085 115.143 114.380 1.00 68.62 98 VAL B N 1
ATOM 2930 C CA . VAL B 1 98 ? 172.536 116.316 113.704 1.00 68.62 98 VAL B CA 1
ATOM 2931 C C . VAL B 1 98 ? 171.944 115.902 112.363 1.00 68.62 98 VAL B C 1
ATOM 2932 O O . VAL B 1 98 ? 172.492 116.219 111.301 1.00 68.62 98 VAL B O 1
ATOM 2936 N N . CYS B 1 99 ? 170.829 115.178 112.407 1.00 58.19 99 CYS B N 1
ATOM 2937 C CA . CYS B 1 99 ? 170.096 114.800 111.206 1.00 58.19 99 CYS B CA 1
ATOM 2938 C C . CYS B 1 99 ? 168.671 114.453 111.609 1.00 58.19 99 CYS B C 1
ATOM 2939 O O . CYS B 1 99 ? 168.377 114.233 112.786 1.00 58.19 99 CYS B O 1
ATOM 2942 N N . ILE B 1 100 ? 167.786 114.418 110.616 1.00 43.91 100 ILE B N 1
ATOM 2943 C CA . ILE B 1 100 ? 166.368 114.150 110.832 1.00 43.91 100 ILE B CA 1
ATOM 2944 C C . ILE B 1 100 ? 166.017 112.849 110.125 1.00 43.91 100 ILE B C 1
ATOM 2945 O O . ILE B 1 100 ? 166.188 112.733 108.905 1.00 43.91 100 ILE B O 1
ATOM 2950 N N . ASP B 1 101 ? 165.538 111.875 110.890 1.00 47.82 101 ASP B N 1
ATOM 2951 C CA . ASP B 1 101 ? 165.137 110.574 110.377 1.00 47.82 101 ASP B CA 1
ATOM 2952 C C . ASP B 1 101 ? 163.641 110.379 110.591 1.00 47.82 101 ASP B C 1
ATOM 2953 O O . ASP B 1 101 ? 162.985 111.155 111.286 1.00 47.82 101 ASP B O 1
ATOM 2958 N N . ILE B 1 102 ? 163.100 109.328 109.982 1.00 49.67 102 ILE B N 1
ATOM 2959 C CA . ILE B 1 102 ? 161.687 108.984 110.102 1.00 49.67 102 ILE B CA 1
ATOM 2960 C C . ILE B 1 102 ? 161.589 107.602 110.730 1.00 49.67 102 ILE B C 1
ATOM 2961 O O . ILE B 1 102 ? 162.213 106.649 110.246 1.00 49.67 102 ILE B O 1
ATOM 2966 N N . GLY B 1 103 ? 160.810 107.491 111.804 1.00 55.62 103 GLY B N 1
ATOM 2967 C CA . GLY B 1 103 ? 160.575 106.204 112.427 1.00 55.62 103 GLY B CA 1
ATOM 2968 C C . GLY B 1 103 ? 159.689 105.320 111.575 1.00 55.62 103 GLY B C 1
ATOM 2969 O O . GLY B 1 103 ? 158.491 105.581 111.441 1.00 55.62 103 GLY B O 1
ATOM 2970 N N . ILE B 1 104 ? 160.268 104.267 110.993 1.00 55.75 104 ILE B N 1
ATOM 2971 C CA . ILE B 1 104 ? 159.535 103.463 110.020 1.00 55.75 104 ILE B CA 1
ATOM 2972 C C . ILE B 1 104 ? 158.434 102.639 110.685 1.00 55.75 104 ILE B C 1
ATOM 2973 O O . ILE B 1 104 ? 157.341 102.494 110.124 1.00 55.75 104 ILE B O 1
ATOM 2978 N N . ALA B 1 105 ? 158.687 102.093 111.877 1.00 61.84 105 ALA B N 1
ATOM 2979 C CA . ALA B 1 105 ? 157.700 101.228 112.518 1.00 61.84 105 ALA B CA 1
ATOM 2980 C C . ALA B 1 105 ? 156.463 102.014 112.938 1.00 61.84 105 ALA B C 1
ATOM 2981 O O . ALA B 1 105 ? 155.327 101.598 112.673 1.00 61.84 105 ALA B O 1
ATOM 2983 N N . VAL B 1 106 ? 156.667 103.156 113.598 1.00 52.32 106 VAL B N 1
ATOM 2984 C CA . VAL B 1 106 ? 155.538 103.979 114.017 1.00 52.32 106 VAL B CA 1
ATOM 2985 C C . VAL B 1 106 ? 154.798 104.519 112.803 1.00 52.32 106 VAL B C 1
ATOM 2986 O O . VAL B 1 106 ? 153.565 104.614 112.801 1.00 52.32 106 VAL B O 1
ATOM 2990 N N . GLU B 1 107 ? 155.536 104.878 111.749 1.00 51.22 107 GLU B N 1
ATOM 2991 C CA . GLU B 1 107 ? 154.897 105.336 110.521 1.00 51.22 107 GLU B CA 1
ATOM 2992 C C . GLU B 1 107 ? 154.007 104.253 109.929 1.00 51.22 107 GLU B C 1
ATOM 2993 O O . GLU B 1 107 ? 152.876 104.528 109.517 1.00 51.22 107 GLU B O 1
ATOM 2999 N N . VAL B 1 108 ? 154.496 103.011 109.889 1.00 55.39 108 VAL B N 1
ATOM 3000 C CA . VAL B 1 108 ? 153.704 101.914 109.338 1.00 55.39 108 VAL B CA 1
ATOM 3001 C C . VAL B 1 108 ? 152.461 101.674 110.186 1.00 55.39 108 VAL B C 1
ATOM 3002 O O . VAL B 1 108 ? 151.359 101.470 109.658 1.00 55.39 108 VAL B O 1
ATOM 3006 N N . PHE B 1 109 ? 152.615 101.693 111.512 1.00 56.44 109 PHE B N 1
ATOM 3007 C CA . PHE B 1 109 ? 151.468 101.483 112.392 1.00 56.44 109 PHE B CA 1
ATOM 3008 C C . PHE B 1 109 ? 150.416 102.571 112.193 1.00 56.44 109 PHE B C 1
ATOM 3009 O O . PHE B 1 109 ? 149.212 102.287 112.109 1.00 56.44 109 PHE B O 1
ATOM 3017 N N . LEU B 1 110 ? 150.857 103.828 112.098 1.00 48.60 110 LEU B N 1
ATOM 3018 C CA . LEU B 1 110 ? 149.920 104.926 111.891 1.00 48.60 110 LEU B CA 1
ATOM 3019 C C . LEU B 1 110 ? 149.254 104.837 110.524 1.00 48.60 110 LEU B C 1
ATOM 3020 O O . LEU B 1 110 ? 148.069 105.157 110.387 1.00 48.60 110 LEU B O 1
ATOM 3025 N N . ILE B 1 111 ? 149.995 104.404 109.501 1.00 55.61 111 ILE B N 1
ATOM 3026 C CA . ILE B 1 111 ? 149.400 104.225 108.179 1.00 55.61 111 ILE B CA 1
ATOM 3027 C C . ILE B 1 111 ? 148.331 103.141 108.217 1.00 55.61 111 ILE B C 1
ATOM 3028 O O . ILE B 1 111 ? 147.276 103.271 107.588 1.00 55.61 111 ILE B O 1
ATOM 3033 N N . ILE B 1 112 ? 148.580 102.058 108.956 1.00 56.77 112 ILE B N 1
ATOM 3034 C CA . ILE B 1 112 ? 147.584 100.990 109.065 1.00 56.77 112 ILE B CA 1
ATOM 3035 C C . ILE B 1 112 ? 146.328 101.500 109.767 1.00 56.77 112 ILE B C 1
ATOM 3036 O O . ILE B 1 112 ? 145.196 101.234 109.335 1.00 56.77 112 ILE B O 1
ATOM 3041 N N . ILE B 1 113 ? 146.509 102.239 110.864 1.00 56.26 113 ILE B N 1
ATOM 3042 C CA . ILE B 1 113 ? 145.354 102.769 111.587 1.00 56.26 113 ILE B CA 1
ATOM 3043 C C . ILE B 1 113 ? 144.570 103.738 110.707 1.00 56.26 113 ILE B C 1
ATOM 3044 O O . ILE B 1 113 ? 143.331 103.725 110.686 1.00 56.26 113 ILE B O 1
ATOM 3049 N N . ARG B 1 114 ? 145.278 104.590 109.962 1.00 54.45 114 ARG B N 1
ATOM 3050 C CA . ARG B 1 114 ? 144.606 105.518 109.062 1.00 54.45 114 ARG B CA 1
ATOM 3051 C C . ARG B 1 114 ? 143.903 104.791 107.925 1.00 54.45 114 ARG B C 1
ATOM 3052 O O . ARG B 1 114 ? 142.860 105.249 107.456 1.00 54.45 114 ARG B O 1
ATOM 3060 N N . SER B 1 115 ? 144.457 103.669 107.463 1.00 55.59 115 SER B N 1
ATOM 3061 C CA . SER B 1 115 ? 143.772 102.868 106.455 1.00 55.59 115 SER B CA 1
ATOM 3062 C C . SER B 1 115 ? 142.467 102.308 106.999 1.00 55.59 115 SER B C 1
ATOM 3063 O O . SER B 1 115 ? 141.446 102.304 106.303 1.00 55.59 115 SER B O 1
ATOM 3066 N N . ILE B 1 116 ? 142.483 101.828 108.243 1.00 52.99 116 ILE B N 1
ATOM 3067 C CA . ILE B 1 116 ? 141.246 101.349 108.861 1.00 52.99 116 ILE B CA 1
ATOM 3068 C C . ILE B 1 116 ? 140.228 102.482 108.960 1.00 52.99 116 ILE B C 1
ATOM 3069 O O . ILE B 1 116 ? 139.041 102.310 108.641 1.00 52.99 116 ILE B O 1
ATOM 3074 N N . ALA B 1 117 ? 140.681 103.663 109.392 1.00 54.21 117 ALA B N 1
ATOM 3075 C CA . ALA B 1 117 ? 139.783 104.810 109.494 1.00 54.21 117 ALA B CA 1
ATOM 3076 C C . ALA B 1 117 ? 139.214 105.196 108.132 1.00 54.21 117 ALA B C 1
ATOM 3077 O O . ALA B 1 117 ? 138.031 105.534 108.017 1.00 54.21 117 ALA B O 1
ATOM 3079 N N . ASP B 1 118 ? 140.042 105.153 107.087 1.00 67.90 118 ASP B N 1
ATOM 3080 C CA . ASP B 1 118 ? 139.570 105.490 105.748 1.00 67.90 118 ASP B CA 1
ATOM 3081 C C . ASP B 1 118 ? 138.586 104.456 105.220 1.00 67.90 118 ASP B C 1
ATOM 3082 O O . ASP B 1 118 ? 137.641 104.814 104.510 1.00 67.90 118 ASP B O 1
ATOM 3087 N N . VAL B 1 119 ? 138.790 103.177 105.541 1.00 63.00 119 VAL B N 1
ATOM 3088 C CA . VAL B 1 119 ? 137.803 102.163 105.179 1.00 63.00 119 VAL B CA 1
ATOM 3089 C C . VAL B 1 119 ? 136.472 102.462 105.855 1.00 63.00 119 VAL B C 1
ATOM 3090 O O . VAL B 1 119 ? 135.405 102.363 105.235 1.00 63.00 119 VAL B O 1
ATOM 3094 N N . PHE B 1 120 ? 136.514 102.842 107.135 1.00 61.62 120 PHE B N 1
ATOM 3095 C CA . PHE B 1 120 ? 135.282 103.223 107.821 1.00 61.62 120 PHE B CA 1
ATOM 3096 C C . PHE B 1 120 ? 134.626 104.429 107.154 1.00 61.62 120 PHE B C 1
ATOM 3097 O O . PHE B 1 120 ? 133.400 104.474 107.005 1.00 61.62 120 PHE B O 1
ATOM 3105 N N . TYR B 1 121 ? 135.428 105.413 106.741 1.00 59.94 121 TYR B N 1
ATOM 3106 C CA . TYR B 1 121 ? 134.876 106.594 106.079 1.00 59.94 121 TYR B CA 1
ATOM 3107 C C . TYR B 1 121 ? 134.230 106.238 104.743 1.00 59.94 121 TYR B C 1
ATOM 3108 O O . TYR B 1 121 ? 133.178 106.784 104.386 1.00 59.94 121 TYR B O 1
ATOM 3117 N N . VAL B 1 122 ? 134.856 105.339 103.981 1.00 68.83 122 VAL B N 1
ATOM 3118 C CA . VAL B 1 122 ? 134.287 104.920 102.701 1.00 68.83 122 VAL B CA 1
ATOM 3119 C C . VAL B 1 122 ? 132.980 104.167 102.917 1.00 68.83 122 VAL B C 1
ATOM 3120 O O . VAL B 1 122 ? 132.003 104.363 102.183 1.00 68.83 122 VAL B O 1
ATOM 3124 N N . ILE B 1 123 ? 132.937 103.292 103.924 1.00 73.78 123 ILE B N 1
ATOM 3125 C CA . ILE B 1 123 ? 131.684 102.604 104.226 1.00 73.78 123 ILE B CA 1
ATOM 3126 C C . ILE B 1 123 ? 130.617 103.610 104.641 1.00 73.78 123 ILE B C 1
ATOM 3127 O O . ILE B 1 123 ? 129.438 103.468 104.292 1.00 73.78 123 ILE B O 1
ATOM 3132 N N . HIS B 1 124 ? 131.014 104.651 105.378 1.00 73.96 124 HIS B N 1
ATOM 3133 C CA . HIS B 1 124 ? 130.058 105.676 105.787 1.00 73.96 124 HIS B CA 1
ATOM 3134 C C . HIS B 1 124 ? 129.496 106.429 104.589 1.00 73.96 124 HIS B C 1
ATOM 3135 O O . HIS B 1 124 ? 128.288 106.679 104.518 1.00 73.96 124 HIS B O 1
ATOM 3142 N N . ILE B 1 125 ? 130.355 106.817 103.645 1.00 85.00 125 ILE B N 1
ATOM 3143 C CA . ILE B 1 125 ? 129.861 107.554 102.485 1.00 85.00 125 ILE B CA 1
ATOM 3144 C C . ILE B 1 125 ? 128.987 106.653 101.617 1.00 85.00 125 ILE B C 1
ATOM 3145 O O . ILE B 1 125 ? 127.999 107.107 101.028 1.00 85.00 125 ILE B O 1
ATOM 3150 N N . PHE B 1 126 ? 129.317 105.360 101.541 1.00 88.51 126 PHE B N 1
ATOM 3151 C CA . PHE B 1 126 ? 128.460 104.422 100.820 1.00 88.51 126 PHE B CA 1
ATOM 3152 C C . PHE B 1 126 ? 127.084 104.317 101.474 1.00 88.51 126 PHE B C 1
ATOM 3153 O O . PHE B 1 126 ? 126.052 104.359 100.789 1.00 88.51 126 PHE B O 1
ATOM 3161 N N . MET B 1 127 ? 127.049 104.202 102.803 1.00 88.42 127 MET B N 1
ATOM 3162 C CA . MET B 1 127 ? 125.770 104.125 103.502 1.00 88.42 127 MET B CA 1
ATOM 3163 C C . MET B 1 127 ? 124.984 105.422 103.357 1.00 88.42 127 MET B C 1
ATOM 3164 O O . MET B 1 127 ? 123.748 105.402 103.308 1.00 88.42 127 MET B O 1
ATOM 3169 N N . ARG B 1 128 ? 125.680 106.559 103.295 1.00 88.49 128 ARG B N 1
ATOM 3170 C CA . ARG B 1 128 ? 124.996 107.828 103.069 1.00 88.49 128 ARG B CA 1
ATOM 3171 C C . ARG B 1 128 ? 124.436 107.910 101.654 1.00 88.49 128 ARG B C 1
ATOM 3172 O O . ARG B 1 128 ? 123.378 108.513 101.440 1.00 88.49 128 ARG B O 1
ATOM 3180 N N . PHE B 1 129 ? 125.128 107.322 100.677 1.00 97.14 129 PHE B N 1
ATOM 3181 C CA . PHE B 1 129 ? 124.520 107.126 99.367 1.00 97.14 129 PHE B CA 1
ATOM 3182 C C . PHE B 1 129 ? 123.335 106.172 99.411 1.00 97.14 129 PHE B C 1
ATOM 3183 O O . PHE B 1 129 ? 122.475 106.242 98.527 1.00 97.14 129 PHE B O 1
ATOM 3191 N N . HIS B 1 130 ? 123.267 105.289 100.407 1.00 93.57 130 HIS B N 1
ATOM 3192 C CA . HIS B 1 130 ? 122.146 104.358 100.494 1.00 93.57 130 HIS B CA 1
ATOM 3193 C C . HIS B 1 130 ? 121.274 104.604 101.721 1.00 93.57 130 HIS B C 1
ATOM 3194 O O . HIS B 1 130 ? 120.892 103.655 102.412 1.00 93.57 130 HIS B O 1
ATOM 3201 N N . THR B 1 131 ? 120.951 105.866 102.002 1.00 106.26 131 THR B N 1
ATOM 3202 C CA . THR B 1 131 ? 120.030 106.208 103.076 1.00 106.26 131 THR B CA 1
ATOM 3203 C C . THR B 1 131 ? 118.924 107.107 102.541 1.00 106.26 131 THR B C 1
ATOM 3204 O O . THR B 1 131 ? 119.115 107.847 101.573 1.00 106.26 131 THR B O 1
ATOM 3208 N N . ALA B 1 132 ? 117.760 107.026 103.180 1.00 118.78 132 ALA B N 1
ATOM 3209 C CA . ALA B 1 132 ? 116.622 107.843 102.796 1.00 118.78 132 ALA B CA 1
ATOM 3210 C C . ALA B 1 132 ? 116.657 109.190 103.513 1.00 118.78 132 ALA B C 1
ATOM 3211 O O . ALA B 1 132 ? 117.355 109.376 104.513 1.00 118.78 132 ALA B O 1
ATOM 3213 N N . TYR B 1 133 ? 115.888 110.139 102.983 1.00 120.40 133 TYR B N 1
ATOM 3214 C CA . TYR B 1 133 ? 115.801 111.473 103.557 1.00 120.40 133 TYR B CA 1
ATOM 3215 C C . TYR B 1 133 ? 114.349 111.927 103.561 1.00 120.40 133 TYR B C 1
ATOM 3216 O O . TYR B 1 133 ? 113.518 111.434 102.795 1.00 120.40 133 TYR B O 1
ATOM 3225 N N . VAL B 1 134 ? 114.055 112.878 104.442 1.00 121.59 134 VAL B N 1
ATOM 3226 C CA . VAL B 1 134 ? 112.717 113.451 104.535 1.00 121.59 134 VAL B CA 1
ATOM 3227 C C . VAL B 1 134 ? 112.622 114.644 103.594 1.00 121.59 134 VAL B C 1
ATOM 3228 O O . VAL B 1 134 ? 113.459 115.554 103.638 1.00 121.59 134 VAL B O 1
ATOM 3232 N N . ALA B 1 135 ? 111.608 114.639 102.737 1.00 121.07 135 ALA B N 1
ATOM 3233 C CA . ALA B 1 135 ? 111.429 115.730 101.786 1.00 121.07 135 ALA B CA 1
ATOM 3234 C C . ALA B 1 135 ? 111.068 117.014 102.526 1.00 121.07 135 ALA B C 1
ATOM 3235 O O . ALA B 1 135 ? 110.147 117.009 103.352 1.00 121.07 135 ALA B O 1
ATOM 3237 N N . PRO B 1 136 ? 111.769 118.122 102.271 1.00 126.46 136 PRO B N 1
ATOM 3238 C CA . PRO B 1 136 ? 111.431 119.378 102.962 1.00 126.46 136 PRO B CA 1
ATOM 3239 C C . PRO B 1 136 ? 110.021 119.867 102.684 1.00 126.46 136 PRO B C 1
ATOM 3240 O O . PRO B 1 136 ? 109.399 120.470 103.568 1.00 126.46 136 PRO B O 1
ATOM 3244 N N . SER B 1 137 ? 109.496 119.630 101.483 1.00 125.92 137 SER B N 1
ATOM 3245 C CA . SER B 1 137 ? 108.161 120.087 101.122 1.00 125.92 137 SER B CA 1
ATOM 3246 C C . SER B 1 137 ? 107.060 119.136 101.570 1.00 125.92 137 SER B C 1
ATOM 3247 O O . SER B 1 137 ? 105.880 119.495 101.482 1.00 125.92 137 SER B O 1
ATOM 3250 N N . SER B 1 138 ? 107.409 117.942 102.046 1.00 126.01 138 SER B N 1
ATOM 3251 C CA . SER B 1 138 ? 106.433 116.960 102.497 1.00 126.01 138 SER B CA 1
ATOM 3252 C C . SER B 1 138 ? 106.271 116.947 104.011 1.00 126.01 138 SER B C 1
ATOM 3253 O O . SER B 1 138 ? 105.598 116.059 104.544 1.00 126.01 138 SER B O 1
ATOM 3256 N N . ARG B 1 139 ? 106.866 117.912 104.714 1.00 122.07 139 ARG B N 1
ATOM 3257 C CA . ARG B 1 139 ? 106.814 117.965 106.175 1.00 122.07 139 ARG B CA 1
ATOM 3258 C C . ARG B 1 139 ? 105.425 118.436 106.601 1.00 122.07 139 ARG B C 1
ATOM 3259 O O . ARG B 1 139 ? 105.169 119.622 106.824 1.00 122.07 139 ARG B O 1
ATOM 3267 N N . VAL B 1 140 ? 104.509 117.477 106.713 1.00 125.17 140 VAL B N 1
ATOM 3268 C CA . VAL B 1 140 ? 103.129 117.751 107.098 1.00 125.17 140 VAL B CA 1
ATOM 3269 C C . VAL B 1 140 ? 103.011 117.485 108.596 1.00 125.17 140 VAL B C 1
ATOM 3270 O O . VAL B 1 140 ? 102.806 116.347 109.022 1.00 125.17 140 VAL B O 1
ATOM 3274 N N . PHE B 1 141 ? 103.138 118.547 109.394 1.00 128.09 141 PHE B N 1
ATOM 3275 C CA . PHE B 1 141 ? 103.015 118.471 110.853 1.00 128.09 141 PHE B CA 1
ATOM 3276 C C . PHE B 1 141 ? 103.982 117.448 111.446 1.00 128.09 141 PHE B C 1
ATOM 3277 O O . PHE B 1 141 ? 103.634 116.689 112.353 1.00 128.09 141 PHE B O 1
ATOM 3285 N N . GLY B 1 142 ? 105.211 117.426 110.928 1.00 126.69 142 GLY B N 1
ATOM 3286 C CA . GLY B 1 142 ? 106.247 116.534 111.386 1.00 126.69 142 GLY B CA 1
ATOM 3287 C C . GLY B 1 142 ? 106.339 115.236 110.609 1.00 126.69 142 GLY B C 1
ATOM 3288 O O . GLY B 1 142 ? 107.425 114.651 110.524 1.00 126.69 142 GLY B O 1
ATOM 3289 N N . ARG B 1 143 ? 105.227 114.771 110.042 1.00 134.97 143 ARG B N 1
ATOM 3290 C CA . ARG B 1 143 ? 105.209 113.541 109.253 1.00 134.97 143 ARG B CA 1
ATOM 3291 C C . ARG B 1 143 ? 105.641 113.880 107.832 1.00 134.97 143 ARG B C 1
ATOM 3292 O O . ARG B 1 143 ? 104.821 114.138 106.950 1.00 134.97 143 ARG B O 1
ATOM 3300 N N . GLY B 1 144 ? 106.951 113.880 107.611 1.00 125.11 144 GLY B N 1
ATOM 3301 C CA . GLY B 1 144 ? 107.529 114.199 106.324 1.00 125.11 144 GLY B CA 1
ATOM 3302 C C . GLY B 1 144 ? 107.736 113.024 105.396 1.00 125.11 144 GLY B C 1
ATOM 3303 O O . GLY B 1 144 ? 108.344 113.197 104.334 1.00 125.11 144 GLY B O 1
ATOM 3304 N N . GLU B 1 145 ? 107.255 111.834 105.766 1.00 124.46 145 GLU B N 1
ATOM 3305 C CA . GLU B 1 145 ? 107.389 110.627 104.956 1.00 124.46 145 GLU B CA 1
ATOM 3306 C C . GLU B 1 145 ? 108.851 110.307 104.665 1.00 124.46 145 GLU B C 1
ATOM 3307 O O . GLU B 1 145 ? 109.754 110.836 105.321 1.00 124.46 145 GLU B O 1
ATOM 3313 N N . LEU B 1 146 ? 109.092 109.432 103.690 1.00 116.96 146 LEU B N 1
ATOM 3314 C CA . LEU B 1 146 ? 110.441 109.044 103.311 1.00 116.96 146 LEU B CA 1
ATOM 3315 C C . LEU B 1 146 ? 110.550 109.018 101.794 1.00 116.96 146 LEU B C 1
ATOM 3316 O O . LEU B 1 146 ? 109.558 108.824 101.087 1.00 116.96 146 LEU B O 1
ATOM 3321 N N . VAL B 1 147 ? 111.769 109.215 101.302 1.00 122.35 147 VAL B N 1
ATOM 3322 C CA . VAL B 1 147 ? 112.063 109.174 99.875 1.00 122.35 147 VAL B CA 1
ATOM 3323 C C . VAL B 1 147 ? 112.871 107.914 99.598 1.00 122.35 147 VAL B C 1
ATOM 3324 O O . VAL B 1 147 ? 113.928 107.698 100.202 1.00 122.35 147 VAL B O 1
ATOM 3328 N N . ILE B 1 148 ? 112.374 107.080 98.683 1.00 113.55 148 ILE B N 1
ATOM 3329 C CA . ILE B 1 148 ? 113.013 105.804 98.374 1.00 113.55 148 ILE B CA 1
ATOM 3330 C C . ILE B 1 148 ? 113.760 105.836 97.044 1.00 113.55 148 ILE B C 1
ATOM 3331 O O . ILE B 1 148 ? 114.677 105.022 96.841 1.00 113.55 148 ILE B O 1
ATOM 3336 N N . ASP B 1 149 ? 113.427 106.768 96.152 1.00 117.87 149 ASP B N 1
ATOM 3337 C CA . ASP B 1 149 ? 114.071 106.842 94.846 1.00 117.87 149 ASP B CA 1
ATOM 3338 C C . ASP B 1 149 ? 115.575 107.029 94.997 1.00 117.87 149 ASP B C 1
ATOM 3339 O O . ASP B 1 149 ? 116.034 108.035 95.548 1.00 117.87 149 ASP B O 1
ATOM 3344 N N . SER B 1 150 ? 116.340 106.049 94.508 1.00 108.19 150 SER B N 1
ATOM 3345 C CA . SER B 1 150 ? 117.791 106.094 94.650 1.00 108.19 150 SER B CA 1
ATOM 3346 C C . SER B 1 150 ? 118.392 107.261 93.876 1.00 108.19 150 SER B C 1
ATOM 3347 O O . SER B 1 150 ? 119.336 107.906 94.347 1.00 108.19 150 SER B O 1
ATOM 3350 N N . SER B 1 151 ? 117.870 107.536 92.678 1.00 108.76 151 SER B N 1
ATOM 3351 C CA . SER B 1 151 ? 118.414 108.620 91.865 1.00 108.76 151 SER B CA 1
ATOM 3352 C C . SER B 1 151 ? 118.240 109.970 92.551 1.00 108.76 151 SER B C 1
ATOM 3353 O O . SER B 1 151 ? 119.160 110.797 92.550 1.00 108.76 151 SER B O 1
ATOM 3356 N N . LYS B 1 152 ? 117.066 110.212 93.140 1.00 117.66 152 LYS B N 1
ATOM 3357 C CA . LYS B 1 152 ? 116.833 111.473 93.837 1.00 117.66 152 LYS B CA 1
ATOM 3358 C C . LYS B 1 152 ? 117.762 111.623 95.036 1.00 117.66 152 LYS B C 1
ATOM 3359 O O . LYS B 1 152 ? 118.317 112.704 95.270 1.00 117.66 152 LYS B O 1
ATOM 3365 N N . ILE B 1 153 ? 117.943 110.547 95.805 1.00 116.43 153 ILE B N 1
ATOM 3366 C CA . ILE B 1 153 ? 118.833 110.594 96.962 1.00 116.43 153 ILE B CA 1
ATOM 3367 C C . ILE B 1 153 ? 120.265 110.869 96.521 1.00 116.43 153 ILE B C 1
ATOM 3368 O O . ILE B 1 153 ? 120.973 111.682 97.129 1.00 116.43 153 ILE B O 1
ATOM 3373 N N . ALA B 1 154 ? 120.713 110.195 95.459 1.00 111.06 154 ALA B N 1
ATOM 3374 C CA . ALA B 1 154 ? 122.067 110.409 94.962 1.00 111.06 154 ALA B CA 1
ATOM 3375 C C . ALA B 1 154 ? 122.259 111.839 94.476 1.00 111.06 154 ALA B C 1
ATOM 3376 O O . ALA B 1 154 ? 123.294 112.459 94.744 1.00 111.06 154 ALA B O 1
ATOM 3378 N N . SER B 1 155 ? 121.273 112.381 93.755 1.00 110.36 155 SER B N 1
ATOM 3379 C CA . SER B 1 155 ? 121.375 113.758 93.283 1.00 110.36 155 SER B CA 1
ATOM 3380 C C . SER B 1 155 ? 121.422 114.739 94.447 1.00 110.36 155 SER B C 1
ATOM 3381 O O . SER B 1 155 ? 122.213 115.691 94.436 1.00 110.36 155 SER B O 1
ATOM 3384 N N . ARG B 1 156 ? 120.582 114.523 95.464 1.00 110.11 156 ARG B N 1
ATOM 3385 C CA . ARG B 1 156 ? 120.592 115.402 96.629 1.00 110.11 156 ARG B CA 1
ATOM 3386 C C . ARG B 1 156 ? 121.929 115.339 97.355 1.00 110.11 156 ARG B C 1
ATOM 3387 O O . ARG B 1 156 ? 122.464 116.372 97.777 1.00 110.11 156 ARG B O 1
ATOM 3395 N N . TYR B 1 157 ? 122.483 114.135 97.515 1.00 105.25 157 TYR B N 1
ATOM 3396 C CA . TYR B 1 157 ? 123.773 113.999 98.183 1.00 105.25 157 TYR B CA 1
ATOM 3397 C C . TYR B 1 157 ? 124.883 114.670 97.385 1.00 105.25 157 TYR B C 1
ATOM 3398 O O . TYR B 1 157 ? 125.744 115.349 97.956 1.00 105.25 157 TYR B O 1
ATOM 3407 N N . LEU B 1 158 ? 124.880 114.491 96.061 1.00 99.85 158 LEU B N 1
ATOM 3408 C CA . LEU B 1 158 ? 125.907 115.108 95.229 1.00 99.85 158 LEU B CA 1
ATOM 3409 C C . LEU B 1 158 ? 125.810 116.627 95.266 1.00 99.85 158 LEU B C 1
ATOM 3410 O O . LEU B 1 158 ? 126.833 117.322 95.274 1.00 99.85 158 LEU B O 1
ATOM 3415 N N . HIS B 1 159 ? 124.586 117.162 95.278 1.00 111.37 159 HIS B N 1
ATOM 3416 C CA . HIS B 1 159 ? 124.416 118.612 95.305 1.00 111.37 159 HIS B CA 1
ATOM 3417 C C . HIS B 1 159 ? 124.983 119.217 96.584 1.00 111.37 159 HIS B C 1
ATOM 3418 O O . HIS B 1 159 ? 125.653 120.256 96.543 1.00 111.37 159 HIS B O 1
ATOM 3425 N N . LYS B 1 160 ? 124.732 118.583 97.728 1.00 100.39 160 LYS B N 1
ATOM 3426 C CA . LYS B 1 160 ? 125.186 119.098 99.015 1.00 100.39 160 LYS B CA 1
ATOM 3427 C C . LYS B 1 160 ? 125.538 117.933 99.925 1.00 100.39 160 LYS B C 1
ATOM 3428 O O . LYS B 1 160 ? 124.681 117.094 100.219 1.00 100.39 160 LYS B O 1
ATOM 3434 N N . GLY B 1 161 ? 126.791 117.884 100.369 1.00 101.44 161 GLY B N 1
ATOM 3435 C CA . GLY B 1 161 ? 127.210 116.888 101.336 1.00 101.44 161 GLY B CA 1
ATOM 3436 C C . GLY B 1 161 ? 128.289 115.946 100.845 1.00 101.44 161 GLY B C 1
ATOM 3437 O O . GLY B 1 161 ? 129.182 115.569 101.608 1.00 101.44 161 GLY B O 1
ATOM 3438 N N . PHE B 1 162 ? 128.217 115.555 99.570 1.00 97.35 162 PHE B N 1
ATOM 3439 C CA . PHE B 1 162 ? 129.163 114.575 99.049 1.00 97.35 162 PHE B CA 1
ATOM 3440 C C . PHE B 1 162 ? 130.572 115.139 98.938 1.00 97.35 162 PHE B C 1
ATOM 3441 O O . PHE B 1 162 ? 131.544 114.404 99.133 1.00 97.35 162 PHE B O 1
ATOM 3449 N N . PHE B 1 163 ? 130.707 116.428 98.616 1.00 91.48 163 PHE B N 1
ATOM 3450 C CA . PHE B 1 163 ? 132.029 116.994 98.361 1.00 91.48 163 PHE B CA 1
ATOM 3451 C C . PHE B 1 163 ? 132.920 116.910 99.594 1.00 91.48 163 PHE B C 1
ATOM 3452 O O . PHE B 1 163 ? 134.037 116.379 99.534 1.00 91.48 163 PHE B O 1
ATOM 3460 N N . LEU B 1 164 ? 132.436 117.411 100.731 1.00 84.44 164 LEU B N 1
ATOM 3461 C CA . LEU B 1 164 ? 133.273 117.456 101.923 1.00 84.44 164 LEU B CA 1
ATOM 3462 C C . LEU B 1 164 ? 133.436 116.075 102.548 1.00 84.44 164 LEU B C 1
ATOM 3463 O O . LEU B 1 164 ? 134.483 115.788 103.139 1.00 84.44 164 LEU B O 1
ATOM 3468 N N . ASP B 1 165 ? 132.423 115.212 102.431 1.00 88.70 165 ASP B N 1
ATOM 3469 C CA . ASP B 1 165 ? 132.568 113.839 102.907 1.00 88.70 165 ASP B CA 1
ATOM 3470 C C . ASP B 1 165 ? 133.606 113.081 102.089 1.00 88.70 165 ASP B C 1
ATOM 3471 O O . ASP B 1 165 ? 134.379 112.288 102.638 1.00 88.70 165 ASP B O 1
ATOM 3476 N N . PHE B 1 166 ? 133.632 113.307 100.774 1.00 83.17 166 PHE B N 1
ATOM 3477 C CA . PHE B 1 166 ? 134.635 112.669 99.928 1.00 83.17 166 PHE B CA 1
ATOM 3478 C C . PHE B 1 166 ? 136.020 113.243 100.191 1.00 83.17 166 PHE B C 1
ATOM 3479 O O . PHE B 1 166 ? 137.021 112.523 100.108 1.00 83.17 166 PHE B O 1
ATOM 3487 N N . ILE B 1 167 ? 136.098 114.540 100.499 1.00 77.05 167 ILE B N 1
ATOM 3488 C CA . ILE B 1 167 ? 137.383 115.144 100.841 1.00 77.05 167 ILE B CA 1
ATOM 3489 C C . ILE B 1 167 ? 137.953 114.503 102.100 1.00 77.05 167 ILE B C 1
ATOM 3490 O O . ILE B 1 167 ? 139.148 114.189 102.170 1.00 77.05 167 ILE B O 1
ATOM 3495 N N . ALA B 1 168 ? 137.106 114.288 103.110 1.00 63.77 168 ALA B N 1
ATOM 3496 C CA . ALA B 1 168 ? 137.572 113.698 104.360 1.00 63.77 168 ALA B CA 1
ATOM 3497 C C . ALA B 1 168 ? 137.999 112.246 104.184 1.00 63.77 168 ALA B C 1
ATOM 3498 O O . ALA B 1 168 ? 138.843 111.756 104.941 1.00 63.77 168 ALA B O 1
ATOM 3500 N N . ALA B 1 169 ? 137.437 111.546 103.202 1.00 60.37 169 ALA B N 1
ATOM 3501 C CA . ALA B 1 169 ? 137.716 110.130 103.005 1.00 60.37 169 ALA B CA 1
ATOM 3502 C C . ALA B 1 169 ? 138.952 109.871 102.155 1.00 60.37 169 ALA B C 1
ATOM 3503 O O . ALA B 1 169 ? 139.349 108.710 102.007 1.00 60.37 169 ALA B O 1
ATOM 3505 N N . LEU B 1 170 ? 139.564 110.906 101.595 1.00 67.53 170 LEU B N 1
ATOM 3506 C CA . LEU B 1 170 ? 140.753 110.710 100.773 1.00 67.53 170 LEU B CA 1
ATOM 3507 C C . LEU B 1 170 ? 141.939 110.322 101.648 1.00 67.53 170 LEU B C 1
ATOM 3508 O O . LEU B 1 170 ? 142.190 110.974 102.669 1.00 67.53 170 LEU B O 1
ATOM 3513 N N . PRO B 1 171 ? 142.689 109.278 101.291 1.00 59.46 171 PRO B N 1
ATOM 3514 C CA . PRO B 1 171 ? 143.888 108.899 102.061 1.00 59.46 171 PRO B CA 1
ATOM 3515 C C . PRO B 1 171 ? 145.078 109.805 101.761 1.00 59.46 171 PRO B C 1
ATOM 3516 O O . PRO B 1 171 ? 146.114 109.373 101.249 1.00 59.46 171 PRO B O 1
ATOM 3520 N N . LEU B 1 172 ? 144.925 111.091 102.080 1.00 57.38 172 LEU B N 1
ATOM 3521 C CA . LEU B 1 172 ? 145.983 112.060 101.799 1.00 57.38 172 LEU B CA 1
ATOM 3522 C C . LEU B 1 172 ? 147.277 111.768 102.552 1.00 57.38 172 LEU B C 1
ATOM 3523 O O . LEU B 1 172 ? 148.347 111.795 101.918 1.00 57.38 172 LEU B O 1
ATOM 3528 N N . PRO B 1 173 ? 147.275 111.510 103.869 1.00 52.05 173 PRO B N 1
ATOM 3529 C CA . PRO B 1 173 ? 148.554 111.202 104.533 1.00 52.05 173 PRO B CA 1
ATOM 3530 C C . PRO B 1 173 ? 149.254 109.985 103.958 1.00 52.05 173 PRO B C 1
ATOM 3531 O O . PRO B 1 173 ? 150.485 109.981 103.843 1.00 52.05 173 PRO B O 1
ATOM 3535 N N . GLN B 1 174 ? 148.499 108.955 103.572 1.00 60.57 174 GLN B N 1
ATOM 3536 C CA . GLN B 1 174 ? 149.119 107.739 103.056 1.00 60.57 174 GLN B CA 1
ATOM 3537 C C . GLN B 1 174 ? 149.818 107.989 101.727 1.00 60.57 174 GLN B C 1
ATOM 3538 O O . GLN B 1 174 ? 150.976 107.592 101.545 1.00 60.57 174 GLN B O 1
ATOM 3544 N N . VAL B 1 175 ? 149.132 108.638 100.784 1.00 69.00 175 VAL B N 1
ATOM 3545 C CA . VAL B 1 175 ? 149.761 108.921 99.500 1.00 69.00 175 VAL B CA 1
ATOM 3546 C C . VAL B 1 175 ? 150.907 109.911 99.669 1.00 69.00 175 VAL B C 1
ATOM 3547 O O . VAL B 1 175 ? 151.932 109.792 98.988 1.00 69.00 175 VAL B O 1
ATOM 3551 N N . LEU B 1 176 ? 150.774 110.875 100.583 1.00 66.38 176 LEU B N 1
ATOM 3552 C CA . LEU B 1 176 ? 151.865 111.809 100.841 1.00 66.38 176 LEU B CA 1
ATOM 3553 C C . LEU B 1 176 ? 153.104 111.080 101.347 1.00 66.38 176 LEU B C 1
ATOM 3554 O O . LEU B 1 176 ? 154.225 111.355 100.903 1.00 66.38 176 LEU B O 1
ATOM 3559 N N . ILE B 1 177 ? 152.920 110.147 102.282 1.00 65.79 177 ILE B N 1
ATOM 3560 C CA . ILE B 1 177 ? 154.056 109.442 102.863 1.00 65.79 177 ILE B CA 1
ATOM 3561 C C . ILE B 1 177 ? 154.674 108.480 101.856 1.00 65.79 177 ILE B C 1
ATOM 3562 O O . ILE B 1 177 ? 155.902 108.353 101.776 1.00 65.79 177 ILE B O 1
ATOM 3567 N N . TRP B 1 178 ? 153.847 107.795 101.066 1.00 82.25 178 TRP B N 1
ATOM 3568 C CA . TRP B 1 178 ? 154.358 106.702 100.247 1.00 82.25 178 TRP B CA 1
ATOM 3569 C C . TRP B 1 178 ? 154.699 107.120 98.818 1.00 82.25 178 TRP B C 1
ATOM 3570 O O . TRP B 1 178 ? 155.817 106.875 98.354 1.00 82.25 178 TRP B O 1
ATOM 3581 N N . ILE B 1 179 ? 153.760 107.738 98.103 1.00 80.00 179 ILE B N 1
ATOM 3582 C CA . ILE B 1 179 ? 153.928 107.940 96.668 1.00 80.00 179 ILE B CA 1
ATOM 3583 C C . ILE B 1 179 ? 153.939 109.421 96.310 1.00 80.00 179 ILE B C 1
ATOM 3584 O O . ILE B 1 179 ? 153.529 109.802 95.208 1.00 80.00 179 ILE B O 1
ATOM 3589 N N . VAL B 1 180 ? 154.402 110.267 97.227 1.00 90.77 180 VAL B N 1
ATOM 3590 C CA . VAL B 1 180 ? 154.545 111.687 96.924 1.00 90.77 180 VAL B CA 1
ATOM 3591 C C . VAL B 1 180 ? 155.973 112.136 97.203 1.00 90.77 180 VAL B C 1
ATOM 3592 O O . VAL B 1 180 ? 156.651 112.661 96.313 1.00 90.77 180 VAL B O 1
ATOM 3596 N N . ILE B 1 181 ? 156.437 111.941 98.433 1.00 93.04 181 ILE B N 1
ATOM 3597 C CA . ILE B 1 181 ? 157.774 112.378 98.831 1.00 93.04 181 ILE B CA 1
ATOM 3598 C C . ILE B 1 181 ? 158.842 111.401 98.343 1.00 93.04 181 ILE B C 1
ATOM 3599 O O . ILE B 1 181 ? 159.778 111.828 97.651 1.00 93.04 181 ILE B O 1
ATOM 3604 N N . PRO B 1 182 ? 158.772 110.090 98.664 1.00 96.84 182 PRO B N 1
ATOM 3605 C CA . PRO B 1 182 ? 159.854 109.192 98.245 1.00 96.84 182 PRO B CA 1
ATOM 3606 C C . PRO B 1 182 ? 159.618 108.573 96.876 1.00 96.84 182 PRO B C 1
ATOM 3607 O O . PRO B 1 182 ? 158.647 108.910 96.190 1.00 96.84 182 PRO B O 1
ATOM 3611 N N . ASN B 1 183 ? 160.524 107.679 96.473 1.00 109.27 183 ASN B N 1
ATOM 3612 C CA . ASN B 1 183 ? 160.407 106.908 95.239 1.00 109.27 183 ASN B CA 1
ATOM 3613 C C . ASN B 1 183 ? 160.416 107.811 94.011 1.00 109.27 183 ASN B C 1
ATOM 3614 O O . ASN B 1 183 ? 161.347 108.602 93.823 1.00 109.27 183 ASN B O 1
ATOM 3619 N N . LEU B 1 184 ? 159.387 107.693 93.168 1.00 117.56 184 LEU B N 1
ATOM 3620 C CA . LEU B 1 184 ? 159.351 108.458 91.925 1.00 117.56 184 LEU B CA 1
ATOM 3621 C C . LEU B 1 184 ? 159.273 109.956 92.192 1.00 117.56 184 LEU B C 1
ATOM 3622 O O . LEU B 1 184 ? 159.914 110.750 91.494 1.00 117.56 184 LEU B O 1
ATOM 3627 N N . GLY B 1 185 ? 158.497 110.361 93.193 1.00 116.33 185 GLY B N 1
ATOM 3628 C CA . GLY B 1 185 ? 158.330 111.769 93.493 1.00 116.33 185 GLY B CA 1
ATOM 3629 C C . GLY B 1 185 ? 159.408 112.342 94.390 1.00 116.33 185 GLY B C 1
ATOM 3630 O O . GLY B 1 185 ? 159.117 113.157 95.270 1.00 116.33 185 GLY B O 1
ATOM 3631 N N . GLY B 1 186 ? 160.656 111.929 94.174 1.00 115.97 186 GLY B N 1
ATOM 3632 C CA . GLY B 1 186 ? 161.767 112.414 94.970 1.00 115.97 186 GLY B CA 1
ATOM 3633 C C . GLY B 1 186 ? 161.887 113.924 94.972 1.00 115.97 186 GLY B C 1
ATOM 3634 O O . GLY B 1 186 ? 162.216 114.531 93.948 1.00 115.97 186 GLY B O 1
ATOM 3635 N N . SER B 1 187 ? 161.622 114.541 96.122 1.00 115.21 187 SER B N 1
ATOM 3636 C CA . SER B 1 187 ? 161.611 115.999 96.239 1.00 115.21 187 SER B CA 1
ATOM 3637 C C . SER B 1 187 ? 163.015 116.529 96.535 1.00 115.21 187 SER B C 1
ATOM 3638 O O . SER B 1 187 ? 163.271 117.190 97.542 1.00 115.21 187 SER B O 1
ATOM 3641 N N . THR B 1 188 ? 163.939 116.214 95.624 1.00 112.97 188 THR B N 1
ATOM 3642 C CA . THR B 1 188 ? 165.297 116.733 95.741 1.00 112.97 188 THR B CA 1
ATOM 3643 C C . THR B 1 188 ? 165.324 118.248 95.582 1.00 112.97 188 THR B C 1
ATOM 3644 O O . THR B 1 188 ? 166.030 118.944 96.321 1.00 112.97 188 THR B O 1
ATOM 3648 N N . ILE B 1 189 ? 164.560 118.775 94.623 1.00 112.01 189 ILE B N 1
ATOM 3649 C CA . ILE B 1 189 ? 164.543 120.216 94.391 1.00 112.01 189 ILE B CA 1
ATOM 3650 C C . ILE B 1 189 ? 163.844 120.936 95.538 1.00 112.01 189 ILE B C 1
ATOM 3651 O O . ILE B 1 189 ? 164.325 121.965 96.028 1.00 112.01 189 ILE B O 1
ATOM 3656 N N . ALA B 1 190 ? 162.699 120.412 95.984 1.00 108.38 190 ALA B N 1
ATOM 3657 C CA . ALA B 1 190 ? 161.947 121.070 97.048 1.00 108.38 190 ALA B CA 1
ATOM 3658 C C . ALA B 1 190 ? 162.715 121.046 98.364 1.00 108.38 190 ALA B C 1
ATOM 3659 O O . ALA B 1 190 ? 162.883 122.085 99.013 1.00 108.38 190 ALA B O 1
ATOM 3661 N N . ASN B 1 191 ? 163.195 119.866 98.767 1.00 97.59 191 ASN B N 1
ATOM 3662 C CA . ASN B 1 191 ? 163.968 119.698 100.000 1.00 97.59 191 ASN B CA 1
ATOM 3663 C C . ASN B 1 191 ? 163.213 120.236 101.214 1.00 97.59 191 ASN B C 1
ATOM 3664 O O . ASN B 1 191 ? 163.792 120.875 102.096 1.00 97.59 191 ASN B O 1
ATOM 3669 N N . THR B 1 192 ? 161.909 119.980 101.260 1.00 83.78 192 THR B N 1
ATOM 3670 C CA . THR B 1 192 ? 161.040 120.419 102.348 1.00 83.78 192 THR B CA 1
ATOM 3671 C C . THR B 1 192 ? 160.175 119.263 102.830 1.00 83.78 192 THR B C 1
ATOM 3672 O O . THR B 1 192 ? 158.964 119.392 103.018 1.00 83.78 192 THR B O 1
ATOM 3676 N N . LYS B 1 193 ? 160.806 118.106 103.047 1.00 68.14 193 LYS B N 1
ATOM 3677 C CA . LYS B 1 193 ? 160.060 116.901 103.399 1.00 68.14 193 LYS B CA 1
ATOM 3678 C C . LYS B 1 193 ? 159.293 117.077 104.704 1.00 68.14 193 LYS B C 1
ATOM 3679 O O . LYS B 1 193 ? 158.178 116.564 104.851 1.00 68.14 193 LYS B O 1
ATOM 3685 N N . ASN B 1 194 ? 159.874 117.797 105.663 1.00 64.04 194 ASN B N 1
ATOM 3686 C CA . ASN B 1 194 ? 159.233 118.005 106.955 1.00 64.04 194 ASN B CA 1
ATOM 3687 C C . ASN B 1 194 ? 158.120 119.044 106.912 1.00 64.04 194 ASN B C 1
ATOM 3688 O O . ASN B 1 194 ? 157.396 119.191 107.902 1.00 64.04 194 ASN B O 1
ATOM 3693 N N . VAL B 1 195 ? 157.965 119.762 105.804 1.00 67.29 195 VAL B N 1
ATOM 3694 C CA . VAL B 1 195 ? 156.977 120.826 105.699 1.00 67.29 195 VAL B CA 1
ATOM 3695 C C . VAL B 1 195 ? 155.698 120.345 105.024 1.00 67.29 195 VAL B C 1
ATOM 3696 O O . VAL B 1 195 ? 154.605 120.782 105.384 1.00 67.29 195 VAL B O 1
ATOM 3700 N N . LEU B 1 196 ? 155.817 119.440 104.047 1.00 69.63 196 LEU B N 1
ATOM 3701 C CA . LEU B 1 196 ? 154.641 118.989 103.307 1.00 69.63 196 LEU B CA 1
ATOM 3702 C C . LEU B 1 196 ? 153.626 118.295 104.204 1.00 69.63 196 LEU B C 1
ATOM 3703 O O . LEU B 1 196 ? 152.422 118.365 103.936 1.00 69.63 196 LEU B O 1
ATOM 3708 N N . ARG B 1 197 ? 154.076 117.655 105.288 1.00 49.98 197 ARG B N 1
ATOM 3709 C CA . ARG B 1 197 ? 153.154 116.904 106.137 1.00 49.98 197 ARG B CA 1
ATOM 3710 C C . ARG B 1 197 ? 151.996 117.770 106.614 1.00 49.98 197 ARG B C 1
ATOM 3711 O O . ARG B 1 197 ? 150.887 117.265 106.830 1.00 49.98 197 ARG B O 1
ATOM 3719 N N . PHE B 1 198 ? 152.221 119.077 106.750 1.00 35.72 198 PHE B N 1
ATOM 3720 C CA . PHE B 1 198 ? 151.192 119.952 107.292 1.00 35.72 198 PHE B CA 1
ATOM 3721 C C . PHE B 1 198 ? 149.975 120.080 106.385 1.00 35.72 198 PHE B C 1
ATOM 3722 O O . PHE B 1 198 ? 148.936 120.565 106.846 1.00 35.72 198 PHE B O 1
ATOM 3730 N N . ILE B 1 199 ? 150.053 119.662 105.117 1.00 59.06 199 ILE B N 1
ATOM 3731 C CA . ILE B 1 199 ? 148.839 119.714 104.308 1.00 59.06 199 ILE B CA 1
ATOM 3732 C C . ILE B 1 199 ? 147.852 118.635 104.717 1.00 59.06 199 ILE B C 1
ATOM 3733 O O . ILE B 1 199 ? 146.730 118.606 104.199 1.00 59.06 199 ILE B O 1
ATOM 3738 N N . ILE B 1 200 ? 148.242 117.748 105.637 1.00 48.76 200 ILE B N 1
ATOM 3739 C CA . ILE B 1 200 ? 147.259 116.898 106.300 1.00 48.76 200 ILE B CA 1
ATOM 3740 C C . ILE B 1 200 ? 146.230 117.763 107.015 1.00 48.76 200 ILE B C 1
ATOM 3741 O O . ILE B 1 200 ? 145.035 117.442 107.046 1.00 48.76 200 ILE B O 1
ATOM 3746 N N . ILE B 1 201 ? 146.676 118.893 107.573 1.00 43.56 201 ILE B N 1
ATOM 3747 C CA . ILE B 1 201 ? 145.758 119.865 108.158 1.00 43.56 201 ILE B CA 1
ATOM 3748 C C . ILE B 1 201 ? 144.734 120.317 107.126 1.00 43.56 201 ILE B C 1
ATOM 3749 O O . ILE B 1 201 ? 143.568 120.564 107.462 1.00 43.56 201 ILE B O 1
ATOM 3754 N N . ILE B 1 202 ? 145.137 120.394 105.854 1.00 53.48 202 ILE B N 1
ATOM 3755 C CA . ILE B 1 202 ? 144.208 120.772 104.793 1.00 53.48 202 ILE B CA 1
ATOM 3756 C C . ILE B 1 202 ? 143.032 119.805 104.749 1.00 53.48 202 ILE B C 1
ATOM 3757 O O . ILE B 1 202 ? 141.883 120.210 104.534 1.00 53.48 202 ILE B O 1
ATOM 3762 N N . GLN B 1 203 ? 143.296 118.515 104.956 1.00 51.82 203 GLN B N 1
ATOM 3763 C CA . GLN B 1 203 ? 142.210 117.551 105.075 1.00 51.82 203 GLN B CA 1
ATOM 3764 C C . GLN B 1 203 ? 141.659 117.496 106.495 1.00 51.82 203 GLN B C 1
ATOM 3765 O O . GLN B 1 203 ? 140.490 117.147 106.691 1.00 51.82 203 GLN B O 1
ATOM 3771 N N . TYR B 1 204 ? 142.475 117.857 107.489 1.00 38.86 204 TYR B N 1
ATOM 3772 C CA . TYR B 1 204 ? 142.057 117.724 108.881 1.00 38.86 204 TYR B CA 1
ATOM 3773 C C . TYR B 1 204 ? 140.941 118.701 109.230 1.00 38.86 204 TYR B C 1
ATOM 3774 O O . TYR B 1 204 ? 140.023 118.356 109.983 1.00 38.86 204 TYR B O 1
ATOM 3783 N N . LEU B 1 205 ? 141.008 119.926 108.710 1.00 48.69 205 LEU B N 1
ATOM 3784 C CA . LEU B 1 205 ? 139.995 120.925 109.045 1.00 48.69 205 LEU B CA 1
ATOM 3785 C C . LEU B 1 205 ? 138.591 120.518 108.610 1.00 48.69 205 LEU B C 1
ATOM 3786 O O . LEU B 1 205 ? 137.664 120.631 109.431 1.00 48.69 205 LEU B O 1
ATOM 3791 N N . PRO B 1 206 ? 138.347 120.063 107.371 1.00 52.36 206 PRO B N 1
ATOM 3792 C CA . PRO B 1 206 ? 137.002 119.547 107.059 1.00 52.36 206 PRO B CA 1
ATOM 3793 C C . PRO B 1 206 ? 136.594 118.378 107.935 1.00 52.36 206 PRO B C 1
ATOM 3794 O O . PRO B 1 206 ? 135.431 118.293 108.348 1.00 52.36 206 PRO B O 1
ATOM 3798 N N . ARG B 1 207 ? 137.531 117.478 108.241 1.00 48.40 207 ARG B N 1
ATOM 3799 C CA . ARG B 1 207 ? 137.214 116.335 109.090 1.00 48.40 207 ARG B CA 1
ATOM 3800 C C . ARG B 1 207 ? 136.763 116.788 110.471 1.00 48.40 207 ARG B C 1
ATOM 3801 O O . ARG B 1 207 ? 135.760 116.294 111.000 1.00 48.40 207 ARG B O 1
ATOM 3809 N N . LEU B 1 208 ? 137.479 117.752 111.058 1.00 52.41 208 LEU B N 1
ATOM 3810 C CA . LEU B 1 208 ? 137.058 118.323 112.331 1.00 52.41 208 LEU B CA 1
ATOM 3811 C C . LEU B 1 208 ? 135.667 118.930 112.234 1.00 52.41 208 LEU B C 1
ATOM 3812 O O . LEU B 1 208 ? 134.941 118.985 113.234 1.00 52.41 208 LEU B O 1
ATOM 3817 N N . PHE B 1 209 ? 135.279 119.395 111.045 1.00 67.61 209 PHE B N 1
ATOM 3818 C CA . PHE B 1 209 ? 133.921 119.888 110.857 1.00 67.61 209 PHE B CA 1
ATOM 3819 C C . PHE B 1 209 ? 132.913 118.766 111.083 1.00 67.61 209 PHE B C 1
ATOM 3820 O O . PHE B 1 209 ? 131.937 118.940 111.822 1.00 67.61 209 PHE B O 1
ATOM 3828 N N . LEU B 1 210 ? 133.171 117.585 110.510 1.00 57.60 210 LEU B N 1
ATOM 3829 C CA . LEU B 1 210 ? 132.210 116.486 110.558 1.00 57.60 210 LEU B CA 1
ATOM 3830 C C . LEU B 1 210 ? 131.868 116.054 111.976 1.00 57.60 210 LEU B C 1
ATOM 3831 O O . LEU B 1 210 ? 130.817 115.440 112.186 1.00 57.60 210 LEU B O 1
ATOM 3836 N N . ILE B 1 211 ? 132.729 116.348 112.948 1.00 57.08 211 ILE B N 1
ATOM 3837 C CA . ILE B 1 211 ? 132.431 115.975 114.325 1.00 57.08 211 ILE B CA 1
ATOM 3838 C C . ILE B 1 211 ? 131.248 116.777 114.856 1.00 57.08 211 ILE B C 1
ATOM 3839 O O . ILE B 1 211 ? 130.388 116.239 115.564 1.00 57.08 211 ILE B O 1
ATOM 3844 N N . PHE B 1 212 ? 131.172 118.065 114.513 1.00 65.75 212 PHE B N 1
ATOM 3845 C CA . PHE B 1 212 ? 130.169 118.932 115.131 1.00 65.75 212 PHE B CA 1
ATOM 3846 C C . PHE B 1 212 ? 128.733 118.516 114.824 1.00 65.75 212 PHE B C 1
ATOM 3847 O O . PHE B 1 212 ? 127.941 118.388 115.774 1.00 65.75 212 PHE B O 1
ATOM 3855 N N . PRO B 1 213 ? 128.318 118.291 113.559 1.00 69.96 213 PRO B N 1
ATOM 3856 C CA . PRO B 1 213 ? 126.936 117.847 113.326 1.00 69.96 213 PRO B CA 1
ATOM 3857 C C . PRO B 1 213 ? 126.681 116.434 113.825 1.00 69.96 213 PRO B C 1
ATOM 3858 O O . PRO B 1 213 ? 125.699 116.188 114.533 1.00 69.96 213 PRO B O 1
ATOM 3862 N N . LEU B 1 214 ? 127.569 115.505 113.460 1.00 66.54 214 LEU B N 1
ATOM 3863 C CA . LEU B 1 214 ? 127.339 114.093 113.750 1.00 66.54 214 LEU B CA 1
ATOM 3864 C C . LEU B 1 214 ? 127.165 113.856 115.245 1.00 66.54 214 LEU B C 1
ATOM 3865 O O . LEU B 1 214 ? 126.238 113.157 115.670 1.00 66.54 214 LEU B O 1
ATOM 3870 N N . SER B 1 215 ? 128.038 114.454 116.061 1.00 73.18 215 SER B N 1
ATOM 3871 C CA . SER B 1 215 ? 127.896 114.328 117.508 1.00 73.18 215 SER B CA 1
ATOM 3872 C C . SER B 1 215 ? 126.538 114.841 117.966 1.00 73.18 215 SER B C 1
ATOM 3873 O O . SER B 1 215 ? 125.874 114.206 118.796 1.00 73.18 215 SER B O 1
ATOM 3876 N N . SER B 1 216 ? 126.097 115.975 117.415 1.00 74.10 216 SER B N 1
ATOM 3877 C CA . SER B 1 216 ? 124.762 116.475 117.726 1.00 74.10 216 SER B CA 1
ATOM 3878 C C . SER B 1 216 ? 123.699 115.452 117.351 1.00 74.10 216 SER B C 1
ATOM 3879 O O . SER B 1 216 ? 122.740 115.238 118.102 1.00 74.10 216 SER B O 1
ATOM 3882 N N . GLN B 1 217 ? 123.865 114.794 116.200 1.00 68.69 217 GLN B N 1
ATOM 3883 C CA . GLN B 1 217 ? 122.944 113.726 115.827 1.00 68.69 217 GLN B CA 1
ATOM 3884 C C . GLN B 1 217 ? 122.969 112.607 116.858 1.00 68.69 217 GLN B C 1
ATOM 3885 O O . GLN B 1 217 ? 121.924 112.035 117.192 1.00 68.69 217 GLN B O 1
ATOM 3891 N N . ILE B 1 218 ? 124.154 112.297 117.390 1.00 72.95 218 ILE B N 1
ATOM 3892 C CA . ILE B 1 218 ? 124.252 111.307 118.458 1.00 72.95 218 ILE B CA 1
ATOM 3893 C C . ILE B 1 218 ? 123.440 111.757 119.665 1.00 72.95 218 ILE B C 1
ATOM 3894 O O . ILE B 1 218 ? 122.811 110.942 120.350 1.00 72.95 218 ILE B O 1
ATOM 3899 N N . VAL B 1 219 ? 123.430 113.066 119.933 1.00 77.51 219 VAL B N 1
ATOM 3900 C CA . VAL B 1 219 ? 122.593 113.601 121.003 1.00 77.51 219 VAL B CA 1
ATOM 3901 C C . VAL B 1 219 ? 121.128 113.275 120.739 1.00 77.51 219 VAL B C 1
ATOM 3902 O O . VAL B 1 219 ? 120.381 112.911 121.656 1.00 77.51 219 VAL B O 1
ATOM 3906 N N . LYS B 1 220 ? 120.697 113.385 119.480 1.00 66.02 220 LYS B N 1
ATOM 3907 C CA . LYS B 1 220 ? 119.325 113.034 119.136 1.00 66.02 220 LYS B CA 1
ATOM 3908 C C . LYS B 1 220 ? 119.073 111.535 119.230 1.00 66.02 220 LYS B C 1
ATOM 3909 O O . LYS B 1 220 ? 117.912 111.118 119.294 1.00 66.02 220 LYS B O 1
ATOM 3915 N N . ALA B 1 221 ? 120.130 110.719 119.239 1.00 82.66 221 ALA B N 1
ATOM 3916 C CA . ALA B 1 221 ? 119.946 109.277 119.358 1.00 82.66 221 ALA B CA 1
ATOM 3917 C C . ALA B 1 221 ? 119.520 108.887 120.768 1.00 82.66 221 ALA B C 1
ATOM 3918 O O . ALA B 1 221 ? 118.636 108.041 120.943 1.00 82.66 221 ALA B O 1
ATOM 3920 N N . THR B 1 222 ? 120.134 109.490 121.781 1.00 80.11 222 THR B N 1
ATOM 3921 C CA . THR B 1 222 ? 119.814 109.176 123.168 1.00 80.11 222 THR B CA 1
ATOM 3922 C C . THR B 1 222 ? 119.600 110.448 123.983 1.00 80.11 222 THR B C 1
ATOM 3923 O O . THR B 1 222 ? 118.590 110.593 124.672 1.00 80.11 222 THR B O 1
ATOM 3927 N N . THR B 1 228 ? 122.831 116.464 128.716 1.00 96.63 228 THR B N 1
ATOM 3928 C CA . THR B 1 228 ? 122.422 116.577 130.111 1.00 96.63 228 THR B CA 1
ATOM 3929 C C . THR B 1 228 ? 123.347 117.514 130.880 1.00 96.63 228 THR B C 1
ATOM 3930 O O . THR B 1 228 ? 124.148 118.237 130.286 1.00 96.63 228 THR B O 1
ATOM 3934 N N . ALA B 1 229 ? 123.223 117.500 132.209 1.00 87.02 229 ALA B N 1
ATOM 3935 C CA . ALA B 1 229 ? 124.064 118.353 133.042 1.00 87.02 229 ALA B CA 1
ATOM 3936 C C . ALA B 1 229 ? 125.529 117.945 132.959 1.00 87.02 229 ALA B C 1
ATOM 3937 O O . ALA B 1 229 ? 126.417 118.804 132.898 1.00 87.02 229 ALA B O 1
ATOM 3939 N N . TRP B 1 230 ? 125.803 116.643 132.956 1.00 96.24 230 TRP B N 1
ATOM 3940 C CA . TRP B 1 230 ? 127.164 116.128 132.903 1.00 96.24 230 TRP B CA 1
ATOM 3941 C C . TRP B 1 230 ? 127.712 116.044 131.482 1.00 96.24 230 TRP B C 1
ATOM 3942 O O . TRP B 1 230 ? 128.920 115.854 131.308 1.00 96.24 230 TRP B O 1
ATOM 3953 N N . ALA B 1 231 ? 126.866 116.205 130.469 1.00 80.27 231 ALA B N 1
ATOM 3954 C CA . ALA B 1 231 ? 127.276 116.055 129.080 1.00 80.27 231 ALA B CA 1
ATOM 3955 C C . ALA B 1 231 ? 127.851 117.332 128.484 1.00 80.27 231 ALA B C 1
ATOM 3956 O O . ALA B 1 231 ? 128.201 117.341 127.300 1.00 80.27 231 ALA B O 1
ATOM 3958 N N . GLY B 1 232 ? 127.953 118.404 129.264 1.00 62.40 232 GLY B N 1
ATOM 3959 C CA . GLY B 1 232 ? 128.505 119.644 128.757 1.00 62.40 232 GLY B CA 1
ATOM 3960 C C . GLY B 1 232 ? 129.964 119.833 129.114 1.00 62.40 232 GLY B C 1
ATOM 3961 O O . GLY B 1 232 ? 130.764 120.263 128.278 1.00 62.40 232 GLY B O 1
ATOM 3962 N N . ALA B 1 233 ? 130.323 119.513 130.358 1.00 59.00 233 ALA B N 1
ATOM 3963 C CA . ALA B 1 233 ? 131.708 119.672 130.790 1.00 59.00 233 ALA B CA 1
ATOM 3964 C C . ALA B 1 233 ? 132.607 118.602 130.185 1.00 59.00 233 ALA B C 1
ATOM 3965 O O . ALA B 1 233 ? 133.726 118.898 129.752 1.00 59.00 233 ALA B O 1
ATOM 3967 N N . ALA B 1 234 ? 132.142 117.351 130.153 1.00 48.23 234 ALA B N 1
ATOM 3968 C CA . ALA B 1 234 ? 132.968 116.266 129.631 1.00 48.23 234 ALA B CA 1
ATOM 3969 C C . ALA B 1 234 ? 133.224 116.427 128.137 1.00 48.23 234 ALA B C 1
ATOM 3970 O O . ALA B 1 234 ? 134.352 116.226 127.672 1.00 48.23 234 ALA B O 1
ATOM 3972 N N . TYR B 1 235 ? 132.192 116.785 127.370 1.00 52.26 235 TYR B N 1
ATOM 3973 C CA . TYR B 1 235 ? 132.370 116.982 125.934 1.00 52.26 235 TYR B CA 1
ATOM 3974 C C . TYR B 1 235 ? 133.335 118.125 125.649 1.00 52.26 235 TYR B C 1
ATOM 3975 O O . TYR B 1 235 ? 134.194 118.023 124.762 1.00 52.26 235 TYR B O 1
ATOM 3984 N N . ASN B 1 236 ? 133.211 119.223 126.394 1.00 47.08 236 ASN B N 1
ATOM 3985 C CA . ASN B 1 236 ? 134.099 120.355 126.172 1.00 47.08 236 ASN B CA 1
ATOM 3986 C C . ASN B 1 236 ? 135.523 120.016 126.598 1.00 47.08 236 ASN B C 1
ATOM 3987 O O . ASN B 1 236 ? 136.483 120.464 125.969 1.00 47.08 236 ASN B O 1
ATOM 3992 N N . LEU B 1 237 ? 135.682 119.205 127.646 1.00 35.06 237 LEU B N 1
ATOM 3993 C CA . LEU B 1 237 ? 137.018 118.752 128.019 1.00 35.06 237 LEU B CA 1
ATOM 3994 C C . LEU B 1 237 ? 137.619 117.838 126.958 1.00 35.06 237 LEU B C 1
ATOM 3995 O O . LEU B 1 237 ? 138.829 117.886 126.718 1.00 35.06 237 LEU B O 1
ATOM 4000 N N . ILE B 1 238 ? 136.799 117.003 126.316 1.00 39.70 238 ILE B N 1
ATOM 4001 C CA . ILE B 1 238 ? 137.298 116.171 125.220 1.00 39.70 238 ILE B CA 1
ATOM 4002 C C . ILE B 1 238 ? 137.752 117.044 124.056 1.00 39.70 238 ILE B C 1
ATOM 4003 O O . ILE B 1 238 ? 138.819 116.823 123.469 1.00 39.70 238 ILE B O 1
ATOM 4008 N N . LEU B 1 239 ? 136.948 118.050 123.705 1.00 40.81 239 LEU B N 1
ATOM 4009 C CA . LEU B 1 239 ? 137.354 118.981 122.653 1.00 40.81 239 LEU B CA 1
ATOM 4010 C C . LEU B 1 239 ? 138.627 119.723 123.037 1.00 40.81 239 LEU B C 1
ATOM 4011 O O . LEU B 1 239 ? 139.485 119.994 122.188 1.00 40.81 239 LEU B O 1
ATOM 4016 N N . TYR B 1 240 ? 138.760 120.063 124.317 1.00 28.78 240 TYR B N 1
ATOM 4017 C CA . TYR B 1 240 ? 139.921 120.801 124.793 1.00 28.78 240 TYR B CA 1
ATOM 4018 C C . TYR B 1 240 ? 141.178 119.943 124.700 1.00 28.78 240 TYR B C 1
ATOM 4019 O O . TYR B 1 240 ? 142.242 120.417 124.283 1.00 28.78 240 TYR B O 1
ATOM 4028 N N . MET B 1 241 ? 141.060 118.664 125.068 1.00 20.36 241 MET B N 1
ATOM 4029 C CA . MET B 1 241 ? 142.158 117.718 124.899 1.00 20.36 241 MET B CA 1
ATOM 4030 C C . MET B 1 241 ? 142.512 117.539 123.430 1.00 20.36 241 MET B C 1
ATOM 4031 O O . MET B 1 241 ? 143.690 117.423 123.079 1.00 20.36 241 MET B O 1
ATOM 4036 N N . LEU B 1 242 ? 141.504 117.487 122.557 1.00 16.86 242 LEU B N 1
ATOM 4037 C CA . LEU B 1 242 ? 141.769 117.358 121.128 1.00 16.86 242 LEU B CA 1
ATOM 4038 C C . LEU B 1 242 ? 142.547 118.560 120.607 1.00 16.86 242 LEU B C 1
ATOM 4039 O O . LEU B 1 242 ? 143.510 118.412 119.843 1.00 16.86 242 LEU B O 1
ATOM 4044 N N . ALA B 1 243 ? 142.138 119.763 121.013 1.00 11.86 243 ALA B N 1
ATOM 4045 C CA . ALA B 1 243 ? 142.854 120.966 120.603 1.00 11.86 243 ALA B CA 1
ATOM 4046 C C . ALA B 1 243 ? 144.282 120.960 121.129 1.00 11.86 243 ALA B C 1
ATOM 4047 O O . ALA B 1 243 ? 145.217 121.328 120.409 1.00 11.86 243 ALA B O 1
ATOM 4049 N N . SER B 1 244 ? 144.470 120.539 122.383 1.00 11.97 244 SER B N 1
ATOM 4050 C CA . SER B 1 244 ? 145.815 120.457 122.943 1.00 11.97 244 SER B CA 1
ATOM 4051 C C . SER B 1 244 ? 146.676 119.465 122.170 1.00 11.97 244 SER B C 1
ATOM 4052 O O . SER B 1 244 ? 147.848 119.735 121.893 1.00 11.97 244 SER B O 1
ATOM 4055 N N . HIS B 1 245 ? 146.107 118.312 121.816 1.00 8.32 245 HIS B N 1
ATOM 4056 C CA . HIS B 1 245 ? 146.840 117.298 121.064 1.00 8.32 245 HIS B CA 1
ATOM 4057 C C . HIS B 1 245 ? 147.262 117.822 119.696 1.00 8.32 245 HIS B C 1
ATOM 4058 O O . HIS B 1 245 ? 148.422 117.666 119.282 1.00 8.32 245 HIS B O 1
ATOM 4065 N N . VAL B 1 246 ? 146.334 118.467 118.985 1.00 20.15 246 VAL B N 1
ATOM 4066 C CA . VAL B 1 246 ? 146.644 118.987 117.655 1.00 20.15 246 VAL B CA 1
ATOM 4067 C C . VAL B 1 246 ? 147.703 120.079 117.744 1.00 20.15 246 VAL B C 1
ATOM 4068 O O . VAL B 1 246 ? 148.656 120.109 116.955 1.00 20.15 246 VAL B O 1
ATOM 4072 N N . LEU B 1 247 ? 147.553 120.994 118.706 1.00 0.27 247 LEU B N 1
ATOM 4073 C CA . LEU B 1 247 ? 148.527 122.068 118.859 1.00 0.27 247 LEU B CA 1
ATOM 4074 C C . LEU B 1 247 ? 149.897 121.535 119.252 1.00 0.27 247 LEU B C 1
ATOM 4075 O O . LEU B 1 247 ? 150.913 122.053 118.783 1.00 0.27 247 LEU B O 1
ATOM 4080 N N . GLY B 1 248 ? 149.952 120.510 120.103 1.00 10.96 248 GLY B N 1
ATOM 4081 C CA . GLY B 1 248 ? 151.234 119.930 120.460 1.00 10.96 248 GLY B CA 1
ATOM 4082 C C . GLY B 1 248 ? 151.926 119.268 119.285 1.00 10.96 248 GLY B C 1
ATOM 4083 O O . GLY B 1 248 ? 153.136 119.425 119.099 1.00 10.96 248 GLY B O 1
ATOM 4084 N N . ALA B 1 249 ? 151.173 118.519 118.475 1.00 11.65 249 ALA B N 1
ATOM 4085 C CA . ALA B 1 249 ? 151.769 117.917 117.285 1.00 11.65 249 ALA B CA 1
ATOM 4086 C C . ALA B 1 249 ? 152.258 118.984 116.312 1.00 11.65 249 ALA B C 1
ATOM 4087 O O . ALA B 1 249 ? 153.357 118.872 115.744 1.00 11.65 249 ALA B O 1
ATOM 4089 N N . CYS B 1 250 ? 151.454 120.032 116.111 1.00 15.73 250 CYS B N 1
ATOM 4090 C CA . CYS B 1 250 ? 151.861 121.122 115.233 1.00 15.73 250 CYS B CA 1
ATOM 4091 C C . CYS B 1 250 ? 153.120 121.800 115.750 1.00 15.73 250 CYS B C 1
ATOM 4092 O O . CYS B 1 250 ? 154.025 122.116 114.973 1.00 15.73 250 CYS B O 1
ATOM 4095 N N . TRP B 1 251 ? 153.198 122.029 117.063 1.00 19.17 251 TRP B N 1
ATOM 4096 C CA . TRP B 1 251 ? 154.382 122.653 117.640 1.00 19.17 251 TRP B CA 1
ATOM 4097 C C . TRP B 1 251 ? 155.608 121.765 117.493 1.00 19.17 251 TRP B C 1
ATOM 4098 O O . TRP B 1 251 ? 156.709 122.263 117.247 1.00 19.17 251 TRP B O 1
ATOM 4109 N N . TYR B 1 252 ? 155.447 120.450 117.656 1.00 26.48 252 TYR B N 1
ATOM 4110 C CA . TYR B 1 252 ? 156.584 119.554 117.472 1.00 26.48 252 TYR B CA 1
ATOM 4111 C C . TYR B 1 252 ? 157.104 119.623 116.044 1.00 26.48 252 TYR B C 1
ATOM 4112 O O . TYR B 1 252 ? 158.317 119.729 115.816 1.00 26.48 252 TYR B O 1
ATOM 4121 N N . LEU B 1 253 ? 156.201 119.567 115.062 1.00 21.62 253 LEU B N 1
ATOM 4122 C CA . LEU B 1 253 ? 156.660 119.627 113.677 1.00 21.62 253 LEU B CA 1
ATOM 4123 C C . LEU B 1 253 ? 157.261 120.990 113.351 1.00 21.62 253 LEU B C 1
ATOM 4124 O O . LEU B 1 253 ? 158.244 121.080 112.606 1.00 21.62 253 LEU B O 1
ATOM 4129 N N . LEU B 1 254 ? 156.694 122.063 113.907 1.00 22.35 254 LEU B N 1
ATOM 4130 C CA . LEU B 1 254 ? 157.236 123.394 113.666 1.00 22.35 254 LEU B CA 1
ATOM 4131 C C . LEU B 1 254 ? 158.616 123.552 114.291 1.00 22.35 254 LEU B C 1
ATOM 4132 O O . LEU B 1 254 ? 159.488 124.212 113.719 1.00 22.35 254 LEU B O 1
ATOM 4137 N N . SER B 1 255 ? 158.837 122.954 115.463 1.00 35.51 255 SER B N 1
ATOM 4138 C CA . SER B 1 255 ? 160.161 122.993 116.074 1.00 35.51 255 SER B CA 1
ATOM 4139 C C . SER B 1 255 ? 161.158 122.162 115.279 1.00 35.51 255 SER B C 1
ATOM 4140 O O . SER B 1 255 ? 162.333 122.533 115.165 1.00 35.51 255 SER B O 1
ATOM 4143 N N . ILE B 1 256 ? 160.709 121.036 114.720 1.00 26.96 256 ILE B N 1
ATOM 4144 C CA . ILE B 1 256 ? 161.560 120.271 113.811 1.00 26.96 256 ILE B CA 1
ATOM 4145 C C . ILE B 1 256 ? 161.965 121.130 112.621 1.00 26.96 256 ILE B C 1
ATOM 4146 O O . ILE B 1 256 ? 163.138 121.159 112.223 1.00 26.96 256 ILE B O 1
ATOM 4151 N N . GLU B 1 257 ? 161.002 121.849 112.042 1.00 38.84 257 GLU B N 1
ATOM 4152 C CA . GLU B 1 257 ? 161.299 122.714 110.904 1.00 38.84 257 GLU B CA 1
ATOM 4153 C C . GLU B 1 257 ? 162.244 123.843 111.295 1.00 38.84 257 GLU B C 1
ATOM 4154 O O . GLU B 1 257 ? 163.129 124.214 110.519 1.00 38.84 257 GLU B O 1
ATOM 4160 N N . ARG B 1 258 ? 162.067 124.409 112.490 1.00 30.61 258 ARG B N 1
ATOM 4161 C CA . ARG B 1 258 ? 162.957 125.472 112.953 1.00 30.61 258 ARG B CA 1
ATOM 4162 C C . ARG B 1 258 ? 164.382 124.966 113.131 1.00 30.61 258 ARG B C 1
ATOM 4163 O O . ARG B 1 258 ? 165.344 125.641 112.744 1.00 30.61 258 ARG B O 1
ATOM 4171 N N . GLN B 1 259 ? 164.538 123.783 113.726 1.00 49.40 259 GLN B N 1
ATOM 4172 C CA . GLN B 1 259 ? 165.872 123.220 113.904 1.00 49.40 259 GLN B CA 1
ATOM 4173 C C . GLN B 1 259 ? 166.511 122.901 112.559 1.00 49.40 259 GLN B C 1
ATOM 4174 O O . GLN B 1 259 ? 167.712 123.127 112.360 1.00 49.40 259 GLN B O 1
ATOM 4180 N N . GLU B 1 260 ? 165.720 122.390 111.612 1.00 49.57 260 GLU B N 1
ATOM 4181 C CA . GLU B 1 260 ? 166.248 122.125 110.279 1.00 49.57 260 GLU B CA 1
ATOM 4182 C C . GLU B 1 260 ? 166.641 123.419 109.576 1.00 49.57 260 GLU B C 1
ATOM 4183 O O . GLU B 1 260 ? 167.637 123.460 108.847 1.00 49.57 260 GLU B O 1
ATOM 4189 N N . ALA B 1 261 ? 165.871 124.489 109.784 1.00 48.30 261 ALA B N 1
ATOM 4190 C CA . ALA B 1 261 ? 166.221 125.784 109.210 1.00 48.30 261 ALA B CA 1
ATOM 4191 C C . ALA B 1 261 ? 167.515 126.320 109.806 1.00 48.30 261 ALA B C 1
ATOM 4192 O O . ALA B 1 261 ? 168.336 126.910 109.095 1.00 48.30 261 ALA B O 1
ATOM 4194 N N . CYS B 1 262 ? 167.711 126.134 111.113 1.00 55.76 262 CYS B N 1
ATOM 4195 C CA . CYS B 1 262 ? 168.979 126.523 111.724 1.00 55.76 262 CYS B CA 1
ATOM 4196 C C . CYS B 1 262 ? 170.132 125.720 111.135 1.00 55.76 262 CYS B C 1
ATOM 4197 O O . CYS B 1 262 ? 171.218 126.261 110.893 1.00 55.76 262 CYS B O 1
ATOM 4200 N N . TRP B 1 263 ? 169.915 124.422 110.912 1.00 54.63 263 TRP B N 1
ATOM 4201 C CA . TRP B 1 263 ? 170.943 123.601 110.279 1.00 54.63 263 TRP B CA 1
ATOM 4202 C C . TRP B 1 263 ? 171.261 124.104 108.877 1.00 54.63 263 TRP B C 1
ATOM 4203 O O . TRP B 1 263 ? 172.428 124.145 108.474 1.00 54.63 263 TRP B O 1
ATOM 4214 N N . LYS B 1 264 ? 170.232 124.486 108.118 1.00 64.10 264 LYS B N 1
ATOM 4215 C CA . LYS B 1 264 ? 170.454 125.017 106.776 1.00 64.10 264 LYS B CA 1
ATOM 4216 C C . LYS B 1 264 ? 171.220 126.334 106.823 1.00 64.10 264 LYS B C 1
ATOM 4217 O O . LYS B 1 264 ? 172.082 126.590 105.975 1.00 64.10 264 LYS B O 1
ATOM 4223 N N . SER B 1 265 ? 170.912 127.188 107.801 1.00 65.52 265 SER B N 1
ATOM 4224 C CA . SER B 1 265 ? 171.647 128.442 107.944 1.00 65.52 265 SER B CA 1
ATOM 4225 C C . SER B 1 265 ? 173.111 128.185 108.282 1.00 65.52 265 SER B C 1
ATOM 4226 O O . SER B 1 265 ? 174.007 128.849 107.747 1.00 65.52 265 SER B O 1
ATOM 4229 N N . VAL B 1 266 ? 173.373 127.224 109.170 1.00 66.37 266 VAL B N 1
ATOM 4230 C CA . VAL B 1 266 ? 174.753 126.866 109.492 1.00 66.37 266 VAL B CA 1
ATOM 4231 C C . VAL B 1 266 ? 175.463 126.332 108.255 1.00 66.37 266 VAL B C 1
ATOM 4232 O O . VAL B 1 266 ? 176.626 126.663 107.994 1.00 66.37 266 VAL B O 1
ATOM 4236 N N . CYS B 1 267 ? 174.771 125.502 107.471 1.00 85.27 267 CYS B N 1
ATOM 4237 C CA . CYS B 1 267 ? 175.354 124.976 106.241 1.00 85.27 267 CYS B CA 1
ATOM 4238 C C . CYS B 1 267 ? 175.681 126.096 105.262 1.00 85.27 267 CYS B C 1
ATOM 4239 O O . CYS B 1 267 ? 176.713 126.056 104.583 1.00 85.27 267 CYS B O 1
ATOM 4242 N N . LYS B 1 268 ? 174.805 127.098 105.168 1.00 81.66 268 LYS B N 1
ATOM 4243 C CA . LYS B 1 268 ? 175.099 128.263 104.340 1.00 81.66 268 LYS B CA 1
ATOM 4244 C C . LYS B 1 268 ? 176.323 129.005 104.862 1.00 81.66 268 LYS B C 1
ATOM 4245 O O . LYS B 1 268 ? 177.145 129.495 104.079 1.00 81.66 268 LYS B O 1
ATOM 4251 N N . LEU B 1 269 ? 176.460 129.098 106.187 1.00 77.11 269 LEU B N 1
ATOM 4252 C CA . LEU B 1 269 ? 177.666 129.682 106.766 1.00 77.11 269 LEU B CA 1
ATOM 4253 C C . LEU B 1 269 ? 178.904 128.857 106.432 1.00 77.11 269 LEU B C 1
ATOM 4254 O O . LEU B 1 269 ? 180.014 129.398 106.371 1.00 77.11 269 LEU B O 1
ATOM 4259 N N . GLU B 1 270 ? 178.735 127.556 106.205 1.00 89.21 270 GLU B N 1
ATOM 4260 C CA . GLU B 1 270 ? 179.834 126.639 105.920 1.00 89.21 270 GLU B CA 1
ATOM 4261 C C . GLU B 1 270 ? 179.708 126.021 104.529 1.00 89.21 270 GLU B C 1
ATOM 4262 O O . GLU B 1 270 ? 179.867 124.811 104.357 1.00 89.21 270 GLU B O 1
ATOM 4268 N N . GLU B 1 271 ? 179.412 126.847 103.521 1.00 101.51 271 GLU B N 1
ATOM 4269 C CA . GLU B 1 271 ? 179.230 126.342 102.163 1.00 101.51 271 GLU B CA 1
ATOM 4270 C C . GLU B 1 271 ? 180.477 125.661 101.614 1.00 101.51 271 GLU B C 1
ATOM 4271 O O . GLU B 1 271 ? 180.373 124.887 100.657 1.00 101.51 271 GLU B O 1
ATOM 4277 N N . SER B 1 272 ? 181.651 125.938 102.187 1.00 99.76 272 SER B N 1
ATOM 4278 C CA . SER B 1 272 ? 182.879 125.326 101.691 1.00 99.76 272 SER B CA 1
ATOM 4279 C C . SER B 1 272 ? 182.855 123.811 101.856 1.00 99.76 272 SER B C 1
ATOM 4280 O O . SER B 1 272 ? 183.263 123.074 100.951 1.00 99.76 272 SER B O 1
ATOM 4283 N N . SER B 1 273 ? 182.379 123.325 103.003 1.00 109.72 273 SER B N 1
ATOM 4284 C CA . SER B 1 273 ? 182.406 121.900 103.310 1.00 109.72 273 SER B CA 1
ATOM 4285 C C . SER B 1 273 ? 181.027 121.324 103.609 1.00 109.72 273 SER B C 1
ATOM 4286 O O . SER B 1 273 ? 180.936 120.193 104.101 1.00 109.72 273 SER B O 1
ATOM 4289 N N . CYS B 1 274 ? 179.955 122.061 103.329 1.00 101.99 274 CYS B N 1
ATOM 4290 C CA . CYS B 1 274 ? 178.606 121.589 103.600 1.00 101.99 274 CYS B CA 1
ATOM 4291 C C . CYS B 1 274 ? 177.696 121.899 102.420 1.00 101.99 274 CYS B C 1
ATOM 4292 O O . CYS B 1 274 ? 177.927 122.847 101.664 1.00 101.99 274 CYS B O 1
ATOM 4295 N N . GLN B 1 275 ? 176.656 121.082 102.277 1.00 89.08 275 GLN B N 1
ATOM 4296 C CA . GLN B 1 275 ? 175.643 121.258 101.247 1.00 89.08 275 GLN B CA 1
ATOM 4297 C C . GLN B 1 275 ? 174.334 120.681 101.768 1.00 89.08 275 GLN B C 1
ATOM 4298 O O . GLN B 1 275 ? 174.309 119.970 102.775 1.00 89.08 275 GLN B O 1
ATOM 4304 N N . PHE B 1 276 ? 173.238 120.997 101.076 1.00 96.88 276 PHE B N 1
ATOM 4305 C CA . PHE B 1 276 ? 171.912 120.672 101.596 1.00 96.88 276 PHE B CA 1
ATOM 4306 C C . PHE B 1 276 ? 171.541 119.211 101.376 1.00 96.88 276 PHE B C 1
ATOM 4307 O O . PHE B 1 276 ? 170.472 118.903 100.838 1.00 96.88 276 PHE B O 1
ATOM 4315 N N . ASP B 1 277 ? 172.428 118.308 101.786 1.00 87.23 277 ASP B N 1
ATOM 4316 C CA . ASP B 1 277 ? 172.137 116.886 101.898 1.00 87.23 277 ASP B CA 1
ATOM 4317 C C . ASP B 1 277 ? 172.677 116.357 103.219 1.00 87.23 277 ASP B C 1
ATOM 4318 O O . ASP B 1 277 ? 172.145 115.377 103.748 1.00 87.23 277 ASP B O 1
ATOM 4323 N N . PHE B 1 278 ? 173.636 117.062 103.826 1.00 85.57 278 PHE B N 1
ATOM 4324 C CA . PHE B 1 278 ? 174.434 116.563 104.937 1.00 85.57 278 PHE B CA 1
ATOM 4325 C C . PHE B 1 278 ? 173.597 116.256 106.174 1.00 85.57 278 PHE B C 1
ATOM 4326 O O . PHE B 1 278 ? 174.074 115.551 107.068 1.00 85.57 278 PHE B O 1
ATOM 4334 N N . PHE B 1 279 ? 172.370 116.774 106.250 1.00 67.25 279 PHE B N 1
ATOM 4335 C CA . PHE B 1 279 ? 171.511 116.608 107.414 1.00 67.25 279 PHE B CA 1
ATOM 4336 C C . PHE B 1 279 ? 170.485 115.493 107.236 1.00 67.25 279 PHE B C 1
ATOM 4337 O O . PHE B 1 279 ? 169.478 115.466 107.950 1.00 67.25 279 PHE B O 1
ATOM 4345 N N . ASP B 1 280 ? 170.715 114.580 106.298 1.00 83.60 280 ASP B N 1
ATOM 4346 C CA . ASP B 1 280 ? 169.851 113.426 106.094 1.00 83.60 280 ASP B CA 1
ATOM 4347 C C . ASP B 1 280 ? 170.522 112.194 106.685 1.00 83.60 280 ASP B C 1
ATOM 4348 O O . ASP B 1 280 ? 171.689 111.916 106.389 1.00 83.60 280 ASP B O 1
ATOM 4353 N N . CYS B 1 281 ? 169.784 111.458 107.520 1.00 91.47 281 CYS B N 1
ATOM 4354 C CA . CYS B 1 281 ? 170.371 110.360 108.280 1.00 91.47 281 CYS B CA 1
ATOM 4355 C C . CYS B 1 281 ? 170.734 109.156 107.421 1.00 91.47 281 CYS B C 1
ATOM 4356 O O . CYS B 1 281 ? 171.413 108.252 107.917 1.00 91.47 281 CYS B O 1
ATOM 4359 N N . ASN B 1 282 ? 170.295 109.105 106.164 1.00 81.37 282 ASN B N 1
ATOM 4360 C CA . ASN B 1 282 ? 170.737 108.029 105.288 1.00 81.37 282 ASN B CA 1
ATOM 4361 C C . ASN B 1 282 ? 172.182 108.208 104.847 1.00 81.37 282 ASN B C 1
ATOM 4362 O O . ASN B 1 282 ? 172.842 107.218 104.514 1.00 81.37 282 ASN B O 1
ATOM 4367 N N . MET B 1 283 ? 172.686 109.442 104.853 1.00 87.14 283 MET B N 1
ATOM 4368 C CA . MET B 1 283 ? 174.061 109.747 104.480 1.00 87.14 283 MET B CA 1
ATOM 4369 C C . MET B 1 283 ? 174.936 110.049 105.693 1.00 87.14 283 MET B C 1
ATOM 4370 O O . MET B 1 283 ? 175.977 110.699 105.553 1.00 87.14 283 MET B O 1
ATOM 4375 N N . VAL B 1 284 ? 174.532 109.599 106.883 1.00 86.13 284 VAL B N 1
ATOM 4376 C CA . VAL B 1 284 ? 175.287 109.918 108.092 1.00 86.13 284 VAL B CA 1
ATOM 4377 C C . VAL B 1 284 ? 176.637 109.208 108.088 1.00 86.13 284 VAL B C 1
ATOM 4378 O O . VAL B 1 284 ? 177.621 109.713 108.642 1.00 86.13 284 VAL B O 1
ATOM 4382 N N . LYS B 1 285 ? 176.714 108.039 107.456 1.00 101.53 285 LYS B N 1
ATOM 4383 C CA . LYS B 1 285 ? 177.931 107.238 107.459 1.00 101.53 285 LYS B CA 1
ATOM 4384 C C . LYS B 1 285 ? 178.884 107.594 106.323 1.00 101.53 285 LYS B C 1
ATOM 4385 O O . LYS B 1 285 ? 179.915 106.930 106.171 1.00 101.53 285 LYS B O 1
ATOM 4391 N N . ASP B 1 286 ? 178.566 108.612 105.528 1.00 102.20 286 ASP B N 1
ATOM 4392 C CA . ASP B 1 286 ? 179.442 109.021 104.440 1.00 102.20 286 ASP B CA 1
ATOM 4393 C C . ASP B 1 286 ? 180.747 109.589 104.990 1.00 102.20 286 ASP B C 1
ATOM 4394 O O . ASP B 1 286 ? 180.779 110.220 106.050 1.00 102.20 286 ASP B O 1
ATOM 4399 N N . SER B 1 287 ? 181.838 109.346 104.257 1.00 102.11 287 SER B N 1
ATOM 4400 C CA . SER B 1 287 ? 183.136 109.875 104.667 1.00 102.11 287 SER B CA 1
ATOM 4401 C C . SER B 1 287 ? 183.133 111.397 104.662 1.00 102.11 287 SER B C 1
ATOM 4402 O O . SER B 1 287 ? 183.685 112.033 105.568 1.00 102.11 287 SER B O 1
ATOM 4405 N N . LEU B 1 288 ? 182.512 111.999 103.646 1.00 94.31 288 LEU B N 1
ATOM 4406 C CA . LEU B 1 288 ? 182.354 113.448 103.631 1.00 94.31 288 LEU B CA 1
ATOM 4407 C C . LEU B 1 288 ? 181.539 113.914 104.830 1.00 94.31 288 LEU B C 1
ATOM 4408 O O . LEU B 1 288 ? 181.854 114.940 105.445 1.00 94.31 288 LEU B O 1
ATOM 4413 N N . ARG B 1 289 ? 180.493 113.161 105.183 1.00 90.11 289 ARG B N 1
ATOM 4414 C CA . ARG B 1 289 ? 179.638 113.543 106.301 1.00 90.11 289 ARG B CA 1
ATOM 4415 C C . ARG B 1 289 ? 180.415 113.563 107.611 1.00 90.11 289 ARG B C 1
ATOM 4416 O O . ARG B 1 289 ? 180.342 114.533 108.375 1.00 90.11 289 ARG B O 1
ATOM 4424 N N . VAL B 1 290 ? 181.174 112.501 107.887 1.00 91.79 290 VAL B N 1
ATOM 4425 C CA . VAL B 1 290 ? 181.927 112.444 109.137 1.00 91.79 290 VAL B CA 1
ATOM 4426 C C . VAL B 1 290 ? 183.055 113.472 109.136 1.00 91.79 290 VAL B C 1
ATOM 4427 O O . VAL B 1 290 ? 183.349 114.086 110.170 1.00 91.79 290 VAL B O 1
ATOM 4431 N N . SER B 1 291 ? 183.693 113.691 107.980 1.00 92.42 291 SER B N 1
ATOM 4432 C CA . SER B 1 291 ? 184.767 114.679 107.909 1.00 92.42 291 SER B CA 1
ATOM 4433 C C . SER B 1 291 ? 184.241 116.088 108.157 1.00 92.42 291 SER B C 1
ATOM 4434 O O . SER B 1 291 ? 184.917 116.910 108.786 1.00 92.42 291 SER B O 1
ATOM 4437 N N . TRP B 1 292 ? 183.044 116.394 107.656 1.00 95.12 292 TRP B N 1
ATOM 4438 C CA . TRP B 1 292 ? 182.432 117.684 107.954 1.00 95.12 292 TRP B CA 1
ATOM 4439 C C . TRP B 1 292 ? 182.010 117.771 109.416 1.00 95.12 292 TRP B C 1
ATOM 4440 O O . TRP B 1 292 ? 182.192 118.812 110.056 1.00 95.12 292 TRP B O 1
ATOM 4451 N N . PHE B 1 293 ? 181.452 116.687 109.962 1.00 87.51 293 PHE B N 1
ATOM 4452 C CA . PHE B 1 293 ? 180.926 116.729 111.324 1.00 87.51 293 PHE B CA 1
ATOM 4453 C C . PHE B 1 293 ? 182.037 116.901 112.353 1.00 87.51 293 PHE B C 1
ATOM 4454 O O . PHE B 1 293 ? 181.863 117.622 113.342 1.00 87.51 293 PHE B O 1
ATOM 4462 N N . VAL B 1 294 ? 183.183 116.245 112.146 1.00 93.11 294 VAL B N 1
ATOM 4463 C CA . VAL B 1 294 ? 184.282 116.359 113.101 1.00 93.11 294 VAL B CA 1
ATOM 4464 C C . VAL B 1 294 ? 184.905 117.746 113.123 1.00 93.11 294 VAL B C 1
ATOM 4465 O O . VAL B 1 294 ? 185.676 118.052 114.039 1.00 93.11 294 VAL B O 1
ATOM 4469 N N . THR B 1 295 ? 184.593 118.593 112.141 1.00 86.67 295 THR B N 1
ATOM 4470 C CA . THR B 1 295 ? 185.140 119.943 112.072 1.00 86.67 295 THR B CA 1
ATOM 4471 C C . THR B 1 295 ? 184.059 121.016 112.006 1.00 86.67 295 THR B C 1
ATOM 4472 O O . THR B 1 295 ? 184.364 122.164 111.663 1.00 86.67 295 THR B O 1
ATOM 4476 N N . SER B 1 296 ? 182.812 120.680 112.322 1.00 88.83 296 SER B N 1
ATOM 4477 C CA . SER B 1 296 ? 181.709 121.630 112.284 1.00 88.83 296 SER B CA 1
ATOM 4478 C C . SER B 1 296 ? 181.183 121.879 113.690 1.00 88.83 296 SER B C 1
ATOM 4479 O O . SER B 1 296 ? 181.121 120.961 114.514 1.00 88.83 296 SER B O 1
ATOM 4482 N N . ASN B 1 297 ? 180.804 123.128 113.956 1.00 80.97 297 ASN B N 1
ATOM 4483 C CA . ASN B 1 297 ? 180.248 123.528 115.240 1.00 80.97 297 ASN B CA 1
ATOM 4484 C C . ASN B 1 297 ? 178.732 123.685 115.194 1.00 80.97 297 ASN B C 1
ATOM 4485 O O . ASN B 1 297 ? 178.184 124.556 115.876 1.00 80.97 297 ASN B O 1
ATOM 4490 N N . VAL B 1 298 ? 178.045 122.864 114.395 1.00 74.57 298 VAL B N 1
ATOM 4491 C CA . VAL B 1 298 ? 176.590 122.915 114.341 1.00 74.57 298 VAL B CA 1
ATOM 4492 C C . VAL B 1 298 ? 175.965 122.384 115.623 1.00 74.57 298 VAL B C 1
ATOM 4493 O O . VAL B 1 298 ? 174.796 122.665 115.905 1.00 74.57 298 VAL B O 1
ATOM 4497 N N . THR B 1 299 ? 176.723 121.621 116.415 1.00 72.41 299 THR B N 1
ATOM 4498 C CA . THR B 1 299 ? 176.181 121.030 117.633 1.00 72.41 299 THR B CA 1
ATOM 4499 C C . THR B 1 299 ? 175.763 122.079 118.655 1.00 72.41 299 THR B C 1
ATOM 4500 O O . THR B 1 299 ? 174.704 121.932 119.276 1.00 72.41 299 THR B O 1
ATOM 4504 N N . ASN B 1 300 ? 176.555 123.133 118.839 1.00 71.11 300 ASN B N 1
ATOM 4505 C CA . ASN B 1 300 ? 176.250 124.178 119.810 1.00 71.11 300 ASN B CA 1
ATOM 4506 C C . ASN B 1 300 ? 175.709 125.453 119.184 1.00 71.11 300 ASN B C 1
ATOM 4507 O O . ASN B 1 300 ? 175.033 126.226 119.867 1.00 71.11 300 ASN B O 1
ATOM 4512 N N . LEU B 1 301 ? 175.995 125.701 117.903 1.00 67.15 301 LEU B N 1
ATOM 4513 C CA . LEU B 1 301 ? 175.438 126.877 117.241 1.00 67.15 301 LEU B CA 1
ATOM 4514 C C . LEU B 1 301 ? 173.919 126.799 117.158 1.00 67.15 301 LEU B C 1
ATOM 4515 O O . LEU B 1 301 ? 173.226 127.791 117.413 1.00 67.15 301 LEU B O 1
ATOM 4520 N N . CYS B 1 302 ? 173.382 125.631 116.808 1.00 66.86 302 CYS B N 1
ATOM 4521 C CA . CYS B 1 302 ? 171.938 125.457 116.720 1.00 66.86 302 CYS B CA 1
ATOM 4522 C C . CYS B 1 302 ? 171.351 125.050 118.063 1.00 66.86 302 CYS B C 1
ATOM 4523 O O . CYS B 1 302 ? 170.700 124.007 118.176 1.00 66.86 302 CYS B O 1
ATOM 4526 N N . SER B 1 303 ? 171.578 125.869 119.083 1.00 55.63 303 SER B N 1
ATOM 4527 C CA . SER B 1 303 ? 170.999 125.679 120.400 1.00 55.63 303 SER B CA 1
ATOM 4528 C C . SER B 1 303 ? 170.425 127.006 120.867 1.00 55.63 303 SER B C 1
ATOM 4529 O O . SER B 1 303 ? 170.964 128.068 120.535 1.00 55.63 303 SER B O 1
ATOM 4532 N N . PRO B 1 304 ? 169.326 126.980 121.624 1.00 49.72 304 PRO B N 1
ATOM 4533 C CA . PRO B 1 304 ? 168.754 128.240 122.124 1.00 49.72 304 PRO B CA 1
ATOM 4534 C C . PRO B 1 304 ? 169.679 128.999 123.057 1.00 49.72 304 PRO B C 1
ATOM 4535 O O . PRO B 1 304 ? 169.504 130.212 123.224 1.00 49.72 304 PRO B O 1
ATOM 4539 N N . ASN B 1 305 ? 170.651 128.327 123.677 1.00 53.89 305 ASN B N 1
ATOM 4540 C CA . ASN B 1 305 ? 171.587 129.018 124.558 1.00 53.89 305 ASN B CA 1
ATOM 4541 C C . ASN B 1 305 ? 172.430 130.021 123.780 1.00 53.89 305 ASN B C 1
ATOM 4542 O O . ASN B 1 305 ? 172.581 131.177 124.192 1.00 53.89 305 ASN B O 1
ATOM 4547 N N . SER B 1 306 ? 172.988 129.595 122.650 1.00 52.73 306 SER B N 1
ATOM 4548 C CA . SER B 1 306 ? 173.742 130.505 121.801 1.00 52.73 306 SER B CA 1
ATOM 4549 C C . SER B 1 306 ? 172.797 131.440 121.056 1.00 52.73 306 SER B C 1
ATOM 4550 O O . SER B 1 306 ? 171.704 131.045 120.642 1.00 52.73 306 SER B O 1
ATOM 4553 N N . LEU B 1 307 ? 173.224 132.687 120.888 1.00 49.69 307 LEU B N 1
ATOM 4554 C CA . LEU B 1 307 ? 172.424 133.689 120.183 1.00 49.69 307 LEU B CA 1
ATOM 4555 C C . LEU B 1 307 ? 172.755 133.731 118.691 1.00 49.69 307 LEU B C 1
ATOM 4556 O O . LEU B 1 307 ? 172.978 134.784 118.095 1.00 49.69 307 LEU B O 1
ATOM 4561 N N . PHE B 1 308 ? 172.746 132.557 118.060 1.00 53.28 308 PHE B N 1
ATOM 4562 C CA . PHE B 1 308 ? 173.023 132.458 116.633 1.00 53.28 308 PHE B CA 1
ATOM 4563 C C . PHE B 1 308 ? 171.745 132.499 115.802 1.00 53.28 308 PHE B C 1
ATOM 4564 O O . PHE B 1 308 ? 171.663 133.242 114.819 1.00 53.28 308 PHE B O 1
ATOM 4572 N N . TYR B 1 309 ? 170.745 131.709 116.184 1.00 45.59 309 TYR B N 1
ATOM 4573 C CA . TYR B 1 309 ? 169.474 131.656 115.480 1.00 45.59 309 TYR B CA 1
ATOM 4574 C C . TYR B 1 309 ? 168.339 131.928 116.456 1.00 45.59 309 TYR B C 1
ATOM 4575 O O . TYR B 1 309 ? 168.407 131.561 117.632 1.00 45.59 309 TYR B O 1
ATOM 4584 N N . GLN B 1 310 ? 167.293 132.580 115.954 1.00 35.64 310 GLN B N 1
ATOM 4585 C CA . GLN B 1 310 ? 166.115 132.902 116.756 1.00 35.64 310 GLN B CA 1
ATOM 4586 C C . GLN B 1 310 ? 165.198 131.687 116.771 1.00 35.64 310 GLN B C 1
ATOM 4587 O O . GLN B 1 310 ? 164.310 131.538 115.930 1.00 35.64 310 GLN B O 1
ATOM 4593 N N . PHE B 1 311 ? 165.420 130.800 117.742 1.00 32.98 311 PHE B N 1
ATOM 4594 C CA . PHE B 1 311 ? 164.579 129.614 117.858 1.00 32.98 311 PHE B CA 1
ATOM 4595 C C . PHE B 1 311 ? 163.174 129.978 118.323 1.00 32.98 311 PHE B C 1
ATOM 4596 O O . PHE B 1 311 ? 162.192 129.377 117.874 1.00 32.98 311 PHE B O 1
ATOM 4604 N N . GLY B 1 312 ? 163.058 130.958 119.215 1.00 19.80 312 GLY B N 1
ATOM 4605 C CA . GLY B 1 312 ? 161.744 131.377 119.669 1.00 19.80 312 GLY B CA 1
ATOM 4606 C C . GLY B 1 312 ? 161.081 130.317 120.527 1.00 19.80 312 GLY B C 1
ATOM 4607 O O . GLY B 1 312 ? 161.735 129.599 121.291 1.00 19.80 312 GLY B O 1
ATOM 4608 N N . ILE B 1 313 ? 159.757 130.211 120.394 1.00 23.46 313 ILE B N 1
ATOM 4609 C CA . ILE B 1 313 ? 158.990 129.268 121.198 1.00 23.46 313 ILE B CA 1
ATOM 4610 C C . ILE B 1 313 ? 159.362 127.829 120.885 1.00 23.46 313 ILE B C 1
ATOM 4611 O O . ILE B 1 313 ? 159.067 126.926 121.675 1.00 23.46 313 ILE B O 1
ATOM 4616 N N . TYR B 1 314 ? 160.007 127.588 119.745 1.00 21.71 314 TYR B N 1
ATOM 4617 C CA . TYR B 1 314 ? 160.455 126.247 119.400 1.00 21.71 314 TYR B CA 1
ATOM 4618 C C . TYR B 1 314 ? 161.750 125.870 120.103 1.00 21.71 314 TYR B C 1
ATOM 4619 O O . TYR B 1 314 ? 162.099 124.685 120.137 1.00 21.71 314 TYR B O 1
ATOM 4628 N N . GLY B 1 315 ? 162.458 126.848 120.674 1.00 31.46 315 GLY B N 1
ATOM 4629 C CA . GLY B 1 315 ? 163.698 126.548 121.369 1.00 31.46 315 GLY B CA 1
ATOM 4630 C C . GLY B 1 315 ? 163.507 125.624 122.552 1.00 31.46 315 GLY B C 1
ATOM 4631 O O . GLY B 1 315 ? 164.407 124.851 122.893 1.00 31.46 315 GLY B O 1
ATOM 4632 N N . ASP B 1 316 ? 162.337 125.684 123.191 1.00 36.73 316 ASP B N 1
ATOM 4633 C CA . ASP B 1 316 ? 162.030 124.771 124.285 1.00 36.73 316 ASP B CA 1
ATOM 4634 C C . ASP B 1 316 ? 162.073 123.315 123.846 1.00 36.73 316 ASP B C 1
ATOM 4635 O O . ASP B 1 316 ? 162.241 122.430 124.691 1.00 36.73 316 ASP B O 1
ATOM 4640 N N . ALA B 1 317 ? 161.922 123.046 122.549 1.00 30.93 317 ALA B N 1
ATOM 4641 C CA . ALA B 1 317 ? 162.006 121.681 122.050 1.00 30.93 317 ALA B CA 1
ATOM 4642 C C . ALA B 1 317 ? 163.440 121.209 121.866 1.00 30.93 317 ALA B C 1
ATOM 4643 O O . ALA B 1 317 ? 163.662 120.009 121.679 1.00 30.93 317 ALA B O 1
ATOM 4645 N N . VAL B 1 318 ? 164.411 122.116 121.905 1.00 40.92 318 VAL B N 1
ATOM 4646 C CA . VAL B 1 318 ? 165.814 121.759 121.748 1.00 40.92 318 VAL B CA 1
ATOM 4647 C C . VAL B 1 318 ? 166.512 121.617 123.095 1.00 40.92 318 VAL B C 1
ATOM 4648 O O . VAL B 1 318 ? 167.310 120.699 123.286 1.00 40.92 318 VAL B O 1
ATOM 4652 N N . THR B 1 319 ? 166.227 122.521 124.036 1.00 50.42 319 THR B N 1
ATOM 4653 C CA . THR B 1 319 ? 166.802 122.400 125.372 1.00 50.42 319 THR B CA 1
ATOM 4654 C C . THR B 1 319 ? 166.321 121.133 126.064 1.00 50.42 319 THR B C 1
ATOM 4655 O O . THR B 1 319 ? 167.105 120.439 126.722 1.00 50.42 319 THR B O 1
ATOM 4659 N N . SER B 1 320 ? 165.034 120.814 125.929 1.00 41.17 320 SER B N 1
ATOM 4660 C CA . SER B 1 320 ? 164.483 119.610 126.533 1.00 41.17 320 SER B CA 1
ATOM 4661 C C . SER B 1 320 ? 164.747 118.361 125.705 1.00 41.17 320 SER B C 1
ATOM 4662 O O . SER B 1 320 ? 164.466 117.256 126.181 1.00 41.17 320 SER B O 1
ATOM 4665 N N . LYS B 1 321 ? 165.279 118.514 124.491 1.00 42.44 321 LYS B N 1
ATOM 4666 C CA . LYS B 1 321 ? 165.634 117.389 123.623 1.00 42.44 321 LYS B CA 1
ATOM 4667 C C . LYS B 1 321 ? 164.437 116.480 123.358 1.00 42.44 321 LYS B C 1
ATOM 4668 O O . LYS B 1 321 ? 164.558 115.254 123.351 1.00 42.44 321 LYS B O 1
ATOM 4674 N N . VAL B 1 322 ? 163.268 117.083 123.137 1.00 32.50 322 VAL B N 1
ATOM 4675 C CA . VAL B 1 322 ? 162.082 116.288 122.838 1.00 32.50 322 VAL B CA 1
ATOM 4676 C C . VAL B 1 322 ? 162.084 115.782 121.405 1.00 32.50 322 VAL B C 1
ATOM 4677 O O . VAL B 1 322 ? 161.392 114.805 121.100 1.00 32.50 322 VAL B O 1
ATOM 4681 N N . THR B 1 323 ? 162.842 116.423 120.515 1.00 31.51 323 THR B N 1
ATOM 4682 C CA . THR B 1 323 ? 162.944 115.964 119.137 1.00 31.51 323 THR B CA 1
ATOM 4683 C C . THR B 1 323 ? 163.777 114.697 119.007 1.00 31.51 323 THR B C 1
ATOM 4684 O O . THR B 1 323 ? 163.753 114.066 117.945 1.00 31.51 323 THR B O 1
ATOM 4688 N N . THR B 1 324 ? 164.503 114.314 120.056 1.00 38.21 324 THR B N 1
ATOM 4689 C CA . THR B 1 324 ? 165.335 113.118 120.059 1.00 38.21 324 THR B CA 1
ATOM 4690 C C . THR B 1 324 ? 164.737 111.973 120.862 1.00 38.21 324 THR B C 1
ATOM 4691 O O . THR B 1 324 ? 164.980 110.809 120.534 1.00 38.21 324 THR B O 1
ATOM 4695 N N . SER B 1 325 ? 163.927 112.277 121.873 1.00 31.90 325 SER B N 1
ATOM 4696 C CA . SER B 1 325 ? 163.424 111.274 122.799 1.00 31.90 325 SER B CA 1
ATOM 4697 C C . SER B 1 325 ? 162.496 110.289 122.089 1.00 31.90 325 SER B C 1
ATOM 4698 O O . SER B 1 325 ? 162.173 110.427 120.906 1.00 31.90 325 SER B O 1
ATOM 4701 N N . ALA B 1 326 ? 162.060 109.277 122.837 1.00 32.98 326 ALA B N 1
ATOM 4702 C CA . ALA B 1 326 ? 161.192 108.243 122.299 1.00 32.98 326 ALA B CA 1
ATOM 4703 C C . ALA B 1 326 ? 159.815 108.816 121.972 1.00 32.98 326 ALA B C 1
ATOM 4704 O O . ALA B 1 326 ? 159.480 109.949 122.327 1.00 32.98 326 ALA B O 1
ATOM 4706 N N . PHE B 1 327 ? 159.009 108.010 121.276 1.00 73.22 327 PHE B N 1
ATOM 4707 C CA . PHE B 1 327 ? 157.716 108.493 120.803 1.00 73.22 327 PHE B CA 1
ATOM 4708 C C . PHE B 1 327 ? 156.794 108.853 121.959 1.00 73.22 327 PHE B C 1
ATOM 4709 O O . PHE B 1 327 ? 156.101 109.874 121.908 1.00 73.22 327 PHE B O 1
ATOM 4717 N N . PHE B 1 328 ? 156.754 108.024 123.002 1.00 32.77 328 PHE B N 1
ATOM 4718 C CA . PHE B 1 328 ? 155.862 108.310 124.121 1.00 32.77 328 PHE B CA 1
ATOM 4719 C C . PHE B 1 328 ? 156.286 109.571 124.863 1.00 32.77 328 PHE B C 1
ATOM 4720 O O . PHE B 1 328 ? 155.443 110.412 125.201 1.00 32.77 328 PHE B O 1
ATOM 4728 N N . ASN B 1 329 ? 157.588 109.727 125.112 1.00 33.74 329 ASN B N 1
ATOM 4729 C CA . ASN B 1 329 ? 158.071 110.908 125.820 1.00 33.74 329 ASN B CA 1
ATOM 4730 C C . ASN B 1 329 ? 157.776 112.178 125.034 1.00 33.74 329 ASN B C 1
ATOM 4731 O O . ASN B 1 329 ? 157.247 113.151 125.583 1.00 33.74 329 ASN B O 1
ATOM 4736 N N . LYS B 1 330 ? 158.107 112.185 123.739 1.00 64.37 330 LYS B N 1
ATOM 4737 C CA . LYS B 1 330 ? 157.864 113.373 122.928 1.00 64.37 330 LYS B CA 1
ATOM 4738 C C . LYS B 1 330 ? 156.372 113.647 122.790 1.00 64.37 330 LYS B C 1
ATOM 4739 O O . LYS B 1 330 ? 155.944 114.806 122.832 1.00 64.37 330 LYS B O 1
ATOM 4745 N N . TYR B 1 331 ? 155.562 112.596 122.643 1.00 20.22 331 TYR B N 1
ATOM 4746 C CA . TYR B 1 331 ? 154.124 112.788 122.509 1.00 20.22 331 TYR B CA 1
ATOM 4747 C C . TYR B 1 331 ? 153.537 113.417 123.761 1.00 20.22 331 TYR B C 1
ATOM 4748 O O . TYR B 1 331 ? 152.756 114.369 123.681 1.00 20.22 331 TYR B O 1
ATOM 4757 N N . PHE B 1 332 ? 153.902 112.897 124.932 1.00 26.73 332 PHE B N 1
ATOM 4758 C CA . PHE B 1 332 ? 153.340 113.445 126.160 1.00 26.73 332 PHE B CA 1
ATOM 4759 C C . PHE B 1 332 ? 153.874 114.844 126.434 1.00 26.73 332 PHE B C 1
ATOM 4760 O O . PHE B 1 332 ? 153.125 115.716 126.887 1.00 26.73 332 PHE B O 1
ATOM 4768 N N . PHE B 1 333 ? 155.152 115.092 126.134 1.00 27.19 333 PHE B N 1
ATOM 4769 C CA . PHE B 1 333 ? 155.690 116.436 126.308 1.00 27.19 333 PHE B CA 1
ATOM 4770 C C . PHE B 1 333 ? 154.963 117.437 125.422 1.00 27.19 333 PHE B C 1
ATOM 4771 O O . PHE B 1 333 ? 154.616 118.531 125.872 1.00 27.19 333 PHE B O 1
ATOM 4779 N N . CYS B 1 334 ? 154.709 117.078 124.162 1.00 21.55 334 CYS B N 1
ATOM 4780 C CA . CYS B 1 334 ? 154.060 118.016 123.254 1.00 21.55 334 CYS B CA 1
ATOM 4781 C C . CYS B 1 334 ? 152.581 118.180 123.585 1.00 21.55 334 CYS B C 1
ATOM 4782 O O . CYS B 1 334 ? 152.032 119.280 123.457 1.00 21.55 334 CYS B O 1
ATOM 4785 N N . LEU B 1 335 ? 151.919 117.105 124.017 1.00 20.22 335 LEU B N 1
ATOM 4786 C CA . LEU B 1 335 ? 150.532 117.224 124.450 1.00 20.22 335 LEU B CA 1
ATOM 4787 C C . LEU B 1 335 ? 150.419 118.131 125.668 1.00 20.22 335 LEU B C 1
ATOM 4788 O O . LEU B 1 335 ? 149.520 118.978 125.741 1.00 20.22 335 LEU B O 1
ATOM 4793 N N . TRP B 1 336 ? 151.333 117.982 126.629 1.00 20.22 336 TRP B N 1
ATOM 4794 C CA . TRP B 1 336 ? 151.329 118.869 127.785 1.00 20.22 336 TRP B CA 1
ATOM 4795 C C . TRP B 1 336 ? 151.691 120.293 127.387 1.00 20.22 336 TRP B C 1
ATOM 4796 O O . TRP B 1 336 ? 151.168 121.250 127.961 1.00 20.22 336 TRP B O 1
ATOM 4807 N N . TRP B 1 337 ? 152.586 120.457 126.412 1.00 20.22 337 TRP B N 1
ATOM 4808 C CA . TRP B 1 337 ? 152.909 121.791 125.921 1.00 20.22 337 TRP B CA 1
ATOM 4809 C C . TRP B 1 337 ? 151.673 122.470 125.351 1.00 20.22 337 TRP B C 1
ATOM 4810 O O . TRP B 1 337 ? 151.383 123.631 125.665 1.00 20.22 337 TRP B O 1
ATOM 4821 N N . GLY B 1 338 ? 150.927 121.750 124.513 1.00 14.79 338 GLY B N 1
ATOM 4822 C CA . GLY B 1 338 ? 149.703 122.304 123.962 1.00 14.79 338 GLY B CA 1
ATOM 4823 C C . GLY B 1 338 ? 148.675 122.610 125.033 1.00 14.79 338 GLY B C 1
ATOM 4824 O O . GLY B 1 338 ? 148.052 123.672 125.019 1.00 14.79 338 GLY B O 1
ATOM 4825 N N . LEU B 1 339 ? 148.504 121.695 125.989 1.00 15.18 339 LEU B N 1
ATOM 4826 C CA . LEU B 1 339 ? 147.555 121.915 127.077 1.00 15.18 339 LEU B CA 1
ATOM 4827 C C . LEU B 1 339 ? 147.934 123.132 127.913 1.00 15.18 339 LEU B C 1
ATOM 4828 O O . LEU B 1 339 ? 147.068 123.929 128.288 1.00 15.18 339 LEU B O 1
ATOM 4833 N N . ARG B 1 340 ? 149.223 123.289 128.215 1.00 20.22 340 ARG B N 1
ATOM 4834 C CA . ARG B 1 340 ? 149.672 124.389 129.059 1.00 20.22 340 ARG B CA 1
ATOM 4835 C C . ARG B 1 340 ? 149.566 125.723 128.338 1.00 20.22 340 ARG B C 1
ATOM 4836 O O . ARG B 1 340 ? 149.122 126.716 128.925 1.00 20.22 340 ARG B O 1
ATOM 4844 N N . ASN B 1 341 ? 149.968 125.772 127.069 1.00 20.22 341 ASN B N 1
ATOM 4845 C CA . ASN B 1 341 ? 149.879 127.009 126.308 1.00 20.22 341 ASN B CA 1
ATOM 4846 C C . ASN B 1 341 ? 148.464 127.310 125.842 1.00 20.22 341 ASN B C 1
ATOM 4847 O O . ASN B 1 341 ? 148.206 128.422 125.371 1.00 20.22 341 ASN B O 1
ATOM 4852 N N . LEU B 1 342 ? 147.548 126.352 125.962 1.00 11.99 342 LEU B N 1
ATOM 4853 C CA . LEU B 1 342 ? 146.137 126.587 125.704 1.00 11.99 342 LEU B CA 1
ATOM 4854 C C . LEU B 1 342 ? 145.414 127.049 126.962 1.00 11.99 342 LEU B C 1
ATOM 4855 O O . LEU B 1 342 ? 144.488 127.862 126.885 1.00 11.99 342 LEU B O 1
ATOM 4860 N N . SER B 1 343 ? 145.828 126.537 128.125 1.00 11.73 343 SER B N 1
ATOM 4861 C CA . SER B 1 343 ? 145.251 126.978 129.391 1.00 11.73 343 SER B CA 1
ATOM 4862 C C . SER B 1 343 ? 145.774 128.349 129.793 1.00 11.73 343 SER B C 1
ATOM 4863 O O . SER B 1 343 ? 145.018 129.184 130.301 1.00 11.73 343 SER B O 1
ATOM 4866 N N . SER B 1 344 ? 147.062 128.599 129.574 1.00 12.92 344 SER B N 1
ATOM 4867 C CA . SER B 1 344 ? 147.677 129.876 129.904 1.00 12.92 344 SER B CA 1
ATOM 4868 C C . SER B 1 344 ? 147.357 130.964 128.891 1.00 12.92 344 SER B C 1
ATOM 4869 O O . SER B 1 344 ? 147.974 132.033 128.942 1.00 12.92 344 SER B O 1
ATOM 4872 N N . LEU B 1 345 ? 146.414 130.712 127.982 1.00 12.99 345 LEU B N 1
ATOM 4873 C CA . LEU B 1 345 ? 145.993 131.680 126.971 1.00 12.99 345 LEU B CA 1
ATOM 4874 C C . LEU B 1 345 ? 147.161 132.129 126.100 1.00 12.99 345 LEU B C 1
ATOM 4875 O O . LEU B 1 345 ? 147.224 133.283 125.672 1.00 12.99 345 LEU B O 1
ATOM 4880 N N . GLY B 1 346 ? 148.098 131.221 125.840 1.00 10.05 346 GLY B N 1
ATOM 4881 C CA . GLY B 1 346 ? 149.236 131.515 125.000 1.00 10.05 346 GLY B CA 1
ATOM 4882 C C . GLY B 1 346 ? 150.346 132.298 125.663 1.00 10.05 346 GLY B C 1
ATOM 4883 O O . GLY B 1 346 ? 151.340 132.608 124.996 1.00 10.05 346 GLY B O 1
ATOM 4884 N N . GLN B 1 347 ? 150.215 132.633 126.943 1.00 9.82 347 GLN B N 1
ATOM 4885 C CA . GLN B 1 347 ? 151.274 133.356 127.630 1.00 9.82 347 GLN B CA 1
ATOM 4886 C C . GLN B 1 347 ? 152.495 132.461 127.804 1.00 9.82 347 GLN B C 1
ATOM 4887 O O . GLN B 1 347 ? 152.387 131.238 127.929 1.00 9.82 347 GLN B O 1
ATOM 4893 N N . GLY B 1 348 ? 153.671 133.083 127.805 1.00 14.01 348 GLY B N 1
ATOM 4894 C CA . GLY B 1 348 ? 154.918 132.359 127.794 1.00 14.01 348 GLY B CA 1
ATOM 4895 C C . GLY B 1 348 ? 155.408 132.006 126.412 1.00 14.01 348 GLY B C 1
ATOM 4896 O O . GLY B 1 348 ? 156.516 131.471 126.280 1.00 14.01 348 GLY B O 1
ATOM 4897 N N . LEU B 1 349 ? 154.616 132.288 125.379 1.00 20.22 349 LEU B N 1
ATOM 4898 C CA . LEU B 1 349 ? 155.029 132.080 123.994 1.00 20.22 349 LEU B CA 1
ATOM 4899 C C . LEU B 1 349 ? 155.763 133.325 123.499 1.00 20.22 349 LEU B C 1
ATOM 4900 O O . LEU B 1 349 ? 155.293 134.076 122.644 1.00 20.22 349 LEU B O 1
ATOM 4905 N N . LEU B 1 350 ? 156.943 133.541 124.076 1.00 21.76 350 LEU B N 1
ATOM 4906 C CA . LEU B 1 350 ? 157.795 134.643 123.652 1.00 21.76 350 LEU B CA 1
ATOM 4907 C C . LEU B 1 350 ? 158.412 134.312 122.301 1.00 21.76 350 LEU B C 1
ATOM 4908 O O . LEU B 1 350 ? 159.469 133.677 122.230 1.00 21.76 350 LEU B O 1
ATOM 4913 N N . THR B 1 351 ? 157.757 134.741 121.227 1.00 19.66 351 THR B N 1
ATOM 4914 C CA . THR B 1 351 ? 158.146 134.355 119.882 1.00 19.66 351 THR B CA 1
ATOM 4915 C C . THR B 1 351 ? 159.319 135.200 119.393 1.00 19.66 351 THR B C 1
ATOM 4916 O O . THR B 1 351 ? 159.767 136.143 120.051 1.00 19.66 351 THR B O 1
ATOM 4920 N N . SER B 1 352 ? 159.826 134.842 118.221 1.00 15.10 352 SER B N 1
ATOM 4921 C CA . SER B 1 352 ? 160.838 135.607 117.519 1.00 15.10 352 SER B CA 1
ATOM 4922 C C . SER B 1 352 ? 160.153 136.573 116.556 1.00 15.10 352 SER B C 1
ATOM 4923 O O . SER B 1 352 ? 158.939 136.791 116.617 1.00 15.10 352 SER B O 1
ATOM 4926 N N . THR B 1 353 ? 160.933 137.162 115.652 1.00 18.36 353 THR B N 1
ATOM 4927 C CA . THR B 1 353 ? 160.416 138.094 114.662 1.00 18.36 353 THR B CA 1
ATOM 4928 C C . THR B 1 353 ? 159.919 137.397 113.401 1.00 18.36 353 THR B C 1
ATOM 4929 O O . THR B 1 353 ? 159.868 138.024 112.338 1.00 18.36 353 THR B O 1
ATOM 4933 N N . PHE B 1 354 ? 159.560 136.120 113.491 1.00 23.04 354 PHE B N 1
ATOM 4934 C CA . PHE B 1 354 ? 159.111 135.348 112.341 1.00 23.04 354 PHE B CA 1
ATOM 4935 C C . PHE B 1 354 ? 157.589 135.314 112.311 1.00 23.04 354 PHE B C 1
ATOM 4936 O O . PHE B 1 354 ? 156.951 135.018 113.326 1.00 23.04 354 PHE B O 1
ATOM 4944 N N . VAL B 1 355 ? 157.016 135.611 111.143 1.00 9.03 355 VAL B N 1
ATOM 4945 C CA . VAL B 1 355 ? 155.569 135.781 111.036 1.00 9.03 355 VAL B CA 1
ATOM 4946 C C . VAL B 1 355 ? 154.843 134.465 111.282 1.00 9.03 355 VAL B C 1
ATOM 4947 O O . VAL B 1 355 ? 153.766 134.444 111.889 1.00 9.03 355 VAL B O 1
ATOM 4951 N N . GLY B 1 356 ? 155.402 133.351 110.808 1.00 13.58 356 GLY B N 1
ATOM 4952 C CA . GLY B 1 356 ? 154.731 132.072 110.987 1.00 13.58 356 GLY B CA 1
ATOM 4953 C C . GLY B 1 356 ? 154.608 131.669 112.444 1.00 13.58 356 GLY B C 1
ATOM 4954 O O . GLY B 1 356 ? 153.540 131.246 112.895 1.00 13.58 356 GLY B O 1
ATOM 4955 N N . GLU B 1 357 ? 155.698 131.799 113.201 1.00 9.74 357 GLU B N 1
ATOM 4956 C CA . GLU B 1 357 ? 155.669 131.462 114.620 1.00 9.74 357 GLU B CA 1
ATOM 4957 C C . GLU B 1 357 ? 154.715 132.373 115.383 1.00 9.74 357 GLU B C 1
ATOM 4958 O O . GLU B 1 357 ? 153.972 131.917 116.262 1.00 9.74 357 GLU B O 1
ATOM 4964 N N . ILE B 1 358 ? 154.720 133.666 115.054 1.00 3.06 358 ILE B N 1
ATOM 4965 C CA . ILE B 1 358 ? 153.820 134.613 115.703 1.00 3.06 358 ILE B CA 1
ATOM 4966 C C . ILE B 1 358 ? 152.367 134.264 115.407 1.00 3.06 358 ILE B C 1
ATOM 4967 O O . ILE B 1 358 ? 151.508 134.312 116.295 1.00 3.06 358 ILE B O 1
ATOM 4972 N N . MET B 1 359 ? 152.067 133.918 114.153 1.00 13.70 359 MET B N 1
ATOM 4973 C CA . MET B 1 359 ? 150.703 133.545 113.795 1.00 13.70 359 MET B CA 1
ATOM 4974 C C . MET B 1 359 ? 150.281 132.264 114.504 1.00 13.70 359 MET B C 1
ATOM 4975 O O . MET B 1 359 ? 149.128 132.137 114.933 1.00 13.70 359 MET B O 1
ATOM 4980 N N . PHE B 1 360 ? 151.198 131.303 114.632 1.00 20.22 360 PHE B N 1
ATOM 4981 C CA . PHE B 1 360 ? 150.895 130.084 115.375 1.00 20.22 360 PHE B CA 1
ATOM 4982 C C . PHE B 1 360 ? 150.581 130.392 116.834 1.00 20.22 360 PHE B C 1
ATOM 4983 O O . PHE B 1 360 ? 149.626 129.847 117.403 1.00 20.22 360 PHE B O 1
ATOM 4991 N N . ALA B 1 361 ? 151.369 131.274 117.453 1.00 19.67 361 ALA B N 1
ATOM 4992 C CA . ALA B 1 361 ? 151.107 131.652 118.839 1.00 19.67 361 ALA B CA 1
ATOM 4993 C C . ALA B 1 361 ? 149.771 132.372 118.974 1.00 19.67 361 ALA B C 1
ATOM 4994 O O . ALA B 1 361 ? 149.037 132.160 119.946 1.00 19.67 361 ALA B O 1
ATOM 4996 N N . ILE B 1 362 ? 149.443 133.235 118.010 1.00 20.22 362 ILE B N 1
ATOM 4997 C CA . ILE B 1 362 ? 148.164 133.941 118.036 1.00 20.22 362 ILE B CA 1
ATOM 4998 C C . ILE B 1 362 ? 147.009 132.954 117.925 1.00 20.22 362 ILE B C 1
ATOM 4999 O O . ILE B 1 362 ? 145.995 133.078 118.625 1.00 20.22 362 ILE B O 1
ATOM 5004 N N . VAL B 1 363 ? 147.142 131.962 117.042 1.00 7.33 363 VAL B N 1
ATOM 5005 C CA . VAL B 1 363 ? 146.107 130.942 116.900 1.00 7.33 363 VAL B CA 1
ATOM 5006 C C . VAL B 1 363 ? 145.947 130.164 118.200 1.00 7.33 363 VAL B C 1
ATOM 5007 O O . VAL B 1 363 ? 144.824 129.885 118.639 1.00 7.33 363 VAL B O 1
ATOM 5011 N N . ILE B 1 364 ? 147.065 129.808 118.836 1.00 23.34 364 ILE B N 1
ATOM 5012 C CA . ILE B 1 364 ? 147.006 129.082 120.102 1.00 23.34 364 ILE B CA 1
ATOM 5013 C C . ILE B 1 364 ? 146.287 129.908 121.161 1.00 23.34 364 ILE B C 1
ATOM 5014 O O . ILE B 1 364 ? 145.439 129.396 121.900 1.00 23.34 364 ILE B O 1
ATOM 5019 N N . ALA B 1 365 ? 146.612 131.199 121.249 1.00 20.22 365 ALA B N 1
ATOM 5020 C CA . ALA B 1 365 ? 145.991 132.049 122.260 1.00 20.22 365 ALA B CA 1
ATOM 5021 C C . ALA B 1 365 ? 144.500 132.233 122.003 1.00 20.22 365 ALA B C 1
ATOM 5022 O O . ALA B 1 365 ? 143.699 132.232 122.944 1.00 20.22 365 ALA B O 1
ATOM 5024 N N . THR B 1 366 ? 144.104 132.406 120.739 1.00 20.22 366 THR B N 1
ATOM 5025 C CA . THR B 1 366 ? 142.683 132.549 120.428 1.00 20.22 366 THR B CA 1
ATOM 5026 C C . THR B 1 366 ? 141.918 131.266 120.728 1.00 20.22 366 THR B C 1
ATOM 5027 O O . THR B 1 366 ? 140.793 131.310 121.248 1.00 20.22 366 THR B O 1
ATOM 5031 N N . LEU B 1 367 ? 142.508 130.113 120.398 1.00 6.85 367 LEU B N 1
ATOM 5032 C CA . LEU B 1 367 ? 141.892 128.841 120.755 1.00 6.85 367 LEU B CA 1
ATOM 5033 C C . LEU B 1 367 ? 141.747 128.713 122.263 1.00 6.85 367 LEU B C 1
ATOM 5034 O O . LEU B 1 367 ? 140.710 128.260 122.758 1.00 6.85 367 LEU B O 1
ATOM 5039 N N . GLY B 1 368 ? 142.777 129.111 123.011 1.00 14.60 368 GLY B N 1
ATOM 5040 C CA . GLY B 1 368 ? 142.678 129.079 124.459 1.00 14.60 368 GLY B CA 1
ATOM 5041 C C . GLY B 1 368 ? 141.575 129.976 124.982 1.00 14.60 368 GLY B C 1
ATOM 5042 O O . GLY B 1 368 ? 140.833 129.595 125.888 1.00 14.60 368 GLY B O 1
ATOM 5043 N N . LEU B 1 369 ? 141.445 131.174 124.410 1.00 20.22 369 LEU B N 1
ATOM 5044 C CA . LEU B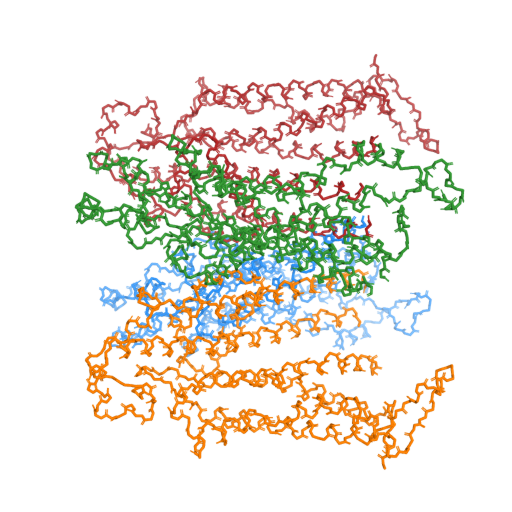 1 369 ? 140.404 132.099 124.847 1.00 20.22 369 LEU B CA 1
ATOM 5045 C C . LEU B 1 369 ? 139.020 131.512 124.614 1.00 20.22 369 LEU B C 1
ATOM 5046 O O . LEU B 1 369 ? 138.190 131.460 125.533 1.00 20.22 369 LEU B O 1
ATOM 5051 N N . VAL B 1 370 ? 138.758 131.047 123.390 1.00 16.40 370 VAL B N 1
ATOM 5052 C CA . VAL B 1 370 ? 137.433 130.519 123.080 1.00 16.40 370 VAL B CA 1
ATOM 5053 C C . VAL B 1 370 ? 137.144 129.274 123.910 1.00 16.40 370 VAL B C 1
ATOM 5054 O O . VAL B 1 370 ? 136.032 129.102 124.422 1.00 16.40 370 VAL B O 1
ATOM 5058 N N . LEU B 1 371 ? 138.145 128.409 124.101 1.00 8.50 371 LEU B N 1
ATOM 5059 C CA . LEU B 1 371 ? 137.915 127.168 124.831 1.00 8.50 371 LEU B CA 1
ATOM 5060 C C . LEU B 1 371 ? 137.689 127.422 126.315 1.00 8.50 371 LEU B C 1
ATOM 5061 O O . LEU B 1 371 ? 136.817 126.797 126.927 1.00 8.50 371 LEU B O 1
ATOM 5066 N N . PHE B 1 372 ? 138.461 128.330 126.918 1.00 21.34 372 PHE B N 1
ATOM 5067 C CA . PHE B 1 372 ? 138.261 128.633 128.330 1.00 21.34 372 PHE B CA 1
ATOM 5068 C C . PHE B 1 372 ? 136.923 129.320 128.561 1.00 21.34 372 PHE B C 1
ATOM 5069 O O . PHE B 1 372 ? 136.234 129.030 129.547 1.00 21.34 372 PHE B O 1
ATOM 5077 N N . ALA B 1 373 ? 136.532 130.230 127.665 1.00 19.14 373 ALA B N 1
ATOM 5078 C CA . ALA B 1 373 ? 135.221 130.854 127.795 1.00 19.14 373 ALA B CA 1
ATOM 5079 C C . ALA B 1 373 ? 134.106 129.824 127.655 1.00 19.14 373 ALA B C 1
ATOM 5080 O O . ALA B 1 373 ? 133.121 129.860 128.405 1.00 19.14 373 ALA B O 1
ATOM 5082 N N . LEU B 1 374 ? 134.249 128.889 126.711 1.00 27.21 374 LEU B N 1
ATOM 5083 C CA . LEU B 1 374 ? 133.257 127.831 126.557 1.00 27.21 374 LEU B CA 1
ATOM 5084 C C . LEU B 1 374 ? 133.192 126.949 127.797 1.00 27.21 374 LEU B C 1
ATOM 5085 O O . LEU B 1 374 ? 132.107 126.531 128.210 1.00 27.21 374 LEU B O 1
ATOM 5090 N N . LEU B 1 375 ? 134.345 126.642 128.396 1.00 34.74 375 LEU B N 1
ATOM 5091 C CA . LEU B 1 375 ? 134.361 125.820 129.603 1.00 34.74 375 LEU B CA 1
ATOM 5092 C C . LEU B 1 375 ? 133.678 126.530 130.763 1.00 34.74 375 LEU B C 1
ATOM 5093 O O . LEU B 1 375 ? 132.900 125.917 131.508 1.00 34.74 375 LEU B O 1
ATOM 5098 N N . ILE B 1 376 ? 133.954 127.826 130.927 1.00 37.92 376 ILE B N 1
ATOM 5099 C CA . ILE B 1 376 ? 133.305 128.600 131.981 1.00 37.92 376 ILE B CA 1
ATOM 5100 C C . ILE B 1 376 ? 131.797 128.614 131.772 1.00 37.92 376 ILE B C 1
ATOM 5101 O O . ILE B 1 376 ? 131.019 128.402 132.711 1.00 37.92 376 ILE B O 1
ATOM 5106 N N . GLY B 1 377 ? 131.361 128.853 130.533 1.00 52.83 377 GLY B N 1
ATOM 5107 C CA . GLY B 1 377 ? 129.935 128.858 130.251 1.00 52.83 377 GLY B CA 1
ATOM 5108 C C . GLY B 1 377 ? 129.283 127.507 130.484 1.00 52.83 377 GLY B C 1
ATOM 5109 O O . GLY B 1 377 ? 128.169 127.427 131.008 1.00 52.83 377 GLY B O 1
ATOM 5110 N N . ASN B 1 378 ? 129.965 126.428 130.094 1.00 53.67 378 ASN B N 1
ATOM 5111 C CA . ASN B 1 378 ? 129.415 125.091 130.285 1.00 53.67 378 ASN B CA 1
ATOM 5112 C C . ASN B 1 378 ? 129.269 124.759 131.763 1.00 53.67 378 ASN B C 1
ATOM 5113 O O . ASN B 1 378 ? 128.250 124.194 132.177 1.00 53.67 378 ASN B O 1
ATOM 5118 N N . MET B 1 379 ? 130.271 125.098 132.578 1.00 54.99 379 MET B N 1
ATOM 5119 C CA . MET B 1 379 ? 130.141 124.858 134.013 1.00 54.99 379 MET B CA 1
ATOM 5120 C C . MET B 1 379 ? 129.063 125.737 134.633 1.00 54.99 379 MET B C 1
ATOM 5121 O O . MET B 1 379 ? 128.354 125.302 135.548 1.00 54.99 379 MET B O 1
ATOM 5126 N N . GLN B 1 380 ? 128.926 126.979 134.160 1.00 58.58 380 GLN B N 1
ATOM 5127 C CA . GLN B 1 380 ? 127.848 127.829 134.653 1.00 58.58 380 GLN B CA 1
ATOM 5128 C C . GLN B 1 380 ? 126.488 127.217 134.344 1.00 58.58 380 GLN B C 1
ATOM 5129 O O . GLN B 1 380 ? 125.595 127.202 135.199 1.00 58.58 380 GLN B O 1
ATOM 5135 N N . THR B 1 381 ? 126.318 126.695 133.128 1.00 59.34 381 THR B N 1
ATOM 5136 C CA . THR B 1 381 ? 125.070 126.025 132.774 1.00 59.34 381 THR B CA 1
ATOM 5137 C C . THR B 1 381 ? 124.851 124.780 133.626 1.00 59.34 381 THR B C 1
ATOM 5138 O O . THR B 1 381 ? 123.730 124.513 134.074 1.00 59.34 381 THR B O 1
ATOM 5142 N N . TYR B 1 382 ? 125.915 124.008 133.866 1.00 64.71 382 TYR B N 1
ATOM 5143 C CA . TYR B 1 382 ? 125.781 122.775 134.637 1.00 64.71 382 TYR B CA 1
ATOM 5144 C C . TYR B 1 382 ? 125.361 123.059 136.075 1.00 64.71 382 TYR B C 1
ATOM 5145 O O . TYR B 1 382 ? 124.450 122.409 136.600 1.00 64.71 382 TYR B O 1
ATOM 5154 N N . LEU B 1 383 ? 126.011 124.024 136.730 1.00 58.43 383 LEU B N 1
ATOM 5155 C CA . LEU B 1 383 ? 125.619 124.369 138.095 1.00 58.43 383 LEU B CA 1
ATOM 5156 C C . LEU B 1 383 ? 124.237 125.010 138.136 1.00 58.43 383 LEU B C 1
ATOM 5157 O O . LEU B 1 383 ? 123.442 124.719 139.038 1.00 58.43 383 LEU B O 1
ATOM 5162 N N . GLN B 1 384 ? 123.929 125.884 137.176 1.00 70.64 384 GLN B N 1
ATOM 5163 C CA . GLN B 1 384 ? 122.624 126.531 137.147 1.00 70.64 384 GLN B CA 1
ATOM 5164 C C . GLN B 1 384 ? 121.494 125.563 136.821 1.00 70.64 384 GLN B C 1
ATOM 5165 O O . GLN B 1 384 ? 120.368 125.775 137.284 1.00 70.64 384 GLN B O 1
ATOM 5171 N N . SER B 1 385 ? 121.765 124.509 136.058 1.00 71.09 385 SER B N 1
ATOM 5172 C CA . SER B 1 385 ? 120.736 123.542 135.695 1.00 71.09 385 SER B CA 1
ATOM 5173 C C . SER B 1 385 ? 121.092 122.148 136.198 1.00 71.09 385 SER B C 1
ATOM 5174 O O . SER B 1 385 ? 121.396 121.253 135.410 1.00 71.09 385 SER B O 1
ATOM 5177 N N . ARG C 1 58 ? 117.556 167.872 99.488 1.00 103.86 58 ARG C N 1
ATOM 5178 C CA . ARG C 1 58 ? 117.889 166.457 99.375 1.00 103.86 58 ARG C CA 1
ATOM 5179 C C . ARG C 1 58 ? 118.036 165.815 100.750 1.00 103.86 58 ARG C C 1
ATOM 5180 O O . ARG C 1 58 ? 119.095 165.286 101.086 1.00 103.86 58 ARG C O 1
ATOM 5188 N N . ILE C 1 59 ? 116.970 165.865 101.541 1.00 95.19 59 ILE C N 1
ATOM 5189 C CA . ILE C 1 59 ? 116.987 165.291 102.881 1.00 95.19 59 ILE C CA 1
ATOM 5190 C C . ILE C 1 59 ? 116.798 163.784 102.780 1.00 95.19 59 ILE C C 1
ATOM 5191 O O . ILE C 1 59 ? 115.859 163.303 102.134 1.00 95.19 59 ILE C O 1
ATOM 5196 N N . PHE C 1 60 ? 117.693 163.034 103.418 1.00 92.50 60 PHE C N 1
ATOM 5197 C CA . PHE C 1 60 ? 117.645 161.580 103.391 1.00 92.50 60 PHE C CA 1
ATOM 5198 C C . PHE C 1 60 ? 116.794 161.054 104.539 1.00 92.50 60 PHE C C 1
ATOM 5199 O O . PHE C 1 60 ? 116.785 161.622 105.635 1.00 92.50 60 PHE C O 1
ATOM 5207 N N . ASP C 1 61 ? 116.081 159.966 104.279 1.00 95.04 61 ASP C N 1
ATOM 5208 C CA . ASP C 1 61 ? 115.256 159.352 105.312 1.00 95.04 61 ASP C CA 1
ATOM 5209 C C . ASP C 1 61 ? 116.136 158.569 106.280 1.00 95.04 61 ASP C C 1
ATOM 5210 O O . ASP C 1 61 ? 116.905 157.702 105.847 1.00 95.04 61 ASP C O 1
ATOM 5215 N N . PRO C 1 62 ? 116.062 158.845 107.585 1.00 100.67 62 PRO C N 1
ATOM 521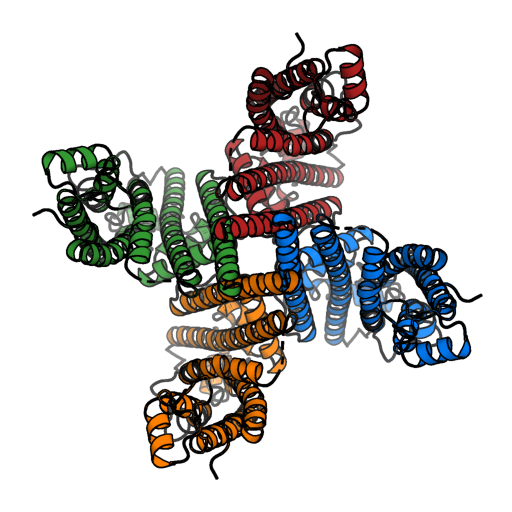6 C CA . PRO C 1 62 ? 116.914 158.112 108.538 1.00 100.67 62 PRO C CA 1
ATOM 5217 C C . PRO C 1 62 ? 116.673 156.613 108.548 1.00 100.67 62 PRO C C 1
ATOM 5218 O O . PRO C 1 62 ? 117.610 155.847 108.804 1.00 100.67 62 PRO C O 1
ATOM 5222 N N . ARG C 1 63 ? 115.447 156.168 108.278 1.00 99.15 63 ARG C N 1
ATOM 5223 C CA . ARG C 1 63 ? 115.102 154.753 108.280 1.00 99.15 63 ARG C CA 1
ATOM 5224 C C . ARG C 1 63 ? 115.088 154.189 106.858 1.00 99.15 63 ARG C C 1
ATOM 5225 O O . ARG C 1 63 ? 114.872 152.994 106.651 1.00 99.15 63 ARG C O 1
ATOM 5233 N N . GLY C 1 64 ? 115.413 155.023 105.879 1.00 99.80 64 GLY C N 1
ATOM 5234 C CA . GLY C 1 64 ? 115.329 154.660 104.478 1.00 99.80 64 GLY C CA 1
ATOM 5235 C C . GLY C 1 64 ? 116.460 153.769 104.015 1.00 99.80 64 GLY C C 1
ATOM 5236 O O . GLY C 1 64 ? 117.017 152.977 104.781 1.00 99.80 64 GLY C O 1
ATOM 5237 N N . GLN C 1 65 ? 116.805 153.901 102.736 1.00 101.75 65 GLN C N 1
ATOM 5238 C CA . GLN C 1 65 ? 117.784 153.034 102.090 1.00 101.75 65 GLN C CA 1
ATOM 5239 C C . GLN C 1 65 ? 119.126 153.703 101.846 1.00 101.75 65 GLN C C 1
ATOM 5240 O O . GLN C 1 65 ? 120.164 153.050 101.981 1.00 101.75 65 GLN C O 1
ATOM 5246 N N . THR C 1 66 ? 119.136 154.987 101.480 1.00 93.60 66 THR C N 1
ATOM 5247 C CA . THR C 1 66 ? 120.401 155.673 101.231 1.00 93.60 66 THR C CA 1
ATOM 5248 C C . THR C 1 66 ? 121.245 155.752 102.497 1.00 93.60 66 THR C C 1
ATOM 5249 O O . THR C 1 66 ? 122.451 155.477 102.468 1.00 93.60 66 THR C O 1
ATOM 5253 N N . ILE C 1 67 ? 120.626 156.115 103.622 1.00 86.99 67 ILE C N 1
ATOM 5254 C CA . ILE C 1 67 ? 121.367 156.215 104.875 1.00 86.99 67 ILE C CA 1
ATOM 5255 C C . ILE C 1 67 ? 121.810 154.837 105.351 1.00 86.99 67 ILE C C 1
ATOM 5256 O O . ILE C 1 67 ? 122.899 154.686 105.912 1.00 86.99 67 ILE C O 1
ATOM 5261 N N . HIS C 1 68 ? 120.986 153.811 105.132 1.00 88.17 68 HIS C N 1
ATOM 5262 C CA . HIS C 1 68 ? 121.384 152.457 105.513 1.00 88.17 68 HIS C CA 1
ATOM 5263 C C . HIS C 1 68 ? 122.616 152.005 104.737 1.00 88.17 68 HIS C C 1
ATOM 5264 O O . HIS C 1 68 ? 123.567 151.461 105.314 1.00 88.17 68 HIS C O 1
ATOM 5271 N N . GLN C 1 69 ? 122.622 152.229 103.420 1.00 84.24 69 GLN C N 1
ATOM 5272 C CA . GLN C 1 69 ? 123.781 151.860 102.613 1.00 84.24 69 GLN C CA 1
ATOM 5273 C C . GLN C 1 69 ? 125.003 152.681 103.004 1.00 84.24 69 GLN C C 1
ATOM 5274 O O . GLN C 1 69 ? 126.125 152.156 103.062 1.00 84.24 69 GLN C O 1
ATOM 5280 N N . TRP C 1 70 ? 124.807 153.972 103.280 1.00 70.41 70 TRP C N 1
ATOM 5281 C CA . TRP C 1 70 ? 125.931 154.800 103.696 1.00 70.41 70 TRP C CA 1
ATOM 5282 C C . TRP C 1 70 ? 126.490 154.337 105.034 1.00 70.41 70 TRP C C 1
ATOM 5283 O O . TRP C 1 70 ? 127.701 154.386 105.248 1.00 70.41 70 TRP C O 1
ATOM 5294 N N . ASN C 1 71 ? 125.626 153.892 105.947 1.00 69.18 71 ASN C N 1
ATOM 5295 C CA . ASN C 1 71 ? 126.101 153.372 107.225 1.00 69.18 71 ASN C CA 1
ATOM 5296 C C . ASN C 1 71 ? 126.843 152.054 107.042 1.00 69.18 71 ASN C C 1
ATOM 5297 O O . ASN C 1 71 ? 127.835 151.793 107.732 1.00 69.18 71 ASN C O 1
ATOM 5302 N N . LYS C 1 72 ? 126.375 151.210 106.119 1.00 72.57 72 LYS C N 1
ATOM 5303 C CA . LYS C 1 72 ? 127.105 149.983 105.814 1.00 72.57 72 LYS C CA 1
ATOM 5304 C C . LYS C 1 72 ? 128.500 150.291 105.286 1.00 72.57 72 LYS C C 1
ATOM 5305 O O . LYS C 1 72 ? 129.477 149.636 105.667 1.00 72.57 72 LYS C O 1
ATOM 5311 N N . ILE C 1 73 ? 128.612 151.286 104.403 1.00 65.84 73 ILE C N 1
ATOM 5312 C CA . ILE C 1 73 ? 129.926 151.693 103.909 1.00 65.84 73 ILE C CA 1
ATOM 5313 C C . ILE C 1 73 ? 130.756 152.310 105.032 1.00 65.84 73 ILE C C 1
ATOM 5314 O O . ILE C 1 73 ? 131.965 152.062 105.147 1.00 65.84 73 ILE C O 1
ATOM 5319 N N . PHE C 1 74 ? 130.116 153.114 105.883 1.00 58.22 74 PHE C N 1
ATOM 5320 C CA . PHE C 1 74 ? 130.819 153.865 106.912 1.00 58.22 74 PHE C CA 1
ATOM 5321 C C . PHE C 1 74 ? 131.364 152.963 108.006 1.00 58.22 74 PHE C C 1
ATOM 5322 O O . PHE C 1 74 ? 132.398 153.277 108.598 1.00 58.22 74 PHE C O 1
ATOM 5330 N N . LEU C 1 75 ? 130.684 151.855 108.303 1.00 63.31 75 LEU C N 1
ATOM 5331 C CA . LEU C 1 75 ? 131.220 150.916 109.283 1.00 63.31 75 LEU C CA 1
ATOM 5332 C C . LEU C 1 75 ? 132.553 150.348 108.812 1.00 63.31 75 LEU C C 1
ATOM 5333 O O . LEU C 1 75 ? 133.527 150.300 109.572 1.00 63.31 75 LEU C O 1
ATOM 5338 N N . VAL C 1 76 ? 132.621 149.940 107.543 1.00 60.03 76 VAL C N 1
ATOM 5339 C CA . VAL C 1 76 ? 133.870 149.430 106.987 1.00 60.03 76 VAL C CA 1
ATOM 5340 C C . VAL C 1 76 ? 134.924 150.528 106.943 1.00 60.03 76 VAL C C 1
ATOM 5341 O O . VAL C 1 76 ? 136.100 150.291 107.247 1.00 60.03 76 VAL C O 1
ATOM 5345 N N . ALA C 1 77 ? 134.526 151.745 106.563 1.00 51.60 77 ALA C N 1
ATOM 5346 C CA . ALA C 1 77 ? 135.483 152.847 106.511 1.00 51.60 77 ALA C CA 1
ATOM 5347 C C . ALA C 1 77 ? 136.065 153.143 107.888 1.00 51.60 77 ALA C C 1
ATOM 5348 O O . ALA C 1 77 ? 137.275 153.351 108.029 1.00 51.60 77 ALA C O 1
ATOM 5350 N N . CYS C 1 78 ? 135.218 153.154 108.919 1.00 57.31 78 CYS C N 1
ATOM 5351 C CA . CYS C 1 78 ? 135.690 153.414 110.273 1.00 57.31 78 CYS C CA 1
ATOM 5352 C C . CYS C 1 78 ? 136.557 152.273 110.786 1.00 57.31 78 CYS C C 1
ATOM 5353 O O . CYS C 1 78 ? 137.531 152.508 111.508 1.00 57.31 78 CYS C O 1
ATOM 5356 N N . LEU C 1 79 ? 136.219 151.029 110.434 1.00 51.21 79 LEU C N 1
ATOM 5357 C CA . LEU C 1 79 ? 137.070 149.907 110.820 1.00 51.21 79 LEU C CA 1
ATOM 5358 C C . LEU C 1 79 ? 138.449 150.019 110.183 1.00 51.21 79 LEU C C 1
ATOM 5359 O O . LEU C 1 79 ? 139.469 149.789 110.845 1.00 51.21 79 LEU C O 1
ATOM 5364 N N . ILE C 1 80 ? 138.502 150.383 108.900 1.00 45.44 80 ILE C N 1
ATOM 5365 C CA . ILE C 1 80 ? 139.790 150.571 108.237 1.00 45.44 80 ILE C CA 1
ATOM 5366 C C . ILE C 1 80 ? 140.563 151.714 108.883 1.00 45.44 80 ILE C C 1
ATOM 5367 O O . ILE C 1 80 ? 141.779 151.621 109.090 1.00 45.44 80 ILE C O 1
ATOM 5372 N N . SER C 1 81 ? 139.873 152.808 109.213 1.00 42.49 81 SER C N 1
ATOM 5373 C CA . SER C 1 81 ? 140.547 153.942 109.838 1.00 42.49 81 SER C CA 1
ATOM 5374 C C . SER C 1 81 ? 141.095 153.574 111.212 1.00 42.49 81 SER C C 1
ATOM 5375 O O . SER C 1 81 ? 142.178 154.027 111.598 1.00 42.49 81 SER C O 1
ATOM 5378 N N . LEU C 1 82 ? 140.356 152.761 111.970 1.00 33.17 82 LEU C N 1
ATOM 5379 C CA . LEU C 1 82 ? 140.840 152.327 113.275 1.00 33.17 82 LEU C CA 1
ATOM 5380 C C . LEU C 1 82 ? 141.976 151.323 113.148 1.00 33.17 82 LEU C C 1
ATOM 5381 O O . LEU C 1 82 ? 142.813 151.221 114.050 1.00 33.17 82 LEU C O 1
ATOM 5386 N N . PHE C 1 83 ? 142.008 150.557 112.057 1.00 21.55 83 PHE C N 1
ATOM 5387 C CA . PHE C 1 83 ? 143.124 149.645 111.836 1.00 21.55 83 PHE C CA 1
ATOM 5388 C C . PHE C 1 83 ? 144.378 150.385 111.389 1.00 21.55 83 PHE C C 1
ATOM 5389 O O . PHE C 1 83 ? 145.493 149.963 111.714 1.00 21.55 83 PHE C O 1
ATOM 5397 N N . VAL C 1 84 ? 144.220 151.484 110.651 1.00 26.37 84 VAL C N 1
ATOM 5398 C CA . VAL C 1 84 ? 145.373 152.151 110.055 1.00 26.37 84 VAL C CA 1
ATOM 5399 C C . VAL C 1 84 ? 146.030 153.124 111.029 1.00 26.37 84 VAL C C 1
ATOM 5400 O O . VAL C 1 84 ? 147.257 153.276 111.019 1.00 26.37 84 VAL C O 1
ATOM 5404 N N . ASP C 1 85 ? 145.248 153.783 111.882 1.00 26.84 85 ASP C N 1
ATOM 5405 C CA . ASP C 1 85 ? 145.803 154.821 112.751 1.00 26.84 85 ASP C CA 1
ATOM 5406 C C . ASP C 1 85 ? 146.942 154.328 113.637 1.00 26.84 85 ASP C C 1
ATOM 5407 O O . ASP C 1 85 ? 147.976 155.015 113.705 1.00 26.84 85 ASP C O 1
ATOM 5412 N N . PRO C 1 86 ? 146.840 153.191 114.338 1.00 24.40 86 PRO C N 1
ATOM 5413 C CA . PRO C 1 86 ? 147.990 152.731 115.134 1.00 24.40 86 PRO C CA 1
ATOM 5414 C C . PRO C 1 86 ? 149.204 152.353 114.303 1.00 24.40 86 PRO C C 1
ATOM 5415 O O . PRO C 1 86 ? 150.316 152.340 114.844 1.00 24.40 86 PRO C O 1
ATOM 5419 N N . LEU C 1 87 ? 149.036 152.050 113.013 1.00 28.95 87 LEU C N 1
ATOM 5420 C CA . LEU C 1 87 ? 150.174 151.653 112.192 1.00 28.95 87 LEU C CA 1
ATOM 5421 C C . LEU C 1 87 ? 151.211 152.760 112.072 1.00 28.95 87 LEU C C 1
ATOM 5422 O O . LEU C 1 87 ? 152.388 152.468 111.833 1.00 28.95 87 LEU C O 1
ATOM 5427 N N . PHE C 1 88 ? 150.808 154.020 112.256 1.00 46.72 88 PHE C N 1
ATOM 5428 C CA . PHE C 1 88 ? 151.763 155.120 112.247 1.00 46.72 88 PHE C CA 1
ATOM 5429 C C . PHE C 1 88 ? 152.800 154.985 113.352 1.00 46.72 88 PHE C C 1
ATOM 5430 O O . PHE C 1 88 ? 153.858 155.618 113.274 1.00 46.72 88 PHE C O 1
ATOM 5438 N N . PHE C 1 89 ? 152.518 154.184 114.381 1.00 20.44 89 PHE C N 1
ATOM 5439 C CA . PHE C 1 89 ? 153.494 153.965 115.439 1.00 20.44 89 PHE C CA 1
ATOM 5440 C C . PHE C 1 89 ? 154.599 153.006 115.014 1.00 20.44 89 PHE C C 1
ATOM 5441 O O . PHE C 1 89 ? 155.655 152.979 115.654 1.00 20.44 89 PHE C O 1
ATOM 5449 N N . TYR C 1 90 ? 154.386 152.228 113.955 1.00 26.64 90 TYR C N 1
ATOM 5450 C CA . TYR C 1 90 ? 155.388 151.286 113.473 1.00 26.64 90 TYR C CA 1
ATOM 5451 C C . TYR C 1 90 ? 156.371 151.913 112.496 1.00 26.64 90 TYR C C 1
ATOM 5452 O O . TYR C 1 90 ? 157.317 151.240 112.076 1.00 26.64 90 TYR C O 1
ATOM 5461 N N . LEU C 1 91 ? 156.165 153.172 112.119 1.00 23.89 91 LEU C N 1
ATOM 5462 C CA . LEU C 1 91 ? 157.042 153.808 111.137 1.00 23.89 91 LEU C CA 1
ATOM 5463 C C . LEU C 1 91 ? 158.483 153.960 111.611 1.00 23.89 91 LEU C C 1
ATOM 5464 O O . LEU C 1 91 ? 159.396 153.653 110.825 1.00 23.89 91 LEU C O 1
ATOM 5469 N N . PRO C 1 92 ? 158.772 154.433 112.829 1.00 23.31 92 PRO C N 1
ATOM 5470 C CA . PRO C 1 92 ? 160.178 154.582 113.230 1.00 23.31 92 PRO C CA 1
ATOM 5471 C C . PRO C 1 92 ? 160.922 153.254 113.213 1.00 23.31 92 PRO C C 1
ATOM 5472 O O . PRO C 1 92 ? 160.396 152.217 113.621 1.00 23.31 92 PRO C O 1
ATOM 5476 N N . ILE C 1 93 ? 162.162 153.303 112.735 1.00 32.95 93 ILE C N 1
ATOM 5477 C CA . ILE C 1 93 ? 163.017 152.132 112.586 1.00 32.95 93 ILE C CA 1
ATOM 5478 C C . ILE C 1 93 ? 164.361 152.441 113.228 1.00 32.95 93 ILE C C 1
ATOM 5479 O O . ILE C 1 93 ? 164.996 153.446 112.890 1.00 32.95 93 ILE C O 1
ATOM 5484 N N . VAL C 1 94 ? 164.793 151.582 114.144 1.00 39.67 94 VAL C N 1
ATOM 5485 C CA . VAL C 1 94 ? 166.115 151.688 114.748 1.00 39.67 94 VAL C CA 1
ATOM 5486 C C . VAL C 1 94 ? 167.094 150.921 113.870 1.00 39.67 94 VAL C C 1
ATOM 5487 O O . VAL C 1 94 ? 166.958 149.707 113.689 1.00 39.67 94 VAL C O 1
ATOM 5491 N N . GLN C 1 95 ? 168.074 151.624 113.319 1.00 57.95 95 GLN C N 1
ATOM 5492 C CA . GLN C 1 95 ? 169.037 151.003 112.425 1.00 57.95 95 GLN C CA 1
ATOM 5493 C C . GLN C 1 95 ? 170.275 150.553 113.193 1.00 57.95 95 GLN C C 1
ATOM 5494 O O . GLN C 1 95 ? 170.507 150.947 114.338 1.00 57.95 95 GLN C O 1
ATOM 5500 N N . ASP C 1 96 ? 171.076 149.707 112.538 1.00 73.01 96 ASP C N 1
ATOM 5501 C CA . ASP C 1 96 ? 172.250 149.134 113.185 1.00 73.01 96 ASP C CA 1
ATOM 5502 C C . ASP C 1 96 ? 173.305 150.180 113.517 1.00 73.01 96 ASP C C 1
ATOM 5503 O O . ASP C 1 96 ? 174.169 149.924 114.363 1.00 73.01 96 ASP C O 1
ATOM 5508 N N . GLU C 1 97 ? 173.260 151.346 112.877 1.00 74.58 97 GLU C N 1
ATOM 5509 C CA . GLU C 1 97 ? 174.183 152.430 113.182 1.00 74.58 97 GLU C CA 1
ATOM 5510 C C . GLU C 1 97 ? 173.734 153.272 114.371 1.00 74.58 97 GLU C C 1
ATOM 5511 O O . GLU C 1 97 ? 174.270 154.367 114.568 1.00 74.58 97 GLU C O 1
ATOM 5517 N N . VAL C 1 98 ? 172.773 152.780 115.155 1.00 65.10 98 VAL C N 1
ATOM 5518 C CA . VAL C 1 98 ? 172.219 153.487 116.307 1.00 65.10 98 VAL C CA 1
ATOM 5519 C C . VAL C 1 98 ? 171.657 154.824 115.833 1.00 65.10 98 VAL C C 1
ATOM 5520 O O . VAL C 1 98 ? 172.257 155.884 116.045 1.00 65.10 98 VAL C O 1
ATOM 5524 N N . CYS C 1 99 ? 170.522 154.769 115.140 1.00 62.22 99 CYS C N 1
ATOM 5525 C CA . CYS C 1 99 ? 169.797 155.959 114.718 1.00 62.22 99 CYS C CA 1
ATOM 5526 C C . CYS C 1 99 ? 168.365 155.548 114.412 1.00 62.22 99 CYS C C 1
ATOM 5527 O O . CYS C 1 99 ? 168.065 154.362 114.253 1.00 62.22 99 CYS C O 1
ATOM 5530 N N . ILE C 1 100 ? 167.481 156.538 114.341 1.00 46.37 100 ILE C N 1
ATOM 5531 C CA . ILE C 1 100 ? 166.063 156.303 114.092 1.00 46.37 100 ILE C CA 1
ATOM 5532 C C . ILE C 1 100 ? 165.690 156.951 112.767 1.00 46.37 100 ILE C C 1
ATOM 5533 O O . ILE C 1 100 ? 165.750 158.179 112.630 1.00 46.37 100 ILE C O 1
ATOM 5538 N N . ASP C 1 101 ? 165.307 156.127 111.799 1.00 54.50 101 ASP C N 1
ATOM 5539 C CA . ASP C 1 101 ? 164.803 156.575 110.511 1.00 54.50 101 ASP C CA 1
ATOM 5540 C C . ASP C 1 101 ? 163.302 156.314 110.441 1.00 54.50 101 ASP C C 1
ATOM 5541 O O . ASP C 1 101 ? 162.703 155.758 111.362 1.00 54.50 101 ASP C O 1
ATOM 5546 N N . ILE C 1 102 ? 162.689 156.728 109.336 1.00 52.30 102 ILE C N 1
ATOM 5547 C CA . ILE C 1 102 ? 161.266 156.502 109.108 1.00 52.30 102 ILE C CA 1
ATOM 5548 C C . ILE C 1 102 ? 161.080 156.000 107.685 1.00 52.30 102 ILE C C 1
ATOM 5549 O O . ILE C 1 102 ? 161.567 156.620 106.734 1.00 52.30 102 ILE C O 1
ATOM 5554 N N . GLY C 1 103 ? 160.381 154.876 107.537 1.00 57.30 103 GLY C N 1
ATOM 5555 C CA . GLY C 1 103 ? 160.100 154.328 106.224 1.00 57.30 103 GLY C CA 1
ATOM 5556 C C . GLY C 1 103 ? 159.242 155.256 105.390 1.00 57.30 103 GLY C C 1
ATOM 5557 O O . GLY C 1 103 ? 158.059 155.445 105.683 1.00 57.30 103 GLY C O 1
ATOM 5558 N N . ILE C 1 104 ? 159.830 155.840 104.345 1.00 58.96 104 ILE C N 1
ATOM 5559 C CA . ILE C 1 104 ? 159.132 156.868 103.579 1.00 58.96 104 ILE C CA 1
ATOM 5560 C C . ILE C 1 104 ? 157.988 156.267 102.772 1.00 58.96 104 ILE C C 1
ATOM 5561 O O . ILE C 1 104 ? 156.898 156.845 102.697 1.00 58.96 104 ILE C O 1
ATOM 5566 N N . ALA C 1 105 ? 158.211 155.107 102.149 1.00 53.10 105 ALA C N 1
ATOM 5567 C CA . ALA C 1 105 ? 157.168 154.503 101.324 1.00 53.10 105 ALA C CA 1
ATOM 5568 C C . ALA C 1 105 ? 155.985 154.044 102.167 1.00 53.10 105 ALA C C 1
ATOM 5569 O O . ALA C 1 105 ? 154.824 154.287 101.807 1.00 53.10 105 ALA C O 1
ATOM 5571 N N . VAL C 1 106 ? 156.258 153.377 103.291 1.00 40.97 106 VAL C N 1
ATOM 5572 C CA . VAL C 1 106 ? 155.183 152.936 104.174 1.00 40.97 106 VAL C CA 1
ATOM 5573 C C . VAL C 1 106 ? 154.437 154.137 104.736 1.00 40.97 106 VAL C C 1
ATOM 5574 O O . VAL C 1 106 ? 153.206 154.124 104.853 1.00 40.97 106 VAL C O 1
ATOM 5578 N N . GLU C 1 107 ? 155.171 155.193 105.092 1.00 48.31 107 GLU C N 1
ATOM 5579 C CA . GLU C 1 107 ? 154.535 156.408 105.587 1.00 48.31 107 GLU C CA 1
ATOM 5580 C C . GLU C 1 107 ? 153.623 157.022 104.534 1.00 48.31 107 GLU C C 1
ATOM 5581 O O . GLU C 1 107 ? 152.506 157.449 104.843 1.00 48.31 107 GLU C O 1
ATOM 5587 N N . VAL C 1 108 ? 154.082 157.071 103.281 1.00 43.85 108 VAL C N 1
ATOM 5588 C CA . VAL C 1 108 ? 153.269 157.639 102.209 1.00 43.85 108 VAL C CA 1
ATOM 5589 C C . VAL C 1 108 ? 152.006 156.815 102.004 1.00 43.85 108 VAL C C 1
ATOM 5590 O O . VAL C 1 108 ? 150.905 157.363 101.868 1.00 43.85 108 VAL C O 1
ATOM 5594 N N . PHE C 1 109 ? 152.140 155.486 101.983 1.00 44.58 109 PHE C N 1
ATOM 5595 C CA . PHE C 1 109 ? 150.969 154.632 101.798 1.00 44.58 109 PHE C CA 1
ATOM 5596 C C . PHE C 1 109 ? 149.977 154.796 102.945 1.00 44.58 109 PHE C C 1
ATOM 5597 O O . PHE C 1 109 ? 148.759 154.882 102.722 1.00 44.58 109 PHE C O 1
ATOM 5605 N N . LEU C 1 110 ? 150.479 154.843 104.181 1.00 40.61 110 LEU C N 1
ATOM 5606 C CA . LEU C 1 110 ? 149.598 155.011 105.330 1.00 40.61 110 LEU C CA 1
ATOM 560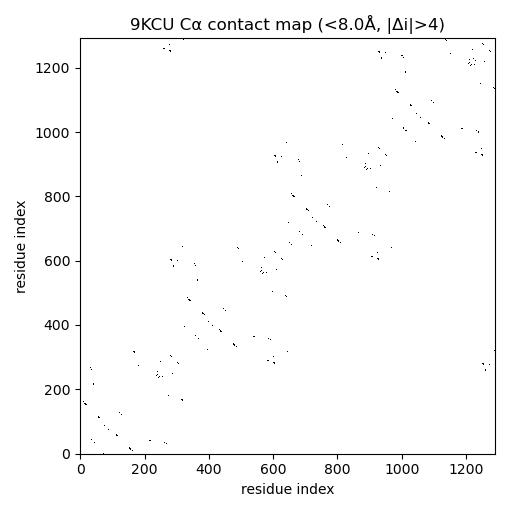7 C C . LEU C 1 110 ? 148.911 156.368 105.300 1.00 40.61 110 LEU C C 1
ATOM 5608 O O . LEU C 1 110 ? 147.736 156.481 105.660 1.00 40.61 110 LEU C O 1
ATOM 5613 N N . ILE C 1 111 ? 149.622 157.409 104.862 1.00 48.17 111 ILE C N 1
ATOM 5614 C CA . ILE C 1 111 ? 149.012 158.730 104.758 1.00 48.17 111 ILE C CA 1
ATOM 5615 C C . ILE C 1 111 ? 147.935 158.742 103.679 1.00 48.17 111 ILE C C 1
ATOM 5616 O O . ILE C 1 111 ? 146.894 159.387 103.835 1.00 48.17 111 ILE C O 1
ATOM 5621 N N . ILE C 1 112 ? 148.158 158.029 102.573 1.00 46.76 112 ILE C N 1
ATOM 5622 C CA . ILE C 1 112 ? 147.140 157.954 101.525 1.00 46.76 112 ILE C CA 1
ATOM 5623 C C . ILE C 1 112 ? 145.884 157.264 102.048 1.00 46.76 112 ILE C C 1
ATOM 5624 O O . ILE C 1 112 ? 144.757 157.729 101.829 1.00 46.76 112 ILE C O 1
ATOM 5629 N N . ILE C 1 113 ? 146.059 156.144 102.754 1.00 47.30 113 ILE C N 1
ATOM 5630 C CA . ILE C 1 113 ? 144.900 155.435 103.300 1.00 47.30 113 ILE C CA 1
ATOM 5631 C C . ILE C 1 113 ? 144.188 156.296 104.339 1.00 47.30 113 ILE C C 1
ATOM 5632 O O . ILE C 1 113 ? 142.951 156.338 104.400 1.00 47.30 113 ILE C O 1
ATOM 5637 N N . ARG C 1 114 ? 144.959 156.998 105.171 1.00 52.50 114 ARG C N 1
ATOM 5638 C CA . ARG C 1 114 ? 144.381 157.895 106.163 1.00 52.50 114 ARG C CA 1
ATOM 5639 C C . ARG C 1 114 ? 143.602 159.027 105.508 1.00 52.50 114 ARG C C 1
ATOM 5640 O O . ARG C 1 114 ? 142.543 159.416 106.007 1.00 52.50 114 ARG C O 1
ATOM 5648 N N . SER C 1 115 ? 144.104 159.564 104.394 1.00 51.91 115 SER C N 1
ATOM 5649 C CA . SER C 1 115 ? 143.385 160.617 103.685 1.00 51.91 115 SER C CA 1
ATOM 5650 C C . SER C 1 115 ? 142.106 160.084 103.055 1.00 51.91 115 SER C C 1
ATOM 5651 O O . SER C 1 115 ? 141.097 160.796 102.987 1.00 51.91 115 SER C O 1
ATOM 5654 N N . ILE C 1 116 ? 142.128 158.838 102.577 1.00 48.31 116 ILE C N 1
ATOM 5655 C CA . ILE C 1 116 ? 140.900 158.224 102.075 1.00 48.31 116 ILE C CA 1
ATOM 5656 C C . ILE C 1 116 ? 139.871 158.106 103.195 1.00 48.31 116 ILE C C 1
ATOM 5657 O O . ILE C 1 116 ? 138.689 158.433 103.017 1.00 48.31 116 ILE C O 1
ATOM 5662 N N . ALA C 1 117 ? 140.307 157.653 104.371 1.00 57.95 117 ALA C N 1
ATOM 5663 C CA . ALA C 1 117 ? 139.398 157.585 105.512 1.00 57.95 117 ALA C CA 1
ATOM 5664 C C . ALA C 1 117 ? 138.886 158.971 105.892 1.00 57.95 117 ALA C C 1
ATOM 5665 O O . ALA C 1 117 ? 137.714 159.134 106.253 1.00 57.95 117 ALA C O 1
ATOM 5667 N N . ASP C 1 118 ? 139.753 159.982 105.817 1.00 68.54 118 ASP C N 1
ATOM 5668 C CA . ASP C 1 118 ? 139.353 161.344 106.154 1.00 68.54 118 ASP C CA 1
ATOM 5669 C C . ASP C 1 118 ? 138.303 161.875 105.187 1.00 68.54 118 ASP C C 1
ATOM 5670 O O . ASP C 1 118 ? 137.335 162.518 105.608 1.00 68.54 118 ASP C O 1
ATOM 5675 N N . VAL C 1 119 ? 138.479 161.631 103.886 1.00 61.68 119 VAL C N 1
ATOM 5676 C CA . VAL C 1 119 ? 137.485 162.106 102.930 1.00 61.68 119 VAL C CA 1
ATOM 5677 C C . VAL C 1 119 ? 136.181 161.336 103.100 1.00 61.68 119 VAL C C 1
ATOM 5678 O O . VAL C 1 119 ? 135.095 161.897 102.913 1.00 61.68 119 VAL C O 1
ATOM 5682 N N . PHE C 1 120 ? 136.253 160.058 103.485 1.00 57.88 120 PHE C N 1
ATOM 5683 C CA . PHE C 1 120 ? 135.030 159.330 103.810 1.00 57.88 120 PHE C CA 1
ATOM 5684 C C . PHE C 1 120 ? 134.323 159.949 105.012 1.00 57.88 120 PHE C C 1
ATOM 5685 O O . PHE C 1 120 ? 133.092 160.062 105.030 1.00 57.88 120 PHE C O 1
ATOM 5693 N N . TYR C 1 121 ? 135.087 160.358 106.027 1.00 60.68 121 TYR C N 1
ATOM 5694 C CA . TYR C 1 121 ? 134.478 161.013 107.183 1.00 60.68 121 TYR C CA 1
ATOM 5695 C C . TYR C 1 121 ? 133.855 162.349 106.797 1.00 60.68 121 TYR C C 1
ATOM 5696 O O . TYR C 1 121 ? 132.797 162.724 107.316 1.00 60.68 121 TYR C O 1
ATOM 5705 N N . VAL C 1 122 ? 134.508 163.091 105.901 1.00 70.96 122 VAL C N 1
ATOM 5706 C CA . VAL C 1 122 ? 133.942 164.352 105.425 1.00 70.96 122 VAL C CA 1
ATOM 5707 C C . VAL C 1 122 ? 132.633 164.102 104.686 1.00 70.96 122 VAL C C 1
ATOM 5708 O O . VAL C 1 122 ? 131.657 164.846 104.851 1.00 70.96 122 VAL C O 1
ATOM 5712 N N . ILE C 1 123 ? 132.592 163.056 103.857 1.00 70.34 123 ILE C N 1
ATOM 5713 C CA . ILE C 1 123 ? 131.350 162.700 103.173 1.00 70.34 123 ILE C CA 1
ATOM 5714 C C . ILE C 1 123 ? 130.271 162.334 104.185 1.00 70.34 123 ILE C C 1
ATOM 5715 O O . ILE C 1 123 ? 129.097 162.684 104.016 1.00 70.34 123 ILE C O 1
ATOM 5720 N N . HIS C 1 124 ? 130.649 161.622 105.249 1.00 71.95 124 HIS C N 1
ATOM 5721 C CA . HIS C 1 124 ? 129.678 161.269 106.282 1.00 71.95 124 HIS C CA 1
ATOM 5722 C C . HIS C 1 124 ? 129.126 162.508 106.973 1.00 71.95 124 HIS C C 1
ATOM 5723 O O . HIS C 1 124 ? 127.924 162.590 107.248 1.00 71.95 124 HIS C O 1
ATOM 5730 N N . ILE C 1 125 ? 129.993 163.473 107.280 1.00 74.03 125 ILE C N 1
ATOM 5731 C CA . ILE C 1 125 ? 129.535 164.711 107.907 1.00 74.03 125 ILE C CA 1
ATOM 5732 C C . ILE C 1 125 ? 128.601 165.467 106.969 1.00 74.03 125 ILE C C 1
ATOM 5733 O O . ILE C 1 125 ? 127.562 165.993 107.389 1.00 74.03 125 ILE C O 1
ATOM 5738 N N . PHE C 1 126 ? 128.951 165.523 105.682 1.00 81.61 126 PHE C N 1
ATOM 5739 C CA . PHE C 1 126 ? 128.091 166.185 104.706 1.00 81.61 126 PHE C CA 1
ATOM 5740 C C . PHE C 1 126 ? 126.727 165.511 104.626 1.00 81.61 126 PHE C C 1
ATOM 5741 O O . PHE C 1 126 ? 125.694 166.188 104.554 1.00 81.61 126 PHE C O 1
ATOM 5749 N N . MET C 1 127 ? 126.703 164.177 104.632 1.00 80.56 127 MET C N 1
ATOM 5750 C CA . MET C 1 127 ? 125.435 163.457 104.578 1.00 80.56 127 MET C CA 1
ATOM 5751 C C . MET C 1 127 ? 124.613 163.680 105.842 1.00 80.56 127 MET C C 1
ATOM 5752 O O . MET C 1 127 ? 123.392 163.856 105.770 1.00 80.56 127 MET C O 1
ATOM 5757 N N . ARG C 1 128 ? 125.263 163.675 107.009 1.00 89.92 128 ARG C N 1
ATOM 5758 C CA . ARG C 1 128 ? 124.548 163.908 108.258 1.00 89.92 128 ARG C CA 1
ATOM 5759 C C . ARG C 1 128 ? 124.059 165.344 108.382 1.00 89.92 128 ARG C C 1
ATOM 5760 O O . ARG C 1 128 ? 123.134 165.608 109.156 1.00 89.92 128 ARG C O 1
ATOM 5768 N N . PHE C 1 129 ? 124.661 166.279 107.647 1.00 93.25 129 PHE C N 1
ATOM 5769 C CA . PHE C 1 129 ? 124.090 167.619 107.576 1.00 93.25 129 PHE C CA 1
ATOM 5770 C C . PHE C 1 129 ? 122.772 167.659 106.813 1.00 93.25 129 PHE C C 1
ATOM 5771 O O . PHE C 1 129 ? 122.081 168.682 106.864 1.00 93.25 129 PHE C O 1
ATOM 5779 N N . HIS C 1 130 ? 122.408 166.587 106.112 1.00 91.71 130 HIS C N 1
ATOM 5780 C CA . HIS C 1 130 ? 121.205 166.538 105.285 1.00 91.71 130 HIS C CA 1
ATOM 5781 C C . HIS C 1 130 ? 120.378 165.298 105.605 1.00 91.71 130 HIS C C 1
ATOM 5782 O O . HIS C 1 130 ? 119.935 164.572 104.714 1.00 91.71 130 HIS C O 1
ATOM 5789 N N . THR C 1 131 ? 120.153 165.036 106.890 1.00 96.98 131 THR C N 1
ATOM 5790 C CA . THR C 1 131 ? 119.345 163.903 107.321 1.00 96.98 131 THR C CA 1
ATOM 5791 C C . THR C 1 131 ? 118.189 164.383 108.187 1.00 96.98 131 THR C C 1
ATOM 5792 O O . THR C 1 131 ? 118.323 165.354 108.939 1.00 96.98 131 THR C O 1
ATOM 5796 N N . ALA C 1 132 ? 117.052 163.704 108.068 1.00 104.20 132 ALA C N 1
ATOM 5797 C CA . ALA C 1 132 ? 115.888 164.021 108.877 1.00 104.20 132 ALA C CA 1
ATOM 5798 C C . ALA C 1 132 ? 115.974 163.330 110.235 1.00 104.20 132 ALA C C 1
ATOM 5799 O O . ALA C 1 132 ? 116.655 162.316 110.406 1.00 104.20 132 ALA C O 1
ATOM 5801 N N . TYR C 1 133 ? 115.265 163.897 111.209 1.00 112.96 133 TYR C N 1
ATOM 5802 C CA . TYR C 1 133 ? 115.230 163.350 112.557 1.00 112.96 133 TYR C CA 1
ATOM 5803 C C . TYR C 1 133 ? 113.796 163.343 113.064 1.00 112.96 133 TYR C C 1
ATOM 5804 O O . TYR C 1 133 ? 112.957 164.131 112.619 1.00 112.96 133 TYR C O 1
ATOM 5813 N N . VAL C 1 134 ? 113.524 162.443 114.003 1.00 114.23 134 VAL C N 1
ATOM 5814 C CA . VAL C 1 134 ? 112.191 162.310 114.579 1.00 114.23 134 VAL C CA 1
ATOM 5815 C C . VAL C 1 134 ? 112.022 163.341 115.687 1.00 114.23 134 VAL C C 1
ATOM 5816 O O . VAL C 1 134 ? 112.834 163.410 116.618 1.00 114.23 134 VAL C O 1
ATOM 5820 N N . ALA C 1 135 ? 110.970 164.145 115.589 1.00 118.60 135 ALA C N 1
ATOM 5821 C CA . ALA C 1 135 ? 110.706 165.154 116.606 1.00 118.60 135 ALA C CA 1
ATOM 5822 C C . ALA C 1 135 ? 110.280 164.483 117.907 1.00 118.60 135 ALA C C 1
ATOM 5823 O O . ALA C 1 135 ? 109.355 163.662 117.900 1.00 118.60 135 ALA C O 1
ATOM 5825 N N . PRO C 1 136 ? 110.932 164.787 119.032 1.00 118.53 136 PRO C N 1
ATOM 5826 C CA . PRO C 1 136 ? 110.531 164.160 120.303 1.00 118.53 136 PRO C CA 1
ATOM 5827 C C . PRO C 1 136 ? 109.099 164.464 120.707 1.00 118.53 136 PRO C C 1
ATOM 5828 O O . PRO C 1 136 ? 108.437 163.602 121.299 1.00 118.53 136 PRO C O 1
ATOM 5832 N N . SER C 1 137 ? 108.599 165.662 120.405 1.00 121.73 137 SER C N 1
ATOM 5833 C CA . SER C 1 137 ? 107.246 166.041 120.792 1.00 121.73 137 SER C CA 1
ATOM 5834 C C . SER C 1 137 ? 106.179 165.478 119.863 1.00 121.73 137 SER C C 1
ATOM 5835 O O . SER C 1 137 ? 104.995 165.513 120.216 1.00 121.73 137 SER C O 1
ATOM 5838 N N . SER C 1 138 ? 106.562 164.963 118.697 1.00 116.61 138 SER C N 1
ATOM 5839 C CA . SER C 1 138 ? 105.621 164.398 117.740 1.00 116.61 138 SER C CA 1
ATOM 5840 C C . SER C 1 138 ? 105.553 162.878 117.810 1.00 116.61 138 SER C C 1
ATOM 5841 O O . SER C 1 138 ? 104.926 162.256 116.947 1.00 116.61 138 SER C O 1
ATOM 5844 N N . ARG C 1 139 ? 106.178 162.268 118.818 1.00 112.26 139 ARG C N 1
ATOM 5845 C CA . ARG C 1 139 ? 106.219 160.812 118.948 1.00 112.26 139 ARG C CA 1
ATOM 5846 C C . ARG C 1 139 ? 104.854 160.319 119.421 1.00 112.26 139 ARG C C 1
ATOM 5847 O O . ARG C 1 139 ? 104.617 160.063 120.604 1.00 112.26 139 ARG C O 1
ATOM 5855 N N . VAL C 1 140 ? 103.936 160.185 118.466 1.00 119.47 140 VAL C N 1
ATOM 5856 C CA . VAL C 1 140 ? 102.585 159.708 118.740 1.00 119.47 140 VAL C CA 1
ATOM 5857 C C . VAL C 1 140 ? 102.586 158.199 118.517 1.00 119.47 140 VAL C C 1
ATOM 5858 O O . VAL C 1 140 ? 102.427 157.725 117.390 1.00 119.47 140 VAL C O 1
ATOM 5862 N N . PHE C 1 141 ? 102.765 157.443 119.603 1.00 123.68 141 PHE C N 1
ATOM 5863 C CA . PHE C 1 141 ? 102.801 155.979 119.560 1.00 123.68 141 PHE C CA 1
ATOM 5864 C C . PHE C 1 141 ? 103.859 155.475 118.580 1.00 123.68 141 PHE C C 1
ATOM 5865 O O . PHE C 1 141 ? 103.641 154.512 117.842 1.00 123.68 141 PHE C O 1
ATOM 5873 N N . GLY C 1 142 ? 105.016 156.132 118.573 1.00 127.38 142 GLY C N 1
ATOM 5874 C CA . GLY C 1 142 ? 106.104 155.735 117.702 1.00 127.38 142 GLY C CA 1
ATOM 5875 C C . GLY C 1 142 ? 106.164 156.527 116.412 1.00 127.38 142 GLY C C 1
ATOM 5876 O O . GLY C 1 142 ? 107.251 156.797 115.892 1.00 127.38 142 GLY C O 1
ATOM 5877 N N . ARG C 1 143 ? 105.000 156.909 115.886 1.00 122.43 143 ARG C N 1
ATOM 5878 C CA . ARG C 1 143 ? 104.919 157.657 114.631 1.00 122.43 143 ARG C CA 1
ATOM 5879 C C . ARG C 1 143 ? 105.289 159.113 114.906 1.00 122.43 143 ARG C C 1
ATOM 5880 O O . ARG C 1 143 ? 104.439 159.987 115.093 1.00 122.43 143 ARG C O 1
ATOM 5888 N N . GLY C 1 144 ? 106.593 159.369 114.927 1.00 116.35 144 GLY C N 1
ATOM 5889 C CA . GLY C 1 144 ? 107.130 160.692 115.158 1.00 116.35 144 GLY C CA 1
ATOM 5890 C C . GLY C 1 144 ? 107.312 161.542 113.921 1.00 116.35 144 GLY C C 1
ATOM 5891 O O . GLY C 1 144 ? 107.832 162.658 114.030 1.00 116.35 144 GLY C O 1
ATOM 5892 N N . GLU C 1 145 ? 106.902 161.048 112.750 1.00 117.92 145 GLU C N 1
ATOM 5893 C CA . GLU C 1 145 ? 107.033 161.766 111.486 1.00 117.92 145 GLU C CA 1
ATOM 5894 C C . GLU C 1 145 ? 108.483 162.143 111.203 1.00 117.92 145 GLU C C 1
ATOM 5895 O O . GLU C 1 145 ? 109.409 161.543 111.760 1.00 117.92 145 GLU C O 1
ATOM 5901 N N . LEU C 1 146 ? 108.689 163.129 110.333 1.00 119.68 146 LEU C N 1
ATOM 5902 C CA . LEU C 1 146 ? 110.020 163.555 109.932 1.00 119.68 146 LEU C CA 1
ATOM 5903 C C . LEU C 1 146 ? 110.108 165.074 109.957 1.00 119.68 146 LEU C C 1
ATOM 5904 O O . LEU C 1 146 ? 109.099 165.773 109.838 1.00 119.68 146 LEU C O 1
ATOM 5909 N N . VAL C 1 147 ? 111.330 165.575 110.115 1.00 118.26 147 VAL C N 1
ATOM 5910 C CA . VAL C 1 147 ? 111.618 167.004 110.069 1.00 118.26 147 VAL C CA 1
ATOM 5911 C C . VAL C 1 147 ? 112.429 167.270 108.809 1.00 118.26 147 VAL C C 1
ATOM 5912 O O . VAL C 1 147 ? 113.471 166.642 108.588 1.00 118.26 147 VAL C O 1
ATOM 5916 N N . ILE C 1 148 ? 111.951 168.200 107.982 1.00 116.07 148 ILE C N 1
ATOM 5917 C CA . ILE C 1 148 ? 112.576 168.468 106.692 1.00 116.07 148 ILE C CA 1
ATOM 5918 C C . ILE C 1 148 ? 113.355 169.783 106.688 1.00 116.07 148 ILE C C 1
ATOM 5919 O O . ILE C 1 148 ? 114.298 169.927 105.893 1.00 116.07 148 ILE C O 1
ATOM 5924 N N . ASP C 1 149 ? 113.024 170.722 107.577 1.00 119.73 149 ASP C N 1
ATOM 5925 C CA . ASP C 1 149 ? 113.676 172.026 107.630 1.00 119.73 149 ASP C CA 1
ATOM 5926 C C . ASP C 1 149 ? 115.190 171.894 107.742 1.00 119.73 149 ASP C C 1
ATOM 5927 O O . ASP C 1 149 ? 115.704 171.369 108.735 1.00 119.73 149 ASP C O 1
ATOM 5932 N N . SER C 1 150 ? 115.908 172.367 106.719 1.00 112.81 150 SER C N 1
ATOM 5933 C CA . SER C 1 150 ? 117.362 172.239 106.705 1.00 112.81 150 SER C CA 1
ATOM 5934 C C . SER C 1 150 ? 118.003 173.032 107.837 1.00 112.81 150 SER C C 1
ATOM 5935 O O . SER C 1 150 ? 118.957 172.563 108.469 1.00 112.81 150 SER C O 1
ATOM 5938 N N . SER C 1 151 ? 117.502 174.242 108.099 1.00 114.59 151 SER C N 1
ATOM 5939 C CA . SER C 1 151 ? 118.073 175.064 109.161 1.00 114.59 151 SER C CA 1
ATOM 5940 C C . SER C 1 151 ? 117.911 174.400 110.522 1.00 114.59 151 SER C C 1
ATOM 5941 O O . SER C 1 151 ? 118.845 174.395 111.334 1.00 114.59 151 SER C O 1
ATOM 5944 N N . LYS C 1 152 ? 116.732 173.833 110.790 1.00 115.79 152 LYS C N 1
ATOM 5945 C CA . LYS C 1 152 ? 116.507 173.160 112.065 1.00 115.79 152 LYS C CA 1
ATOM 5946 C C . LYS C 1 152 ? 117.407 171.940 112.213 1.00 115.79 152 LYS C C 1
ATOM 5947 O O . LYS C 1 152 ? 117.961 171.694 113.291 1.00 115.79 152 LYS C O 1
ATOM 5953 N N . ILE C 1 153 ? 117.564 171.163 111.138 1.00 118.19 153 ILE C N 1
ATOM 5954 C CA . ILE C 1 153 ? 118.428 169.987 111.182 1.00 118.19 153 ILE C CA 1
ATOM 5955 C C . ILE C 1 153 ? 119.872 170.396 111.444 1.00 118.19 153 ILE C C 1
ATOM 5956 O O . ILE C 1 153 ? 120.569 169.783 112.263 1.00 118.19 153 ILE C O 1
ATOM 5961 N N . ALA C 1 154 ? 120.341 171.439 110.754 1.00 114.99 154 ALA C N 1
ATOM 5962 C CA . ALA C 1 154 ? 121.707 171.909 110.959 1.00 114.99 154 ALA C CA 1
ATOM 5963 C C . ALA C 1 154 ? 121.911 172.412 112.382 1.00 114.99 154 ALA C C 1
ATOM 5964 O O . ALA C 1 154 ? 122.943 172.132 113.003 1.00 114.99 154 ALA C O 1
ATOM 5966 N N . SER C 1 155 ? 120.940 173.158 112.916 1.00 107.10 155 SER C N 1
ATOM 5967 C CA . SER C 1 155 ? 121.055 173.653 114.284 1.00 107.10 155 SER C CA 1
ATOM 5968 C C . SER C 1 155 ? 121.086 172.505 115.285 1.00 107.10 155 SER C C 1
ATOM 5969 O O . SER C 1 155 ? 121.881 172.520 116.234 1.00 107.10 155 SER C O 1
ATOM 5972 N N . ARG C 1 156 ? 120.229 171.500 115.091 1.00 103.99 156 ARG C N 1
ATOM 5973 C CA . ARG C 1 156 ? 120.224 170.347 115.985 1.00 103.99 156 ARG C CA 1
ATOM 5974 C C . ARG C 1 156 ? 121.547 169.596 115.925 1.00 103.99 156 ARG C C 1
ATOM 5975 O O . ARG C 1 156 ? 122.086 169.188 116.961 1.00 103.99 156 ARG C O 1
ATOM 5983 N N . TYR C 1 157 ? 122.085 169.400 114.718 1.00 104.30 157 TYR C N 1
ATOM 5984 C CA . TYR C 1 157 ? 123.353 168.691 114.586 1.00 104.30 157 TYR C CA 1
ATOM 5985 C C . TYR C 1 157 ? 124.493 169.474 115.225 1.00 104.30 157 TYR C C 1
ATOM 5986 O O . TYR C 1 157 ? 125.360 168.892 115.887 1.00 104.30 157 TYR C O 1
ATOM 5995 N N . LEU C 1 158 ? 124.509 170.797 115.039 1.00 92.56 158 LEU C N 1
ATOM 5996 C CA . LEU C 1 158 ? 125.538 171.622 115.662 1.00 92.56 158 LEU C CA 1
ATOM 5997 C C . LEU C 1 158 ? 125.438 171.576 117.181 1.00 92.56 158 LEU C C 1
ATOM 5998 O O . LEU C 1 158 ? 126.459 171.535 117.878 1.00 92.56 158 LEU C O 1
ATOM 6003 N N . HIS C 1 159 ? 124.213 171.592 117.714 1.00 107.11 159 HIS C N 1
ATOM 6004 C CA . HIS C 1 159 ? 124.036 171.590 119.163 1.00 107.11 159 HIS C CA 1
ATOM 6005 C C . HIS C 1 159 ? 124.564 170.305 119.788 1.00 107.11 159 HIS C C 1
ATOM 6006 O O . HIS C 1 159 ? 125.200 170.339 120.849 1.00 107.11 159 HIS C O 1
ATOM 6013 N N . LYS C 1 160 ? 124.314 169.163 119.151 1.00 90.70 160 LYS C N 1
ATOM 6014 C CA . LYS C 1 160 ? 124.718 167.868 119.691 1.00 90.70 160 LYS C CA 1
ATOM 6015 C C . LYS C 1 160 ? 125.156 166.971 118.542 1.00 90.70 160 LYS C C 1
ATOM 6016 O O . LYS C 1 160 ? 124.334 166.591 117.703 1.00 90.70 160 LYS C O 1
ATOM 6022 N N . GLY C 1 161 ? 126.443 166.636 118.505 1.00 99.68 161 GLY C N 1
ATOM 6023 C CA . GLY C 1 161 ? 126.937 165.674 117.539 1.00 99.68 161 GLY C CA 1
ATOM 6024 C C . GLY C 1 161 ? 127.992 166.198 116.588 1.00 99.68 161 GLY C C 1
ATOM 6025 O O . GLY C 1 161 ? 128.897 165.455 116.195 1.00 99.68 161 GLY C O 1
ATOM 6026 N N . PHE C 1 162 ? 127.889 167.473 116.203 1.00 88.30 162 PHE C N 1
ATOM 6027 C CA . PHE C 1 162 ? 128.788 168.007 115.184 1.00 88.30 162 PHE C CA 1
ATOM 6028 C C . PHE C 1 162 ? 130.230 168.062 115.670 1.00 88.30 162 PHE C C 1
ATOM 6029 O O . PHE C 1 162 ? 131.154 167.757 114.910 1.00 88.30 162 PHE C O 1
ATOM 6037 N N . PHE C 1 163 ? 130.447 168.466 116.923 1.00 90.19 163 PHE C N 1
ATOM 6038 C CA . PHE C 1 163 ? 131.809 168.676 117.406 1.00 90.19 163 PHE C CA 1
ATOM 6039 C C . PHE C 1 163 ? 132.593 167.369 117.445 1.00 90.19 163 PHE C C 1
ATOM 6040 O O . PHE C 1 163 ? 133.746 167.308 116.998 1.00 90.19 163 PHE C O 1
ATOM 6048 N N . LEU C 1 164 ? 131.979 166.308 117.970 1.00 84.46 164 LEU C N 1
ATOM 6049 C CA . LEU C 1 164 ? 132.697 165.048 118.128 1.00 84.46 164 LEU C CA 1
ATOM 6050 C C . LEU C 1 164 ? 132.960 164.388 116.779 1.00 84.46 164 LEU C C 1
ATOM 6051 O O . LEU C 1 164 ? 134.010 163.767 116.581 1.00 84.46 164 LEU C O 1
ATOM 6056 N N . ASP C 1 165 ? 132.018 164.508 115.840 1.00 78.32 165 ASP C N 1
ATOM 6057 C CA . ASP C 1 165 ? 132.251 163.992 114.494 1.00 78.32 165 ASP C CA 1
ATOM 6058 C C . ASP C 1 165 ? 133.298 164.812 113.752 1.00 78.32 165 ASP C C 1
ATOM 6059 O O . ASP C 1 165 ? 134.083 164.257 112.975 1.00 78.32 165 ASP C O 1
ATOM 6064 N N . PHE C 1 166 ? 133.319 166.128 113.971 1.00 76.43 166 PHE C N 1
ATOM 6065 C CA . PHE C 1 166 ? 134.314 166.979 113.328 1.00 76.43 166 PHE C CA 1
ATOM 6066 C C . PHE C 1 166 ? 135.711 166.695 113.865 1.00 76.43 166 PHE C C 1
ATOM 6067 O O . PHE C 1 166 ? 136.694 166.764 113.118 1.00 76.43 166 PHE C O 1
ATOM 6075 N N . ILE C 1 167 ? 135.818 166.383 115.158 1.00 73.42 167 ILE C N 1
ATOM 6076 C CA . ILE C 1 167 ? 137.112 166.014 115.727 1.00 73.42 167 ILE C CA 1
ATOM 6077 C C . ILE C 1 167 ? 137.639 164.743 115.073 1.00 73.42 167 ILE C C 1
ATOM 6078 O O . ILE C 1 167 ? 138.817 164.657 114.705 1.00 73.42 167 ILE C O 1
ATOM 6083 N N . ALA C 1 168 ? 136.773 163.741 114.907 1.00 58.52 168 ALA C N 1
ATOM 6084 C CA . ALA C 1 168 ? 137.180 162.479 114.302 1.00 58.52 168 ALA C CA 1
ATOM 6085 C C . ALA C 1 168 ? 137.532 162.611 112.826 1.00 58.52 168 ALA C C 1
ATOM 6086 O O . ALA C 1 168 ? 138.223 161.736 112.296 1.00 58.52 168 ALA C O 1
ATOM 6088 N N . ALA C 1 169 ? 137.081 163.667 112.154 1.00 59.08 169 ALA C N 1
ATOM 6089 C CA . ALA C 1 169 ? 137.351 163.859 110.736 1.00 59.08 169 ALA C CA 1
ATOM 6090 C C . ALA C 1 169 ? 138.556 164.751 110.469 1.00 59.08 169 ALA C C 1
ATOM 6091 O O . ALA C 1 169 ? 138.912 164.952 109.304 1.00 59.08 169 ALA C O 1
ATOM 6093 N N . LEU C 1 170 ? 139.186 165.289 111.505 1.00 63.24 170 LEU C N 1
ATOM 6094 C CA . LEU C 1 170 ? 140.343 166.153 111.304 1.00 63.24 170 LEU C CA 1
ATOM 6095 C C . LEU C 1 170 ? 141.535 165.330 110.827 1.00 63.24 170 LEU C C 1
ATOM 6096 O O . LEU C 1 170 ? 141.824 164.276 111.403 1.00 63.24 170 LEU C O 1
ATOM 6101 N N . PRO C 1 171 ? 142.247 165.771 109.791 1.00 66.83 171 PRO C N 1
ATOM 6102 C CA . PRO C 1 171 ? 143.435 165.041 109.314 1.00 66.83 171 PRO C CA 1
ATOM 6103 C C . PRO C 1 171 ? 144.668 165.315 110.171 1.00 66.83 171 PRO C C 1
ATOM 6104 O O . PRO C 1 171 ? 145.724 165.725 109.682 1.00 66.83 171 PRO C O 1
ATOM 6108 N N . LEU C 1 172 ? 144.531 165.084 111.476 1.00 60.62 172 LEU C N 1
ATOM 6109 C CA . LEU C 1 172 ? 145.624 165.369 112.404 1.00 60.62 172 LEU C CA 1
ATOM 6110 C C . LEU C 1 172 ? 146.884 164.556 112.124 1.00 60.62 172 LEU C C 1
ATOM 6111 O O . LEU C 1 172 ? 147.980 165.142 112.150 1.00 60.62 172 LEU C O 1
ATOM 6116 N N . PRO C 1 173 ? 146.826 163.239 111.879 1.00 60.35 173 PRO C N 1
ATOM 6117 C CA . PRO C 1 173 ? 148.079 162.505 111.625 1.00 60.35 173 PRO C CA 1
ATOM 6118 C C . PRO C 1 173 ? 148.841 162.986 110.402 1.00 60.35 173 PRO C C 1
ATOM 6119 O O . PRO C 1 173 ? 150.059 163.184 110.483 1.00 60.35 173 PRO C O 1
ATOM 6123 N N . GLN C 1 174 ? 148.166 163.166 109.265 1.00 75.68 174 GLN C N 1
ATOM 6124 C CA . GLN C 1 174 ? 148.874 163.594 108.065 1.00 75.68 174 GLN C CA 1
ATOM 6125 C C . GLN C 1 174 ? 149.367 165.030 108.172 1.00 75.68 174 GLN C C 1
ATOM 6126 O O . GLN C 1 174 ? 150.362 165.380 107.529 1.00 75.68 174 GLN C O 1
ATOM 6132 N N . VAL C 1 175 ? 148.696 165.867 108.964 1.00 73.58 175 VAL C N 1
ATOM 6133 C CA . VAL C 1 175 ? 149.206 167.207 109.224 1.00 73.58 175 VAL C CA 1
ATOM 6134 C C . VAL C 1 175 ? 150.450 167.144 110.101 1.00 73.58 175 VAL C C 1
ATOM 6135 O O . VAL C 1 175 ? 151.446 167.823 109.831 1.00 73.58 175 VAL C O 1
ATOM 6139 N N . LEU C 1 176 ? 150.418 166.316 111.148 1.00 66.68 176 LEU C N 1
ATOM 6140 C CA . LEU C 1 176 ? 151.570 166.189 112.036 1.00 66.68 176 LEU C CA 1
ATOM 6141 C C . LEU C 1 176 ? 152.787 165.651 111.296 1.00 66.68 176 LEU C C 1
ATOM 6142 O O . LEU C 1 176 ? 153.907 166.137 111.494 1.00 66.68 176 LEU C O 1
ATOM 6147 N N . ILE C 1 177 ? 152.591 164.643 110.446 1.00 62.19 177 ILE C N 1
ATOM 6148 C CA . ILE C 1 177 ? 153.722 164.024 109.764 1.00 62.19 177 ILE C CA 1
ATOM 6149 C C . ILE C 1 177 ? 154.342 164.982 108.754 1.00 62.19 177 ILE C C 1
ATOM 6150 O O . ILE C 1 177 ? 155.569 165.047 108.613 1.00 62.19 177 ILE C O 1
ATOM 6155 N N . TRP C 1 178 ? 153.515 165.747 108.044 1.00 79.88 178 TRP C N 1
ATOM 6156 C CA . TRP C 1 178 ? 153.984 166.516 106.897 1.00 79.88 178 TRP C CA 1
ATOM 6157 C C . TRP C 1 178 ? 154.285 167.975 107.219 1.00 79.88 178 TRP C C 1
ATOM 6158 O O . TRP C 1 178 ? 155.376 168.460 106.905 1.00 79.88 178 TRP C O 1
ATOM 6169 N N . ILE C 1 179 ? 153.348 168.693 107.837 1.00 83.36 179 ILE C N 1
ATOM 6170 C CA . ILE C 1 179 ? 153.470 170.142 107.954 1.00 83.36 179 ILE C CA 1
ATOM 6171 C C . ILE C 1 179 ? 153.471 170.589 109.411 1.00 83.36 179 ILE C C 1
ATOM 6172 O O . ILE C 1 179 ? 153.035 171.702 109.725 1.00 83.36 179 ILE C O 1
ATOM 6177 N N . VAL C 1 180 ? 153.955 169.736 110.311 1.00 91.54 180 VAL C N 1
ATOM 6178 C CA . VAL C 1 180 ? 154.096 170.129 111.710 1.00 91.54 180 VAL C CA 1
ATOM 6179 C C . VAL C 1 180 ? 155.539 169.939 112.157 1.00 91.54 180 VAL C C 1
ATOM 6180 O O . VAL C 1 180 ? 156.201 170.897 112.570 1.00 91.54 180 VAL C O 1
ATOM 6184 N N . ILE C 1 181 ? 156.035 168.708 112.081 1.00 102.03 181 ILE C N 1
ATOM 6185 C CA . ILE C 1 181 ? 157.385 168.392 112.546 1.00 102.03 181 ILE C CA 1
ATOM 6186 C C . ILE C 1 181 ? 158.427 168.860 111.532 1.00 102.03 181 ILE C C 1
ATOM 6187 O O . ILE C 1 181 ? 159.338 169.612 111.908 1.00 102.03 181 ILE C O 1
ATOM 6192 N N . PRO C 1 182 ? 158.360 168.457 110.242 1.00 106.37 182 PRO C N 1
ATOM 6193 C CA . PRO C 1 182 ? 159.413 168.876 109.310 1.00 106.37 182 PRO C CA 1
ATOM 6194 C C . PRO C 1 182 ? 159.106 170.192 108.614 1.00 106.37 182 PRO C C 1
ATOM 6195 O O . PRO C 1 182 ? 158.095 170.841 108.903 1.00 106.37 182 PRO C O 1
ATOM 6199 N N . ASN C 1 183 ? 159.993 170.591 107.705 1.00 107.15 183 ASN C N 1
ATOM 6200 C CA . ASN C 1 183 ? 159.813 171.754 106.822 1.00 107.15 183 ASN C CA 1
ATOM 6201 C C . ASN C 1 183 ? 159.791 173.015 107.684 1.00 107.15 183 ASN C C 1
ATOM 6202 O O . ASN C 1 183 ? 160.721 173.215 108.482 1.00 107.15 183 ASN C O 1
ATOM 6207 N N . LEU C 1 184 ? 158.781 173.880 107.559 1.00 109.08 184 LEU C N 1
ATOM 6208 C CA . LEU C 1 184 ? 158.806 175.170 108.243 1.00 109.08 184 LEU C CA 1
ATOM 6209 C C . LEU C 1 184 ? 158.757 175.008 109.758 1.00 109.08 184 LEU C C 1
ATOM 6210 O O . LEU C 1 184 ? 159.444 175.734 110.486 1.00 109.08 184 LEU C O 1
ATOM 6215 N N . GLY C 1 185 ? 157.956 174.068 110.251 1.00 110.21 185 GLY C N 1
ATOM 6216 C CA . GLY C 1 185 ? 157.790 173.899 111.681 1.00 110.21 185 GLY C CA 1
ATOM 6217 C C . GLY C 1 185 ? 158.880 173.080 112.341 1.00 110.21 185 GLY C C 1
ATOM 6218 O O . GLY C 1 185 ? 158.591 172.103 113.036 1.00 110.21 185 GLY C O 1
ATOM 6219 N N . GLY C 1 186 ? 160.136 173.469 112.139 1.00 117.31 186 GLY C N 1
ATOM 6220 C CA . GLY C 1 186 ? 161.248 172.751 112.730 1.00 117.31 186 GLY C CA 1
ATOM 6221 C C . GLY C 1 186 ? 161.220 172.746 114.245 1.00 117.31 186 GLY C C 1
ATOM 6222 O O . GLY C 1 186 ? 161.465 173.775 114.882 1.00 117.31 186 GLY C O 1
ATOM 6223 N N . SER C 1 187 ? 160.920 171.591 114.831 1.00 113.25 187 SER C N 1
ATOM 6224 C CA . SER C 1 187 ? 160.858 171.440 116.285 1.00 113.25 187 SER C CA 1
ATOM 6225 C C . SER C 1 187 ? 162.186 170.946 116.851 1.00 113.25 187 SER C C 1
ATOM 6226 O O . SER C 1 187 ? 162.255 169.925 117.536 1.00 113.25 187 SER C O 1
ATOM 6229 N N . THR C 1 188 ? 163.262 171.680 116.555 1.00 110.66 188 THR C N 1
ATOM 6230 C CA . THR C 1 188 ? 164.583 171.292 117.039 1.00 110.66 188 THR C CA 1
ATOM 6231 C C . THR C 1 188 ? 164.664 171.369 118.559 1.00 110.66 188 THR C C 1
ATOM 6232 O O . THR C 1 188 ? 165.294 170.518 119.197 1.00 110.66 188 THR C O 1
ATOM 6236 N N . ILE C 1 189 ? 164.037 172.386 119.155 1.00 106.27 189 ILE C N 1
ATOM 6237 C CA . ILE C 1 189 ? 164.091 172.553 120.604 1.00 106.27 189 ILE C CA 1
ATOM 6238 C C . ILE C 1 189 ? 163.401 171.390 121.309 1.00 106.27 189 ILE C C 1
ATOM 6239 O O . ILE C 1 189 ? 163.908 170.865 122.308 1.00 106.27 189 ILE C O 1
ATOM 6244 N N . ALA C 1 190 ? 162.238 170.971 120.805 1.00 101.58 190 ALA C N 1
ATOM 6245 C CA . ALA C 1 190 ? 161.497 169.889 121.447 1.00 101.58 190 ALA C CA 1
ATOM 6246 C C . ALA C 1 190 ? 162.266 168.574 121.381 1.00 101.58 190 ALA C C 1
ATOM 6247 O O . ALA C 1 190 ? 162.419 167.883 122.395 1.00 101.58 190 ALA C O 1
ATOM 6249 N N . ASN C 1 191 ? 162.763 168.218 120.193 1.00 102.69 191 ASN C N 1
ATOM 6250 C CA . ASN C 1 191 ? 163.516 166.978 119.981 1.00 102.69 191 ASN C CA 1
ATOM 6251 C C . ASN C 1 191 ? 162.724 165.755 120.441 1.00 102.69 191 ASN C C 1
ATOM 6252 O O . ASN C 1 191 ? 163.269 164.826 121.039 1.00 102.69 191 ASN C O 1
ATOM 6257 N N . THR C 1 192 ? 161.424 165.757 120.160 1.00 86.79 192 THR C N 1
ATOM 6258 C CA . THR C 1 192 ? 160.512 164.677 120.527 1.00 86.79 192 THR C CA 1
ATOM 6259 C C . THR C 1 192 ? 159.703 164.240 119.313 1.00 86.79 192 THR C C 1
ATOM 6260 O O . THR C 1 192 ? 158.476 164.123 119.356 1.00 86.79 192 THR C O 1
ATOM 6264 N N . LYS C 1 193 ? 160.401 163.997 118.201 1.00 79.62 193 LYS C N 1
ATOM 6265 C CA . LYS C 1 193 ? 159.725 163.690 116.944 1.00 79.62 193 LYS C CA 1
ATOM 6266 C C . LYS C 1 193 ? 158.893 162.418 117.048 1.00 79.62 193 LYS C C 1
ATOM 6267 O O . LYS C 1 193 ? 157.762 162.365 116.551 1.00 79.62 193 LYS C O 1
ATOM 6273 N N . ASN C 1 194 ? 159.431 161.383 117.690 1.00 79.66 194 ASN C N 1
ATOM 6274 C CA . ASN C 1 194 ? 158.721 160.118 117.824 1.00 79.66 194 ASN C CA 1
ATOM 6275 C C . ASN C 1 194 ? 157.738 160.105 118.987 1.00 79.66 194 ASN C C 1
ATOM 6276 O O . ASN C 1 194 ? 157.036 159.105 119.171 1.00 79.66 194 ASN C O 1
ATOM 6281 N N . VAL C 1 195 ? 157.670 161.177 119.772 1.00 72.77 195 VAL C N 1
ATOM 6282 C CA . VAL C 1 195 ? 156.729 161.233 120.883 1.00 72.77 195 VAL C CA 1
ATOM 6283 C C . VAL C 1 195 ? 155.418 161.903 120.480 1.00 72.77 195 VAL C C 1
ATOM 6284 O O . VAL C 1 195 ? 154.358 161.555 121.010 1.00 72.77 195 VAL C O 1
ATOM 6288 N N . LEU C 1 196 ? 155.465 162.854 119.542 1.00 71.67 196 LEU C N 1
ATOM 6289 C CA . LEU C 1 196 ? 154.252 163.549 119.123 1.00 71.67 196 LEU C CA 1
ATOM 6290 C C . LEU C 1 196 ? 153.249 162.602 118.479 1.00 71.67 196 LEU C C 1
ATOM 6291 O O . LEU C 1 196 ? 152.041 162.865 118.511 1.00 71.67 196 LEU C O 1
ATOM 6296 N N . ARG C 1 197 ? 153.724 161.493 117.905 1.00 51.48 197 ARG C N 1
ATOM 6297 C CA . ARG C 1 197 ? 152.831 160.557 117.230 1.00 51.48 197 ARG C CA 1
ATOM 6298 C C . ARG C 1 197 ? 151.706 160.088 118.142 1.00 51.48 197 ARG C C 1
ATOM 6299 O O . ARG C 1 197 ? 150.583 159.861 117.675 1.00 51.48 197 ARG C O 1
ATOM 6307 N N . PHE C 1 198 ? 151.975 159.956 119.442 1.00 36.73 198 PHE C N 1
ATOM 6308 C CA . PHE C 1 198 ? 150.960 159.446 120.352 1.00 36.73 198 PHE C CA 1
ATOM 6309 C C . PHE C 1 198 ? 149.759 160.372 120.479 1.00 36.73 198 PHE C C 1
ATOM 6310 O O . PHE C 1 198 ? 148.717 159.936 120.979 1.00 36.73 198 PHE C O 1
ATOM 6318 N N . ILE C 1 199 ? 149.863 161.631 120.042 1.00 56.50 199 ILE C N 1
ATOM 6319 C CA . ILE C 1 199 ? 148.685 162.490 120.075 1.00 56.50 199 ILE C CA 1
ATOM 6320 C C . ILE C 1 199 ? 147.637 162.048 119.069 1.00 56.50 199 ILE C C 1
ATOM 6321 O O . ILE C 1 199 ? 146.505 162.544 119.108 1.00 56.50 199 ILE C O 1
ATOM 6326 N N . ILE C 1 200 ? 147.984 161.118 118.174 1.00 51.75 200 ILE C N 1
ATOM 6327 C CA . ILE C 1 200 ? 146.970 160.464 117.353 1.00 51.75 200 ILE C CA 1
ATOM 6328 C C . ILE C 1 200 ? 145.953 159.765 118.245 1.00 51.75 200 ILE C C 1
ATOM 6329 O O . ILE C 1 200 ? 144.750 159.746 117.950 1.00 51.75 200 ILE C O 1
ATOM 6334 N N . ILE C 1 201 ? 146.418 159.203 119.365 1.00 48.35 201 ILE C N 1
ATOM 6335 C CA . ILE C 1 201 ? 145.514 158.619 120.351 1.00 48.35 201 ILE C CA 1
ATOM 6336 C C . ILE C 1 201 ? 144.500 159.651 120.823 1.00 48.35 201 ILE C C 1
ATOM 6337 O O . ILE C 1 201 ? 143.332 159.320 121.065 1.00 48.35 201 ILE C O 1
ATOM 6342 N N . ILE C 1 202 ? 144.915 160.917 120.928 1.00 59.83 202 ILE C N 1
ATOM 6343 C CA . ILE C 1 202 ? 143.998 161.980 121.329 1.00 59.83 202 ILE C CA 1
ATOM 6344 C C . ILE C 1 202 ? 142.793 162.021 120.397 1.00 59.83 202 ILE C C 1
ATOM 6345 O O . ILE C 1 202 ? 141.658 162.248 120.833 1.00 59.83 202 ILE C O 1
ATOM 6350 N N . GLN C 1 203 ? 143.016 161.785 119.106 1.00 55.78 203 GLN C N 1
ATOM 6351 C CA . GLN C 1 203 ? 141.919 161.657 118.158 1.00 55.78 203 GLN C CA 1
ATOM 6352 C C . GLN C 1 203 ? 141.398 160.229 118.053 1.00 55.78 203 GLN C C 1
ATOM 6353 O O . GLN C 1 203 ? 140.223 160.034 117.718 1.00 55.78 203 GLN C O 1
ATOM 6359 N N . TYR C 1 204 ? 142.234 159.232 118.355 1.00 36.31 204 TYR C N 1
ATOM 6360 C CA . TYR C 1 204 ? 141.825 157.842 118.180 1.00 36.31 204 TYR C CA 1
ATOM 6361 C C . TYR C 1 204 ? 140.683 157.471 119.116 1.00 36.31 204 TYR C C 1
ATOM 6362 O O . TYR C 1 204 ? 139.742 156.777 118.713 1.00 36.31 204 TYR C O 1
ATOM 6371 N N . LEU C 1 205 ? 140.751 157.913 120.371 1.00 47.25 205 LEU C N 1
ATOM 6372 C CA . LEU C 1 205 ? 139.724 157.541 121.343 1.00 47.25 205 LEU C CA 1
ATOM 6373 C C . LEU C 1 205 ? 138.334 158.039 120.962 1.00 47.25 205 LEU C C 1
ATOM 6374 O O . LEU C 1 205 ? 137.379 157.249 121.056 1.00 47.25 205 LEU C O 1
ATOM 6379 N N . PRO C 1 206 ? 138.131 159.302 120.554 1.00 49.29 206 PRO C N 1
ATOM 6380 C CA . PRO C 1 206 ? 136.793 159.678 120.062 1.00 49.29 206 PRO C CA 1
ATOM 6381 C C . PRO C 1 206 ? 136.325 158.826 118.897 1.00 49.29 206 PRO C C 1
ATOM 6382 O O . PRO C 1 206 ? 135.169 158.388 118.879 1.00 49.29 206 PRO C O 1
ATOM 6386 N N . ARG C 1 207 ? 137.209 158.556 117.933 1.00 48.71 207 ARG C N 1
ATOM 6387 C CA . ARG C 1 207 ? 136.842 157.719 116.795 1.00 48.71 207 ARG C CA 1
ATOM 6388 C C . ARG C 1 207 ? 136.456 156.318 117.243 1.00 48.71 207 ARG C C 1
ATOM 6389 O O . ARG C 1 207 ? 135.479 155.745 116.745 1.00 48.71 207 ARG C O 1
ATOM 6397 N N . LEU C 1 208 ? 137.208 155.754 118.190 1.00 48.20 208 LEU C N 1
ATOM 6398 C CA . LEU C 1 208 ? 136.859 154.450 118.740 1.00 48.20 208 LEU C CA 1
ATOM 6399 C C . LEU C 1 208 ? 135.455 154.456 119.329 1.00 48.20 208 LEU C C 1
ATOM 6400 O O . LEU C 1 208 ? 134.796 153.411 119.379 1.00 48.20 208 LEU C O 1
ATOM 6405 N N . PHE C 1 209 ? 134.981 155.622 119.774 1.00 65.58 209 PHE C N 1
ATOM 6406 C CA . PHE C 1 209 ? 133.611 155.725 120.262 1.00 65.58 209 PHE C CA 1
ATOM 6407 C C . PHE C 1 209 ? 132.602 155.478 119.146 1.00 65.58 209 PHE C C 1
ATOM 6408 O O . PHE C 1 209 ? 131.629 154.742 119.341 1.00 65.58 209 PHE C O 1
ATOM 6416 N N . LEU C 1 210 ? 132.836 156.053 117.960 1.00 54.51 210 LEU C N 1
ATOM 6417 C CA . LEU C 1 210 ? 131.832 156.028 116.898 1.00 54.51 210 LEU C CA 1
ATOM 6418 C C . LEU C 1 210 ? 131.449 154.618 116.474 1.00 54.51 210 LEU C C 1
ATOM 6419 O O . LEU C 1 210 ? 130.372 154.431 115.898 1.00 54.51 210 LEU C O 1
ATOM 6424 N N . ILE C 1 211 ? 132.302 153.628 116.730 1.00 64.19 211 ILE C N 1
ATOM 6425 C CA . ILE C 1 211 ? 131.967 152.255 116.370 1.00 64.19 211 ILE C CA 1
ATOM 6426 C C . ILE C 1 211 ? 130.778 151.759 117.182 1.00 64.19 211 ILE C C 1
ATOM 6427 O O . ILE C 1 211 ? 129.893 151.076 116.654 1.00 64.19 211 ILE C O 1
ATOM 6432 N N . PHE C 1 212 ? 130.733 152.094 118.472 1.00 72.03 212 PHE C N 1
ATOM 6433 C CA . PHE C 1 212 ? 129.724 151.500 119.348 1.00 72.03 212 PHE C CA 1
ATOM 6434 C C . PHE C 1 212 ? 128.296 151.846 118.940 1.00 72.03 212 PHE C C 1
ATOM 6435 O O . PHE C 1 212 ? 127.470 150.922 118.839 1.00 72.03 212 PHE C O 1
ATOM 6443 N N . PRO C 1 213 ? 127.923 153.118 118.690 1.00 71.49 213 PRO C N 1
ATOM 6444 C CA . PRO C 1 213 ? 126.562 153.381 118.203 1.00 71.49 213 PRO C CA 1
ATOM 6445 C C . PRO C 1 213 ? 126.334 152.857 116.795 1.00 71.49 213 PRO C C 1
ATOM 6446 O O . PRO C 1 213 ? 125.360 152.140 116.543 1.00 71.49 213 PRO C O 1
ATOM 6450 N N . LEU C 1 214 ? 127.244 153.204 115.879 1.00 75.20 214 LEU C N 1
ATOM 6451 C CA . LEU C 1 214 ? 127.043 152.900 114.465 1.00 75.20 214 LEU C CA 1
ATOM 6452 C C . LEU C 1 214 ? 126.839 151.407 114.241 1.00 75.20 214 LEU C C 1
ATOM 6453 O O . LEU C 1 214 ? 125.880 150.994 113.577 1.00 75.20 214 LEU C O 1
ATOM 6458 N N . SER C 1 215 ? 127.722 150.580 114.806 1.00 81.84 215 SER C N 1
ATOM 6459 C CA . SER C 1 215 ? 127.561 149.136 114.678 1.00 81.84 215 SER C CA 1
ATOM 6460 C C . SER C 1 215 ? 126.216 148.689 115.233 1.00 81.84 215 SER C C 1
ATOM 6461 O O . SER C 1 215 ? 125.531 147.857 114.625 1.00 81.84 215 SER C O 1
ATOM 6464 N N . SER C 1 216 ? 125.809 149.255 116.373 1.00 78.73 216 SER C N 1
ATOM 6465 C CA . SER C 1 216 ? 124.494 148.945 116.921 1.00 78.73 216 SER C CA 1
ATOM 6466 C C . SER C 1 216 ? 123.397 149.281 115.922 1.00 78.73 216 SER C C 1
ATOM 6467 O O . SER C 1 216 ? 122.442 148.512 115.753 1.00 78.73 216 SER C O 1
ATOM 6470 N N . GLN C 1 217 ? 123.529 150.417 115.230 1.00 77.42 217 GLN C N 1
ATOM 6471 C CA . GLN C 1 217 ? 122.571 150.753 114.184 1.00 77.42 217 GLN C CA 1
ATOM 6472 C C . GLN C 1 217 ? 122.557 149.684 113.101 1.00 77.42 217 GLN C C 1
ATOM 6473 O O . GLN C 1 217 ? 121.487 149.290 112.621 1.00 77.42 217 GLN C O 1
ATOM 6479 N N . ILE C 1 218 ? 123.737 149.185 112.724 1.00 84.83 218 ILE C N 1
ATOM 6480 C CA . ILE C 1 218 ? 123.804 148.080 111.773 1.00 84.83 218 ILE C CA 1
ATOM 6481 C C . ILE C 1 218 ? 123.063 146.871 112.324 1.00 84.83 218 ILE C C 1
ATOM 6482 O O . ILE C 1 218 ? 122.368 146.159 111.588 1.00 84.83 218 ILE C O 1
ATOM 6487 N N . VAL C 1 219 ? 123.183 146.633 113.634 1.00 90.99 219 VAL C N 1
ATOM 6488 C CA . VAL C 1 219 ? 122.433 145.553 114.268 1.00 90.99 219 VAL C CA 1
ATOM 6489 C C . VAL C 1 219 ? 120.938 145.769 114.077 1.00 90.99 219 VAL C C 1
ATOM 6490 O O . VAL C 1 219 ? 120.183 144.820 113.829 1.00 90.99 219 VAL C O 1
ATOM 6494 N N . LYS C 1 220 ? 120.487 147.022 114.179 1.00 83.16 220 LYS C N 1
ATOM 6495 C CA . LYS C 1 220 ? 119.084 147.318 113.912 1.00 83.16 220 LYS C CA 1
ATOM 6496 C C . LYS C 1 220 ? 118.749 147.149 112.436 1.00 83.16 220 LYS C C 1
ATOM 6497 O O . LYS C 1 220 ? 117.611 146.806 112.097 1.00 83.16 220 LYS C O 1
ATOM 6503 N N . ALA C 1 221 ? 119.719 147.386 111.549 1.00 85.92 221 ALA C N 1
ATOM 6504 C CA . ALA C 1 221 ? 119.453 147.276 110.119 1.00 85.92 221 ALA C CA 1
ATOM 6505 C C . ALA C 1 221 ? 119.255 145.825 109.697 1.00 85.92 221 ALA C C 1
ATOM 6506 O O . ALA C 1 221 ? 118.366 145.523 108.892 1.00 85.92 221 ALA C O 1
ATOM 6508 N N . THR C 1 222 ? 120.067 144.917 110.228 1.00 100.73 222 THR C N 1
ATOM 6509 C CA . THR C 1 222 ? 119.981 143.508 109.864 1.00 100.73 222 THR C CA 1
ATOM 6510 C C . THR C 1 222 ? 119.178 142.721 110.894 1.00 100.73 222 THR C C 1
ATOM 6511 O O . THR C 1 222 ? 118.274 141.963 110.543 1.00 100.73 222 THR C O 1
ATOM 6515 N N . THR C 1 228 ? 123.112 138.217 117.549 1.00 74.26 228 THR C N 1
ATOM 6516 C CA . THR C 1 228 ? 122.594 136.858 117.651 1.00 74.26 228 THR C CA 1
ATOM 6517 C C . THR C 1 228 ? 123.560 135.956 118.412 1.00 74.26 228 THR C C 1
ATOM 6518 O O . THR C 1 228 ? 124.400 136.433 119.175 1.00 74.26 228 THR C O 1
ATOM 6522 N N . ALA C 1 229 ? 123.429 134.646 118.201 1.00 78.01 229 ALA C N 1
ATOM 6523 C CA . ALA C 1 229 ? 124.296 133.689 118.878 1.00 78.01 229 ALA C CA 1
ATOM 6524 C C . ALA C 1 229 ? 125.739 133.774 118.395 1.00 78.01 229 ALA C C 1
ATOM 6525 O O . ALA C 1 229 ? 126.665 133.721 119.213 1.00 78.01 229 ALA C O 1
ATOM 6527 N N . TRP C 1 230 ? 125.951 133.908 117.087 1.00 84.26 230 TRP C N 1
ATOM 6528 C CA . TRP C 1 230 ? 127.286 133.975 116.511 1.00 84.26 230 TRP C CA 1
ATOM 6529 C C . TRP C 1 230 ? 127.829 135.395 116.428 1.00 84.26 230 TRP C C 1
ATOM 6530 O O . TRP C 1 230 ? 129.025 135.574 116.177 1.00 84.26 230 TRP C O 1
ATOM 6541 N N . ALA C 1 231 ? 126.993 136.407 116.648 1.00 70.60 231 ALA C N 1
ATOM 6542 C CA . ALA C 1 231 ? 127.400 137.798 116.514 1.00 70.60 231 ALA C CA 1
ATOM 6543 C C . ALA C 1 231 ? 127.862 138.417 117.825 1.00 70.60 231 ALA C C 1
ATOM 6544 O O . ALA C 1 231 ? 128.191 139.607 117.848 1.00 70.60 231 ALA C O 1
ATOM 6546 N N . GLY C 1 232 ? 127.895 137.650 118.910 1.00 56.65 232 GLY C N 1
ATOM 6547 C CA . GLY C 1 232 ? 128.335 138.181 120.185 1.00 56.65 232 GLY C CA 1
ATOM 6548 C C . GLY C 1 232 ? 129.763 137.806 120.517 1.00 56.65 232 GLY C C 1
ATOM 6549 O O . GLY C 1 232 ? 130.538 138.641 120.992 1.00 56.65 232 GLY C O 1
ATOM 6550 N N . ALA C 1 233 ? 130.122 136.544 120.274 1.00 59.19 233 ALA C N 1
ATOM 6551 C CA . ALA C 1 233 ? 131.491 136.103 120.518 1.00 59.19 233 ALA C CA 1
ATOM 6552 C C . ALA C 1 233 ? 132.436 136.627 119.444 1.00 59.19 233 ALA C C 1
ATOM 6553 O O . ALA C 1 233 ? 133.560 137.045 119.743 1.00 59.19 233 ALA C O 1
ATOM 6555 N N . ALA C 1 234 ? 131.998 136.606 118.182 1.00 53.97 234 ALA C N 1
ATOM 6556 C CA . ALA C 1 234 ? 132.842 137.095 117.097 1.00 53.97 234 ALA C CA 1
ATOM 6557 C C . ALA C 1 234 ? 133.098 138.591 117.224 1.00 53.97 234 ALA C C 1
ATOM 6558 O O . ALA C 1 234 ? 134.220 139.057 116.997 1.00 53.97 234 ALA C O 1
ATOM 6560 N N . TYR C 1 235 ? 132.069 139.362 117.583 1.00 63.95 235 TYR C N 1
ATOM 6561 C CA . TYR C 1 235 ? 132.248 140.801 117.749 1.00 63.95 235 TYR C CA 1
ATOM 6562 C C . TYR C 1 235 ? 133.228 141.109 118.871 1.00 63.95 235 TYR C C 1
ATOM 6563 O O . TYR C 1 235 ? 134.068 142.009 118.747 1.00 63.95 235 TYR C O 1
ATOM 6572 N N . ASN C 1 236 ? 133.144 140.368 119.975 1.00 57.05 236 ASN C N 1
ATOM 6573 C CA . ASN C 1 236 ? 134.045 140.635 121.088 1.00 57.05 236 ASN C CA 1
ATOM 6574 C C . ASN C 1 236 ? 135.455 140.152 120.768 1.00 57.05 236 ASN C C 1
ATOM 6575 O O . ASN C 1 236 ? 136.437 140.738 121.231 1.00 57.05 236 ASN C O 1
ATOM 6580 N N . LEU C 1 237 ? 135.582 139.108 119.945 1.00 45.21 237 LEU C N 1
ATOM 6581 C CA . LEU C 1 237 ? 136.905 138.728 119.461 1.00 45.21 237 LEU C CA 1
ATOM 6582 C C . LEU C 1 237 ? 137.492 139.796 118.544 1.00 45.21 237 LEU C C 1
ATOM 6583 O O . LEU C 1 237 ? 138.705 140.027 118.564 1.00 45.21 237 LEU C O 1
ATOM 6588 N N . ILE C 1 238 ? 136.656 140.453 117.738 1.00 44.78 238 ILE C N 1
ATOM 6589 C CA . ILE C 1 238 ? 137.132 141.569 116.919 1.00 44.78 238 ILE C CA 1
ATOM 6590 C C . ILE C 1 238 ? 137.583 142.725 117.805 1.00 44.78 238 ILE C C 1
ATOM 6591 O O . ILE C 1 238 ? 138.608 143.368 117.547 1.00 44.78 238 ILE C O 1
ATOM 6596 N N . LEU C 1 239 ? 136.813 143.014 118.858 1.00 37.08 239 LEU C N 1
ATOM 6597 C CA . LEU C 1 239 ? 137.227 144.039 119.814 1.00 37.08 239 LEU C CA 1
ATOM 6598 C C . LEU C 1 239 ? 138.553 143.676 120.466 1.00 37.08 239 LEU C C 1
ATOM 6599 O O . LEU C 1 239 ? 139.416 144.537 120.670 1.00 37.08 239 LEU C O 1
ATOM 6604 N N . TYR C 1 240 ? 138.724 142.400 120.809 1.00 10.45 240 TYR C N 1
ATOM 6605 C CA . TYR C 1 240 ? 139.975 141.935 121.395 1.00 10.45 240 TYR C CA 1
ATOM 6606 C C . TYR C 1 240 ? 141.137 142.110 120.426 1.00 10.45 240 TYR C C 1
ATOM 6607 O O . TYR C 1 240 ? 142.223 142.554 120.818 1.00 10.45 240 TYR C O 1
ATOM 6616 N N . MET C 1 241 ? 140.924 141.765 119.153 1.00 3.77 241 MET C N 1
ATOM 6617 C CA . MET C 1 241 ? 141.953 141.956 118.137 1.00 3.77 241 MET C CA 1
ATOM 6618 C C . MET C 1 241 ? 142.332 143.423 118.008 1.00 3.77 241 MET C C 1
ATOM 6619 O O . MET C 1 241 ? 143.517 143.763 117.924 1.00 3.77 241 MET C O 1
ATOM 6624 N N . LEU C 1 242 ? 141.334 144.307 117.981 1.00 10.66 242 LEU C N 1
ATOM 6625 C CA . LEU C 1 242 ? 141.608 145.732 117.832 1.00 10.66 242 LEU C CA 1
ATOM 6626 C C . LEU C 1 242 ? 142.370 146.274 119.036 1.00 10.66 242 LEU C C 1
ATOM 6627 O O . LEU C 1 242 ? 143.333 147.037 118.885 1.00 10.66 242 LEU C O 1
ATOM 6632 N N . ALA C 1 243 ? 141.955 145.883 120.243 1.00 20.22 243 ALA C N 1
ATOM 6633 C CA . ALA C 1 243 ? 142.647 146.337 121.445 1.00 20.22 243 ALA C CA 1
ATOM 6634 C C . ALA C 1 243 ? 144.085 145.844 121.467 1.00 20.22 243 ALA C C 1
ATOM 6635 O O . ALA C 1 243 ? 145.004 146.602 121.801 1.00 20.22 243 ALA C O 1
ATOM 6637 N N . SER C 1 244 ? 144.302 144.578 121.104 1.00 41.08 244 SER C N 1
ATOM 6638 C CA . SER C 1 244 ? 145.654 144.035 121.078 1.00 41.08 244 SER C CA 1
ATOM 6639 C C . SER C 1 244 ? 146.513 144.731 120.030 1.00 41.08 244 SER C C 1
ATOM 6640 O O . SER C 1 244 ? 147.693 145.000 120.269 1.00 41.08 244 SER C O 1
ATOM 6643 N N . HIS C 1 245 ? 145.941 145.029 118.862 1.00 13.09 245 HIS C N 1
ATOM 6644 C CA . HIS C 1 245 ? 146.685 145.728 117.817 1.00 13.09 245 HIS C CA 1
ATOM 6645 C C . HIS C 1 245 ? 147.095 147.125 118.272 1.00 13.09 245 HIS C C 1
ATOM 6646 O O . HIS C 1 245 ? 148.246 147.544 118.081 1.00 13.09 245 HIS C O 1
ATOM 6653 N N . VAL C 1 246 ? 146.164 147.857 118.890 1.00 20.22 246 VAL C N 1
ATOM 6654 C CA . VAL C 1 246 ? 146.477 149.201 119.370 1.00 20.22 246 VAL C CA 1
ATOM 6655 C C . VAL C 1 246 ? 147.540 149.146 120.458 1.00 20.22 246 VAL C C 1
ATOM 6656 O O . VAL C 1 246 ? 148.484 149.948 120.467 1.00 20.22 246 VAL C O 1
ATOM 6660 N N . LEU C 1 247 ? 147.409 148.200 121.393 1.00 9.08 247 LEU C N 1
ATOM 6661 C CA . LEU C 1 247 ? 148.396 148.076 122.458 1.00 9.08 247 LEU C CA 1
ATOM 6662 C C . LEU C 1 247 ? 149.761 147.675 121.917 1.00 9.08 247 LEU C C 1
ATOM 6663 O O . LEU C 1 247 ? 150.783 148.134 122.431 1.00 9.08 247 LEU C O 1
ATOM 6668 N N . GLY C 1 248 ? 149.803 146.832 120.884 1.00 20.22 248 GLY C N 1
ATOM 6669 C CA . GLY C 1 248 ? 151.079 146.479 120.285 1.00 20.22 248 GLY C CA 1
ATOM 6670 C C . GLY C 1 248 ? 151.752 147.651 119.600 1.00 20.22 248 GLY C C 1
ATOM 6671 O O . GLY C 1 248 ? 152.966 147.839 119.722 1.00 20.22 248 GLY C O 1
ATOM 6672 N N . ALA C 1 249 ? 150.979 148.455 118.865 1.00 15.52 249 ALA C N 1
ATOM 6673 C CA . ALA C 1 249 ? 151.555 149.649 118.251 1.00 15.52 249 ALA C CA 1
ATOM 6674 C C . ALA C 1 249 ? 152.065 150.621 119.309 1.00 15.52 249 ALA C C 1
ATOM 6675 O O . ALA C 1 249 ? 153.159 151.192 119.174 1.00 15.52 249 ALA C O 1
ATOM 6677 N N . CYS C 1 250 ? 151.284 150.817 120.375 1.00 16.80 250 CYS C N 1
ATOM 6678 C CA . CYS C 1 250 ? 151.720 151.685 121.462 1.00 16.80 250 CYS C CA 1
ATOM 6679 C C . CYS C 1 250 ? 152.988 151.152 122.112 1.00 16.80 250 CYS C C 1
ATOM 6680 O O . CYS C 1 250 ? 153.895 151.922 122.438 1.00 16.80 250 CYS C O 1
ATOM 6683 N N . TRP C 1 251 ? 153.069 149.834 122.307 1.00 18.19 251 TRP C N 1
ATOM 6684 C CA . TRP C 1 251 ? 154.266 149.240 122.889 1.00 18.19 251 TRP C CA 1
ATOM 6685 C C . TRP C 1 251 ? 155.477 149.443 121.993 1.00 18.19 251 TRP C C 1
ATOM 6686 O O . TRP C 1 251 ? 156.576 149.715 122.483 1.00 18.19 251 TRP C O 1
ATOM 6697 N N . TYR C 1 252 ? 155.303 149.295 120.679 1.00 20.57 252 TYR C N 1
ATOM 6698 C CA . TYR C 1 252 ? 156.423 149.515 119.769 1.00 20.57 252 TYR C CA 1
ATOM 6699 C C . TYR C 1 252 ? 156.927 150.948 119.864 1.00 20.57 252 TYR C C 1
ATOM 6700 O O . TYR C 1 252 ? 158.137 151.190 119.970 1.00 20.57 252 TYR C O 1
ATOM 6709 N N . LEU C 1 253 ? 156.011 151.919 119.834 1.00 27.97 253 LEU C N 1
ATOM 6710 C CA . LEU C 1 253 ? 156.456 153.308 119.895 1.00 27.97 253 LEU C CA 1
ATOM 6711 C C . LEU C 1 253 ? 157.074 153.635 121.250 1.00 27.97 253 LEU C C 1
ATOM 6712 O O . LEU C 1 253 ? 158.055 154.386 121.327 1.00 27.97 253 LEU C O 1
ATOM 6717 N N . LEU C 1 254 ? 156.530 153.073 122.331 1.00 15.07 254 LEU C N 1
ATOM 6718 C CA . LEU C 1 254 ? 157.096 153.319 123.652 1.00 15.07 254 LEU C CA 1
ATOM 6719 C C . LEU C 1 254 ? 158.465 152.671 123.806 1.00 15.07 254 LEU C C 1
ATOM 6720 O O . LEU C 1 254 ? 159.334 153.223 124.485 1.00 15.07 254 LEU C O 1
ATOM 6725 N N . SER C 1 255 ? 158.680 151.507 123.189 1.00 22.07 255 SER C N 1
ATOM 6726 C CA . SER C 1 255 ? 160.004 150.897 123.195 1.00 22.07 255 SER C CA 1
ATOM 6727 C C . SER C 1 255 ? 160.994 151.726 122.390 1.00 22.07 255 SER C C 1
ATOM 6728 O O . SER C 1 255 ? 162.167 151.843 122.765 1.00 22.07 255 SER C O 1
ATOM 6731 N N . ILE C 1 256 ? 160.540 152.300 121.274 1.00 23.80 256 ILE C N 1
ATOM 6732 C CA . ILE C 1 256 ? 161.387 153.222 120.523 1.00 23.80 256 ILE C CA 1
ATOM 6733 C C . ILE C 1 256 ? 161.769 154.412 121.394 1.00 23.80 256 ILE C C 1
ATOM 6734 O O . ILE C 1 256 ? 162.929 154.842 121.415 1.00 23.80 256 ILE C O 1
ATOM 6739 N N . GLU C 1 257 ? 160.799 154.952 122.135 1.00 36.64 257 GLU C N 1
ATOM 6740 C CA . GLU C 1 257 ? 161.080 156.062 123.041 1.00 36.64 257 GLU C CA 1
ATOM 6741 C C . GLU C 1 257 ? 162.062 155.655 124.133 1.00 36.64 257 GLU C C 1
ATOM 6742 O O . GLU C 1 257 ? 162.948 156.431 124.499 1.00 36.64 257 GLU C O 1
ATOM 6748 N N . ARG C 1 258 ? 161.908 154.447 124.678 1.00 25.91 258 ARG C N 1
ATOM 6749 C CA . ARG C 1 258 ? 162.814 153.971 125.720 1.00 25.91 258 ARG C CA 1
ATOM 6750 C C . ARG C 1 258 ? 164.237 153.833 125.197 1.00 25.91 258 ARG C C 1
ATOM 6751 O O . ARG C 1 258 ? 165.200 154.222 125.871 1.00 25.91 258 ARG C O 1
ATOM 6759 N N . GLN C 1 259 ? 164.391 153.274 123.996 1.00 40.52 259 GLN C N 1
ATOM 6760 C CA . GLN C 1 259 ? 165.722 153.127 123.419 1.00 40.52 259 GLN C CA 1
ATOM 6761 C C . GLN C 1 259 ? 166.333 154.487 123.105 1.00 40.52 259 GLN C C 1
ATOM 6762 O O . GLN C 1 259 ? 167.535 154.702 123.310 1.00 40.52 259 GLN C O 1
ATOM 6768 N N . GLU C 1 260 ? 165.516 155.428 122.625 1.00 52.10 260 GLU C N 1
ATOM 6769 C CA . GLU C 1 260 ? 166.004 156.784 122.398 1.00 52.10 260 GLU C CA 1
ATOM 6770 C C . GLU C 1 260 ? 166.421 157.446 123.706 1.00 52.10 260 GLU C C 1
ATOM 6771 O O . GLU C 1 260 ? 167.404 158.191 123.747 1.00 52.10 260 GLU C O 1
ATOM 6777 N N . ALA C 1 261 ? 165.681 157.189 124.787 1.00 47.72 261 ALA C N 1
ATOM 6778 C CA . ALA C 1 261 ? 166.046 157.738 126.089 1.00 47.72 261 ALA C CA 1
ATOM 6779 C C . ALA C 1 261 ? 167.363 157.156 126.585 1.00 47.72 261 ALA C C 1
ATOM 6780 O O . ALA C 1 261 ? 168.187 157.874 127.164 1.00 47.72 261 ALA C O 1
ATOM 6782 N N . CYS C 1 262 ? 167.576 155.855 126.378 1.00 46.99 262 CYS C N 1
ATOM 6783 C CA . CYS C 1 262 ? 168.863 155.265 126.735 1.00 46.99 262 CYS C CA 1
ATOM 6784 C C . CYS C 1 262 ? 169.989 155.875 125.912 1.00 46.99 262 CYS C C 1
ATOM 6785 O O . CYS C 1 262 ? 171.088 156.116 126.428 1.00 46.99 262 CYS C O 1
ATOM 6788 N N . TRP C 1 263 ? 169.739 156.118 124.624 1.00 43.19 263 TRP C N 1
ATOM 6789 C CA . TRP C 1 263 ? 170.744 156.771 123.792 1.00 43.19 263 TRP C CA 1
ATOM 6790 C C . TRP C 1 263 ? 171.042 158.179 124.294 1.00 43.19 263 TRP C C 1
ATOM 6791 O O . TRP C 1 263 ? 172.197 158.616 124.288 1.00 43.19 263 TRP C O 1
ATOM 6802 N N . LYS C 1 264 ? 170.009 158.906 124.724 1.00 61.20 264 LYS C N 1
ATOM 6803 C CA . LYS C 1 264 ? 170.220 160.235 125.289 1.00 61.20 264 LYS C CA 1
ATOM 6804 C C . LYS C 1 264 ? 171.041 160.166 126.571 1.00 61.20 264 LYS C C 1
ATOM 6805 O O . LYS C 1 264 ? 171.904 161.016 126.810 1.00 61.20 264 LYS C O 1
ATOM 6811 N N . SER C 1 265 ? 170.776 159.166 127.414 1.00 58.24 265 SER C N 1
ATOM 6812 C CA . SER C 1 265 ? 171.567 158.996 128.631 1.00 58.24 265 SER C CA 1
ATOM 6813 C C . SER C 1 265 ? 173.025 158.696 128.303 1.00 58.24 265 SER C C 1
ATOM 6814 O O . SER C 1 265 ? 173.938 159.224 128.950 1.00 58.24 265 SER C O 1
ATOM 6817 N N . VAL C 1 266 ? 173.262 157.848 127.300 1.00 59.28 266 VAL C N 1
ATOM 6818 C CA . VAL C 1 266 ? 174.629 157.551 126.879 1.00 59.28 266 VAL C CA 1
ATOM 6819 C C . VAL C 1 266 ? 175.307 158.811 126.352 1.00 59.28 266 VAL C C 1
ATOM 6820 O O . VAL C 1 266 ? 176.477 159.079 126.653 1.00 59.28 266 VAL C O 1
ATOM 6824 N N . CYS C 1 267 ? 174.580 159.604 125.562 1.00 86.00 267 CYS C N 1
ATOM 6825 C CA . CYS C 1 267 ? 175.118 160.864 125.060 1.00 86.00 267 CYS C CA 1
ATOM 6826 C C . CYS C 1 267 ? 175.468 161.808 126.203 1.00 86.00 267 CYS C C 1
ATOM 6827 O O . CYS C 1 267 ? 176.490 162.502 126.153 1.00 86.00 267 CYS C O 1
ATOM 6830 N N . LYS C 1 268 ? 174.625 161.856 127.235 1.00 82.44 268 LYS C N 1
ATOM 6831 C CA . LYS C 1 268 ? 174.935 162.666 128.409 1.00 82.44 268 LYS C CA 1
ATOM 6832 C C . LYS C 1 268 ? 176.191 162.160 129.105 1.00 82.44 268 LYS C C 1
ATOM 6833 O O . LYS C 1 268 ? 177.010 162.955 129.581 1.00 82.44 268 LYS C O 1
ATOM 6839 N N . LEU C 1 269 ? 176.358 160.838 129.178 1.00 77.17 269 LEU C N 1
ATOM 6840 C CA . LEU C 1 269 ? 177.570 160.278 129.768 1.00 77.17 269 LEU C CA 1
ATOM 6841 C C . LEU C 1 269 ? 178.797 160.641 128.940 1.00 77.17 269 LEU C C 1
ATOM 6842 O O . LEU C 1 269 ? 179.883 160.864 129.489 1.00 77.17 269 LEU C O 1
ATOM 6847 N N . GLU C 1 270 ? 178.643 160.708 127.620 1.00 87.46 270 GLU C N 1
ATOM 6848 C CA . GLU C 1 270 ? 179.725 161.035 126.697 1.00 87.46 270 GLU C CA 1
ATOM 6849 C C . GLU C 1 270 ? 179.521 162.411 126.070 1.00 87.46 270 GLU C C 1
ATOM 6850 O O . GLU C 1 270 ? 179.728 162.603 124.870 1.00 87.46 270 GLU C O 1
ATOM 6856 N N . GLU C 1 271 ? 179.105 163.384 126.886 1.00 100.14 271 GLU C N 1
ATOM 6857 C CA . GLU C 1 271 ? 178.772 164.714 126.385 1.00 100.14 271 GLU C CA 1
ATOM 6858 C C . GLU C 1 271 ? 179.960 165.413 125.735 1.00 100.14 271 GLU C C 1
ATOM 6859 O O . GLU C 1 271 ? 179.761 166.369 124.978 1.00 100.14 271 GLU C O 1
ATOM 6865 N N . SER C 1 272 ? 181.185 164.958 126.008 1.00 97.57 272 SER C N 1
ATOM 6866 C CA . SER C 1 272 ? 182.359 165.589 125.412 1.00 97.57 272 SER C CA 1
ATOM 6867 C C . SER C 1 272 ? 182.343 165.472 123.892 1.00 97.57 272 SER C C 1
ATOM 6868 O O . SER C 1 272 ? 182.704 166.421 123.186 1.00 97.57 272 SER C O 1
ATOM 6871 N N . SER C 1 273 ? 181.931 164.317 123.370 1.00 103.13 273 SER C N 1
ATOM 6872 C CA . SER C 1 273 ? 181.931 164.075 121.935 1.00 103.13 273 SER C CA 1
ATOM 6873 C C . SER C 1 273 ? 180.542 163.889 121.340 1.00 103.13 273 SER C C 1
ATOM 6874 O O . SER C 1 273 ? 180.436 163.630 120.136 1.00 103.13 273 SER C O 1
ATOM 6877 N N . CYS C 1 274 ? 179.481 164.010 122.134 1.00 103.85 274 CYS C N 1
ATOM 6878 C CA . CYS C 1 274 ? 178.123 163.797 121.658 1.00 103.85 274 CYS C CA 1
ATOM 6879 C C . CYS C 1 274 ? 177.227 164.955 122.077 1.00 103.85 274 CYS C C 1
ATOM 6880 O O . CYS C 1 274 ? 177.463 165.610 123.097 1.00 103.85 274 CYS C O 1
ATOM 6883 N N . GLN C 1 275 ? 176.191 165.200 121.275 1.00 93.59 275 GLN C N 1
ATOM 6884 C CA . GLN C 1 275 ? 175.236 166.271 121.520 1.00 93.59 275 GLN C CA 1
ATOM 6885 C C . GLN C 1 275 ? 173.838 165.785 121.159 1.00 93.59 275 GLN C C 1
ATOM 6886 O O . GLN C 1 275 ? 173.670 164.768 120.483 1.00 93.59 275 GLN C O 1
ATOM 6892 N N . PHE C 1 276 ? 172.827 166.522 121.622 1.00 108.29 276 PHE C N 1
ATOM 6893 C CA . PHE C 1 276 ? 171.446 166.065 121.489 1.00 108.29 276 PHE C CA 1
ATOM 6894 C C . PHE C 1 276 ? 170.830 166.403 120.134 1.00 108.29 276 PHE C C 1
ATOM 6895 O O . PHE C 1 276 ? 169.733 166.967 120.066 1.00 108.29 276 PHE C O 1
ATOM 6903 N N . ASP C 1 277 ? 171.533 166.063 119.052 1.00 110.26 277 ASP C N 1
ATOM 6904 C CA . ASP C 1 277 ? 170.940 165.983 117.722 1.00 110.26 277 ASP C CA 1
ATOM 6905 C C . ASP C 1 277 ? 171.593 164.870 116.913 1.00 110.26 277 ASP C C 1
ATOM 6906 O O . ASP C 1 277 ? 171.512 164.886 115.678 1.00 110.26 277 ASP C O 1
ATOM 6911 N N . PHE C 1 278 ? 172.233 163.914 117.581 1.00 98.88 278 PHE C N 1
ATOM 6912 C CA . PHE C 1 278 ? 173.283 163.092 117.003 1.00 98.88 278 PHE C CA 1
ATOM 6913 C C . PHE C 1 278 ? 172.805 161.709 116.573 1.00 98.88 278 PHE C C 1
ATOM 6914 O O . PHE C 1 278 ? 173.532 161.017 115.852 1.00 98.88 278 PHE C O 1
ATOM 6922 N N . PHE C 1 279 ? 171.604 161.295 116.982 1.00 67.93 279 PHE C N 1
ATOM 6923 C CA . PHE C 1 279 ? 171.056 159.986 116.644 1.00 67.93 279 PHE C CA 1
ATOM 6924 C C . PHE C 1 279 ? 170.051 160.054 115.499 1.00 67.93 279 PHE C C 1
ATOM 6925 O O . PHE C 1 279 ? 169.057 159.320 115.502 1.00 67.93 279 PHE C O 1
ATOM 6933 N N . ASP C 1 280 ? 170.289 160.923 114.523 1.00 80.25 280 ASP C N 1
ATOM 6934 C CA . ASP C 1 280 ? 169.461 161.015 113.329 1.00 80.25 280 ASP C CA 1
ATOM 6935 C C . ASP C 1 280 ? 170.187 160.347 112.170 1.00 80.25 280 ASP C C 1
ATOM 6936 O O . ASP C 1 280 ? 171.376 160.597 111.951 1.00 80.25 280 ASP C O 1
ATOM 6941 N N . CYS C 1 281 ? 169.470 159.498 111.431 1.00 86.97 281 CYS C N 1
ATOM 6942 C CA . CYS C 1 281 ? 170.094 158.708 110.376 1.00 86.97 281 CYS C CA 1
ATOM 6943 C C . CYS C 1 281 ? 170.593 159.548 109.206 1.00 86.97 281 CYS C C 1
ATOM 6944 O O . CYS C 1 281 ? 171.372 159.038 108.394 1.00 86.97 281 CYS C O 1
ATOM 6947 N N . ASN C 1 282 ? 170.175 160.809 109.097 1.00 84.60 282 ASN C N 1
ATOM 6948 C CA . ASN C 1 282 ? 170.677 161.674 108.036 1.00 84.60 282 ASN C CA 1
ATOM 6949 C C . ASN C 1 282 ? 172.115 162.120 108.269 1.00 84.60 282 ASN C C 1
ATOM 6950 O O . ASN C 1 282 ? 172.711 162.725 107.372 1.00 84.60 282 ASN C O 1
ATOM 6955 N N . MET C 1 283 ? 172.679 161.840 109.444 1.00 86.08 283 MET C N 1
ATOM 6956 C CA . MET C 1 283 ? 174.045 162.224 109.776 1.00 86.08 283 MET C CA 1
ATOM 6957 C C . MET C 1 283 ? 174.936 160.997 109.964 1.00 86.08 283 MET C C 1
ATOM 6958 O O . MET C 1 283 ? 176.058 161.117 110.470 1.00 86.08 283 MET C O 1
ATOM 6963 N N . VAL C 1 284 ? 174.472 159.818 109.538 1.00 83.57 284 VAL C N 1
ATOM 6964 C CA . VAL C 1 284 ? 175.244 158.591 109.726 1.00 83.57 284 VAL C CA 1
ATOM 6965 C C . VAL C 1 284 ? 176.572 158.666 108.983 1.00 83.57 284 VAL C C 1
ATOM 6966 O O . VAL C 1 284 ? 177.624 158.304 109.524 1.00 83.57 284 VAL C O 1
ATOM 6970 N N . LYS C 1 285 ? 176.550 159.147 107.743 1.00 91.19 285 LYS C N 1
ATOM 6971 C CA . LYS C 1 285 ? 177.748 159.182 106.914 1.00 91.19 285 LYS C CA 1
ATOM 6972 C C . LYS C 1 285 ? 178.730 160.272 107.325 1.00 91.19 285 LYS C C 1
ATOM 6973 O O . LYS C 1 285 ? 179.807 160.365 106.726 1.00 91.19 285 LYS C O 1
ATOM 6979 N N . ASP C 1 286 ? 178.392 161.093 108.315 1.00 92.94 286 ASP C N 1
ATOM 6980 C CA . ASP C 1 286 ? 179.303 162.133 108.771 1.00 92.94 286 ASP C CA 1
ATOM 6981 C C . ASP C 1 286 ? 180.553 161.517 109.388 1.00 92.94 286 ASP C C 1
ATOM 6982 O O . ASP C 1 286 ? 180.488 160.499 110.082 1.00 92.94 286 ASP C O 1
ATOM 6987 N N . SER C 1 287 ? 181.702 162.144 109.122 1.00 98.30 287 SER C N 1
ATOM 6988 C CA . SER C 1 287 ? 182.965 161.647 109.660 1.00 98.30 287 SER C CA 1
ATOM 6989 C C . SER C 1 287 ? 183.001 161.750 111.180 1.00 98.30 287 SER C C 1
ATOM 6990 O O . SER C 1 287 ? 183.538 160.866 111.858 1.00 98.30 287 SER C O 1
ATOM 6993 N N . LEU C 1 288 ? 182.443 162.830 111.733 1.00 99.62 288 LEU C N 1
ATOM 6994 C CA . LEU C 1 288 ? 182.414 162.983 113.184 1.00 99.62 288 LEU C CA 1
ATOM 6995 C C . LEU C 1 288 ? 181.617 161.863 113.840 1.00 99.62 288 LEU C C 1
ATOM 6996 O O . LEU C 1 288 ? 182.030 161.318 114.873 1.00 99.62 288 LEU C O 1
ATOM 7001 N N . ARG C 1 289 ? 180.476 161.499 113.250 1.00 96.90 289 ARG C N 1
ATOM 7002 C CA . ARG C 1 289 ? 179.645 160.456 113.840 1.00 96.90 289 ARG C CA 1
ATOM 7003 C C . ARG C 1 289 ? 180.354 159.108 113.828 1.00 96.90 289 ARG C C 1
ATOM 7004 O O . ARG C 1 289 ? 180.310 158.368 114.816 1.00 96.90 289 ARG C O 1
ATOM 7012 N N . VAL C 1 290 ? 181.014 158.768 112.720 1.00 96.56 290 VAL C N 1
ATOM 7013 C CA . VAL C 1 290 ? 181.700 157.481 112.659 1.00 96.56 290 VAL C CA 1
ATOM 7014 C C . VAL C 1 290 ? 182.905 157.472 113.594 1.00 96.56 290 VAL C C 1
ATOM 7015 O O . VAL C 1 290 ? 183.210 156.450 114.223 1.00 96.56 290 VAL C O 1
ATOM 7019 N N . SER C 1 291 ? 183.600 158.609 113.717 1.00 98.85 291 SER C N 1
ATOM 7020 C CA . SER C 1 291 ? 184.731 158.683 114.637 1.00 98.85 291 SER C CA 1
ATOM 7021 C C . SER C 1 291 ? 184.275 158.516 116.081 1.00 98.85 291 SER C C 1
ATOM 7022 O O . SER C 1 291 ? 184.965 157.886 116.890 1.00 98.85 291 SER C O 1
ATOM 7025 N N . TRP C 1 292 ? 183.122 159.091 116.427 1.00 98.23 292 TRP C N 1
ATOM 7026 C CA . TRP C 1 292 ? 182.562 158.874 117.757 1.00 98.23 292 TRP C CA 1
ATOM 7027 C C . TRP C 1 292 ? 182.136 157.421 117.944 1.00 98.23 292 TRP C C 1
ATOM 7028 O O . TRP C 1 292 ? 182.399 156.821 118.992 1.00 98.23 292 TRP C O 1
ATOM 7039 N N . PHE C 1 293 ? 181.486 156.840 116.930 1.00 92.52 293 PHE C N 1
ATOM 7040 C CA . PHE C 1 293 ? 180.911 155.504 117.064 1.00 92.52 293 PHE C CA 1
ATOM 7041 C C . PHE C 1 293 ? 181.988 154.437 117.210 1.00 92.52 293 PHE C C 1
ATOM 7042 O O . PHE C 1 293 ? 181.824 153.491 117.989 1.00 92.52 293 PHE C O 1
ATOM 7050 N N . VAL C 1 294 ? 183.092 154.563 116.469 1.00 103.97 294 VAL C N 1
ATOM 7051 C CA . VAL C 1 294 ? 184.144 153.555 116.558 1.00 103.97 294 VAL C CA 1
ATOM 7052 C C . VAL C 1 294 ? 184.800 153.542 117.933 1.00 103.97 294 VAL C C 1
ATOM 7053 O O . VAL C 1 294 ? 185.479 152.569 118.280 1.00 103.97 294 VAL C O 1
ATOM 7057 N N . THR C 1 295 ? 184.616 154.596 118.731 1.00 99.76 295 THR C N 1
ATOM 7058 C CA . THR C 1 295 ? 185.185 154.670 120.072 1.00 99.76 295 THR C CA 1
ATOM 7059 C C . THR C 1 295 ? 184.113 154.831 121.146 1.00 99.76 295 THR C C 1
ATOM 7060 O O . THR C 1 295 ? 184.419 155.273 122.258 1.00 99.76 295 THR C O 1
ATOM 7064 N N . SER C 1 296 ? 182.866 154.482 120.843 1.00 90.39 296 SER C N 1
ATOM 7065 C CA . SER C 1 296 ? 181.766 154.601 121.788 1.00 90.39 296 SER C CA 1
ATOM 7066 C C . SER C 1 296 ? 181.203 153.228 122.127 1.00 90.39 296 SER C C 1
ATOM 7067 O O . SER C 1 296 ? 181.196 152.322 121.288 1.00 90.39 296 SER C O 1
ATOM 7070 N N . ASN C 1 297 ? 180.731 153.086 123.365 1.00 83.32 297 ASN C N 1
ATOM 7071 C CA . ASN C 1 297 ? 180.112 151.858 123.846 1.00 83.32 297 ASN C CA 1
ATOM 7072 C C . ASN C 1 297 ? 178.596 151.979 123.974 1.00 83.32 297 ASN C C 1
ATOM 7073 O O . ASN C 1 297 ? 178.006 151.439 124.915 1.00 83.32 297 ASN C O 1
ATOM 7078 N N . VAL C 1 298 ? 177.949 152.689 123.047 1.00 73.33 298 VAL C N 1
ATOM 7079 C CA . VAL C 1 298 ? 176.497 152.801 123.081 1.00 73.33 298 VAL C CA 1
ATOM 7080 C C . VAL C 1 298 ? 175.826 151.503 122.647 1.00 73.33 298 VAL C C 1
ATOM 7081 O O . VAL C 1 298 ? 174.668 151.256 123.004 1.00 73.33 298 VAL C O 1
ATOM 7085 N N . THR C 1 299 ? 176.534 150.650 121.902 1.00 70.97 299 THR C N 1
ATOM 7086 C CA . THR C 1 299 ? 175.910 149.451 121.353 1.00 70.97 299 THR C CA 1
ATOM 7087 C C . THR C 1 299 ? 175.608 148.412 122.428 1.00 70.97 299 THR C C 1
ATOM 7088 O O . THR C 1 299 ? 174.668 147.625 122.273 1.00 70.97 299 THR C O 1
ATOM 7092 N N . ASN C 1 300 ? 176.383 148.385 123.515 1.00 63.53 300 ASN C N 1
ATOM 7093 C CA . ASN C 1 300 ? 176.169 147.406 124.572 1.00 63.53 300 ASN C CA 1
ATOM 7094 C C . ASN C 1 300 ? 175.613 147.996 125.860 1.00 63.53 300 ASN C C 1
ATOM 7095 O O . ASN C 1 300 ? 175.033 147.252 126.655 1.00 63.53 300 ASN C O 1
ATOM 7100 N N . LEU C 1 301 ? 175.780 149.300 126.091 1.00 57.22 301 LEU C N 1
ATOM 7101 C CA . LEU C 1 301 ? 175.153 149.924 127.252 1.00 57.22 301 LEU C CA 1
ATOM 7102 C C . LEU C 1 301 ? 173.636 149.952 127.117 1.00 57.22 301 LEU C C 1
ATOM 7103 O O . LEU C 1 301 ? 172.917 149.707 128.092 1.00 57.22 301 LEU C O 1
ATOM 7108 N N . CYS C 1 302 ? 173.130 150.247 125.921 1.00 59.59 302 CYS C N 1
ATOM 7109 C CA . CYS C 1 302 ? 171.689 150.228 125.667 1.00 59.59 302 CYS C CA 1
ATOM 7110 C C . CYS C 1 302 ? 171.238 148.846 125.193 1.00 59.59 302 CYS C C 1
ATOM 7111 O O . CYS C 1 302 ? 170.732 148.656 124.088 1.00 59.59 302 CYS C O 1
ATOM 7114 N N . SER C 1 303 ? 171.439 147.873 126.072 1.00 51.84 303 SER C N 1
ATOM 7115 C CA . SER C 1 303 ? 170.934 146.523 125.902 1.00 51.84 303 SER C CA 1
ATOM 7116 C C . SER C 1 303 ? 170.339 146.066 127.223 1.00 51.84 303 SER C C 1
ATOM 7117 O O . SER C 1 303 ? 170.840 146.436 128.292 1.00 51.84 303 SER C O 1
ATOM 7120 N N . PRO C 1 304 ? 169.268 145.272 127.185 1.00 45.74 304 PRO C N 1
ATOM 7121 C CA . PRO C 1 304 ? 168.696 144.766 128.443 1.00 45.74 304 PRO C CA 1
ATOM 7122 C C . PRO C 1 304 ? 169.657 143.893 129.229 1.00 45.74 304 PRO C C 1
ATOM 7123 O O . PRO C 1 304 ? 169.492 143.745 130.446 1.00 45.74 304 PRO C O 1
ATOM 7127 N N . ASN C 1 305 ? 170.654 143.302 128.565 1.00 60.20 305 ASN C N 1
ATOM 7128 C CA . ASN C 1 305 ? 171.644 142.499 129.274 1.00 60.20 305 ASN C CA 1
ATOM 7129 C C . ASN C 1 305 ? 172.441 143.348 130.256 1.00 60.20 305 ASN C C 1
ATOM 7130 O O . ASN C 1 305 ? 172.691 142.928 131.392 1.00 60.20 305 ASN C O 1
ATOM 7135 N N . SER C 1 306 ? 172.850 144.542 129.838 1.00 54.87 306 SER C N 1
ATOM 7136 C CA . SER C 1 306 ? 173.559 145.452 130.722 1.00 54.87 306 SER C CA 1
ATOM 7137 C C . SER C 1 306 ? 172.579 146.174 131.639 1.00 54.87 306 SER C C 1
ATOM 7138 O O . SER C 1 306 ? 171.425 146.421 131.281 1.00 54.87 306 SER C O 1
ATOM 7141 N N . LEU C 1 307 ? 173.055 146.511 132.836 1.00 46.49 307 LEU C N 1
ATOM 7142 C CA . LEU C 1 307 ? 172.243 147.174 133.846 1.00 46.49 307 LEU C CA 1
ATOM 7143 C C . LEU C 1 307 ? 172.356 148.694 133.792 1.00 46.49 307 LEU C C 1
ATOM 7144 O O . LEU C 1 307 ? 171.954 149.370 134.747 1.00 46.49 307 LEU C O 1
ATOM 7149 N N . PHE C 1 308 ? 172.884 149.245 132.696 1.00 46.84 308 PHE C N 1
ATOM 7150 C CA . PHE C 1 308 ? 173.052 150.692 132.603 1.00 46.84 308 PHE C CA 1
ATOM 7151 C C . PHE C 1 308 ? 171.711 151.415 132.641 1.00 46.84 308 PHE C C 1
ATOM 7152 O O . PHE C 1 308 ? 171.571 152.443 133.312 1.00 46.84 308 PHE C O 1
ATOM 7160 N N . TYR C 1 309 ? 170.714 150.896 131.928 1.00 37.81 309 TYR C N 1
ATOM 7161 C CA . TYR C 1 309 ? 169.405 151.526 131.842 1.00 37.81 309 TYR C CA 1
ATOM 7162 C C . TYR C 1 309 ? 168.319 150.501 132.126 1.00 37.81 309 TYR C C 1
ATOM 7163 O O . TYR C 1 309 ? 168.447 149.329 131.759 1.00 37.81 309 TYR C O 1
ATOM 7172 N N . GLN C 1 310 ? 167.251 150.949 132.781 1.00 27.81 310 GLN C N 1
ATOM 7173 C CA . GLN C 1 310 ? 166.116 150.087 133.103 1.00 27.81 310 GLN C CA 1
ATOM 7174 C C . GLN C 1 310 ? 165.168 150.073 131.912 1.00 27.81 310 GLN C C 1
ATOM 7175 O O . GLN C 1 310 ? 164.328 150.962 131.760 1.00 27.81 310 GLN C O 1
ATOM 7181 N N . PHE C 1 311 ? 165.300 149.059 131.058 1.00 25.04 311 PHE C N 1
ATOM 7182 C CA . PHE C 1 311 ? 164.428 148.963 129.893 1.00 25.04 311 PHE C CA 1
ATOM 7183 C C . PHE C 1 311 ? 163.039 148.464 130.271 1.00 25.04 311 PHE C C 1
ATOM 7184 O O . PHE C 1 311 ? 162.043 148.894 129.681 1.00 25.04 311 PHE C O 1
ATOM 7192 N N . GLY C 1 312 ? 162.953 147.568 131.252 1.00 14.14 312 GLY C N 1
ATOM 7193 C CA . GLY C 1 312 ? 161.654 147.085 131.688 1.00 14.14 312 GLY C CA 1
ATOM 7194 C C . GLY C 1 312 ? 160.973 146.253 130.619 1.00 14.14 312 GLY C C 1
ATOM 7195 O O . GLY C 1 312 ? 161.612 145.494 129.882 1.00 14.14 312 GLY C O 1
ATOM 7196 N N . ILE C 1 313 ? 159.648 146.404 130.526 1.00 8.28 313 ILE C N 1
ATOM 7197 C CA . ILE C 1 313 ? 158.862 145.624 129.577 1.00 8.28 313 ILE C CA 1
ATOM 7198 C C . ILE C 1 313 ? 159.253 145.924 128.139 1.00 8.28 313 ILE C C 1
ATOM 7199 O O . ILE C 1 313 ? 158.979 145.120 127.242 1.00 8.28 313 ILE C O 1
ATOM 7204 N N . TYR C 1 314 ? 159.889 147.066 127.894 1.00 27.55 314 TYR C N 1
ATOM 7205 C CA . TYR C 1 314 ? 160.343 147.427 126.560 1.00 27.55 314 TYR C CA 1
ATOM 7206 C C . TYR C 1 314 ? 161.629 146.717 126.165 1.00 27.55 314 TYR C C 1
ATOM 7207 O O . TYR C 1 314 ? 161.983 146.725 124.981 1.00 27.55 314 TYR C O 1
ATOM 7216 N N . GLY C 1 315 ? 162.326 146.095 127.119 1.00 19.41 315 GLY C N 1
ATOM 7217 C CA . GLY C 1 315 ? 163.550 145.383 126.805 1.00 19.41 315 GLY C CA 1
ATOM 7218 C C . GLY C 1 315 ? 163.360 144.247 125.826 1.00 19.41 315 GLY C C 1
ATOM 7219 O O . GLY C 1 315 ? 164.273 143.955 125.047 1.00 19.41 315 GLY C O 1
ATOM 7220 N N . ASP C 1 316 ? 162.189 143.607 125.841 1.00 12.55 316 ASP C N 1
ATOM 7221 C CA . ASP C 1 316 ? 161.889 142.563 124.870 1.00 12.55 316 ASP C CA 1
ATOM 7222 C C . ASP C 1 316 ? 161.915 143.081 123.440 1.00 12.55 316 ASP C C 1
ATOM 7223 O O . ASP C 1 316 ? 162.092 142.287 122.511 1.00 12.55 316 ASP C O 1
ATOM 7228 N N . ALA C 1 317 ? 161.741 144.388 123.240 1.00 19.37 317 ALA C N 1
ATOM 7229 C CA . ALA C 1 317 ? 161.827 144.958 121.904 1.00 19.37 317 ALA C CA 1
ATOM 7230 C C . ALA C 1 317 ? 163.256 145.269 121.486 1.00 19.37 317 ALA C C 1
ATOM 7231 O O . ALA C 1 317 ? 163.483 145.601 120.319 1.00 19.37 317 ALA C O 1
ATOM 7233 N N . VAL C 1 318 ? 164.215 145.177 122.401 1.00 17.03 318 VAL C N 1
ATOM 7234 C CA . VAL C 1 318 ? 165.621 145.368 122.076 1.00 17.03 318 VAL C CA 1
ATOM 7235 C C . VAL C 1 318 ? 166.346 144.036 121.938 1.00 17.03 318 VAL C C 1
ATOM 7236 O O . VAL C 1 318 ? 167.188 143.873 121.055 1.00 17.03 318 VAL C O 1
ATOM 7240 N N . THR C 1 319 ? 166.030 143.078 122.810 1.00 33.67 319 THR C N 1
ATOM 7241 C CA . THR C 1 319 ? 166.611 141.745 122.695 1.00 33.67 319 THR C CA 1
ATOM 7242 C C . THR C 1 319 ? 166.163 141.063 121.407 1.00 33.67 319 THR C C 1
ATOM 7243 O O . THR C 1 319 ? 166.976 140.465 120.694 1.00 33.67 319 THR C O 1
ATOM 7247 N N . SER C 1 320 ? 164.873 141.157 121.085 1.00 35.34 320 SER C N 1
ATOM 7248 C CA . SER C 1 320 ? 164.340 140.529 119.884 1.00 35.34 320 SER C CA 1
ATOM 7249 C C . SER C 1 320 ? 164.590 141.344 118.624 1.00 35.34 320 SER C C 1
ATOM 7250 O O . SER C 1 320 ? 164.340 140.839 117.525 1.00 35.34 320 SER C O 1
ATOM 7253 N N . LYS C 1 321 ? 165.074 142.580 118.757 1.00 38.01 321 LYS C N 1
ATOM 7254 C CA . LYS C 1 321 ? 165.415 143.431 117.615 1.00 38.01 321 LYS C CA 1
ATOM 7255 C C . LYS C 1 321 ? 164.223 143.630 116.683 1.00 38.01 321 LYS C C 1
ATOM 7256 O O . LYS C 1 321 ? 164.357 143.590 115.459 1.00 38.01 321 LYS C O 1
ATOM 7262 N N . VAL C 1 322 ? 163.039 143.836 117.263 1.00 38.09 322 VAL C N 1
ATOM 7263 C CA . VAL C 1 322 ? 161.870 144.117 116.436 1.00 38.09 322 VAL C CA 1
ATOM 7264 C C . VAL C 1 322 ? 161.934 145.531 115.882 1.00 38.09 322 VAL C C 1
ATOM 7265 O O . VAL C 1 322 ? 161.378 145.813 114.815 1.00 38.09 322 VAL C O 1
ATOM 7269 N N . THR C 1 323 ? 162.605 146.441 116.591 1.00 35.11 323 THR C N 1
ATOM 7270 C CA . THR C 1 323 ? 162.689 147.825 116.141 1.00 35.11 323 THR C CA 1
ATOM 7271 C C . THR C 1 323 ? 163.496 147.967 114.858 1.00 35.11 323 THR C C 1
ATOM 7272 O O . THR C 1 323 ? 163.415 149.011 114.203 1.00 35.11 323 THR C O 1
ATOM 7276 N N . THR C 1 324 ? 164.269 146.947 114.483 1.00 51.00 324 THR C N 1
ATOM 7277 C CA . THR C 1 324 ? 165.037 146.970 113.248 1.00 51.00 324 THR C CA 1
ATOM 7278 C C . THR C 1 324 ? 164.500 146.026 112.182 1.00 51.00 324 THR C C 1
ATOM 7279 O O . THR C 1 324 ? 165.017 146.032 111.060 1.00 51.00 324 THR C O 1
ATOM 7283 N N . SER C 1 325 ? 163.485 145.225 112.495 1.00 33.46 325 SER C N 1
ATOM 7284 C CA . SER C 1 325 ? 162.973 144.235 111.561 1.00 33.46 325 SER C CA 1
ATOM 7285 C C . SER C 1 325 ? 162.088 144.898 110.507 1.00 33.46 325 SER C C 1
ATOM 7286 O O . SER C 1 325 ? 161.860 146.110 110.516 1.00 33.46 325 SER C O 1
ATOM 7289 N N . ALA C 1 326 ? 161.583 144.084 109.583 1.00 14.31 326 ALA C N 1
ATOM 7290 C CA . ALA C 1 326 ? 160.698 144.579 108.542 1.00 14.31 326 ALA C CA 1
ATOM 7291 C C . ALA C 1 326 ? 159.341 144.951 109.133 1.00 14.31 326 ALA C C 1
ATOM 7292 O O . ALA C 1 326 ? 159.034 144.660 110.292 1.00 14.31 326 ALA C O 1
ATOM 7294 N N . PHE C 1 327 ? 158.518 145.610 108.314 1.00 20.13 327 PHE C N 1
ATOM 7295 C CA . PHE C 1 327 ? 157.233 146.097 108.804 1.00 20.13 327 PHE C CA 1
ATOM 7296 C C . PHE C 1 327 ? 156.323 144.952 109.225 1.00 20.13 327 PHE C C 1
ATOM 7297 O O . PHE C 1 327 ? 155.661 145.030 110.265 1.00 20.13 327 PHE C O 1
ATOM 7305 N N . PHE C 1 328 ? 156.266 143.883 108.431 1.00 11.71 328 PHE C N 1
ATOM 7306 C CA . PHE C 1 328 ? 155.373 142.778 108.765 1.00 11.71 328 PHE C CA 1
ATOM 7307 C C . PHE C 1 328 ? 155.846 142.039 110.010 1.00 11.71 328 PHE C C 1
ATOM 7308 O O . PHE C 1 328 ? 155.036 141.703 110.883 1.00 11.71 328 PHE C O 1
ATOM 7316 N N . ASN C 1 329 ? 157.153 141.787 110.115 1.00 26.54 329 ASN C N 1
ATOM 7317 C CA . ASN C 1 329 ? 157.685 141.106 111.291 1.00 26.54 329 ASN C CA 1
ATOM 7318 C C . ASN C 1 329 ? 157.415 141.907 112.557 1.00 26.54 329 ASN C C 1
ATOM 7319 O O . ASN C 1 329 ? 156.915 141.368 113.552 1.00 26.54 329 ASN C O 1
ATOM 7324 N N . LYS C 1 330 ? 157.732 143.204 112.533 1.00 29.89 330 LYS C N 1
ATOM 7325 C CA . LYS C 1 330 ? 157.519 144.040 113.709 1.00 29.89 330 LYS C CA 1
ATOM 7326 C C . LYS C 1 330 ? 156.036 144.165 114.036 1.00 29.89 330 LYS C C 1
ATOM 7327 O O . LYS C 1 330 ? 155.649 144.122 115.209 1.00 29.89 330 LYS C O 1
ATOM 7333 N N . TYR C 1 331 ? 155.189 144.299 113.012 1.00 18.42 331 TYR C N 1
ATOM 7334 C CA . TYR C 1 331 ? 153.759 144.442 113.252 1.00 18.42 331 TYR C CA 1
ATOM 7335 C C . TYR C 1 331 ? 153.189 143.191 113.901 1.00 18.42 331 TYR C C 1
ATOM 7336 O O . TYR C 1 331 ? 152.428 143.275 114.869 1.00 18.42 331 TYR C O 1
ATOM 7345 N N . PHE C 1 332 ? 153.554 142.016 113.386 1.00 21.12 332 PHE C N 1
ATOM 7346 C CA . PHE C 1 332 ? 153.019 140.783 113.951 1.00 21.12 332 PHE C CA 1
ATOM 7347 C C . PHE C 1 332 ? 153.584 140.521 115.340 1.00 21.12 332 PHE C C 1
ATOM 7348 O O . PHE C 1 332 ? 152.857 140.068 116.231 1.00 21.12 332 PHE C O 1
ATOM 7356 N N . PHE C 1 333 ? 154.868 140.823 115.558 1.00 20.22 333 PHE C N 1
ATOM 7357 C CA . PHE C 1 333 ? 155.437 140.660 116.891 1.00 20.22 333 PHE C CA 1
ATOM 7358 C C . PHE C 1 333 ? 154.729 141.551 117.902 1.00 20.22 333 PHE C C 1
ATOM 7359 O O . PHE C 1 333 ? 154.396 141.104 119.003 1.00 20.22 333 PHE C O 1
ATOM 7367 N N . CYS C 1 334 ? 154.480 142.813 117.546 1.00 20.22 334 CYS C N 1
ATOM 7368 C CA . CYS C 1 334 ? 153.830 143.721 118.485 1.00 20.22 334 CYS C CA 1
ATOM 7369 C C . CYS C 1 334 ? 152.364 143.357 118.687 1.00 20.22 334 CYS C C 1
ATOM 7370 O O . CYS C 1 334 ? 151.839 143.475 119.801 1.00 20.22 334 CYS C O 1
ATOM 7373 N N . LEU C 1 335 ? 151.686 142.909 117.628 1.00 8.13 335 LEU C N 1
ATOM 7374 C CA . LEU C 1 335 ? 150.307 142.457 117.767 1.00 8.13 335 LEU C CA 1
ATOM 7375 C C . LEU C 1 335 ? 150.218 141.262 118.706 1.00 8.13 335 LEU C C 1
ATOM 7376 O O . LEU C 1 335 ? 149.348 141.212 119.584 1.00 8.13 335 LEU C O 1
ATOM 7381 N N . TRP C 1 336 ? 151.126 140.295 118.548 1.00 20.22 336 TRP C N 1
ATOM 7382 C CA . TRP C 1 336 ? 151.143 139.148 119.447 1.00 20.22 336 TRP C CA 1
ATOM 7383 C C . TRP C 1 336 ? 151.517 139.559 120.864 1.00 20.22 336 TRP C C 1
ATOM 7384 O O . TRP C 1 336 ? 150.985 139.008 121.828 1.00 20.22 336 TRP C O 1
ATOM 7395 N N . TRP C 1 337 ? 152.433 140.517 121.014 1.00 20.22 337 TRP C N 1
ATOM 7396 C CA . TRP C 1 337 ? 152.778 141.004 122.345 1.00 20.22 337 TRP C CA 1
ATOM 7397 C C . TRP C 1 337 ? 151.557 141.590 123.039 1.00 20.22 337 TRP C C 1
ATOM 7398 O O . TRP C 1 337 ? 151.264 141.262 124.196 1.00 20.22 337 TRP C O 1
ATOM 7409 N N . GLY C 1 338 ? 150.830 142.461 122.338 1.00 10.99 338 GLY C N 1
ATOM 7410 C CA . GLY C 1 338 ? 149.632 143.043 122.918 1.00 10.99 338 GLY C CA 1
ATOM 7411 C C . GLY C 1 338 ? 148.586 142.000 123.255 1.00 10.99 338 GLY C C 1
ATOM 7412 O O . GLY C 1 338 ? 147.994 142.029 124.335 1.00 10.99 338 GLY C O 1
ATOM 7413 N N . LEU C 1 339 ? 148.368 141.045 122.349 1.00 14.02 339 LEU C N 1
ATOM 7414 C CA . LEU C 1 339 ? 147.353 140.023 122.587 1.00 14.02 339 LEU C CA 1
ATOM 7415 C C . LEU C 1 339 ? 147.744 139.113 123.746 1.00 14.02 339 LEU C C 1
ATOM 7416 O O . LEU C 1 339 ? 146.888 138.709 124.540 1.00 14.02 339 LEU C O 1
ATOM 7421 N N . ARG C 1 340 ? 149.031 138.777 123.859 1.00 18.63 340 ARG C N 1
ATOM 7422 C CA . ARG C 1 340 ? 149.486 137.896 124.926 1.00 18.63 340 ARG C CA 1
ATOM 7423 C C . ARG C 1 340 ? 149.422 138.586 126.280 1.00 18.63 340 ARG C C 1
ATOM 7424 O O . ARG C 1 340 ? 149.006 137.977 127.271 1.00 18.63 340 ARG C O 1
ATOM 7432 N N . ASN C 1 341 ? 149.830 139.853 126.347 1.00 20.22 341 ASN C N 1
ATOM 7433 C CA . ASN C 1 341 ? 149.741 140.584 127.603 1.00 20.22 341 ASN C CA 1
ATOM 7434 C C . ASN C 1 341 ? 148.322 141.028 127.920 1.00 20.22 341 ASN C C 1
ATOM 7435 O O . ASN C 1 341 ? 148.060 141.459 129.048 1.00 20.22 341 ASN C O 1
ATOM 7440 N N . LEU C 1 342 ? 147.407 140.934 126.957 1.00 13.82 342 LEU C N 1
ATOM 7441 C CA . LEU C 1 342 ? 145.997 141.151 127.244 1.00 13.82 342 LEU C CA 1
ATOM 7442 C C . LEU C 1 342 ? 145.333 139.869 127.733 1.00 13.82 342 LEU C C 1
ATOM 7443 O O . LEU C 1 342 ? 144.441 139.914 128.587 1.00 13.82 342 LEU C O 1
ATOM 7448 N N . SER C 1 343 ? 145.754 138.719 127.200 1.00 10.81 343 SER C N 1
ATOM 7449 C CA . SER C 1 343 ? 145.237 137.437 127.669 1.00 10.81 343 SER C CA 1
ATOM 7450 C C . SER C 1 343 ? 145.831 137.060 129.017 1.00 10.81 343 SER C C 1
ATOM 7451 O O . SER C 1 343 ? 145.135 136.509 129.877 1.00 10.81 343 SER C O 1
ATOM 7454 N N . SER C 1 344 ? 147.116 137.339 129.218 1.00 9.99 344 SER C N 1
ATOM 7455 C CA . SER C 1 344 ? 147.764 137.075 130.494 1.00 9.99 344 SER C CA 1
ATOM 7456 C C . SER C 1 344 ? 147.392 138.090 131.563 1.00 9.99 344 SER C C 1
ATOM 7457 O O . SER C 1 344 ? 147.920 138.006 132.677 1.00 9.99 344 SER C O 1
ATOM 7460 N N . LEU C 1 345 ? 146.505 139.037 131.250 1.00 4.43 345 LEU C N 1
ATOM 7461 C CA . LEU C 1 345 ? 146.037 140.039 132.208 1.00 4.43 345 LEU C CA 1
ATOM 7462 C C . LEU C 1 345 ? 147.194 140.886 132.729 1.00 4.43 345 LEU C C 1
ATOM 7463 O O . LEU C 1 345 ? 147.233 141.270 133.899 1.00 4.43 345 LEU C O 1
ATOM 7468 N N . GLY C 1 346 ? 148.151 141.174 131.851 1.00 10.44 346 GLY C N 1
ATOM 7469 C CA . GLY C 1 346 ? 149.301 141.969 132.210 1.00 10.44 346 GLY C CA 1
ATOM 7470 C C . GLY C 1 346 ? 150.392 141.225 132.944 1.00 10.44 346 GLY C C 1
ATOM 7471 O O . GLY C 1 346 ? 151.416 141.834 133.271 1.00 10.44 346 GLY C O 1
ATOM 7472 N N . GLN C 1 347 ? 150.210 139.938 133.217 1.00 14.38 347 GLN C N 1
ATOM 7473 C CA . GLN C 1 347 ? 151.251 139.161 133.869 1.00 14.38 347 GLN C CA 1
ATOM 7474 C C . GLN C 1 347 ? 152.443 138.991 132.935 1.00 14.38 347 GLN C C 1
ATOM 7475 O O . GLN C 1 347 ? 152.295 138.874 131.716 1.00 14.38 347 GLN C O 1
ATOM 7481 N N . GLY C 1 348 ? 153.636 138.981 133.520 1.00 16.03 348 GLY C N 1
ATOM 7482 C CA . GLY C 1 348 ? 154.857 138.994 132.750 1.00 16.03 348 GLY C CA 1
ATOM 7483 C C . GLY C 1 348 ? 155.326 140.374 132.363 1.00 16.03 348 GLY C C 1
ATOM 7484 O O . GLY C 1 348 ? 156.394 140.501 131.752 1.00 16.03 348 GLY C O 1
ATOM 7485 N N . LEU C 1 349 ? 154.559 141.411 132.695 1.00 20.22 349 LEU C N 1
ATOM 7486 C CA . LEU C 1 349 ? 154.972 142.794 132.469 1.00 20.22 349 LEU C CA 1
ATOM 7487 C C . LEU C 1 349 ? 155.749 143.288 133.689 1.00 20.22 349 LEU C C 1
ATOM 7488 O O . LEU C 1 349 ? 155.313 144.154 134.446 1.00 20.22 349 LEU C O 1
ATOM 7493 N N . LEU C 1 350 ? 156.928 142.698 133.873 1.00 22.02 350 LEU C N 1
ATOM 7494 C CA . LEU C 1 350 ? 157.808 143.113 134.956 1.00 22.02 350 LEU C CA 1
ATOM 7495 C C . LEU C 1 350 ? 158.418 144.463 134.614 1.00 22.02 350 LEU C C 1
ATOM 7496 O O . LEU C 1 350 ? 159.469 144.535 133.969 1.00 22.02 350 LEU C O 1
ATOM 7501 N N . THR C 1 351 ? 157.765 145.537 135.045 1.00 17.72 351 THR C N 1
ATOM 7502 C CA . THR C 1 351 ? 158.163 146.878 134.661 1.00 17.72 351 THR C CA 1
ATOM 7503 C C . THR C 1 351 ? 159.355 147.352 135.485 1.00 17.72 351 THR C C 1
ATOM 7504 O O . THR C 1 351 ? 159.800 146.698 136.431 1.00 17.72 351 THR C O 1
ATOM 7508 N N . SER C 1 352 ? 159.877 148.509 135.100 1.00 9.19 352 SER C N 1
ATOM 7509 C CA . SER C 1 352 ? 160.880 149.214 135.878 1.00 9.19 352 SER C CA 1
ATOM 7510 C C . SER C 1 352 ? 160.170 150.176 136.828 1.00 9.19 352 SER C C 1
ATOM 7511 O O . SER C 1 352 ? 158.954 150.107 137.021 1.00 9.19 352 SER C O 1
ATOM 7514 N N . THR C 1 353 ? 160.924 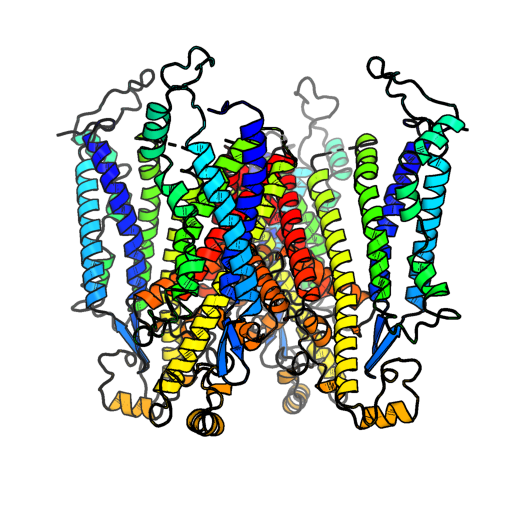151.094 137.431 1.00 19.02 353 THR C N 1
ATOM 7515 C CA . THR C 1 353 ? 160.369 152.055 138.375 1.00 19.02 353 THR C CA 1
ATOM 7516 C C . THR C 1 353 ? 159.973 153.368 137.711 1.00 19.02 353 THR C C 1
ATOM 7517 O O . THR C 1 353 ? 160.044 154.428 138.347 1.00 19.02 353 THR C O 1
ATOM 7521 N N . PHE C 1 354 ? 159.560 153.327 136.447 1.00 18.51 354 PHE C N 1
ATOM 7522 C CA . PHE C 1 354 ? 159.126 154.511 135.719 1.00 18.51 354 PHE C CA 1
ATOM 7523 C C . PHE C 1 354 ? 157.604 154.557 135.699 1.00 18.51 354 PHE C C 1
ATOM 7524 O O . PHE C 1 354 ? 156.954 153.555 135.383 1.00 18.51 354 PHE C O 1
ATOM 7532 N N . VAL C 1 355 ? 157.044 155.722 136.030 1.00 13.57 355 VAL C N 1
ATOM 7533 C CA . VAL C 1 355 ? 155.601 155.832 136.222 1.00 13.57 355 VAL C CA 1
ATOM 7534 C C . VAL C 1 355 ? 154.853 155.562 134.923 1.00 13.57 355 VAL C C 1
ATOM 7535 O O . VAL C 1 355 ? 153.789 154.935 134.929 1.00 13.57 355 VAL C O 1
ATOM 7539 N N . GLY C 1 356 ? 155.379 156.042 133.796 1.00 14.04 356 GLY C N 1
ATOM 7540 C CA . GLY C 1 356 ? 154.672 155.866 132.536 1.00 14.04 356 GLY C CA 1
ATOM 7541 C C . GLY C 1 356 ? 154.545 154.410 132.133 1.00 14.04 356 GLY C C 1
ATOM 7542 O O . GLY C 1 356 ? 153.469 153.949 131.744 1.00 14.04 356 GLY C O 1
ATOM 7543 N N . GLU C 1 357 ? 155.646 153.664 132.226 1.00 24.45 357 GLU C N 1
ATOM 7544 C CA . GLU C 1 357 ? 155.615 152.245 131.890 1.00 24.45 357 GLU C CA 1
ATOM 7545 C C . GLU C 1 357 ? 154.689 151.480 132.825 1.00 24.45 357 GLU C C 1
ATOM 7546 O O . GLU C 1 357 ? 153.953 150.582 132.394 1.00 24.45 357 GLU C O 1
ATOM 7552 N N . ILE C 1 358 ? 154.708 151.830 134.112 1.00 20.63 358 ILE C N 1
ATOM 7553 C CA . ILE C 1 358 ? 153.831 151.183 135.083 1.00 20.63 358 ILE C CA 1
ATOM 7554 C C . ILE C 1 358 ? 152.370 151.457 134.753 1.00 20.63 358 ILE C C 1
ATOM 7555 O O . ILE C 1 358 ? 151.523 150.559 134.827 1.00 20.63 358 ILE C O 1
ATOM 7560 N N . MET C 1 359 ? 152.048 152.700 134.391 1.00 25.33 359 MET C N 1
ATOM 7561 C CA . MET C 1 359 ? 150.673 153.031 134.032 1.00 25.33 359 MET C CA 1
ATOM 7562 C C . MET C 1 359 ? 150.247 152.315 132.758 1.00 25.33 359 MET C C 1
ATOM 7563 O O . MET C 1 359 ? 149.093 151.893 132.635 1.00 25.33 359 MET C O 1
ATOM 7568 N N . PHE C 1 360 ? 151.161 152.170 131.797 1.00 35.86 360 PHE C N 1
ATOM 7569 C CA . PHE C 1 360 ? 150.847 151.404 130.593 1.00 35.86 360 PHE C CA 1
ATOM 7570 C C . PHE C 1 360 ? 150.545 149.950 130.933 1.00 35.86 360 PHE C C 1
ATOM 7571 O O . PHE C 1 360 ? 149.591 149.363 130.407 1.00 35.86 360 PHE C O 1
ATOM 7579 N N . ALA C 1 361 ? 151.346 149.354 131.820 1.00 20.22 361 ALA C N 1
ATOM 7580 C CA . ALA C 1 361 ? 151.094 147.979 132.240 1.00 20.22 361 ALA C CA 1
ATOM 7581 C C . ALA C 1 361 ? 149.761 147.858 132.971 1.00 20.22 361 ALA C C 1
ATOM 7582 O O . ALA C 1 361 ? 149.026 146.882 132.781 1.00 20.22 361 ALA C O 1
ATOM 7584 N N . ILE C 1 362 ? 149.438 148.837 133.818 1.00 20.22 362 ILE C N 1
ATOM 7585 C CA . ILE C 1 362 ? 148.169 148.818 134.543 1.00 20.22 362 ILE C CA 1
ATOM 7586 C C . ILE C 1 362 ? 146.999 148.924 133.574 1.00 20.22 362 ILE C C 1
ATOM 7587 O O . ILE C 1 362 ? 145.978 148.241 133.731 1.00 20.22 362 ILE C O 1
ATOM 7592 N N . VAL C 1 363 ? 147.123 149.787 132.564 1.00 15.22 363 VAL C N 1
ATOM 7593 C CA . VAL C 1 363 ? 146.078 149.920 131.554 1.00 15.22 363 VAL C CA 1
ATOM 7594 C C . VAL C 1 363 ? 145.903 148.612 130.795 1.00 15.22 363 VAL C C 1
ATOM 7595 O O . VAL C 1 363 ? 144.776 148.178 130.528 1.00 15.22 363 VAL C O 1
ATOM 7599 N N . ILE C 1 364 ? 147.013 147.961 130.441 1.00 16.99 364 ILE C N 1
ATOM 7600 C CA . ILE C 1 364 ? 146.934 146.682 129.741 1.00 16.99 364 ILE C CA 1
ATOM 7601 C C . ILE C 1 364 ? 146.239 145.637 130.605 1.00 16.99 364 ILE C C 1
ATOM 7602 O O . ILE C 1 364 ? 145.388 144.880 130.124 1.00 16.99 364 ILE C O 1
ATOM 7607 N N . ALA C 1 365 ? 146.588 145.578 131.893 1.00 10.99 365 ALA C N 1
ATOM 7608 C CA . ALA C 1 365 ? 145.973 144.597 132.784 1.00 10.99 365 ALA C CA 1
ATOM 7609 C C . ALA C 1 365 ? 144.482 144.858 132.963 1.00 10.99 365 ALA C C 1
ATOM 7610 O O . ALA C 1 365 ? 143.680 143.918 132.969 1.00 10.99 365 ALA C O 1
ATOM 7612 N N . THR C 1 366 ? 144.091 146.125 133.119 1.00 20.22 366 THR C N 1
ATOM 7613 C CA . THR C 1 366 ? 142.675 146.452 133.264 1.00 20.22 366 THR C CA 1
ATOM 7614 C C . THR C 1 366 ? 141.898 146.125 131.994 1.00 20.22 366 THR C C 1
ATOM 7615 O O . THR C 1 366 ? 140.778 145.599 132.060 1.00 20.22 366 THR C O 1
ATOM 7619 N N . LEU C 1 367 ? 142.475 146.432 130.829 1.00 11.03 367 LEU C N 1
ATOM 7620 C CA . LEU C 1 367 ? 141.827 146.083 129.571 1.00 11.03 367 LEU C CA 1
ATOM 7621 C C . LEU C 1 367 ? 141.687 144.575 129.429 1.00 11.03 367 LEU C C 1
ATOM 7622 O O . LEU C 1 367 ? 140.652 144.084 128.970 1.00 11.03 367 LEU C O 1
ATOM 7627 N N . GLY C 1 368 ? 142.718 143.824 129.816 1.00 10.11 368 GLY C N 1
ATOM 7628 C CA . GLY C 1 368 ? 142.613 142.376 129.787 1.00 10.11 368 GLY C CA 1
ATOM 7629 C C . GLY C 1 368 ? 141.523 141.860 130.703 1.00 10.11 368 GLY C C 1
ATOM 7630 O O . GLY C 1 368 ? 140.750 140.978 130.326 1.00 10.11 368 GLY C O 1
ATOM 7631 N N . LEU C 1 369 ? 141.437 142.415 131.914 1.00 13.79 369 LEU C N 1
ATOM 7632 C CA . LEU C 1 369 ? 140.382 142.027 132.846 1.00 13.79 369 LEU C CA 1
ATOM 7633 C C . LEU C 1 369 ? 139.004 142.251 132.239 1.00 13.79 369 LEU C C 1
ATOM 7634 O O . LEU C 1 369 ? 138.177 141.331 132.186 1.00 13.79 369 LEU C O 1
ATOM 7639 N N . VAL C 1 370 ? 138.747 143.469 131.757 1.00 11.10 370 VAL C N 1
ATOM 7640 C CA . VAL C 1 370 ? 137.407 143.792 131.276 1.00 11.10 370 VAL C CA 1
ATOM 7641 C C . VAL C 1 370 ? 137.085 143.005 130.011 1.00 11.10 370 VAL C C 1
ATOM 7642 O O . VAL C 1 370 ? 135.960 142.521 129.842 1.00 11.10 370 VAL C O 1
ATOM 7646 N N . LEU C 1 371 ? 138.063 142.832 129.118 1.00 5.95 371 LEU C N 1
ATOM 7647 C CA . LEU C 1 371 ? 137.805 142.114 127.876 1.00 5.95 371 LEU C CA 1
ATOM 7648 C C . LEU C 1 371 ? 137.573 140.630 128.125 1.00 5.95 371 LEU C C 1
ATOM 7649 O O . LEU C 1 371 ? 136.692 140.027 127.504 1.00 5.95 371 LEU C O 1
ATOM 7654 N N . PHE C 1 372 ? 138.347 140.018 129.025 1.00 20.48 372 PHE C N 1
ATOM 7655 C CA . PHE C 1 372 ? 138.127 138.610 129.334 1.00 20.48 372 PHE C CA 1
ATOM 7656 C C . PHE C 1 372 ? 136.788 138.403 130.027 1.00 20.48 372 PHE C C 1
ATOM 7657 O O . PHE C 1 372 ? 136.082 137.425 129.747 1.00 20.48 372 PHE C O 1
ATOM 7665 N N . ALA C 1 373 ? 136.417 139.311 130.933 1.00 22.73 373 ALA C N 1
ATOM 7666 C CA . ALA C 1 373 ? 135.111 139.209 131.572 1.00 22.73 373 ALA C CA 1
ATOM 7667 C C . ALA C 1 373 ? 133.987 139.356 130.554 1.00 22.73 373 ALA C C 1
ATOM 7668 O O . ALA C 1 373 ? 132.996 138.615 130.600 1.00 22.73 373 ALA C O 1
ATOM 7670 N N . LEU C 1 374 ? 134.129 140.297 129.616 1.00 26.15 374 LEU C N 1
ATOM 7671 C CA . LEU C 1 374 ? 133.133 140.456 128.563 1.00 26.15 374 LEU C CA 1
ATOM 7672 C C . LEU C 1 374 ? 133.046 139.211 127.691 1.00 26.15 374 LEU C C 1
ATOM 7673 O O . LEU C 1 374 ? 131.951 138.802 127.295 1.00 26.15 374 LEU C O 1
ATOM 7678 N N . LEU C 1 375 ? 134.191 138.606 127.365 1.00 33.07 375 LEU C N 1
ATOM 7679 C CA . LEU C 1 375 ? 134.182 137.403 126.539 1.00 33.07 375 LEU C CA 1
ATOM 7680 C C . LEU C 1 375 ? 133.485 136.254 127.251 1.00 33.07 375 LEU C C 1
ATOM 7681 O O . LEU C 1 375 ? 132.683 135.531 126.646 1.00 33.07 375 LEU C O 1
ATOM 7686 N N . ILE C 1 376 ? 133.771 136.077 128.541 1.00 40.41 376 ILE C N 1
ATOM 7687 C CA . ILE C 1 376 ? 133.119 135.015 129.300 1.00 40.41 376 ILE C CA 1
ATOM 7688 C C . ILE C 1 376 ? 131.617 135.259 129.374 1.00 40.41 376 ILE C C 1
ATOM 7689 O O . ILE C 1 376 ? 130.815 134.334 129.197 1.00 40.41 376 ILE C O 1
ATOM 7694 N N . GLY C 1 377 ? 131.212 136.506 129.626 1.00 49.47 377 GLY C N 1
ATOM 7695 C CA . GLY C 1 377 ? 129.790 136.812 129.672 1.00 49.47 377 GLY C CA 1
ATOM 7696 C C . GLY C 1 377 ? 129.096 136.587 128.342 1.00 49.47 377 GLY C C 1
ATOM 7697 O O . GLY C 1 377 ? 127.981 136.060 128.294 1.00 49.47 377 GLY C O 1
ATOM 7698 N N . ASN C 1 378 ? 129.745 136.981 127.245 1.00 54.08 378 ASN C N 1
ATOM 7699 C CA . ASN C 1 378 ? 129.163 136.782 125.922 1.00 54.08 378 ASN C CA 1
ATOM 7700 C C . ASN C 1 378 ? 129.028 135.302 125.594 1.00 54.08 378 ASN C C 1
ATOM 7701 O O . ASN C 1 378 ? 128.021 134.880 125.016 1.00 54.08 378 ASN C O 1
ATOM 7706 N N . MET C 1 379 ? 130.029 134.496 125.952 1.00 54.18 379 MET C N 1
ATOM 7707 C CA . MET C 1 379 ? 129.934 133.063 125.693 1.00 54.18 379 MET C CA 1
ATOM 7708 C C . MET C 1 379 ? 128.873 132.411 126.569 1.00 54.18 379 MET C C 1
ATOM 7709 O O . MET C 1 379 ? 128.187 131.479 126.134 1.00 54.18 379 MET C O 1
ATOM 7714 N N . GLN C 1 380 ? 128.717 132.888 127.807 1.00 64.75 380 GLN C N 1
ATOM 7715 C CA . GLN C 1 380 ? 127.632 132.396 128.651 1.00 64.75 380 GLN C CA 1
ATOM 7716 C C . GLN C 1 380 ? 126.273 132.732 128.049 1.00 64.75 380 GLN C C 1
ATOM 7717 O O . GLN C 1 380 ? 125.361 131.897 128.047 1.00 64.75 380 GLN C O 1
ATOM 7723 N N . THR C 1 381 ? 126.123 133.953 127.529 1.00 63.09 381 THR C N 1
ATOM 7724 C CA . THR C 1 381 ? 124.879 134.331 126.864 1.00 63.09 381 THR C CA 1
ATOM 7725 C C . THR C 1 381 ? 124.632 133.470 125.630 1.00 63.09 381 THR C C 1
ATOM 7726 O O . THR C 1 381 ? 123.499 133.043 125.376 1.00 63.09 381 THR C O 1
ATOM 7730 N N . TYR C 1 382 ? 125.685 133.202 124.854 1.00 57.01 382 TYR C N 1
ATOM 7731 C CA . TYR C 1 382 ? 125.550 132.351 123.676 1.00 57.01 382 TYR C CA 1
ATOM 7732 C C . TYR C 1 382 ? 125.122 130.939 124.054 1.00 57.01 382 TYR C C 1
ATOM 7733 O O . TYR C 1 382 ? 124.258 130.347 123.397 1.00 57.01 382 TYR C O 1
ATOM 7742 N N . LEU C 1 383 ? 125.717 130.381 125.110 1.00 53.97 383 LEU C N 1
ATOM 7743 C CA . LEU C 1 383 ? 125.381 129.018 125.510 1.00 53.97 383 LEU C CA 1
ATOM 7744 C C . LEU C 1 383 ? 123.976 128.942 126.094 1.00 53.97 383 LEU C C 1
ATOM 7745 O O . LEU C 1 383 ? 123.271 127.945 125.898 1.00 53.97 383 LEU C O 1
ATOM 7750 N N . GLN C 1 384 ? 123.548 129.981 126.815 1.00 66.81 384 GLN C N 1
ATOM 7751 C CA . GLN C 1 384 ? 122.192 129.998 127.351 1.00 66.81 384 GLN C CA 1
ATOM 7752 C C . GLN C 1 384 ? 121.139 130.237 126.277 1.00 66.81 384 GLN C C 1
ATOM 7753 O O . GLN C 1 384 ? 119.954 129.998 126.534 1.00 66.81 384 GLN C O 1
ATOM 7759 N N . SER C 1 385 ? 121.535 130.693 125.093 1.00 66.71 385 SER C N 1
ATOM 7760 C CA . SER C 1 385 ? 120.592 130.946 124.011 1.00 66.71 385 SER C CA 1
ATOM 7761 C C . SER C 1 385 ? 120.733 129.901 122.911 1.00 66.71 385 SER C C 1
ATOM 7762 O O . SER C 1 385 ? 121.642 129.975 122.085 1.00 66.71 385 SER C O 1
ATOM 7765 N N . ARG D 1 58 ? 117.925 167.205 168.677 1.00 104.97 58 ARG D N 1
ATOM 7766 C CA . ARG D 1 58 ? 118.272 167.293 167.264 1.00 104.97 58 ARG D CA 1
ATOM 7767 C C . ARG D 1 58 ? 118.456 165.906 166.657 1.00 104.97 58 ARG D C 1
ATOM 7768 O O . ARG D 1 58 ? 119.424 165.657 165.939 1.00 104.97 58 ARG D O 1
ATOM 7776 N N . ILE D 1 59 ? 117.520 165.003 166.951 1.00 100.44 59 ILE D N 1
ATOM 7777 C CA . ILE D 1 59 ? 117.603 163.643 166.434 1.00 100.44 59 ILE D CA 1
ATOM 7778 C C . ILE D 1 59 ? 117.251 163.642 164.954 1.00 100.44 59 ILE D C 1
ATOM 7779 O O . ILE D 1 59 ? 116.197 164.148 164.547 1.00 100.44 59 ILE D O 1
ATOM 7784 N N . PHE D 1 60 ? 118.134 163.071 164.140 1.00 107.83 60 PHE D N 1
ATOM 7785 C CA . PHE D 1 60 ? 117.929 163.035 162.701 1.00 107.83 60 PHE D CA 1
ATOM 7786 C C . PHE D 1 60 ? 117.121 161.806 162.300 1.00 107.83 60 PHE D C 1
ATOM 7787 O O . PHE D 1 60 ? 117.247 160.730 162.890 1.00 107.83 60 PHE D O 1
ATOM 7795 N N . ASP D 1 61 ? 116.285 161.981 161.284 1.00 114.03 61 ASP D N 1
ATOM 7796 C CA . ASP D 1 61 ? 115.467 160.883 160.782 1.00 114.03 61 ASP D CA 1
ATOM 7797 C C . ASP D 1 61 ? 116.333 159.912 159.987 1.00 114.03 61 ASP D C 1
ATOM 7798 O O . ASP D 1 61 ? 117.066 160.339 159.090 1.00 114.03 61 ASP D O 1
ATOM 7803 N N . PRO D 1 62 ? 116.277 158.610 160.283 1.00 106.98 62 PRO D N 1
ATOM 7804 C CA . PRO D 1 62 ? 117.125 157.655 159.550 1.00 106.98 62 PRO D CA 1
ATOM 7805 C C . PRO D 1 62 ? 116.857 157.630 158.057 1.00 106.98 62 PRO D C 1
ATOM 7806 O O . PRO D 1 62 ? 117.778 157.365 157.274 1.00 106.98 62 PRO D O 1
ATOM 7810 N N . ARG D 1 63 ? 115.624 157.896 157.636 1.00 118.23 63 ARG D N 1
ATOM 7811 C CA . ARG D 1 63 ? 115.253 157.940 156.227 1.00 118.23 63 ARG D CA 1
ATOM 7812 C C . ARG D 1 63 ? 115.000 159.380 155.783 1.00 118.23 63 ARG D C 1
ATOM 7813 O O . ARG D 1 63 ? 114.125 159.656 154.961 1.00 118.23 63 ARG D O 1
ATOM 7821 N N . GLY D 1 64 ? 115.765 160.313 156.333 1.00 107.77 64 GLY D N 1
ATOM 7822 C CA . GLY D 1 64 ? 115.630 161.725 156.047 1.00 107.77 64 GLY D CA 1
ATOM 7823 C C . GLY D 1 64 ? 116.598 162.201 154.986 1.00 107.77 64 GLY D C 1
ATOM 7824 O O . GLY D 1 64 ? 117.046 161.433 154.126 1.00 107.77 64 GLY D O 1
ATOM 7825 N N . GLN D 1 65 ? 116.928 163.489 155.044 1.00 107.67 65 GLN D N 1
ATOM 7826 C CA . GLN D 1 65 ? 117.833 164.118 154.090 1.00 107.67 65 GLN D CA 1
ATOM 7827 C C . GLN D 1 65 ? 119.202 164.431 154.669 1.00 107.67 65 GLN D C 1
ATOM 7828 O O . GLN D 1 65 ? 120.206 164.301 153.966 1.00 107.67 65 GLN D O 1
ATOM 7834 N N . THR D 1 66 ? 119.269 164.850 155.935 1.00 97.87 66 THR D N 1
ATOM 7835 C CA . THR D 1 66 ? 120.558 165.139 156.554 1.00 97.87 66 THR D CA 1
ATOM 7836 C C . THR D 1 66 ? 121.418 163.884 156.640 1.00 97.87 66 THR D C 1
ATOM 7837 O O . THR D 1 66 ? 122.617 163.914 156.339 1.00 97.87 66 THR D O 1
ATOM 7841 N N . ILE D 1 67 ? 120.815 162.765 157.043 1.00 89.79 67 ILE D N 1
ATOM 7842 C CA . ILE D 1 67 ? 121.564 161.520 157.173 1.00 89.79 67 ILE D CA 1
ATOM 7843 C C . ILE D 1 67 ? 121.994 161.004 155.805 1.00 89.79 67 ILE D C 1
ATOM 7844 O O . ILE D 1 67 ? 123.088 160.450 155.654 1.00 89.79 67 ILE D O 1
ATOM 7849 N N . HIS D 1 68 ? 121.148 161.176 154.787 1.00 97.28 68 HIS D N 1
ATOM 7850 C CA . HIS D 1 68 ? 121.524 160.762 153.438 1.00 97.28 68 HIS D CA 1
ATOM 7851 C C . HIS D 1 68 ? 122.751 161.525 152.951 1.00 97.28 68 HIS D C 1
ATOM 7852 O O . HIS D 1 68 ? 123.699 160.931 152.422 1.00 97.28 68 HIS D O 1
ATOM 7859 N N . GLN D 1 69 ? 122.755 162.847 153.134 1.00 93.21 69 GLN D N 1
ATOM 7860 C CA . GLN D 1 69 ? 123.908 163.647 152.733 1.00 93.21 69 GLN D CA 1
ATOM 7861 C C . GLN D 1 69 ? 125.140 163.285 153.553 1.00 93.21 69 GLN D C 1
ATOM 7862 O O . GLN D 1 69 ? 126.256 163.218 153.020 1.00 93.21 69 GLN D O 1
ATOM 7868 N N . TRP D 1 70 ? 124.958 163.048 154.855 1.00 79.87 70 TRP D N 1
ATOM 7869 C CA . TRP D 1 70 ? 126.093 162.679 155.691 1.00 79.87 70 TRP D CA 1
ATOM 7870 C C . TRP D 1 70 ? 126.690 161.349 155.255 1.00 79.87 70 TRP D C 1
ATOM 7871 O O . TRP D 1 70 ? 127.912 161.190 155.243 1.00 79.87 70 TRP D O 1
ATOM 7882 N N . ASN D 1 71 ? 125.846 160.379 154.901 1.00 80.34 71 ASN D N 1
ATOM 7883 C CA . ASN D 1 71 ? 126.354 159.097 154.423 1.00 80.34 71 ASN D CA 1
ATOM 7884 C C . ASN D 1 71 ? 127.028 159.243 153.065 1.00 80.34 71 ASN D C 1
ATOM 7885 O O . ASN D 1 71 ? 128.025 158.566 152.785 1.00 80.34 71 ASN D O 1
ATOM 7890 N N . LYS D 1 72 ? 126.503 160.126 152.211 1.00 80.42 72 LYS D N 1
ATOM 7891 C CA . LYS D 1 72 ? 127.159 160.392 150.936 1.00 80.42 72 LYS D CA 1
ATOM 7892 C C . LYS D 1 72 ? 128.562 160.948 151.148 1.00 80.42 72 LYS D C 1
ATOM 7893 O O . LYS D 1 72 ? 129.509 160.546 150.461 1.00 80.42 72 LYS D O 1
ATOM 7899 N N . ILE D 1 73 ? 128.713 161.875 152.095 1.00 72.61 73 ILE D N 1
ATOM 7900 C CA . ILE D 1 73 ? 130.036 162.419 152.398 1.00 72.61 73 ILE D CA 1
ATOM 7901 C C . ILE D 1 73 ? 130.914 161.365 153.068 1.00 72.61 73 ILE D C 1
ATOM 7902 O O . ILE D 1 73 ? 132.124 161.284 152.815 1.00 72.61 73 ILE D O 1
ATOM 7907 N N . PHE D 1 74 ? 130.319 160.538 153.930 1.00 61.24 74 PHE D N 1
ATOM 7908 C CA . PHE D 1 74 ? 131.091 159.578 154.706 1.00 61.24 74 PHE D CA 1
ATOM 7909 C C . PHE D 1 74 ? 131.605 158.436 153.846 1.00 61.24 74 PHE D C 1
ATOM 7910 O O . PHE D 1 74 ? 132.648 157.859 154.157 1.00 61.24 74 PHE D O 1
ATOM 7918 N N . LEU D 1 75 ? 130.895 158.087 152.772 1.00 66.26 75 LEU D N 1
ATOM 7919 C CA . LEU D 1 75 ? 131.434 157.096 151.846 1.00 66.26 75 LEU D CA 1
ATOM 7920 C C . LEU D 1 75 ? 132.725 157.596 151.210 1.00 66.26 75 LEU D C 1
ATOM 7921 O O . LEU D 1 75 ? 133.708 156.851 151.109 1.00 66.26 75 LEU D O 1
ATOM 7926 N N . VAL D 1 76 ? 132.747 158.865 150.797 1.00 59.69 76 VAL D N 1
ATOM 7927 C CA . VAL D 1 76 ? 133.961 159.453 150.237 1.00 59.69 76 VAL D CA 1
ATOM 7928 C C . VAL D 1 76 ? 135.060 159.512 151.291 1.00 59.69 76 VAL D C 1
ATOM 7929 O O . VAL D 1 76 ? 136.230 159.224 151.008 1.00 59.69 76 VAL D O 1
ATOM 7933 N N . ALA D 1 77 ? 134.704 159.893 152.520 1.00 57.62 77 ALA D N 1
ATOM 7934 C CA . ALA D 1 77 ? 135.699 159.957 153.588 1.00 57.62 77 ALA D CA 1
ATOM 7935 C C . ALA D 1 77 ? 136.296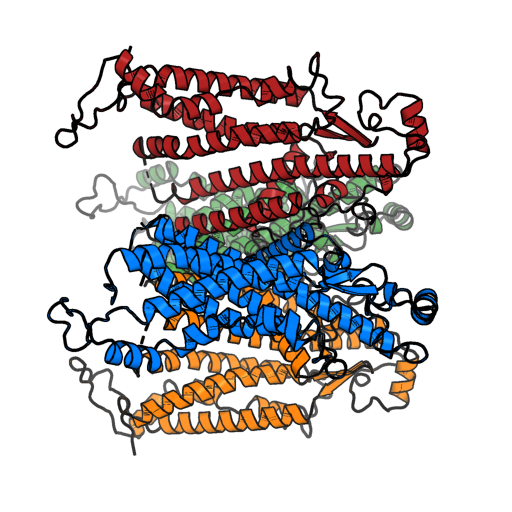 158.583 153.875 1.00 57.62 77 ALA D C 1
ATOM 7936 O O . ALA D 1 77 ? 137.513 158.450 154.057 1.00 57.62 77 ALA D O 1
ATOM 7938 N N . CYS D 1 78 ? 135.455 157.548 153.916 1.00 56.53 78 CYS D N 1
ATOM 7939 C CA . CYS D 1 78 ? 135.940 156.195 154.161 1.00 56.53 78 CYS D CA 1
ATOM 7940 C C . CYS D 1 78 ? 136.796 155.696 153.006 1.00 56.53 78 CYS D C 1
ATOM 7941 O O . CYS D 1 78 ? 137.786 154.993 153.224 1.00 56.53 78 CYS D O 1
ATOM 7944 N N . LEU D 1 79 ? 136.430 156.040 151.768 1.00 52.22 79 LEU D N 1
ATOM 7945 C CA . LEU D 1 79 ? 137.263 155.666 150.630 1.00 52.22 79 LEU D CA 1
ATOM 7946 C C . LEU D 1 79 ? 138.626 156.345 150.702 1.00 52.22 79 LEU D C 1
ATOM 7947 O O . LEU D 1 79 ? 139.656 155.723 150.417 1.00 52.22 79 LEU D O 1
ATOM 7952 N N . ILE D 1 80 ? 138.651 157.621 151.092 1.00 55.15 80 ILE D N 1
ATOM 7953 C CA . ILE D 1 80 ? 139.919 158.328 151.250 1.00 55.15 80 ILE D CA 1
ATOM 7954 C C . ILE D 1 80 ? 140.759 157.672 152.338 1.00 55.15 80 ILE D C 1
ATOM 7955 O O . ILE D 1 80 ? 141.969 157.473 152.173 1.00 55.15 80 ILE D O 1
ATOM 7960 N N . SER D 1 81 ? 140.132 157.318 153.462 1.00 49.50 81 SER D N 1
ATOM 7961 C CA . SER D 1 81 ? 140.865 156.670 154.546 1.00 49.50 81 SER D CA 1
ATOM 7962 C C . SER D 1 81 ? 141.400 155.308 154.120 1.00 49.50 81 SER D C 1
ATOM 7963 O O . SER D 1 81 ? 142.515 154.926 154.492 1.00 49.50 81 SER D O 1
ATOM 7966 N N . LEU D 1 82 ? 140.611 154.556 153.350 1.00 39.66 82 LEU D N 1
ATOM 7967 C CA . LEU D 1 82 ? 141.063 153.261 152.853 1.00 39.66 82 LEU D CA 1
ATOM 7968 C C . LEU D 1 82 ? 142.228 153.416 151.886 1.00 39.66 82 LEU D C 1
ATOM 7969 O O . LEU D 1 82 ? 143.124 152.567 151.845 1.00 39.66 82 LEU D O 1
ATOM 7974 N N . PHE D 1 83 ? 142.217 154.476 151.077 1.00 30.27 83 PHE D N 1
ATOM 7975 C CA . PHE D 1 83 ? 143.323 154.708 150.154 1.00 30.27 83 PHE D CA 1
ATOM 7976 C C . PHE D 1 83 ? 144.582 155.151 150.890 1.00 30.27 83 PHE D C 1
ATOM 7977 O O . PHE D 1 83 ? 145.695 154.770 150.512 1.00 30.27 83 PHE D O 1
ATOM 7985 N N . VAL D 1 84 ? 144.428 155.953 151.944 1.00 30.99 84 VAL D N 1
ATOM 7986 C CA . VAL D 1 84 ? 145.585 156.575 152.581 1.00 30.99 84 VAL D CA 1
ATOM 7987 C C . VAL D 1 84 ? 146.288 155.623 153.546 1.00 30.99 84 VAL D C 1
ATOM 7988 O O . VAL D 1 84 ? 147.513 155.691 153.702 1.00 30.99 84 VAL D O 1
ATOM 7992 N N . ASP D 1 85 ? 145.550 154.719 154.191 1.00 31.31 85 ASP D N 1
ATOM 7993 C CA . ASP D 1 85 ? 146.155 153.859 155.210 1.00 31.31 85 ASP D CA 1
ATOM 7994 C C . ASP D 1 85 ? 147.310 153.014 154.682 1.00 31.31 85 ASP D C 1
ATOM 7995 O O . ASP D 1 85 ? 148.370 152.991 155.333 1.00 31.31 85 ASP D O 1
ATOM 8000 N N . PRO D 1 86 ? 147.197 152.304 153.554 1.00 23.35 86 PRO D N 1
ATOM 8001 C CA . PRO D 1 86 ? 148.358 151.548 153.057 1.00 23.35 86 PRO D CA 1
ATOM 8002 C C . PRO D 1 86 ? 149.541 152.419 152.672 1.00 23.35 86 PRO D C 1
ATOM 8003 O O . PRO D 1 86 ? 150.672 151.918 152.651 1.00 23.35 86 PRO D O 1
ATOM 8007 N N . LEU D 1 87 ? 149.324 153.701 152.368 1.00 28.30 87 LEU D N 1
ATOM 8008 C CA . LEU D 1 87 ? 150.436 154.569 151.991 1.00 28.30 87 LEU D CA 1
ATOM 8009 C C . LEU D 1 87 ? 151.454 154.697 153.115 1.00 28.30 87 LEU D C 1
ATOM 8010 O O . LEU D 1 87 ? 152.636 154.949 152.855 1.00 28.30 87 LEU D O 1
ATOM 8015 N N . PHE D 1 88 ? 151.022 154.511 154.364 1.00 44.59 88 PHE D N 1
ATOM 8016 C CA . PHE D 1 88 ? 151.949 154.545 155.488 1.00 44.59 88 PHE D CA 1
ATOM 8017 C C . PHE D 1 88 ? 153.020 153.470 155.378 1.00 44.59 88 PHE D C 1
ATOM 8018 O O . PHE D 1 88 ? 154.078 153.598 156.002 1.00 44.59 88 PHE D O 1
ATOM 8026 N N . PHE D 1 89 ? 152.769 152.415 154.602 1.00 35.96 89 PHE D N 1
ATOM 8027 C CA . PHE D 1 89 ? 153.763 151.370 154.409 1.00 35.96 89 PHE D CA 1
ATOM 8028 C C . PHE D 1 89 ? 154.867 151.786 153.447 1.00 35.96 89 PHE D C 1
ATOM 8029 O O . PHE D 1 89 ? 155.923 151.147 153.426 1.00 35.96 89 PHE D O 1
ATOM 8037 N N . TYR D 1 90 ? 154.652 152.836 152.657 1.00 20.51 90 TYR D N 1
ATOM 8038 C CA . TYR D 1 90 ? 155.647 153.296 151.697 1.00 20.51 90 TYR D CA 1
ATOM 8039 C C . TYR D 1 90 ? 156.644 154.275 152.299 1.00 20.51 90 TYR D C 1
ATOM 8040 O O . TYR D 1 90 ? 157.565 154.706 151.597 1.00 20.51 90 TYR D O 1
ATOM 8049 N N . LEU D 1 91 ? 156.477 154.644 153.567 1.00 29.77 91 LEU D N 1
ATOM 8050 C CA . LEU D 1 91 ? 157.381 155.611 154.188 1.00 29.77 91 LEU D CA 1
ATOM 8051 C C . LEU D 1 91 ? 158.827 155.131 154.268 1.00 29.77 91 LEU D C 1
ATOM 8052 O O . LEU D 1 91 ? 159.726 155.915 153.920 1.00 29.77 91 LEU D O 1
ATOM 8057 N N . PRO D 1 92 ? 159.134 153.909 154.718 1.00 30.13 92 PRO D N 1
ATOM 8058 C CA . PRO D 1 92 ? 160.544 153.510 154.820 1.00 30.13 92 PRO D CA 1
ATOM 8059 C C . PRO D 1 92 ? 161.241 153.523 153.466 1.00 30.13 92 PRO D C 1
ATOM 8060 O O . PRO D 1 92 ? 160.677 153.121 152.447 1.00 30.13 92 PRO D O 1
ATOM 8064 N N . ILE D 1 93 ? 162.486 153.993 153.472 1.00 33.39 93 ILE D N 1
ATOM 8065 C CA . ILE D 1 93 ? 163.305 154.122 152.274 1.00 33.39 93 ILE D CA 1
ATOM 8066 C C . ILE D 1 93 ? 164.665 153.506 152.561 1.00 33.39 93 ILE D C 1
ATOM 8067 O O . ILE D 1 93 ? 165.315 153.867 153.548 1.00 33.39 93 ILE D O 1
ATOM 8072 N N . VAL D 1 94 ? 165.096 152.589 151.703 1.00 42.16 94 VAL D N 1
ATOM 8073 C CA . VAL D 1 94 ? 166.419 151.985 151.811 1.00 42.16 94 VAL D CA 1
ATOM 8074 C C . VAL D 1 94 ? 167.383 152.808 150.968 1.00 42.16 94 VAL D C 1
ATOM 8075 O O . VAL D 1 94 ? 167.189 152.955 149.756 1.00 42.16 94 VAL D O 1
ATOM 8079 N N . GLN D 1 95 ? 168.419 153.347 151.601 1.00 58.03 95 GLN D N 1
ATOM 8080 C CA . GLN D 1 95 ? 169.356 154.226 150.919 1.00 58.03 95 GLN D CA 1
ATOM 8081 C C . GLN D 1 95 ? 170.568 153.449 150.416 1.00 58.03 95 GLN D C 1
ATOM 8082 O O . GLN D 1 95 ? 170.764 152.272 150.728 1.00 58.03 95 GLN D O 1
ATOM 8088 N N . ASP D 1 96 ? 171.388 154.134 149.613 1.00 71.45 96 ASP D N 1
ATOM 8089 C CA . ASP D 1 96 ? 172.563 153.498 149.027 1.00 71.45 96 ASP D CA 1
ATOM 8090 C C . ASP D 1 96 ? 173.596 153.131 150.084 1.00 71.45 96 ASP D C 1
ATOM 8091 O O . ASP D 1 96 ? 174.324 152.145 149.920 1.00 71.45 96 ASP D O 1
ATOM 8096 N N . GLU D 1 97 ? 173.677 153.901 151.168 1.00 76.60 97 GLU D N 1
ATOM 8097 C CA . GLU D 1 97 ? 174.589 153.604 152.264 1.00 76.60 97 GLU D CA 1
ATOM 8098 C C . GLU D 1 97 ? 174.086 152.480 153.162 1.00 76.60 97 GLU D C 1
ATOM 8099 O O . GLU D 1 97 ? 174.645 152.279 154.246 1.00 76.60 97 GLU D O 1
ATOM 8105 N N . VAL D 1 98 ? 173.049 151.762 152.730 1.00 70.16 98 VAL D N 1
ATOM 8106 C CA . VAL D 1 98 ? 172.461 150.640 153.455 1.00 70.16 98 VAL D CA 1
ATOM 8107 C C . VAL D 1 98 ? 171.964 151.153 154.804 1.00 70.16 98 VAL D C 1
ATOM 8108 O O . VAL D 1 98 ? 172.663 151.073 155.822 1.00 70.16 98 VAL D O 1
ATOM 8112 N N . CYS D 1 99 ? 170.781 151.762 154.797 1.00 63.86 99 CYS D N 1
ATOM 8113 C CA . CYS D 1 99 ? 170.079 152.153 156.012 1.00 63.86 99 CYS D CA 1
ATOM 8114 C C . CYS D 1 99 ? 168.651 152.507 155.631 1.00 63.86 99 CYS D C 1
ATOM 8115 O O . CYS D 1 99 ? 168.376 152.875 154.484 1.00 63.86 99 CYS D O 1
ATOM 8118 N N . ILE D 1 100 ? 167.753 152.403 156.602 1.00 47.23 100 ILE D N 1
ATOM 8119 C CA . ILE D 1 100 ? 166.333 152.653 156.392 1.00 47.23 100 ILE D CA 1
ATOM 8120 C C . ILE D 1 100 ? 165.995 153.989 157.041 1.00 47.23 100 ILE D C 1
ATOM 8121 O O . ILE D 1 100 ? 166.114 154.149 158.262 1.00 47.23 100 ILE D O 1
ATOM 8126 N N . ASP D 1 101 ? 165.579 154.947 156.222 1.00 48.79 101 ASP D N 1
ATOM 8127 C CA . ASP D 1 101 ? 165.121 156.252 156.673 1.00 48.79 101 ASP D CA 1
ATOM 8128 C C . ASP D 1 101 ? 163.617 156.363 156.452 1.00 48.79 101 ASP D C 1
ATOM 8129 O O . ASP D 1 101 ? 162.983 155.474 155.882 1.00 48.79 101 ASP D O 1
ATOM 8134 N N . ILE D 1 102 ? 163.041 157.472 156.909 1.00 49.84 102 ILE D N 1
ATOM 8135 C CA . ILE D 1 102 ? 161.613 157.730 156.773 1.00 49.84 102 ILE D CA 1
ATOM 8136 C C . ILE D 1 102 ? 161.428 159.111 156.162 1.00 49.84 102 ILE D C 1
ATOM 8137 O O . ILE D 1 102 ? 162.037 160.083 156.621 1.00 49.84 102 ILE D O 1
ATOM 8142 N N . GLY D 1 103 ? 160.592 159.197 155.130 1.00 55.25 103 GLY D N 1
ATOM 8143 C CA . GLY D 1 103 ? 160.271 160.481 154.539 1.00 55.25 103 GLY D CA 1
ATOM 8144 C C . GLY D 1 103 ? 159.436 161.328 155.476 1.00 55.25 103 GLY D C 1
ATOM 8145 O O . GLY D 1 103 ? 158.258 161.039 155.697 1.00 55.25 103 GLY D O 1
ATOM 8146 N N . ILE D 1 104 ? 160.038 162.381 156.031 1.00 61.67 104 ILE D N 1
ATOM 8147 C CA . ILE D 1 104 ? 159.377 163.148 157.083 1.00 61.67 104 ILE D CA 1
ATOM 8148 C C . ILE D 1 104 ? 158.200 163.938 156.521 1.00 61.67 104 ILE D C 1
ATOM 8149 O O . ILE D 1 104 ? 157.111 163.955 157.105 1.00 61.67 104 ILE D O 1
ATOM 8154 N N . ALA D 1 105 ? 158.401 164.608 155.384 1.00 63.43 105 ALA D N 1
ATOM 8155 C CA . ALA D 1 105 ? 157.341 165.437 154.817 1.00 63.43 105 ALA D CA 1
ATOM 8156 C C . ALA D 1 105 ? 156.134 164.595 154.424 1.00 63.43 105 ALA D C 1
ATOM 8157 O O . ALA D 1 105 ? 154.987 164.946 154.732 1.00 63.43 105 ALA D O 1
ATOM 8159 N N . VAL D 1 106 ? 156.376 163.470 153.747 1.00 57.43 106 VAL D N 1
ATOM 8160 C CA . VAL D 1 106 ? 155.281 162.589 153.355 1.00 57.43 106 VAL D CA 1
ATOM 8161 C C . VAL D 1 106 ? 154.612 161.998 154.587 1.00 57.43 106 VAL D C 1
ATOM 8162 O O . VAL D 1 106 ? 153.389 161.818 154.622 1.00 57.43 106 VAL D O 1
ATOM 8166 N N . GLU D 1 107 ? 155.402 161.690 155.619 1.00 59.83 107 GLU D N 1
ATOM 8167 C CA . GLU D 1 107 ? 154.835 161.169 156.858 1.00 59.83 107 GLU D CA 1
ATOM 8168 C C . GLU D 1 107 ? 153.875 162.172 157.484 1.00 59.83 107 GLU D C 1
ATOM 8169 O O . GLU D 1 107 ? 152.760 161.816 157.879 1.00 59.83 107 GLU D O 1
ATOM 8175 N N . VAL D 1 108 ? 154.287 163.439 157.569 1.00 57.74 108 VAL D N 1
ATOM 8176 C CA . VAL D 1 108 ? 153.428 164.456 158.169 1.00 57.74 108 VAL D CA 1
ATOM 8177 C C . VAL D 1 108 ? 152.187 164.685 157.315 1.00 57.74 108 VAL D C 1
ATOM 8178 O O . VAL D 1 108 ? 151.084 164.869 157.841 1.00 57.74 108 VAL D O 1
ATOM 8182 N N . PHE D 1 109 ? 152.342 164.680 155.989 1.00 54.40 109 PHE D N 1
ATOM 8183 C CA . PHE D 1 109 ? 151.193 164.876 155.108 1.00 54.40 109 PHE D CA 1
ATOM 8184 C C . PHE D 1 109 ? 150.177 163.747 155.277 1.00 54.40 109 PHE D C 1
ATOM 8185 O O . PHE D 1 109 ? 148.964 163.988 155.389 1.00 54.40 109 PHE D O 1
ATOM 8193 N N . LEU D 1 110 ? 150.663 162.504 155.330 1.00 48.01 110 LEU D N 1
ATOM 8194 C CA . LEU D 1 110 ? 149.776 161.365 155.535 1.00 48.01 110 LEU D CA 1
ATOM 8195 C C . LEU D 1 110 ? 149.125 161.414 156.912 1.00 48.01 110 LEU D C 1
ATOM 8196 O O . LEU D 1 110 ? 147.955 161.049 157.063 1.00 48.01 110 LEU D O 1
ATOM 8201 N N . ILE D 1 111 ? 149.868 161.857 157.929 1.00 53.90 111 ILE D N 1
ATOM 8202 C CA . ILE D 1 111 ? 149.298 161.971 159.268 1.00 53.90 111 ILE D CA 1
ATOM 8203 C C . ILE D 1 111 ? 148.195 163.021 159.294 1.00 53.90 111 ILE D C 1
ATOM 8204 O O . ILE D 1 111 ? 147.166 162.838 159.952 1.00 53.90 111 ILE D O 1
ATOM 8209 N N . ILE D 1 112 ? 148.386 164.135 158.585 1.00 54.82 112 ILE D N 1
ATOM 8210 C CA . ILE D 1 112 ? 147.343 165.158 158.521 1.00 54.82 112 ILE D CA 1
ATOM 8211 C C . ILE D 1 112 ? 146.094 164.610 157.840 1.00 54.82 112 ILE D C 1
ATOM 8212 O O . ILE D 1 112 ? 144.965 164.823 158.310 1.00 54.82 112 ILE D O 1
ATOM 8217 N N . ILE D 1 113 ? 146.271 163.892 156.727 1.00 48.47 113 ILE D N 1
ATOM 8218 C CA . ILE D 1 113 ? 145.113 163.313 156.046 1.00 48.47 113 ILE D CA 1
ATOM 8219 C C . ILE D 1 113 ? 144.402 162.311 156.952 1.00 48.47 113 ILE D C 1
ATOM 8220 O O . ILE D 1 113 ? 143.165 162.279 157.024 1.00 48.47 113 ILE D O 1
ATOM 8225 N N . ARG D 1 114 ? 145.172 161.476 157.652 1.00 54.12 114 ARG D N 1
ATOM 8226 C CA . ARG D 1 114 ? 144.577 160.491 158.547 1.00 54.12 114 ARG D CA 1
ATOM 8227 C C . ARG D 1 114 ? 143.848 161.164 159.703 1.00 54.12 114 ARG D C 1
ATOM 8228 O O . ARG D 1 114 ? 142.807 160.679 160.155 1.00 54.12 114 ARG D O 1
ATOM 8236 N N . SER D 1 115 ? 144.385 162.280 160.200 1.00 59.64 115 SER D N 1
ATOM 8237 C CA . SER D 1 115 ? 143.708 163.022 161.258 1.00 59.64 115 SER D CA 1
ATOM 8238 C C . SER D 1 115 ? 142.387 163.595 160.767 1.00 59.64 115 SER D C 1
ATOM 8239 O O . SER D 1 115 ? 141.390 163.593 161.498 1.00 59.64 115 SER D O 1
ATOM 8242 N N . ILE D 1 116 ? 142.359 164.090 159.528 1.00 56.49 116 ILE D N 1
ATOM 8243 C CA . ILE D 1 116 ? 141.101 164.569 158.956 1.00 56.49 116 ILE D CA 1
ATOM 8244 C C . ILE D 1 116 ? 140.097 163.425 158.843 1.00 56.49 116 ILE D C 1
ATOM 8245 O O . ILE D 1 116 ? 138.910 163.578 159.170 1.00 56.49 116 ILE D O 1
ATOM 8250 N N . ALA D 1 117 ? 140.559 162.257 158.389 1.00 62.91 117 ALA D N 1
ATOM 8251 C CA . ALA D 1 117 ? 139.673 161.100 158.284 1.00 62.91 117 ALA D CA 1
ATOM 8252 C C . ALA D 1 117 ? 139.147 160.677 159.652 1.00 62.91 117 ALA D C 1
ATOM 8253 O O . ALA D 1 117 ? 137.976 160.304 159.789 1.00 62.91 117 ALA D O 1
ATOM 8255 N N . ASP D 1 118 ? 140.000 160.723 160.677 1.00 69.77 118 ASP D N 1
ATOM 8256 C CA . ASP D 1 118 ? 139.565 160.385 162.028 1.00 69.77 118 ASP D CA 1
ATOM 8257 C C . ASP D 1 118 ? 138.566 161.399 162.567 1.00 69.77 118 ASP D C 1
ATOM 8258 O O . ASP D 1 118 ? 137.640 161.026 163.295 1.00 69.77 118 ASP D O 1
ATOM 8263 N N . VAL D 1 119 ? 138.743 162.679 162.236 1.00 68.39 119 VAL D N 1
ATOM 8264 C CA . VAL D 1 119 ? 137.751 163.684 162.605 1.00 68.39 119 VAL D CA 1
ATOM 8265 C C . VAL D 1 119 ? 136.410 163.355 161.962 1.00 68.39 119 VAL D C 1
ATOM 8266 O O . VAL D 1 119 ? 135.354 163.442 162.604 1.00 68.39 119 VAL D O 1
ATOM 8270 N N . PHE D 1 120 ? 136.433 162.960 160.687 1.00 59.44 120 PHE D N 1
ATOM 8271 C CA . PHE D 1 120 ? 135.195 162.568 160.017 1.00 59.44 120 PHE D CA 1
ATOM 8272 C C . PHE D 1 120 ? 134.564 161.351 160.686 1.00 59.44 120 PHE D C 1
ATOM 8273 O O . PHE D 1 120 ? 133.339 161.276 160.831 1.00 59.44 120 PHE D O 1
ATOM 8281 N N . TYR D 1 121 ? 135.388 160.385 161.099 1.00 63.28 121 TYR D N 1
ATOM 8282 C CA . TYR D 1 121 ? 134.865 159.205 161.784 1.00 63.28 121 TYR D CA 1
ATOM 8283 C C . TYR D 1 121 ? 134.240 159.570 163.126 1.00 63.28 121 TYR D C 1
ATOM 8284 O O . TYR D 1 121 ? 133.208 159.007 163.514 1.00 63.28 121 TYR D O 1
ATOM 8293 N N . VAL D 1 122 ? 134.858 160.501 163.854 1.00 67.33 122 VAL D N 1
ATOM 8294 C CA . VAL D 1 122 ? 134.292 160.958 165.121 1.00 67.33 122 VAL D CA 1
ATOM 8295 C C . VAL D 1 122 ? 132.956 161.652 164.885 1.00 67.33 122 VAL D C 1
ATOM 8296 O O . VAL D 1 122 ? 131.999 161.469 165.648 1.00 67.33 122 VAL D O 1
ATOM 8300 N N . ILE D 1 123 ? 132.871 162.460 163.825 1.00 69.91 123 ILE D N 1
ATOM 8301 C CA . ILE D 1 123 ? 131.600 163.092 163.474 1.00 69.91 123 ILE D CA 1
ATOM 8302 C C . ILE D 1 123 ? 130.549 162.034 163.156 1.00 69.91 123 ILE D C 1
ATOM 8303 O O . ILE D 1 123 ? 129.375 162.169 163.526 1.00 69.91 123 ILE D O 1
ATOM 8308 N N . HIS D 1 124 ? 130.952 160.970 162.457 1.00 76.40 124 HIS D N 1
ATOM 8309 C CA . HIS D 1 124 ? 130.019 159.889 162.150 1.00 76.40 124 HIS D CA 1
ATOM 8310 C C . HIS D 1 124 ? 129.522 159.206 163.418 1.00 76.40 124 HIS D C 1
ATOM 8311 O O . HIS D 1 124 ? 128.333 158.889 163.535 1.00 76.40 124 HIS D O 1
ATOM 8318 N N . ILE D 1 125 ? 130.419 158.965 164.375 1.00 81.68 125 ILE D N 1
ATOM 8319 C CA . ILE D 1 125 ? 130.010 158.355 165.641 1.00 81.68 125 ILE D CA 1
ATOM 8320 C C . ILE D 1 125 ? 129.052 159.274 166.392 1.00 81.68 125 ILE D C 1
ATOM 8321 O O . ILE D 1 125 ? 128.071 158.820 166.996 1.00 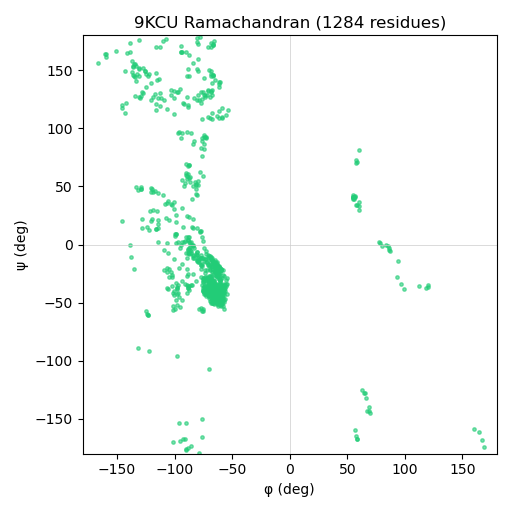81.68 125 ILE D O 1
ATOM 8326 N N . PHE D 1 126 ? 129.325 160.579 166.369 1.00 87.31 126 PHE D N 1
ATOM 8327 C CA . PHE D 1 126 ? 128.427 161.546 166.994 1.00 87.31 126 PHE D CA 1
ATOM 8328 C C . PHE D 1 126 ? 127.037 161.489 166.368 1.00 87.31 126 PHE D C 1
ATOM 8329 O O . PHE D 1 126 ? 126.022 161.415 167.076 1.00 87.31 126 PHE D O 1
ATOM 8337 N N . MET D 1 127 ? 126.974 161.490 165.036 1.00 79.96 127 MET D N 1
ATOM 8338 C CA . MET D 1 127 ? 125.681 161.465 164.361 1.00 79.96 127 MET D CA 1
ATOM 8339 C C . MET D 1 127 ? 124.977 160.127 164.559 1.00 79.96 127 MET D C 1
ATOM 8340 O O . MET D 1 127 ? 123.744 160.056 164.509 1.00 79.96 127 MET D O 1
ATOM 8345 N N . ARG D 1 128 ? 125.741 159.054 164.779 1.00 90.56 128 ARG D N 1
ATOM 8346 C CA . ARG D 1 128 ? 125.129 157.765 165.079 1.00 90.56 128 ARG D CA 1
ATOM 8347 C C . ARG D 1 128 ? 124.591 157.704 166.503 1.00 90.56 128 ARG D C 1
ATOM 8348 O O . ARG D 1 128 ? 123.611 156.995 166.752 1.00 90.56 128 ARG D O 1
ATOM 8356 N N . PHE D 1 129 ? 125.219 158.411 167.444 1.00 93.09 129 PHE D N 1
ATOM 8357 C CA . PHE D 1 129 ? 124.576 158.626 168.737 1.0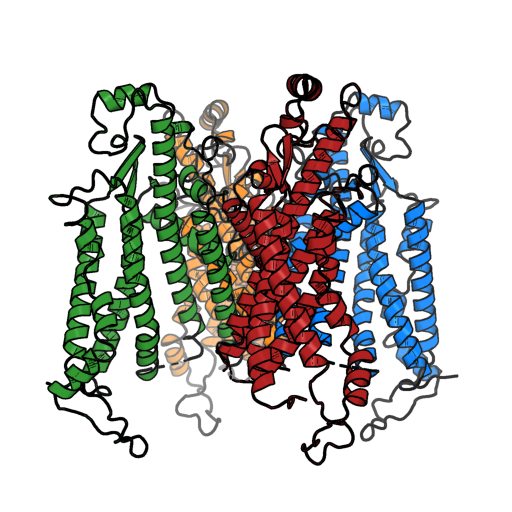0 93.09 129 PHE D CA 1
ATOM 8358 C C . PHE D 1 129 ? 123.392 159.577 168.643 1.00 93.09 129 PHE D C 1
ATOM 8359 O O . PHE D 1 129 ? 122.566 159.607 169.561 1.00 93.09 129 PHE D O 1
ATOM 8367 N N . HIS D 1 130 ? 123.288 160.353 167.565 1.00 93.90 130 HIS D N 1
ATOM 8368 C CA . HIS D 1 130 ? 122.124 161.218 167.401 1.00 93.90 130 HIS D CA 1
ATOM 8369 C C . HIS D 1 130 ? 121.326 160.889 166.144 1.00 93.90 130 HIS D C 1
ATOM 8370 O O . HIS D 1 130 ? 120.973 161.786 165.372 1.00 93.90 130 HIS D O 1
ATOM 8377 N N . THR D 1 131 ? 121.039 159.604 165.932 1.00 100.43 131 THR D N 1
ATOM 8378 C CA . THR D 1 131 ? 120.171 159.154 164.852 1.00 100.43 131 THR D CA 1
ATOM 8379 C C . THR D 1 131 ? 119.051 158.296 165.422 1.00 100.43 131 THR D C 1
ATOM 8380 O O . THR D 1 131 ? 119.227 157.627 166.443 1.00 100.43 131 THR D O 1
ATOM 8384 N N . ALA D 1 132 ? 117.896 158.328 164.761 1.00 112.74 132 ALA D N 1
ATOM 8385 C CA . ALA D 1 132 ? 116.756 157.535 165.190 1.00 112.74 132 ALA D CA 1
ATOM 8386 C C . ALA D 1 132 ? 116.770 156.164 164.519 1.00 112.74 132 ALA D C 1
ATOM 8387 O O . ALA D 1 132 ? 117.492 155.923 163.547 1.00 112.74 132 ALA D O 1
ATOM 8389 N N . TYR D 1 133 ? 115.954 155.257 165.053 1.00 115.42 133 TYR D N 1
ATOM 8390 C CA . TYR D 1 133 ? 115.878 153.894 164.549 1.00 115.42 133 TYR D CA 1
ATOM 8391 C C . TYR D 1 133 ? 114.425 153.442 164.522 1.00 115.42 133 TYR D C 1
ATOM 8392 O O . TYR D 1 133 ? 113.546 154.063 165.126 1.00 115.42 133 TYR D O 1
ATOM 8401 N N . VAL D 1 134 ? 114.184 152.347 163.809 1.00 118.40 134 VAL D N 1
ATOM 8402 C CA . VAL D 1 134 ? 112.849 151.776 163.675 1.00 118.40 134 VAL D CA 1
ATOM 8403 C C . VAL D 1 134 ? 112.729 150.591 164.625 1.00 118.40 134 VAL D C 1
ATOM 8404 O O . VAL D 1 134 ? 113.556 149.673 164.595 1.00 118.40 134 VAL D O 1
ATOM 8408 N N . ALA D 1 135 ? 111.705 150.613 165.471 1.00 121.00 135 ALA D N 1
ATOM 8409 C CA . ALA D 1 135 ? 111.490 149.522 166.413 1.00 121.00 135 ALA D CA 1
ATOM 8410 C C . ALA D 1 135 ? 111.077 148.259 165.665 1.00 121.00 135 ALA D C 1
ATOM 8411 O O . ALA D 1 135 ? 110.192 148.318 164.802 1.00 121.00 135 ALA D O 1
ATOM 8413 N N . PRO D 1 136 ? 111.695 147.110 165.950 1.00 116.60 136 PRO D N 1
ATOM 8414 C CA . PRO D 1 136 ? 111.302 145.873 165.253 1.00 116.60 136 PRO D CA 1
ATOM 8415 C C . PRO D 1 136 ? 109.854 145.475 165.481 1.00 116.60 136 PRO D C 1
ATOM 8416 O O . PRO D 1 136 ? 109.221 144.930 164.569 1.00 116.60 136 PRO D O 1
ATOM 8420 N N . SER D 1 137 ? 109.308 145.731 166.669 1.00 121.31 137 SER D N 1
ATOM 8421 C CA . SER D 1 137 ? 107.944 145.334 166.991 1.00 121.31 137 SER D CA 1
ATOM 8422 C C . SER D 1 137 ? 106.903 146.357 166.559 1.00 121.31 137 SER D C 1
ATOM 8423 O O . SER D 1 137 ? 105.704 146.076 166.659 1.00 121.31 137 SER D O 1
ATOM 8426 N N . SER D 1 138 ? 107.324 147.528 166.084 1.00 126.26 138 SER D N 1
ATOM 8427 C CA . SER D 1 138 ? 106.410 148.570 165.641 1.00 126.26 138 SER D CA 1
ATOM 8428 C C . SER D 1 138 ? 106.235 148.593 164.128 1.00 126.26 138 SER D C 1
ATOM 8429 O O . SER D 1 138 ? 105.617 149.523 163.600 1.00 126.26 138 SER D O 1
ATOM 8432 N N . ARG D 1 139 ? 106.761 147.595 163.421 1.00 123.16 139 ARG D N 1
ATOM 8433 C CA . ARG D 1 139 ? 106.690 147.545 161.961 1.00 123.16 139 ARG D CA 1
ATOM 8434 C C . ARG D 1 139 ? 105.281 147.129 161.557 1.00 123.16 139 ARG D C 1
ATOM 8435 O O . ARG D 1 139 ? 104.966 145.944 161.435 1.00 123.16 139 ARG D O 1
ATOM 8443 N N . VAL D 1 140 ? 104.420 148.122 161.347 1.00 121.85 140 VAL D N 1
ATOM 8444 C CA . VAL D 1 140 ? 103.037 147.890 160.943 1.00 121.85 140 VAL D CA 1
ATOM 8445 C C . VAL D 1 140 ? 102.980 148.018 159.424 1.00 121.85 140 VAL D C 1
ATOM 8446 O O . VAL D 1 140 ? 102.879 149.122 158.885 1.00 121.85 140 VAL D O 1
ATOM 8450 N N . PHE D 1 141 ? 103.041 146.876 158.733 1.00 133.45 141 PHE D N 1
ATOM 8451 C CA . PHE D 1 141 ? 102.985 146.823 157.270 1.00 133.45 141 PHE D CA 1
ATOM 8452 C C . PHE D 1 141 ? 104.064 147.700 156.637 1.00 133.45 141 PHE D C 1
ATOM 8453 O O . PHE D 1 141 ? 103.834 148.367 155.625 1.00 133.45 141 PHE D O 1
ATOM 8461 N N . GLY D 1 142 ? 105.253 147.698 157.237 1.00 125.19 142 GLY D N 1
ATOM 8462 C CA . GLY D 1 142 ? 106.368 148.485 156.767 1.00 125.19 142 GLY D CA 1
ATOM 8463 C C . GLY D 1 142 ? 106.506 149.840 157.430 1.00 125.19 142 GLY D C 1
ATOM 8464 O O . GLY D 1 142 ? 107.561 150.473 157.300 1.00 125.19 142 GLY D O 1
ATOM 8465 N N . ARG D 1 143 ? 105.473 150.301 158.134 1.00 126.83 143 ARG D N 1
ATOM 8466 C CA . ARG D 1 143 ? 105.511 151.585 158.834 1.00 126.83 143 ARG D CA 1
ATOM 8467 C C . ARG D 1 143 ? 105.938 151.324 160.272 1.00 126.83 143 ARG D C 1
ATOM 8468 O O . ARG D 1 143 ? 105.117 151.065 161.153 1.00 126.83 143 ARG D O 1
ATOM 8476 N N . GLY D 1 144 ? 107.243 151.396 160.512 1.00 120.84 144 GLY D N 1
ATOM 8477 C CA . GLY D 1 144 ? 107.819 151.136 161.813 1.00 120.84 144 GLY D CA 1
ATOM 8478 C C . GLY D 1 144 ? 107.885 152.325 162.745 1.00 120.84 144 GLY D C 1
ATOM 8479 O O . GLY D 1 144 ? 108.481 152.212 163.822 1.00 120.84 144 GLY D O 1
ATOM 8480 N N . GLU D 1 145 ? 107.300 153.462 162.360 1.00 127.15 145 GLU D N 1
ATOM 8481 C CA . GLU D 1 145 ? 107.298 154.679 163.168 1.00 127.15 145 GLU D CA 1
ATOM 8482 C C . GLU D 1 145 ? 108.715 155.152 163.470 1.00 127.15 145 GLU D C 1
ATOM 8483 O O . GLU D 1 145 ? 109.679 154.684 162.855 1.00 127.15 145 GLU D O 1
ATOM 8489 N N . LEU D 1 146 ? 108.851 156.086 164.409 1.00 121.97 146 LEU D N 1
ATOM 8490 C CA . LEU D 1 146 ? 110.142 156.647 164.773 1.00 121.97 146 LEU D CA 1
ATOM 8491 C C . LEU D 1 146 ? 110.301 156.631 166.286 1.00 121.97 146 LEU D C 1
ATOM 8492 O O . LEU D 1 146 ? 109.321 156.708 167.032 1.00 121.97 146 LEU D O 1
ATOM 8497 N N . VAL D 1 147 ? 111.551 156.530 166.731 1.00 109.93 147 VAL D N 1
ATOM 8498 C CA . VAL D 1 147 ? 111.894 156.526 168.148 1.00 109.93 147 VAL D CA 1
ATOM 8499 C C . VAL D 1 147 ? 112.693 157.788 168.439 1.00 109.93 147 VAL D C 1
ATOM 8500 O O . VAL D 1 147 ? 113.703 158.059 167.778 1.00 109.93 147 VAL D O 1
ATOM 8504 N N . ILE D 1 148 ? 112.241 158.561 169.430 1.00 111.98 148 ILE D N 1
ATOM 8505 C CA . ILE D 1 148 ? 112.894 159.811 169.797 1.00 111.98 148 ILE D CA 1
ATOM 8506 C C . ILE D 1 148 ? 113.671 159.698 171.101 1.00 111.98 148 ILE D C 1
ATOM 8507 O O . ILE D 1 148 ? 114.396 160.634 171.465 1.00 111.98 148 ILE D O 1
ATOM 8512 N N . ASP D 1 149 ? 113.554 158.577 171.809 1.00 116.39 149 ASP D N 1
ATOM 8513 C CA . ASP D 1 149 ? 114.232 158.402 173.090 1.00 116.39 149 ASP D CA 1
ATOM 8514 C C . ASP D 1 149 ? 115.739 158.347 172.867 1.00 116.39 149 ASP D C 1
ATOM 8515 O O . ASP D 1 149 ? 116.251 157.404 172.255 1.00 116.39 149 ASP D O 1
ATOM 8520 N N . SER D 1 150 ? 116.449 159.364 173.360 1.00 108.00 150 SER D N 1
ATOM 8521 C CA . SER D 1 150 ? 117.900 159.399 173.208 1.00 108.00 150 SER D CA 1
ATOM 8522 C C . SER D 1 150 ? 118.568 158.264 173.975 1.00 108.00 150 SER D C 1
ATOM 8523 O O . SER D 1 150 ? 119.529 157.659 173.485 1.00 108.00 150 SER D O 1
ATOM 8526 N N . SER D 1 151 ? 118.081 157.969 175.183 1.00 114.04 151 SER D N 1
ATOM 8527 C CA . SER D 1 151 ? 118.679 156.906 175.985 1.00 114.04 151 SER D CA 1
ATOM 8528 C C . SER D 1 151 ? 118.532 155.549 175.307 1.00 114.04 151 SER D C 1
ATOM 8529 O O . SER D 1 151 ? 119.477 154.751 175.288 1.00 114.04 151 SER D O 1
ATOM 8532 N N . LYS D 1 152 ? 117.353 155.267 174.748 1.00 114.37 152 LYS D N 1
ATOM 8533 C CA . LYS D 1 152 ? 117.147 153.999 174.054 1.00 114.37 152 LYS D CA 1
ATOM 8534 C C . LYS D 1 152 ? 118.041 153.894 172.825 1.00 114.37 152 LYS D C 1
ATOM 8535 O O . LYS D 1 152 ? 118.604 152.829 172.547 1.00 114.37 152 LYS D O 1
ATOM 8541 N N . ILE D 1 153 ? 118.181 154.991 172.078 1.00 110.98 153 ILE D N 1
ATOM 8542 C CA . ILE D 1 153 ? 119.049 154.993 170.904 1.00 110.98 153 ILE D CA 1
ATOM 8543 C C . ILE D 1 153 ? 120.494 154.731 171.309 1.00 110.98 153 ILE D C 1
ATOM 8544 O O . ILE D 1 153 ? 121.199 153.937 170.673 1.00 110.98 153 ILE D O 1
ATOM 8549 N N . ALA D 1 154 ? 120.956 155.393 172.372 1.00 112.45 154 ALA D N 1
ATOM 8550 C CA . ALA D 1 154 ? 122.324 155.189 172.836 1.00 112.45 154 ALA D CA 1
ATOM 8551 C C . ALA D 1 154 ? 122.543 153.755 173.299 1.00 112.45 154 ALA D C 1
ATOM 8552 O O . ALA D 1 154 ? 123.583 153.153 173.007 1.00 112.45 154 ALA D O 1
ATOM 8554 N N . SER D 1 155 ? 121.576 153.191 174.028 1.00 111.46 155 SER D N 1
ATOM 8555 C CA . SER D 1 155 ? 121.703 151.809 174.481 1.00 111.46 155 SER D CA 1
ATOM 8556 C C . SER D 1 155 ? 121.746 150.843 173.304 1.00 111.46 155 SER D C 1
ATOM 8557 O O . SER D 1 155 ? 122.547 149.901 173.293 1.00 111.46 155 SER D O 1
ATOM 8560 N N . ARG D 1 156 ? 120.889 151.061 172.302 1.00 112.88 156 ARG D N 1
ATOM 8561 C CA . ARG D 1 156 ? 120.893 150.201 171.124 1.00 112.88 156 ARG D CA 1
ATOM 8562 C C . ARG D 1 156 ? 122.213 150.302 170.370 1.00 112.88 156 ARG D C 1
ATOM 8563 O O . ARG D 1 156 ? 122.753 149.290 169.909 1.00 112.88 156 ARG D O 1
ATOM 8571 N N . TYR D 1 157 ? 122.745 151.518 170.231 1.00 98.94 157 TYR D N 1
ATOM 8572 C CA . TYR D 1 157 ? 124.024 151.693 169.550 1.00 98.94 157 TYR D CA 1
ATOM 8573 C C . TYR D 1 157 ? 125.148 150.998 170.309 1.00 98.94 157 TYR D C 1
ATOM 8574 O O . TYR D 1 157 ? 125.982 150.308 169.711 1.00 98.94 157 TYR D O 1
ATOM 8583 N N . LEU D 1 158 ? 125.180 151.162 171.634 1.00 93.50 158 LEU D N 1
ATOM 8584 C CA . LEU D 1 158 ? 126.236 150.548 172.433 1.00 93.50 158 LEU D CA 1
ATOM 8585 C C . LEU D 1 158 ? 126.152 149.028 172.390 1.00 93.50 158 LEU D C 1
ATOM 8586 O O . LEU D 1 158 ? 127.180 148.344 172.331 1.00 93.50 158 LEU D O 1
ATOM 8591 N N . HIS D 1 159 ? 124.935 148.479 172.427 1.00 109.75 159 HIS D N 1
ATOM 8592 C CA . HIS D 1 159 ? 124.779 147.028 172.405 1.00 109.75 159 HIS D CA 1
ATOM 8593 C C . HIS D 1 159 ? 125.268 146.434 171.090 1.00 109.75 159 HIS D C 1
ATOM 8594 O O . HIS D 1 159 ? 125.925 145.387 171.081 1.00 109.75 159 HIS D O 1
ATOM 8601 N N . LYS D 1 160 ? 124.960 147.085 169.970 1.00 96.72 160 LYS D N 1
ATOM 8602 C CA . LYS D 1 160 ? 125.334 146.580 168.653 1.00 96.72 160 LYS D CA 1
ATOM 8603 C C . LYS D 1 160 ? 125.738 147.747 167.766 1.00 96.72 160 LYS D C 1
ATOM 8604 O O . LYS D 1 160 ? 124.939 148.661 167.541 1.00 96.72 160 LYS D O 1
ATOM 8610 N N . GLY D 1 161 ? 126.970 147.713 167.264 1.00 94.45 161 GLY D N 1
ATOM 8611 C CA . GLY D 1 161 ? 127.416 148.698 166.299 1.00 94.45 161 GLY D CA 1
ATOM 8612 C C . GLY D 1 161 ? 128.487 149.648 166.795 1.00 94.45 161 GLY D C 1
ATOM 8613 O O . GLY D 1 161 ? 129.366 150.048 166.026 1.00 94.45 161 GLY D O 1
ATOM 8614 N N . PHE D 1 162 ? 128.426 150.022 168.075 1.00 86.29 162 PHE D N 1
ATOM 8615 C CA . PHE D 1 162 ? 129.353 151.025 168.590 1.00 86.29 162 PHE D CA 1
ATOM 8616 C C . PHE D 1 162 ? 130.778 150.494 168.666 1.00 86.29 162 PHE D C 1
ATOM 8617 O O . PHE D 1 162 ? 131.732 151.241 168.428 1.00 86.29 162 PHE D O 1
ATOM 8625 N N . PHE D 1 163 ? 130.947 149.218 169.020 1.00 94.68 163 PHE D N 1
ATOM 8626 C CA . PHE D 1 163 ? 132.289 148.689 169.246 1.00 94.68 163 PHE D CA 1
ATOM 8627 C C . PHE D 1 163 ? 133.127 148.742 167.975 1.00 94.68 163 PHE D C 1
ATOM 8628 O O . PHE D 1 163 ? 134.255 149.251 167.980 1.00 94.68 163 PHE D O 1
ATOM 8636 N N . LEU D 1 164 ? 132.586 148.228 166.869 1.00 79.41 164 LEU D N 1
ATOM 8637 C CA . LEU D 1 164 ? 133.354 148.173 165.630 1.00 79.41 164 LEU D CA 1
ATOM 8638 C C . LEU D 1 164 ? 133.598 149.569 165.069 1.00 79.41 164 LEU D C 1
ATOM 8639 O O . LEU D 1 164 ? 134.671 149.842 164.519 1.00 79.41 164 LEU D O 1
ATOM 8644 N N . ASP D 1 165 ? 132.615 150.465 165.193 1.00 82.21 165 ASP D N 1
ATOM 8645 C CA . ASP D 1 165 ? 132.802 151.836 164.726 1.00 82.21 165 ASP D CA 1
ATOM 8646 C C . ASP D 1 165 ? 133.860 152.562 165.548 1.00 82.21 165 ASP D C 1
ATOM 8647 O O . ASP D 1 165 ? 134.659 153.331 165.001 1.00 82.21 165 ASP D O 1
ATOM 8652 N N . PHE D 1 166 ? 133.876 152.338 166.863 1.00 78.32 166 PHE D N 1
ATOM 8653 C CA . PHE D 1 166 ? 134.882 152.967 167.712 1.00 78.32 166 PHE D CA 1
ATOM 8654 C C . PHE D 1 166 ? 136.270 152.410 167.427 1.00 78.32 166 PHE D C 1
ATOM 8655 O O . PHE D 1 166 ? 137.257 153.154 167.441 1.00 78.32 166 PHE D O 1
ATOM 8663 N N . ILE D 1 167 ? 136.366 151.103 167.174 1.00 78.23 167 ILE D N 1
ATOM 8664 C CA . ILE D 1 167 ? 137.655 150.508 166.829 1.00 78.23 167 ILE D CA 1
ATOM 8665 C C . ILE D 1 167 ? 138.185 151.105 165.532 1.00 78.23 167 ILE D C 1
ATOM 8666 O O . ILE D 1 167 ? 139.373 151.429 165.418 1.00 78.23 167 ILE D O 1
ATOM 8671 N N . ALA D 1 168 ? 137.311 151.269 164.537 1.00 66.73 168 ALA D N 1
ATOM 8672 C CA . ALA D 1 168 ? 137.728 151.818 163.253 1.00 66.73 168 ALA D CA 1
ATOM 8673 C C . ALA D 1 168 ? 138.143 153.281 163.344 1.00 66.73 168 ALA D C 1
ATOM 8674 O O . ALA D 1 168 ? 138.907 153.747 162.493 1.00 66.73 168 ALA D O 1
ATOM 8676 N N . ALA D 1 169 ? 137.665 154.012 164.347 1.00 62.53 169 ALA D N 1
ATOM 8677 C CA . ALA D 1 169 ? 137.946 155.436 164.470 1.00 62.53 169 ALA D CA 1
ATOM 8678 C C . ALA D 1 169 ? 139.144 155.740 165.360 1.00 62.53 169 ALA D C 1
ATOM 8679 O O . ALA D 1 169 ? 139.478 156.916 165.538 1.00 62.53 169 ALA D O 1
ATOM 8681 N N . LEU D 1 170 ? 139.788 154.728 165.924 1.00 65.56 170 LEU D N 1
ATOM 8682 C CA . LEU D 1 170 ? 140.955 154.967 166.763 1.00 65.56 170 LEU D CA 1
ATOM 8683 C C . LEU D 1 170 ? 142.112 155.477 165.911 1.00 65.56 170 LEU D C 1
ATOM 8684 O O . LEU D 1 170 ? 142.418 154.883 164.870 1.00 65.56 170 LEU D O 1
ATOM 8689 N N . PRO D 1 171 ? 142.779 156.560 166.311 1.00 61.88 171 PRO D N 1
ATOM 8690 C CA . PRO D 1 171 ? 143.933 157.069 165.549 1.00 61.88 171 PRO D CA 1
ATOM 8691 C C . PRO D 1 171 ? 145.183 156.219 165.757 1.00 61.88 171 PRO D C 1
ATOM 8692 O O . PRO D 1 171 ? 146.226 156.695 166.212 1.00 61.88 171 PRO D O 1
ATOM 8696 N N . LEU D 1 172 ? 145.073 154.934 165.420 1.00 61.87 172 LEU D N 1
ATOM 8697 C CA . LEU D 1 172 ? 146.178 154.005 165.648 1.00 61.87 172 LEU D CA 1
ATOM 8698 C C . LEU D 1 172 ? 147.432 154.357 164.855 1.00 61.87 172 LEU D C 1
ATOM 8699 O O . LEU D 1 172 ? 148.522 154.376 165.454 1.00 61.87 172 LEU D O 1
ATOM 8704 N N . PRO D 1 173 ? 147.376 154.619 163.541 1.00 58.37 173 PRO D N 1
ATOM 8705 C CA . PRO D 1 173 ? 148.622 154.960 162.832 1.00 58.37 173 PRO D CA 1
ATOM 8706 C C . PRO D 1 173 ? 149.317 156.193 163.380 1.00 58.37 173 PRO D C 1
ATOM 8707 O O . PRO D 1 173 ? 150.548 156.206 163.483 1.00 58.37 173 PRO D O 1
ATOM 8711 N N . GLN D 1 174 ? 148.560 157.225 163.758 1.00 66.77 174 GLN D N 1
ATOM 8712 C CA . GLN D 1 174 ? 149.184 158.456 164.232 1.00 66.77 174 GLN D CA 1
ATOM 8713 C C . GLN D 1 174 ? 149.902 158.242 165.558 1.00 66.77 174 GLN D C 1
ATOM 8714 O O . GLN D 1 174 ? 151.052 158.670 165.723 1.00 66.77 174 GLN D O 1
ATOM 8720 N N . VAL D 1 175 ? 149.246 157.582 166.514 1.00 66.85 175 VAL D N 1
ATOM 8721 C CA . VAL D 1 175 ? 149.891 157.332 167.797 1.00 66.85 175 VAL D CA 1
ATOM 8722 C C . VAL D 1 175 ? 151.061 156.372 167.629 1.00 66.85 175 VAL D C 1
ATOM 8723 O O . VAL D 1 175 ? 152.092 156.521 168.292 1.00 66.85 175 VAL D O 1
ATOM 8727 N N . LEU D 1 176 ? 150.938 155.394 166.726 1.00 67.07 176 LEU D N 1
ATOM 8728 C CA . LEU D 1 176 ? 152.051 154.487 166.468 1.00 67.07 176 LEU D CA 1
ATOM 8729 C C . LEU D 1 176 ? 153.256 155.239 165.918 1.00 67.07 176 LEU D C 1
ATOM 8730 O O . LEU D 1 176 ? 154.396 154.981 166.321 1.00 67.07 176 LEU D O 1
ATOM 8735 N N . ILE D 1 177 ? 153.023 156.170 164.993 1.00 72.34 177 ILE D N 1
ATOM 8736 C CA . ILE D 1 177 ? 154.128 156.902 164.386 1.00 72.34 177 ILE D CA 1
ATOM 8737 C C . ILE D 1 177 ? 154.754 157.866 165.386 1.00 72.34 177 ILE D C 1
ATOM 8738 O O . ILE D 1 177 ? 155.980 158.023 165.429 1.00 72.34 177 ILE D O 1
ATOM 8743 N N . TRP D 1 178 ? 153.936 158.523 166.210 1.00 87.02 178 TRP D N 1
ATOM 8744 C CA . TRP D 1 178 ? 154.416 159.641 167.017 1.00 87.02 178 TRP D CA 1
ATOM 8745 C C . TRP D 1 178 ? 154.692 159.268 168.472 1.00 87.02 178 TRP D C 1
ATOM 8746 O O . TRP D 1 178 ? 155.808 159.470 168.959 1.00 87.02 178 TRP D O 1
ATOM 8757 N N . ILE D 1 179 ? 153.702 158.735 169.184 1.00 83.87 179 ILE D N 1
ATOM 8758 C CA . ILE D 1 179 ? 153.809 158.553 170.627 1.00 83.87 179 ILE D CA 1
ATOM 8759 C C . ILE D 1 179 ? 153.974 157.067 170.979 1.00 83.87 179 ILE D C 1
ATOM 8760 O O . ILE D 1 179 ? 153.682 156.645 172.096 1.00 83.87 179 ILE D O 1
ATOM 8765 N N . VAL D 1 180 ? 154.458 156.252 170.044 1.00 86.52 180 VAL D N 1
ATOM 8766 C CA . VAL D 1 180 ? 154.701 154.847 170.359 1.00 86.52 180 VAL D CA 1
ATOM 8767 C C . VAL D 1 180 ? 156.157 154.486 170.093 1.00 86.52 180 VAL D C 1
ATOM 8768 O O . VAL D 1 180 ? 156.880 154.085 171.010 1.00 86.52 180 VAL D O 1
ATOM 8772 N N . ILE D 1 181 ? 156.597 154.620 168.846 1.00 93.16 181 ILE D N 1
ATOM 8773 C CA . ILE D 1 181 ? 157.945 154.201 168.464 1.00 93.16 181 ILE D CA 1
ATOM 8774 C C . ILE D 1 181 ? 158.986 155.203 168.959 1.00 93.16 181 ILE D C 1
ATOM 8775 O O . ILE D 1 181 ? 159.897 154.808 169.701 1.00 93.16 181 ILE D O 1
ATOM 8780 N N . PRO D 1 182 ? 158.918 156.501 168.591 1.00 100.37 182 PRO D N 1
ATOM 8781 C CA . PRO D 1 182 ? 159.966 157.426 169.040 1.00 100.37 182 PRO D CA 1
ATOM 8782 C C . PRO D 1 182 ? 159.687 158.007 170.416 1.00 100.37 182 PRO D C 1
ATOM 8783 O O . PRO D 1 182 ? 158.742 157.593 171.095 1.00 100.37 182 PRO D O 1
ATOM 8787 N N . ASN D 1 183 ? 160.525 158.954 170.834 1.00 96.05 183 ASN D N 1
ATOM 8788 C CA . ASN D 1 183 ? 160.359 159.716 172.081 1.00 96.05 183 ASN D CA 1
ATOM 8789 C C . ASN D 1 183 ? 160.524 158.748 173.251 1.00 96.05 183 ASN D C 1
ATOM 8790 O O . ASN D 1 183 ? 161.493 157.971 173.261 1.00 96.05 183 ASN D O 1
ATOM 8795 N N . LEU D 1 184 ? 159.629 158.754 174.243 1.00 100.45 184 LEU D N 1
ATOM 8796 C CA . LEU D 1 184 ? 159.826 157.928 175.430 1.00 100.45 184 LEU D CA 1
ATOM 8797 C C . LEU D 1 184 ? 159.651 156.445 175.128 1.00 100.45 184 LEU D C 1
ATOM 8798 O O . LEU D 1 184 ? 160.292 155.605 175.770 1.00 100.45 184 LEU D O 1
ATOM 8803 N N . GLY D 1 185 ? 158.803 156.102 174.161 1.00 105.00 185 GLY D N 1
ATOM 8804 C CA . GLY D 1 185 ? 158.544 154.711 173.848 1.00 105.00 185 GLY D CA 1
ATOM 8805 C C . GLY D 1 185 ? 159.603 154.066 172.979 1.00 105.00 185 GLY D C 1
ATOM 8806 O O . GLY D 1 185 ? 159.279 153.326 172.045 1.00 105.00 185 GLY D O 1
ATOM 8807 N N . GLY D 1 186 ? 160.873 154.331 173.278 1.00 111.76 186 GLY D N 1
ATOM 8808 C CA . GLY D 1 186 ? 161.965 153.762 172.514 1.00 111.76 186 GLY D CA 1
ATOM 8809 C C . GLY D 1 186 ? 161.962 152.248 172.516 1.00 111.76 186 GLY D C 1
ATOM 8810 O O . GLY D 1 186 ? 162.243 151.618 173.540 1.00 111.76 186 GLY D O 1
ATOM 8811 N N . SER D 1 187 ? 161.642 151.653 171.370 1.00 110.99 187 SER D N 1
ATOM 8812 C CA . SER D 1 187 ? 161.558 150.199 171.241 1.00 110.99 187 SER D CA 1
ATOM 8813 C C . SER D 1 187 ? 162.894 149.596 170.816 1.00 110.99 187 SER D C 1
ATOM 8814 O O . SER D 1 187 ? 162.986 148.860 169.835 1.00 110.99 187 SER D O 1
ATOM 8817 N N . THR D 1 188 ? 163.951 149.921 171.564 1.00 106.40 188 THR D N 1
ATOM 8818 C CA . THR D 1 188 ? 165.260 149.340 171.286 1.00 106.40 188 THR D CA 1
ATOM 8819 C C . THR D 1 188 ? 165.259 147.836 171.532 1.00 106.40 188 THR D C 1
ATOM 8820 O O . THR D 1 188 ? 165.872 147.076 170.773 1.00 106.40 188 THR D O 1
ATOM 8824 N N . ILE D 1 189 ? 164.578 147.391 172.590 1.00 108.95 189 ILE D N 1
ATOM 8825 C CA . ILE D 1 189 ? 164.497 145.961 172.879 1.00 108.95 189 ILE D CA 1
ATOM 8826 C C . ILE D 1 189 ? 163.742 145.235 171.773 1.00 108.95 189 ILE D C 1
ATOM 8827 O O . ILE D 1 189 ? 164.151 144.156 171.327 1.00 108.95 189 ILE D O 1
ATOM 8832 N N . ALA D 1 190 ? 162.627 145.810 171.316 1.00 111.40 190 ALA D N 1
ATOM 8833 C CA . ALA D 1 190 ? 161.851 145.180 170.253 1.00 111.40 190 ALA D CA 1
ATOM 8834 C C . ALA D 1 190 ? 162.608 145.202 168.930 1.00 111.40 190 ALA D C 1
ATOM 8835 O O . ALA D 1 190 ? 162.722 144.174 168.252 1.00 111.40 190 ALA D O 1
ATOM 8837 N N . ASN D 1 191 ? 163.140 146.368 168.553 1.00 100.43 191 ASN D N 1
ATOM 8838 C CA . ASN D 1 191 ? 163.916 146.530 167.321 1.00 100.43 191 ASN D CA 1
ATOM 8839 C C . ASN D 1 191 ? 163.134 146.051 166.099 1.00 100.43 191 ASN D C 1
ATOM 8840 O O . ASN D 1 191 ? 163.669 145.381 165.213 1.00 100.43 191 ASN D O 1
ATOM 8845 N N . THR D 1 192 ? 161.851 146.397 166.054 1.00 81.11 192 THR D N 1
ATOM 8846 C CA . THR D 1 192 ? 160.949 146.002 164.975 1.00 81.11 192 THR D CA 1
ATOM 8847 C C . THR D 1 192 ? 160.131 147.198 164.505 1.00 81.11 192 THR D C 1
ATOM 8848 O O . THR D 1 192 ? 158.907 147.136 164.374 1.00 81.11 192 THR D O 1
ATOM 8852 N N . LYS D 1 193 ? 160.816 148.315 164.241 1.00 67.61 193 LYS D N 1
ATOM 8853 C CA . LYS D 1 193 ? 160.124 149.552 163.889 1.00 67.61 193 LYS D CA 1
ATOM 8854 C C . LYS D 1 193 ? 159.281 149.386 162.630 1.00 67.61 193 LYS D C 1
ATOM 8855 O O . LYS D 1 193 ? 158.171 149.923 162.542 1.00 67.61 193 LYS D O 1
ATOM 8861 N N . ASN D 1 194 ? 159.789 148.647 161.646 1.00 73.54 194 ASN D N 1
ATOM 8862 C CA . ASN D 1 194 ? 159.081 148.448 160.388 1.00 73.54 194 ASN D CA 1
ATOM 8863 C C . ASN D 1 194 ? 158.062 147.317 160.446 1.00 73.54 194 ASN D C 1
ATOM 8864 O O . ASN D 1 194 ? 157.396 147.056 159.439 1.00 73.54 194 ASN D O 1
ATOM 8869 N N . VAL D 1 195 ? 157.926 146.641 161.585 1.00 70.01 195 VAL D N 1
ATOM 8870 C CA . VAL D 1 195 ? 157.002 145.520 161.709 1.00 70.01 195 VAL D CA 1
ATOM 8871 C C . VAL D 1 195 ? 155.705 145.994 162.355 1.00 70.01 195 VAL D C 1
ATOM 8872 O O . VAL D 1 195 ? 154.614 145.551 161.978 1.00 70.01 195 VAL D O 1
ATOM 8876 N N . LEU D 1 196 ? 155.815 146.907 163.325 1.00 71.36 196 LEU D N 1
ATOM 8877 C CA . LEU D 1 196 ? 154.630 147.380 164.036 1.00 71.36 196 LEU D CA 1
ATOM 8878 C C . LEU D 1 196 ? 153.658 148.105 163.114 1.00 71.36 196 LEU D C 1
ATOM 8879 O O . LEU D 1 196 ? 152.451 148.120 163.382 1.00 71.36 196 LEU D O 1
ATOM 8884 N N . ARG D 1 197 ? 154.153 148.700 162.025 1.00 51.25 197 ARG D N 1
ATOM 8885 C CA . ARG D 1 197 ? 153.266 149.391 161.094 1.00 51.25 197 ARG D CA 1
ATOM 8886 C C . ARG D 1 197 ? 152.150 148.481 160.602 1.00 51.25 197 ARG D C 1
ATOM 8887 O O . ARG D 1 197 ? 151.020 148.937 160.389 1.00 51.25 197 ARG D O 1
ATOM 8895 N N . PHE D 1 198 ? 152.436 147.189 160.446 1.00 40.92 198 PHE D N 1
ATOM 8896 C CA . PHE D 1 198 ? 151.443 146.255 159.938 1.00 40.92 198 PHE D CA 1
ATOM 8897 C C . PHE D 1 198 ? 150.260 146.063 160.876 1.00 40.92 198 PHE D C 1
ATOM 8898 O O . PHE D 1 198 ? 149.234 145.532 160.437 1.00 40.92 198 PHE D O 1
ATOM 8906 N N . ILE D 1 199 ? 150.358 146.482 162.142 1.00 58.23 199 ILE D N 1
ATOM 8907 C CA . ILE D 1 199 ? 149.183 146.418 163.004 1.00 58.23 199 ILE D CA 1
ATOM 8908 C C . ILE D 1 199 ? 148.114 147.407 162.572 1.00 58.23 199 ILE D C 1
ATOM 8909 O O . ILE D 1 199 ? 146.981 147.335 163.063 1.00 58.23 199 ILE D O 1
ATOM 8914 N N . ILE D 1 200 ? 148.445 148.325 161.658 1.00 51.72 200 ILE D N 1
ATOM 8915 C CA . ILE D 1 200 ? 147.414 149.131 161.010 1.00 51.72 200 ILE D CA 1
ATOM 8916 C C . ILE D 1 200 ? 146.402 148.223 160.325 1.00 51.72 200 ILE D C 1
ATOM 8917 O O . ILE D 1 200 ? 145.197 148.504 160.314 1.00 51.72 200 ILE D O 1
ATOM 8922 N N . ILE D 1 201 ? 146.875 147.102 159.773 1.00 52.12 201 ILE D N 1
ATOM 8923 C CA . ILE D 1 201 ? 145.976 146.120 159.174 1.00 52.12 201 ILE D CA 1
ATOM 8924 C C . ILE D 1 201 ? 144.973 145.624 160.208 1.00 52.12 201 ILE D C 1
ATOM 8925 O O . ILE D 1 201 ? 143.795 145.405 159.896 1.00 52.12 201 ILE D O 1
ATOM 8930 N N . ILE D 1 202 ? 145.416 145.470 161.459 1.00 59.22 202 ILE D N 1
ATOM 8931 C CA . ILE D 1 202 ? 144.517 145.043 162.529 1.00 59.22 202 ILE D CA 1
ATOM 8932 C C . ILE D 1 202 ? 143.339 146.001 162.648 1.00 59.22 202 ILE D C 1
ATOM 8933 O O . ILE D 1 202 ? 142.211 145.589 162.947 1.00 59.22 202 ILE D O 1
ATOM 8938 N N . GLN D 1 203 ? 143.577 147.290 162.411 1.00 57.79 203 GLN D N 1
ATOM 8939 C CA . GLN D 1 203 ? 142.492 148.260 162.349 1.00 57.79 203 GLN D CA 1
ATOM 8940 C C . GLN D 1 203 ? 141.923 148.398 160.943 1.00 57.79 203 GLN D C 1
ATOM 8941 O O . GLN D 1 203 ? 140.743 148.737 160.789 1.00 57.79 203 GLN D O 1
ATOM 8947 N N . TYR D 1 204 ? 142.731 148.124 159.916 1.00 42.94 204 TYR D N 1
ATOM 8948 C CA . TYR D 1 204 ? 142.271 148.293 158.541 1.00 42.94 204 TYR D CA 1
ATOM 8949 C C . TYR D 1 204 ? 141.170 147.299 158.193 1.00 42.94 204 TYR D C 1
ATOM 8950 O O . TYR D 1 204 ? 140.217 147.646 157.486 1.00 42.94 204 TYR D O 1
ATOM 8959 N N . LEU D 1 205 ? 141.289 146.059 158.668 1.00 56.85 205 LEU D N 1
ATOM 8960 C CA . LEU D 1 205 ? 140.317 145.030 158.299 1.00 56.85 205 LEU D CA 1
ATOM 8961 C C . LEU D 1 205 ? 138.901 145.352 158.764 1.00 56.85 205 LEU D C 1
ATOM 8962 O O . LEU D 1 205 ? 137.973 145.242 157.944 1.00 56.85 205 LEU D O 1
ATOM 8967 N N . PRO D 1 206 ? 138.647 145.728 160.026 1.00 56.90 206 PRO D N 1
ATOM 8968 C CA . PRO D 1 206 ? 137.280 146.159 160.371 1.00 56.90 206 PRO D CA 1
ATOM 8969 C C . PRO D 1 206 ? 136.815 147.353 159.559 1.00 56.90 206 PRO D C 1
ATOM 8970 O O . PRO D 1 206 ? 135.665 147.381 159.103 1.00 56.90 206 PRO D O 1
ATOM 8974 N N . ARG D 1 207 ? 137.699 148.329 159.340 1.00 53.51 207 ARG D N 1
ATOM 8975 C CA . ARG D 1 207 ? 137.327 149.513 158.573 1.00 53.51 207 ARG D CA 1
ATOM 8976 C C . ARG D 1 207 ? 136.913 149.141 157.157 1.00 53.51 207 ARG D C 1
ATOM 8977 O O . ARG D 1 207 ? 135.921 149.664 156.635 1.00 53.51 207 ARG D O 1
ATOM 8985 N N . LEU D 1 208 ? 137.659 148.233 156.524 1.00 52.66 208 LEU D N 1
ATOM 8986 C CA . LEU D 1 208 ? 137.247 147.714 155.226 1.00 52.66 208 LEU D CA 1
ATOM 8987 C C . LEU D 1 208 ? 135.839 147.144 155.285 1.00 52.66 208 LEU D C 1
ATOM 8988 O O . LEU D 1 208 ? 135.028 147.402 154.389 1.00 52.66 208 LEU D O 1
ATOM 8993 N N . PHE D 1 209 ? 135.521 146.396 156.346 1.00 73.12 209 PHE D N 1
ATOM 8994 C CA . PHE D 1 209 ? 134.169 145.870 156.495 1.00 73.12 209 PHE D CA 1
ATOM 8995 C C . PHE D 1 209 ? 133.143 146.994 156.479 1.00 73.12 209 PHE D C 1
ATOM 8996 O O . PHE D 1 209 ? 132.073 146.859 155.876 1.00 73.12 209 PHE D O 1
ATOM 9004 N N . LEU D 1 210 ? 133.474 148.129 157.102 1.00 63.67 210 LEU D N 1
ATOM 9005 C CA . LEU D 1 210 ? 132.545 149.250 157.160 1.00 63.67 210 LEU D CA 1
ATOM 9006 C C . LEU D 1 210 ? 132.197 149.795 155.782 1.00 63.67 210 LEU D C 1
ATOM 9007 O O . LEU D 1 210 ? 131.186 150.492 155.645 1.00 63.67 210 LEU D O 1
ATOM 9012 N N . ILE D 1 211 ? 133.004 149.504 154.760 1.00 62.05 211 ILE D N 1
ATOM 9013 C CA . ILE D 1 211 ? 132.685 150.028 153.437 1.00 62.05 211 ILE D CA 1
ATOM 9014 C C . ILE D 1 211 ? 131.565 149.222 152.792 1.00 62.05 211 ILE D C 1
ATOM 9015 O O . ILE D 1 211 ? 130.927 149.688 151.840 1.00 62.05 211 ILE D O 1
ATOM 9020 N N . PHE D 1 212 ? 131.298 148.007 153.290 1.00 66.83 212 PHE D N 1
ATOM 9021 C CA . PHE D 1 212 ? 130.301 147.167 152.626 1.00 66.83 212 PHE D CA 1
ATOM 9022 C C . PHE D 1 212 ? 128.872 147.605 152.928 1.00 66.83 212 PHE D C 1
ATOM 9023 O O . PHE D 1 212 ? 128.126 147.891 151.974 1.00 66.83 212 PHE D O 1
ATOM 9031 N N . PRO D 1 213 ? 128.412 147.681 154.196 1.00 72.73 213 PRO D N 1
ATOM 9032 C CA . PRO D 1 213 ? 127.012 148.064 154.430 1.00 72.73 213 PRO D CA 1
ATOM 9033 C C . PRO D 1 213 ? 126.726 149.509 154.057 1.00 72.73 213 PRO D C 1
ATOM 9034 O O . PRO D 1 213 ? 125.684 149.806 153.462 1.00 72.73 213 PRO D O 1
ATOM 9038 N N . LEU D 1 214 ? 127.650 150.410 154.401 1.00 76.58 214 LEU D N 1
ATOM 9039 C CA . LEU D 1 214 ? 127.426 151.835 154.176 1.00 76.58 214 LEU D CA 1
ATOM 9040 C C . LEU D 1 214 ? 127.179 152.126 152.701 1.00 76.58 214 LEU D C 1
ATOM 9041 O O . LEU D 1 214 ? 126.192 152.781 152.343 1.00 76.58 214 LEU D O 1
ATOM 9046 N N . SER D 1 215 ? 128.056 151.624 151.828 1.00 77.84 215 SER D N 1
ATOM 9047 C CA . SER D 1 215 ? 127.849 151.790 150.393 1.00 77.84 215 SER D CA 1
ATOM 9048 C C . SER D 1 215 ? 126.513 151.201 149.962 1.00 77.84 215 SER D C 1
ATOM 9049 O O . SER D 1 215 ? 125.839 151.749 149.081 1.00 77.84 215 SER D O 1
ATOM 9052 N N . SER D 1 216 ? 126.103 150.095 150.591 1.00 82.39 216 SER D N 1
ATOM 9053 C CA . SER D 1 216 ? 124.799 149.515 150.291 1.00 82.39 216 SER D CA 1
ATOM 9054 C C . SER D 1 216 ? 123.685 150.517 150.558 1.00 82.39 216 SER D C 1
ATOM 9055 O O . SER D 1 216 ? 122.750 150.644 149.758 1.00 82.39 216 SER D O 1
ATOM 9058 N N . GLN D 1 217 ? 123.780 151.254 151.668 1.00 83.12 217 GLN D N 1
ATOM 9059 C CA . GLN D 1 217 ? 122.810 152.312 151.929 1.00 83.12 217 GLN D CA 1
ATOM 9060 C C . GLN D 1 217 ? 122.825 153.343 150.811 1.00 83.12 217 GLN D C 1
ATOM 9061 O O . GLN D 1 217 ? 121.767 153.820 150.380 1.00 83.12 217 GLN D O 1
ATOM 9067 N N . ILE D 1 218 ? 124.016 153.681 150.311 1.00 82.69 218 ILE D N 1
ATOM 9068 C CA . ILE D 1 218 ? 124.115 154.593 149.177 1.00 82.69 218 ILE D CA 1
ATOM 9069 C C . ILE D 1 218 ? 123.400 154.006 147.968 1.00 82.69 218 ILE D C 1
ATOM 9070 O O . ILE D 1 218 ? 122.762 154.729 147.192 1.00 82.69 218 ILE D O 1
ATOM 9075 N N . VAL D 1 219 ? 123.486 152.684 147.795 1.00 90.17 219 VAL D N 1
ATOM 9076 C CA . VAL D 1 219 ? 122.742 152.026 146.726 1.00 90.17 219 VAL D CA 1
ATOM 9077 C C . VAL D 1 219 ? 121.247 152.242 146.916 1.00 90.17 219 VAL D C 1
ATOM 9078 O O . VAL D 1 219 ? 120.507 152.470 145.951 1.00 90.17 219 VAL D O 1
ATOM 9082 N N . LYS D 1 220 ? 120.779 152.186 148.166 1.00 88.57 220 LYS D N 1
ATOM 9083 C CA . LYS D 1 220 ? 119.377 152.481 148.436 1.00 88.57 220 LYS D CA 1
ATOM 9084 C C . LYS D 1 220 ? 119.078 153.967 148.283 1.00 88.57 220 LYS D C 1
ATOM 9085 O O . LYS D 1 220 ? 117.920 154.347 148.078 1.00 88.57 220 LYS D O 1
ATOM 9091 N N . ALA D 1 221 ? 120.103 154.818 148.380 1.00 98.27 221 ALA D N 1
ATOM 9092 C CA . ALA D 1 221 ? 119.884 156.256 148.267 1.00 98.27 221 ALA D CA 1
ATOM 9093 C C . ALA D 1 221 ? 119.513 156.653 146.843 1.00 98.27 221 ALA D C 1
ATOM 9094 O O . ALA D 1 221 ? 118.610 157.473 146.637 1.00 98.27 221 ALA D O 1
ATOM 9096 N N . THR D 1 222 ? 120.192 156.086 145.852 1.00 107.61 222 THR D N 1
ATOM 9097 C CA . THR D 1 222 ? 119.931 156.420 144.457 1.00 107.61 222 THR D CA 1
ATOM 9098 C C . THR D 1 222 ? 119.559 155.177 143.655 1.00 107.61 222 THR D C 1
ATOM 9099 O O . THR D 1 222 ? 118.578 155.177 142.912 1.00 107.61 222 THR D O 1
ATOM 9103 N N . THR D 1 228 ? 122.818 149.218 139.038 1.00 86.67 228 THR D N 1
ATOM 9104 C CA . THR D 1 228 ? 122.405 149.219 137.639 1.00 86.67 228 THR D CA 1
ATOM 9105 C C . THR D 1 228 ? 123.323 148.340 136.796 1.00 86.67 228 THR D C 1
ATOM 9106 O O . THR D 1 228 ? 124.039 147.489 137.323 1.00 86.67 228 THR D O 1
ATOM 9110 N N . ALA D 1 229 ? 123.293 148.549 135.478 1.00 79.91 229 ALA D N 1
ATOM 9111 C CA . ALA D 1 229 ? 124.135 147.758 134.588 1.00 79.91 229 ALA D CA 1
ATOM 9112 C C . ALA D 1 229 ? 125.606 148.129 134.722 1.00 79.91 229 ALA D C 1
ATOM 9113 O O . ALA D 1 229 ? 126.468 147.242 134.746 1.00 79.91 229 ALA D O 1
ATOM 9115 N N . TRP D 1 230 ? 125.912 149.421 134.813 1.00 86.27 230 TRP D N 1
ATOM 9116 C CA . TRP D 1 230 ? 127.283 149.895 134.937 1.00 86.27 230 TRP D CA 1
ATOM 9117 C C . TRP D 1 230 ? 127.738 150.011 136.386 1.00 86.27 230 TRP D C 1
ATOM 9118 O O . TRP D 1 230 ? 128.923 150.257 136.633 1.00 86.27 230 TRP D O 1
ATOM 9129 N N . ALA D 1 231 ? 126.838 149.819 137.347 1.00 77.50 231 ALA D N 1
ATOM 9130 C CA . ALA D 1 231 ? 127.164 149.956 138.760 1.00 77.50 231 ALA D CA 1
ATOM 9131 C C . ALA D 1 231 ? 127.604 148.648 139.401 1.00 77.50 231 ALA D C 1
ATOM 9132 O O . ALA D 1 231 ? 127.870 148.625 140.607 1.00 77.50 231 ALA D O 1
ATOM 9134 N N . GLY D 1 232 ? 127.687 147.565 138.634 1.00 59.52 232 GLY D N 1
ATOM 9135 C CA . GLY D 1 232 ? 128.123 146.294 139.173 1.00 59.52 232 GLY D CA 1
ATOM 9136 C C . GLY D 1 232 ? 129.558 145.973 138.818 1.00 59.52 232 GLY D C 1
ATOM 9137 O O . GLY D 1 232 ? 130.233 145.230 139.536 1.00 59.52 232 GLY D O 1
ATOM 9138 N N . ALA D 1 233 ? 130.037 146.530 137.707 1.00 59.12 233 ALA D N 1
ATOM 9139 C CA . ALA D 1 233 ? 131.402 146.286 137.259 1.00 59.12 233 ALA D CA 1
ATOM 9140 C C . ALA D 1 233 ? 132.358 147.397 137.675 1.00 59.12 233 ALA D C 1
ATOM 9141 O O . ALA D 1 233 ? 133.507 147.118 138.031 1.00 59.12 233 ALA D O 1
ATOM 9143 N N . ALA D 1 234 ? 131.911 148.654 137.628 1.00 54.02 234 ALA D N 1
ATOM 9144 C CA . ALA D 1 234 ? 132.769 149.755 138.052 1.00 54.02 234 ALA D CA 1
ATOM 9145 C C . ALA D 1 234 ? 133.093 149.662 139.538 1.00 54.02 234 ALA D C 1
ATOM 9146 O O . ALA D 1 234 ? 134.244 149.859 139.944 1.00 54.02 234 ALA D O 1
ATOM 9148 N N . TYR D 1 235 ? 132.089 149.357 140.364 1.00 66.36 235 TYR D N 1
ATOM 9149 C CA . TYR D 1 235 ? 132.331 149.192 141.794 1.00 66.36 235 TYR D CA 1
ATOM 9150 C C . TYR D 1 235 ? 133.292 148.043 142.063 1.00 66.36 235 TYR D C 1
ATOM 9151 O O . TYR D 1 235 ? 134.186 148.153 142.912 1.00 66.36 235 TYR D O 1
ATOM 9160 N N . ASN D 1 236 ? 133.120 146.929 141.353 1.00 56.23 236 ASN D N 1
ATOM 9161 C CA . ASN D 1 236 ? 133.985 145.780 141.582 1.00 56.23 236 ASN D CA 1
ATOM 9162 C C . ASN D 1 236 ? 135.409 146.070 141.124 1.00 56.23 236 ASN D C 1
ATOM 9163 O O . ASN D 1 236 ? 136.369 145.643 141.767 1.00 56.23 236 ASN D O 1
ATOM 9168 N N . LEU D 1 237 ? 135.571 146.816 140.029 1.00 50.97 237 LEU D N 1
ATOM 9169 C CA . LEU D 1 237 ? 136.914 147.203 139.610 1.00 50.97 237 LEU D CA 1
ATOM 9170 C C . LEU D 1 237 ? 137.549 148.181 140.592 1.00 50.97 237 LEU D C 1
ATOM 9171 O O . LEU D 1 237 ? 138.763 148.132 140.811 1.00 50.97 237 LEU D O 1
ATOM 9176 N N . ILE D 1 238 ? 136.755 149.071 141.192 1.00 51.97 238 ILE D N 1
ATOM 9177 C CA . ILE D 1 238 ? 137.287 149.962 142.222 1.00 51.97 238 ILE D CA 1
ATOM 9178 C C . ILE D 1 238 ? 137.764 149.156 143.425 1.00 51.97 238 ILE D C 1
ATOM 9179 O O . ILE D 1 238 ? 138.851 149.393 143.966 1.00 51.97 238 ILE D O 1
ATOM 9184 N N . LEU D 1 239 ? 136.956 148.187 143.858 1.00 37.95 239 LEU D N 1
ATOM 9185 C CA . LEU D 1 239 ? 137.371 147.307 144.948 1.00 37.95 239 LEU D CA 1
ATOM 9186 C C . LEU D 1 239 ? 138.614 146.508 144.574 1.00 37.95 239 LEU D C 1
ATOM 9187 O O . LEU D 1 239 ? 139.483 146.268 145.421 1.00 37.95 239 LEU D O 1
ATOM 9192 N N . TYR D 1 240 ? 138.713 146.097 143.312 1.00 26.54 240 TYR D N 1
ATOM 9193 C CA . TYR D 1 240 ? 139.854 145.319 142.851 1.00 26.54 240 TYR D CA 1
ATOM 9194 C C . TYR D 1 240 ? 141.126 146.160 142.888 1.00 26.54 240 TYR D C 1
ATOM 9195 O O . TYR D 1 240 ? 142.193 145.689 143.302 1.00 26.54 240 TYR D O 1
ATOM 9204 N N . MET D 1 241 ? 141.019 147.423 142.470 1.00 21.82 241 MET D N 1
ATOM 9205 C CA . MET D 1 241 ? 142.145 148.348 142.563 1.00 21.82 241 MET D CA 1
ATOM 9206 C C . MET D 1 241 ? 142.519 148.621 144.014 1.00 21.82 241 MET D C 1
ATOM 9207 O O . MET D 1 241 ? 143.701 148.769 144.335 1.00 21.82 241 MET D O 1
ATOM 9212 N N . LEU D 1 242 ? 141.525 148.708 144.901 1.00 14.22 242 LEU D N 1
ATOM 9213 C CA . LEU D 1 242 ? 141.822 148.885 146.321 1.00 14.22 242 LEU D CA 1
ATOM 9214 C C . LEU D 1 242 ? 142.589 147.692 146.877 1.00 14.22 242 LEU D C 1
ATOM 9215 O O . LEU D 1 242 ? 143.550 147.858 147.641 1.00 14.22 242 LEU D O 1
ATOM 9220 N N . ALA D 1 243 ? 142.172 146.480 146.510 1.00 3.31 243 ALA D N 1
ATOM 9221 C CA . ALA D 1 243 ? 142.892 145.286 146.938 1.00 3.31 243 ALA D CA 1
ATOM 9222 C C . ALA D 1 243 ? 144.313 145.282 146.394 1.00 3.31 243 ALA D C 1
ATOM 9223 O O . ALA D 1 243 ? 145.257 144.918 147.104 1.00 3.31 243 ALA D O 1
ATOM 9225 N N . SER D 1 244 ? 144.481 145.688 145.133 1.00 11.82 244 SER D N 1
ATOM 9226 C CA . SER D 1 244 ? 145.817 145.789 144.556 1.00 11.82 244 SER D CA 1
ATOM 9227 C C . SER D 1 244 ? 146.675 146.787 145.324 1.00 11.82 244 SER D C 1
ATOM 9228 O O . SER D 1 244 ? 147.850 146.526 145.596 1.00 11.82 244 SER D O 1
ATOM 9231 N N . HIS D 1 245 ? 146.099 147.935 145.680 1.00 7.93 245 HIS D N 1
ATOM 9232 C CA . HIS D 1 245 ? 146.825 148.958 146.428 1.00 7.93 245 HIS D CA 1
ATOM 9233 C C . HIS D 1 245 ? 147.279 148.433 147.785 1.00 7.93 245 HIS D C 1
ATOM 9234 O O . HIS D 1 245 ? 148.445 148.597 148.176 1.00 7.93 245 HIS D O 1
ATOM 9241 N N . VAL D 1 246 ? 146.369 147.782 148.514 1.00 9.62 246 VAL D N 1
ATOM 9242 C CA . VAL D 1 246 ? 146.710 147.269 149.839 1.00 9.62 246 VAL D CA 1
ATOM 9243 C C . VAL D 1 246 ? 147.774 146.185 149.737 1.00 9.62 246 VAL D C 1
ATOM 9244 O O . VAL D 1 246 ? 148.740 146.168 150.511 1.00 9.62 246 VAL D O 1
ATOM 9248 N N . LEU D 1 247 ? 147.619 145.263 148.782 1.00 8.02 247 LEU D N 1
ATOM 9249 C CA . LEU D 1 247 ? 148.596 144.191 148.631 1.00 8.02 247 LEU D CA 1
ATOM 9250 C C . LEU D 1 247 ? 149.956 144.732 148.213 1.00 8.02 247 LEU D C 1
ATOM 9251 O O . LEU D 1 247 ? 150.989 144.232 148.664 1.00 8.02 247 LEU D O 1
ATOM 9256 N N . GLY D 1 248 ? 149.981 145.755 147.358 1.00 11.79 248 GLY D N 1
ATOM 9257 C CA . GLY D 1 248 ? 151.249 146.346 146.969 1.00 11.79 248 GLY D CA 1
ATOM 9258 C C . GLY D 1 248 ? 151.958 147.024 148.125 1.00 11.79 248 GLY D C 1
ATOM 9259 O O . GLY D 1 248 ? 153.173 146.881 148.286 1.00 11.79 248 GLY D O 1
ATOM 9260 N N . ALA D 1 249 ? 151.214 147.773 148.943 1.00 15.86 249 ALA D N 1
ATOM 9261 C CA . ALA D 1 249 ? 151.829 148.394 150.115 1.00 15.86 249 ALA D CA 1
ATOM 9262 C C . ALA D 1 249 ? 152.340 147.342 151.093 1.00 15.86 249 ALA D C 1
ATOM 9263 O O . ALA D 1 249 ? 153.436 147.482 151.659 1.00 15.86 249 ALA D O 1
ATOM 9265 N N . CYS D 1 250 ? 151.558 146.280 151.303 1.00 20.61 250 CYS D N 1
ATOM 9266 C CA . CYS D 1 250 ? 151.996 145.202 152.182 1.00 20.61 250 CYS D CA 1
ATOM 9267 C C . CYS D 1 250 ? 153.254 144.537 151.646 1.00 20.61 250 CYS D C 1
ATOM 9268 O O . CYS D 1 250 ? 154.171 144.223 152.411 1.00 20.61 250 CYS D O 1
ATOM 9271 N N . TRP D 1 251 ? 153.319 144.318 150.331 1.00 10.27 251 TRP D N 1
ATOM 9272 C CA . TRP D 1 251 ? 154.509 143.725 149.735 1.00 10.27 251 TRP D CA 1
ATOM 9273 C C . TRP D 1 251 ? 155.716 144.638 149.878 1.00 10.27 251 TRP D C 1
ATOM 9274 O O . TRP D 1 251 ? 156.830 144.162 150.112 1.00 10.27 251 TRP D O 1
ATOM 9285 N N . TYR D 1 252 ? 155.524 145.949 149.727 1.00 27.12 252 TYR D N 1
ATOM 9286 C CA . TYR D 1 252 ? 156.639 146.874 149.906 1.00 27.12 252 TYR D CA 1
ATOM 9287 C C . TYR D 1 252 ? 157.181 146.805 151.327 1.00 27.12 252 TYR D C 1
ATOM 9288 O O . TYR D 1 252 ? 158.397 146.711 151.539 1.00 27.12 252 TYR D O 1
ATOM 9297 N N . LEU D 1 253 ? 156.291 146.856 152.321 1.00 30.44 253 LEU D N 1
ATOM 9298 C CA . LEU D 1 253 ? 156.764 146.814 153.701 1.00 30.44 253 LEU D CA 1
ATOM 9299 C C . LEU D 1 253 ? 157.394 145.465 154.031 1.00 30.44 253 LEU D C 1
ATOM 9300 O O . LEU D 1 253 ? 158.390 145.401 154.762 1.00 30.44 253 LEU D O 1
ATOM 9305 N N . LEU D 1 254 ? 156.839 144.375 153.496 1.00 20.69 254 LEU D N 1
ATOM 9306 C CA . LEU D 1 254 ? 157.430 143.062 153.719 1.00 20.69 254 LEU D CA 1
ATOM 9307 C C . LEU D 1 254 ? 158.793 142.936 153.052 1.00 20.69 254 LEU D C 1
ATOM 9308 O O . LEU D 1 254 ? 159.683 142.277 153.593 1.00 20.69 254 LEU D O 1
ATOM 9313 N N . SER D 1 255 ? 158.975 143.552 151.883 1.00 25.03 255 SER D N 1
ATOM 9314 C CA . SER D 1 255 ? 160.283 143.557 151.238 1.00 25.03 255 SER D CA 1
ATOM 9315 C C . SER D 1 255 ? 161.291 144.361 152.047 1.00 25.03 255 SER D C 1
ATOM 9316 O O . SER D 1 255 ? 162.462 143.978 152.150 1.00 25.03 255 SER D O 1
ATOM 9319 N N . ILE D 1 256 ? 160.854 145.485 152.618 1.00 23.01 256 ILE D N 1
ATOM 9320 C CA . ILE D 1 256 ? 161.724 146.247 153.510 1.00 23.01 256 ILE D CA 1
ATOM 9321 C C . ILE D 1 256 ? 162.125 145.397 154.709 1.00 23.01 256 ILE D C 1
ATOM 9322 O O . ILE D 1 256 ? 163.292 145.383 155.121 1.00 23.01 256 ILE D O 1
ATOM 9327 N N . GLU D 1 257 ? 161.163 144.668 155.282 1.00 38.16 257 GLU D N 1
ATOM 9328 C CA . GLU D 1 257 ? 161.464 143.785 156.406 1.00 38.16 257 GLU D CA 1
ATOM 9329 C C . GLU D 1 257 ? 162.435 142.682 156.002 1.00 38.16 257 GLU D C 1
ATOM 9330 O O . GLU D 1 257 ? 163.336 142.328 156.770 1.00 38.16 257 GLU D O 1
ATOM 9336 N N . ARG D 1 258 ? 162.257 142.115 154.808 1.00 25.25 258 ARG D N 1
ATOM 9337 C CA . ARG D 1 258 ? 163.157 141.070 154.329 1.00 25.25 258 ARG D CA 1
ATOM 9338 C C . ARG D 1 258 ? 164.573 141.599 154.145 1.00 25.25 258 ARG D C 1
ATOM 9339 O O . ARG D 1 258 ? 165.547 140.925 154.500 1.00 25.25 258 ARG D O 1
ATOM 9347 N N . GLN D 1 259 ? 164.708 142.800 153.582 1.00 39.11 259 GLN D N 1
ATOM 9348 C CA . GLN D 1 259 ? 166.035 143.379 153.404 1.00 39.11 259 GLN D CA 1
ATOM 9349 C C . GLN D 1 259 ? 166.676 143.700 154.748 1.00 39.11 259 GLN D C 1
ATOM 9350 O O . GLN D 1 259 ? 167.886 143.514 154.930 1.00 39.11 259 GLN D O 1
ATOM 9356 N N . GLU D 1 260 ? 165.879 144.169 155.711 1.00 54.00 260 GLU D N 1
ATOM 9357 C CA . GLU D 1 260 ? 166.404 144.402 157.052 1.00 54.00 260 GLU D CA 1
ATOM 9358 C C . GLU D 1 260 ? 166.849 143.097 157.704 1.00 54.00 260 GLU D C 1
ATOM 9359 O O . GLU D 1 260 ? 167.866 143.060 158.405 1.00 54.00 260 GLU D O 1
ATOM 9365 N N . ALA D 1 261 ? 166.095 142.017 157.490 1.00 52.57 261 ALA D N 1
ATOM 9366 C CA . ALA D 1 261 ? 166.492 140.715 158.015 1.00 52.57 261 ALA D CA 1
ATOM 9367 C C . ALA D 1 261 ? 167.783 140.231 157.369 1.00 52.57 261 ALA D C 1
ATOM 9368 O O . ALA D 1 261 ? 168.630 139.626 158.036 1.00 52.57 261 ALA D O 1
ATOM 9370 N N . CYS D 1 262 ? 167.945 140.477 156.068 1.00 58.04 262 CYS D N 1
ATOM 9371 C CA . CYS D 1 262 ? 169.202 140.141 155.405 1.00 58.04 262 CYS D CA 1
ATOM 9372 C C . CYS D 1 262 ? 170.359 140.934 155.996 1.00 58.04 262 CYS D C 1
ATOM 9373 O O . CYS D 1 262 ? 171.456 140.397 156.192 1.00 58.04 262 CYS D O 1
ATOM 9376 N N . TRP D 1 263 ? 170.136 142.220 156.277 1.00 48.44 263 TRP D N 1
ATOM 9377 C CA . TRP D 1 263 ? 171.171 143.028 156.917 1.00 48.44 263 TRP D CA 1
ATOM 9378 C C . TRP D 1 263 ? 171.514 142.487 158.299 1.00 48.44 263 TRP D C 1
ATOM 9379 O O . TRP D 1 263 ? 172.686 142.454 158.689 1.00 48.44 263 TRP D O 1
ATOM 9390 N N . LYS D 1 264 ? 170.500 142.069 159.058 1.00 55.43 264 LYS D N 1
ATOM 9391 C CA . LYS D 1 264 ? 170.747 141.496 160.378 1.00 55.43 264 LYS D CA 1
ATOM 9392 C C . LYS D 1 264 ? 171.540 140.200 160.277 1.00 55.43 264 LYS D C 1
ATOM 9393 O O . LYS D 1 264 ? 172.435 139.947 161.090 1.00 55.43 264 LYS D O 1
ATOM 9399 N N . SER D 1 265 ? 171.223 139.361 159.289 1.00 60.87 265 SER D N 1
ATOM 9400 C CA . SER D 1 265 ? 171.983 138.130 159.090 1.00 60.87 265 SER D CA 1
ATOM 9401 C C . SER D 1 265 ? 173.426 138.430 158.702 1.00 60.87 265 SER D C 1
ATOM 9402 O O . SER D 1 265 ? 174.354 137.750 159.157 1.00 60.87 265 SER D O 1
ATOM 9405 N N . VAL D 1 266 ? 173.633 139.441 157.856 1.00 68.21 266 VAL D N 1
ATOM 9406 C CA . VAL D 1 266 ? 174.989 139.847 157.495 1.00 68.21 266 VAL D CA 1
ATOM 9407 C C . VAL D 1 266 ? 175.747 140.314 158.729 1.00 68.21 266 VAL D C 1
ATOM 9408 O O . VAL D 1 266 ? 176.914 139.957 158.934 1.00 68.21 266 VAL D O 1
ATOM 9412 N N . CYS D 1 267 ? 175.094 141.113 159.575 1.00 83.12 267 CYS D N 1
ATOM 9413 C CA . CYS D 1 267 ? 175.729 141.572 160.806 1.00 83.12 267 CYS D CA 1
ATOM 9414 C C . CYS D 1 267 ? 176.054 140.404 161.729 1.00 83.12 267 CYS D C 1
ATOM 9415 O O . CYS D 1 267 ? 177.086 140.410 162.410 1.00 83.12 267 CYS D O 1
ATOM 9418 N N . LYS D 1 268 ? 175.177 139.400 161.776 1.00 79.28 268 LYS D N 1
ATOM 9419 C CA . LYS D 1 268 ? 175.469 138.197 162.549 1.00 79.28 268 LYS D CA 1
ATOM 9420 C C . LYS D 1 268 ? 176.690 137.477 161.994 1.00 79.28 268 LYS D C 1
ATOM 9421 O O . LYS D 1 268 ? 177.506 136.942 162.753 1.00 79.28 268 LYS D O 1
ATOM 9427 N N . LEU D 1 269 ? 176.826 137.444 160.666 1.00 77.49 269 LEU D N 1
ATOM 9428 C CA . LEU D 1 269 ? 178.024 136.873 160.060 1.00 77.49 269 LEU D CA 1
ATOM 9429 C C . LEU D 1 269 ? 179.266 137.692 160.395 1.00 77.49 269 LEU D C 1
ATOM 9430 O O . LEU D 1 269 ? 180.378 137.152 160.412 1.00 77.49 269 LEU D O 1
ATOM 9435 N N . GLU D 1 270 ? 179.097 138.985 160.674 1.00 82.66 270 GLU D N 1
ATOM 9436 C CA . GLU D 1 270 ? 180.217 139.868 160.978 1.00 82.66 270 GLU D CA 1
ATOM 9437 C C . GLU D 1 270 ? 180.069 140.489 162.363 1.00 82.66 270 GLU D C 1
ATOM 9438 O O . GLU D 1 270 ? 180.219 141.705 162.521 1.00 82.66 270 GLU D O 1
ATOM 9444 N N . GLU D 1 271 ? 179.772 139.663 163.370 1.00 90.47 271 GLU D N 1
ATOM 9445 C CA . GLU D 1 271 ? 179.567 140.168 164.724 1.00 90.47 271 GLU D CA 1
ATOM 9446 C C . GLU D 1 271 ? 180.828 140.777 165.321 1.00 90.47 271 GLU D C 1
ATOM 9447 O O . GLU D 1 271 ? 180.746 141.451 166.354 1.00 90.47 271 GLU D O 1
ATOM 9453 N N . SER D 1 272 ? 181.991 140.546 164.706 1.00 94.16 272 SER D N 1
ATOM 9454 C CA . SER D 1 272 ? 183.236 141.079 165.249 1.00 94.16 272 SER D CA 1
ATOM 9455 C C . SER D 1 272 ? 183.226 142.602 165.277 1.00 94.16 272 SER D C 1
ATOM 9456 O O . SER D 1 272 ? 183.687 143.215 166.247 1.00 94.16 272 SER D O 1
ATOM 9459 N N . SER D 1 273 ? 182.704 143.234 164.225 1.00 97.71 273 SER D N 1
ATOM 9460 C CA . SER D 1 273 ? 182.712 144.688 164.115 1.00 97.71 273 SER D CA 1
ATOM 9461 C C . SER D 1 273 ? 181.338 145.276 163.815 1.00 97.71 273 SER D C 1
ATOM 9462 O O . SER D 1 273 ? 181.260 146.399 163.303 1.00 97.71 273 SER D O 1
ATOM 9465 N N . CYS D 1 274 ? 180.256 144.559 164.113 1.00 95.67 274 CYS D N 1
ATOM 9466 C CA . CYS D 1 274 ? 178.918 145.047 163.815 1.00 95.67 274 CYS D CA 1
ATOM 9467 C C . CYS D 1 274 ? 177.954 144.652 164.925 1.00 95.67 274 CYS D C 1
ATOM 9468 O O . CYS D 1 274 ? 178.120 143.619 165.578 1.00 95.67 274 CYS D O 1
ATOM 9471 N N . GLN D 1 275 ? 176.941 145.493 165.125 1.00 95.58 275 GLN D N 1
ATOM 9472 C CA . GLN D 1 275 ? 175.806 145.181 165.982 1.00 95.58 275 GLN D CA 1
ATOM 9473 C C . GLN D 1 275 ? 174.542 145.678 165.295 1.00 95.58 275 GLN D C 1
ATOM 9474 O O . GLN D 1 275 ? 174.595 146.344 164.258 1.00 95.58 275 GLN D O 1
ATOM 9480 N N . PHE D 1 276 ? 173.391 145.352 165.882 1.00 98.06 276 PHE D N 1
ATOM 9481 C CA . PHE D 1 276 ? 172.117 145.693 165.260 1.00 98.06 276 PHE D CA 1
ATOM 9482 C C . PHE D 1 276 ? 171.732 147.142 165.531 1.00 98.06 276 PHE D C 1
ATOM 9483 O O . PHE D 1 276 ? 170.617 147.423 165.983 1.00 98.06 276 PHE D O 1
ATOM 9491 N N . ASP D 1 277 ? 172.651 148.066 165.250 1.00 102.56 277 ASP D N 1
ATOM 9492 C CA . ASP D 1 277 ? 172.374 149.493 165.330 1.00 102.56 277 ASP D CA 1
ATOM 9493 C C . ASP D 1 277 ? 172.977 150.276 164.173 1.00 102.56 277 ASP D C 1
ATOM 9494 O O . ASP D 1 277 ? 172.804 151.498 164.124 1.00 102.56 277 ASP D O 1
ATOM 9499 N N . PHE D 1 278 ? 173.675 149.619 163.248 1.00 94.01 278 PHE D N 1
ATOM 9500 C CA . PHE D 1 278 ? 174.398 150.309 162.190 1.00 94.01 278 PHE D CA 1
ATOM 9501 C C . PHE D 1 278 ? 173.540 150.583 160.963 1.00 94.01 278 PHE D C 1
ATOM 9502 O O . PHE D 1 278 ? 174.001 151.275 160.049 1.00 94.01 278 PHE D O 1
ATOM 9510 N N . PHE D 1 279 ? 172.314 150.061 160.917 1.00 72.45 279 PHE D N 1
ATOM 9511 C CA . PHE D 1 279 ? 171.447 150.184 159.752 1.00 72.45 279 PHE D CA 1
ATOM 9512 C C . PHE D 1 279 ? 170.398 151.276 159.919 1.00 72.45 279 PHE D C 1
ATOM 9513 O O . PHE D 1 279 ? 169.296 151.170 159.371 1.00 72.45 279 PHE D O 1
ATOM 9521 N N . ASP D 1 280 ? 170.717 152.323 160.672 1.00 83.32 280 ASP D N 1
ATOM 9522 C CA . ASP D 1 280 ? 169.859 153.489 160.817 1.00 83.32 280 ASP D CA 1
ATOM 9523 C C . ASP D 1 280 ? 170.587 154.705 160.262 1.00 83.32 280 ASP D C 1
ATOM 9524 O O . ASP D 1 280 ? 171.744 154.955 160.615 1.00 83.32 280 ASP D O 1
ATOM 9529 N N . CYS D 1 281 ? 169.908 155.457 159.394 1.00 85.24 281 CYS D N 1
ATOM 9530 C CA . CYS D 1 281 ? 170.543 156.574 158.703 1.00 85.24 281 CYS D CA 1
ATOM 9531 C C . CYS D 1 281 ? 170.916 157.723 159.631 1.00 85.24 281 CYS D C 1
ATOM 9532 O O . CYS D 1 281 ? 171.662 158.613 159.208 1.00 85.24 281 CYS D O 1
ATOM 9535 N N . ASN D 1 282 ? 170.420 157.738 160.870 1.00 87.37 282 ASN D N 1
ATOM 9536 C CA . ASN D 1 282 ? 170.823 158.782 161.804 1.00 87.37 282 ASN D CA 1
ATOM 9537 C C . ASN D 1 282 ? 172.261 158.608 162.276 1.00 87.37 282 ASN D C 1
ATOM 9538 O O . ASN D 1 282 ? 172.833 159.547 162.840 1.00 87.37 282 ASN D O 1
ATOM 9543 N N . MET D 1 283 ? 172.854 157.433 162.059 1.00 90.20 283 MET D N 1
ATOM 9544 C CA . MET D 1 283 ? 174.234 157.158 162.439 1.00 90.20 283 MET D CA 1
ATOM 9545 C C . MET D 1 283 ? 175.105 156.805 161.237 1.00 90.20 283 MET D C 1
ATOM 9546 O O . MET D 1 283 ? 176.151 156.169 161.400 1.00 90.20 283 MET D O 1
ATOM 9551 N N . VAL D 1 284 ? 174.691 157.201 160.031 1.00 93.25 284 VAL D N 1
ATOM 9552 C CA . VAL D 1 284 ? 175.453 156.848 158.837 1.00 93.25 284 VAL D CA 1
ATOM 9553 C C . VAL D 1 284 ? 176.775 157.606 158.787 1.00 93.25 284 VAL D C 1
ATOM 9554 O O . VAL D 1 284 ? 177.772 157.094 158.265 1.00 93.25 284 VAL D O 1
ATOM 9558 N N . LYS D 1 285 ? 176.817 158.819 159.333 1.00 101.94 285 LYS D N 1
ATOM 9559 C CA . LYS D 1 285 ? 178.009 159.655 159.276 1.00 101.94 285 LYS D CA 1
ATOM 9560 C C . LYS D 1 285 ? 179.012 159.339 160.377 1.00 101.94 285 LYS D C 1
ATOM 9561 O O . LYS D 1 285 ? 180.072 159.971 160.427 1.00 101.94 285 LYS D O 1
ATOM 9567 N N . ASP D 1 286 ? 178.705 158.389 161.256 1.00 103.60 286 ASP D N 1
ATOM 9568 C CA . ASP D 1 286 ? 179.632 158.018 162.314 1.00 103.60 286 ASP D CA 1
ATOM 9569 C C . ASP D 1 286 ? 180.882 157.371 161.728 1.00 103.60 286 ASP D C 1
ATOM 9570 O O . ASP D 1 286 ? 180.821 156.667 160.716 1.00 103.60 286 ASP D O 1
ATOM 9575 N N . SER D 1 287 ? 182.025 157.625 162.370 1.00 98.90 287 SER D N 1
ATOM 9576 C CA . SER D 1 287 ? 183.285 157.057 161.897 1.00 98.90 287 SER D CA 1
ATOM 9577 C C . SER D 1 287 ? 183.268 155.536 161.971 1.00 98.90 287 SER D C 1
ATOM 9578 O O . SER D 1 287 ? 183.782 154.855 161.075 1.00 98.90 287 SER D O 1
ATOM 9581 N N . LEU D 1 288 ? 182.684 154.984 163.037 1.00 99.04 288 LEU D N 1
ATOM 9582 C CA . LEU D 1 288 ? 182.577 153.534 163.152 1.00 99.04 288 LEU D CA 1
ATOM 9583 C C . LEU D 1 288 ? 181.751 152.954 162.012 1.00 99.04 288 LEU D C 1
ATOM 9584 O O . LEU D 1 288 ? 182.098 151.906 161.454 1.00 99.04 288 LEU D O 1
ATOM 9589 N N . ARG D 1 289 ? 180.659 153.629 161.646 1.00 96.50 289 ARG D N 1
ATOM 9590 C CA . ARG D 1 289 ? 179.792 153.117 160.591 1.00 96.50 289 ARG D CA 1
ATOM 9591 C C . ARG D 1 289 ? 180.515 153.069 159.251 1.00 96.50 289 ARG D C 1
ATOM 9592 O O . ARG D 1 289 ? 180.453 152.056 158.547 1.00 96.50 289 ARG D O 1
ATOM 9600 N N . VAL D 1 290 ? 181.215 154.145 158.885 1.00 98.26 290 VAL D N 1
ATOM 9601 C CA . VAL D 1 290 ? 181.915 154.159 157.604 1.00 98.26 290 VAL D CA 1
ATOM 9602 C C . VAL D 1 290 ? 183.089 153.185 157.621 1.00 98.26 290 VAL D C 1
ATOM 9603 O O . VAL D 1 290 ? 183.382 152.530 156.612 1.00 98.26 290 VAL D O 1
ATOM 9607 N N . SER D 1 291 ? 183.772 153.061 158.765 1.00 93.59 291 SER D N 1
ATOM 9608 C CA . SER D 1 291 ? 184.884 152.120 158.856 1.00 93.59 291 SER D CA 1
ATOM 9609 C C . SER D 1 291 ? 184.404 150.683 158.693 1.00 93.59 291 SER D C 1
ATOM 9610 O O . SER D 1 291 ? 185.077 149.864 158.056 1.00 93.59 291 SER D O 1
ATOM 9613 N N . TRP D 1 292 ? 183.249 150.352 159.273 1.00 96.79 292 TRP D N 1
ATOM 9614 C CA . TRP D 1 292 ? 182.689 149.019 159.077 1.00 96.79 292 TRP D CA 1
ATOM 9615 C C . TRP D 1 292 ? 182.198 148.833 157.646 1.00 96.79 292 TRP D C 1
ATOM 9616 O O . TRP D 1 292 ? 182.353 147.752 157.067 1.00 96.79 292 TRP D O 1
ATOM 9627 N N . PHE D 1 293 ? 181.603 149.877 157.061 1.00 91.07 293 PHE D N 1
ATOM 9628 C CA . PHE D 1 293 ? 181.037 149.764 155.721 1.00 91.07 293 PHE D CA 1
ATOM 9629 C C . PHE D 1 293 ? 182.120 149.539 154.672 1.00 91.07 293 PHE D C 1
ATOM 9630 O O . PHE D 1 293 ? 181.943 148.725 153.758 1.00 91.07 293 PHE D O 1
ATOM 9638 N N . VAL D 1 294 ? 183.248 150.246 154.783 1.00 91.56 294 VAL D N 1
ATOM 9639 C CA . VAL D 1 294 ? 184.308 150.104 153.790 1.00 91.56 294 VAL D CA 1
ATOM 9640 C C . VAL D 1 294 ? 184.994 148.749 153.848 1.00 91.56 294 VAL D C 1
ATOM 9641 O O . VAL D 1 294 ? 185.703 148.385 152.904 1.00 91.56 294 VAL D O 1
ATOM 9645 N N . THR D 1 295 ? 184.803 147.990 154.929 1.00 85.85 295 THR D N 1
ATOM 9646 C CA . THR D 1 295 ? 185.413 146.674 155.079 1.00 85.85 295 THR D CA 1
ATOM 9647 C C . THR D 1 295 ? 184.375 145.557 155.105 1.00 85.85 295 THR D C 1
ATOM 9648 O O . THR D 1 295 ? 184.680 144.442 155.541 1.00 85.85 295 THR D O 1
ATOM 9652 N N . SER D 1 296 ? 183.156 145.829 154.646 1.00 88.57 296 SER D N 1
ATOM 9653 C CA . SER D 1 296 ? 182.082 144.849 154.643 1.00 88.57 296 SER D CA 1
ATOM 9654 C C . SER D 1 296 ? 181.499 144.711 153.244 1.00 88.57 296 SER D C 1
ATOM 9655 O O . SER D 1 296 ? 181.493 145.663 152.457 1.00 88.57 296 SER D O 1
ATOM 9658 N N . ASN D 1 297 ? 181.010 143.509 152.942 1.00 87.02 297 ASN D N 1
ATOM 9659 C CA . ASN D 1 297 ? 180.385 143.205 151.661 1.00 87.02 297 ASN D CA 1
ATOM 9660 C C . ASN D 1 297 ? 178.871 143.063 151.788 1.00 87.02 297 ASN D C 1
ATOM 9661 O O . ASN D 1 297 ? 178.259 142.233 151.111 1.00 87.02 297 ASN D O 1
ATOM 9666 N N . VAL D 1 298 ? 178.255 143.868 152.658 1.00 80.58 298 VAL D N 1
ATOM 9667 C CA . VAL D 1 298 ? 176.809 143.799 152.842 1.00 80.58 298 VAL D CA 1
ATOM 9668 C C . VAL D 1 298 ? 176.078 144.229 151.576 1.00 80.58 298 VAL D C 1
ATOM 9669 O O . VAL D 1 298 ? 175.014 143.687 151.252 1.00 80.58 298 VAL D O 1
ATOM 9673 N N . THR D 1 299 ? 176.629 145.195 150.836 1.00 75.92 299 THR D N 1
ATOM 9674 C CA . THR D 1 299 ? 175.982 145.663 149.616 1.00 75.92 299 THR D CA 1
ATOM 9675 C C . THR D 1 299 ? 175.919 144.586 148.541 1.00 75.92 299 THR D C 1
ATOM 9676 O O . THR D 1 299 ? 175.069 144.668 147.648 1.00 75.92 299 THR D O 1
ATOM 9680 N N . ASN D 1 300 ? 176.793 143.580 148.605 1.00 79.24 300 ASN D N 1
ATOM 9681 C CA . ASN D 1 300 ? 176.796 142.498 147.632 1.00 79.24 300 ASN D CA 1
ATOM 9682 C C . ASN D 1 300 ? 176.155 141.216 148.141 1.00 79.24 300 ASN D C 1
ATOM 9683 O O . ASN D 1 300 ? 175.634 140.444 147.330 1.00 79.24 300 ASN D O 1
ATOM 9688 N N . LEU D 1 301 ? 176.181 140.968 149.452 1.00 75.69 301 LEU D N 1
ATOM 9689 C CA . LEU D 1 301 ? 175.558 139.761 149.986 1.00 75.69 301 LEU D CA 1
ATOM 9690 C C . LEU D 1 301 ? 174.039 139.879 149.995 1.00 75.69 301 LEU D C 1
ATOM 9691 O O . LEU D 1 301 ? 173.333 138.894 149.750 1.00 75.69 301 LEU D O 1
ATOM 9696 N N . CYS D 1 302 ? 173.519 141.072 150.275 1.00 71.97 302 CYS D N 1
ATOM 9697 C CA . CYS D 1 302 ? 172.075 141.284 150.377 1.00 71.97 302 CYS D CA 1
ATOM 9698 C C . CYS D 1 302 ? 171.486 141.669 149.019 1.00 71.97 302 CYS D C 1
ATOM 9699 O O . CYS D 1 302 ? 170.895 142.732 148.834 1.00 71.97 302 CYS D O 1
ATOM 9702 N N . SER D 1 303 ? 171.665 140.770 148.058 1.00 60.36 303 SER D N 1
ATOM 9703 C CA . SER D 1 303 ? 171.103 140.917 146.727 1.00 60.36 303 SER D CA 1
ATOM 9704 C C . SER D 1 303 ? 170.513 139.585 146.295 1.00 60.36 303 SER D C 1
ATOM 9705 O O . SER D 1 303 ? 171.032 138.525 146.664 1.00 60.36 303 SER D O 1
ATOM 9708 N N . PRO D 1 304 ? 169.422 139.607 145.527 1.00 52.48 304 PRO D N 1
ATOM 9709 C CA . PRO D 1 304 ? 168.851 138.341 145.039 1.00 52.48 304 PRO D CA 1
ATOM 9710 C C . PRO D 1 304 ? 169.803 137.544 144.167 1.00 52.48 304 PRO D C 1
ATOM 9711 O O . PRO D 1 304 ? 169.708 136.311 144.130 1.00 52.48 304 PRO D O 1
ATOM 9715 N N . ASN D 1 305 ? 170.714 138.213 143.455 1.00 65.37 305 ASN D N 1
ATOM 9716 C CA . ASN D 1 305 ? 171.676 137.496 142.623 1.00 65.37 305 ASN D CA 1
ATOM 9717 C C . ASN D 1 305 ? 172.591 136.617 143.468 1.00 65.37 305 ASN D C 1
ATOM 9718 O O . ASN D 1 305 ? 172.877 135.472 143.101 1.00 65.37 305 ASN D O 1
ATOM 9723 N N . SER D 1 306 ? 173.061 137.136 144.599 1.00 58.37 306 SER D N 1
ATOM 9724 C CA . SER D 1 306 ? 173.887 136.341 145.498 1.00 58.37 306 SER D CA 1
ATOM 9725 C C . SER D 1 306 ? 173.014 135.376 146.291 1.00 58.37 306 SER D C 1
ATOM 9726 O O . SER D 1 306 ? 171.997 135.773 146.868 1.00 58.37 306 SER D O 1
ATOM 9729 N N . LEU D 1 307 ? 173.414 134.107 146.321 1.00 58.08 307 LEU D N 1
ATOM 9730 C CA . LEU D 1 307 ? 172.644 133.072 147.012 1.00 58.08 307 LEU D CA 1
ATOM 9731 C C . LEU D 1 307 ? 173.073 132.967 148.476 1.00 58.08 307 LEU D C 1
ATOM 9732 O O . LEU D 1 307 ? 173.511 131.924 148.960 1.00 58.08 307 LEU D O 1
ATOM 9737 N N . PHE D 1 308 ? 172.936 134.086 149.186 1.00 60.28 308 PHE D N 1
ATOM 9738 C CA . PHE D 1 308 ? 173.216 134.140 150.615 1.00 60.28 308 PHE D CA 1
ATOM 9739 C C . PHE D 1 308 ? 171.946 134.104 151.455 1.00 60.28 308 PHE D C 1
ATOM 9740 O O . PHE D 1 308 ? 171.819 133.268 152.354 1.00 60.28 308 PHE D O 1
ATOM 9748 N N . TYR D 1 309 ? 171.001 134.998 151.177 1.00 45.80 309 TYR D N 1
ATOM 9749 C CA . TYR D 1 309 ? 169.731 135.055 151.884 1.00 45.80 309 TYR D CA 1
ATOM 9750 C C . TYR D 1 309 ? 168.588 134.873 150.896 1.00 45.80 309 TYR D C 1
ATOM 9751 O O . TYR D 1 309 ? 168.617 135.423 149.791 1.00 45.80 309 TYR D O 1
ATOM 9760 N N . GLN D 1 310 ? 167.586 134.097 151.299 1.00 30.76 310 GLN D N 1
ATOM 9761 C CA . GLN D 1 310 ? 166.428 133.820 150.453 1.00 30.76 310 GLN D CA 1
ATOM 9762 C C . GLN D 1 310 ? 165.527 135.047 150.445 1.00 30.76 310 GLN D C 1
ATOM 9763 O O . GLN D 1 310 ? 164.869 135.356 151.441 1.00 30.76 310 GLN D O 1
ATOM 9769 N N . PHE D 1 311 ? 165.497 135.756 149.317 1.00 21.43 311 PHE D N 1
ATOM 9770 C CA . PHE D 1 311 ? 164.640 136.931 149.209 1.00 21.43 311 PHE D CA 1
ATOM 9771 C C . PHE D 1 311 ? 163.242 136.562 148.732 1.00 21.43 311 PHE D C 1
ATOM 9772 O O . PHE D 1 311 ? 162.254 137.144 149.191 1.00 21.43 311 PHE D O 1
ATOM 9780 N N . GLY D 1 312 ? 163.136 135.599 147.820 1.00 20.22 312 GLY D N 1
ATOM 9781 C CA . GLY D 1 312 ? 161.825 135.168 147.366 1.00 20.22 312 GLY D CA 1
ATOM 9782 C C . GLY D 1 312 ? 161.130 136.240 146.549 1.00 20.22 312 GLY D C 1
ATOM 9783 O O . GLY D 1 312 ? 161.747 136.942 145.741 1.00 20.22 312 GLY D O 1
ATOM 9784 N N . ILE D 1 313 ? 159.820 136.376 146.771 1.00 18.55 313 ILE D N 1
ATOM 9785 C CA . ILE D 1 313 ? 159.013 137.316 146.002 1.00 18.55 313 ILE D CA 1
ATOM 9786 C C . ILE D 1 313 ? 159.429 138.757 146.251 1.00 18.55 313 ILE D C 1
ATOM 9787 O O . ILE D 1 313 ? 159.086 139.644 145.463 1.00 18.55 313 ILE D O 1
ATOM 9792 N N . TYR D 1 314 ? 160.163 139.015 147.331 1.00 20.22 314 TYR D N 1
ATOM 9793 C CA . TYR D 1 314 ? 160.655 140.353 147.619 1.00 20.22 314 TYR D CA 1
ATOM 9794 C C . TYR D 1 314 ? 161.901 140.705 146.820 1.00 20.22 314 TYR D C 1
ATOM 9795 O O . TYR D 1 314 ? 162.342 141.859 146.869 1.00 20.22 314 TYR D O 1
ATOM 9804 N N . GLY D 1 315 ? 162.466 139.748 146.080 1.00 25.94 315 GLY D N 1
ATOM 9805 C CA . GLY D 1 315 ? 163.663 140.025 145.306 1.00 25.94 315 GLY D CA 1
ATOM 9806 C C . GLY D 1 315 ? 163.478 141.129 144.288 1.00 25.94 315 GLY D C 1
ATOM 9807 O O . GLY D 1 315 ? 164.394 141.926 144.062 1.00 25.94 315 GLY D O 1
ATOM 9808 N N . ASP D 1 316 ? 162.296 141.205 143.671 1.00 21.64 316 ASP D N 1
ATOM 9809 C CA . ASP D 1 316 ? 162.024 142.266 142.708 1.00 21.64 316 ASP D CA 1
ATOM 9810 C C . ASP D 1 316 ? 162.101 143.650 143.335 1.00 21.64 316 ASP D C 1
ATOM 9811 O O . ASP D 1 316 ? 162.247 144.637 142.609 1.00 21.64 316 ASP D O 1
ATOM 9816 N N . ALA D 1 317 ? 162.001 143.749 144.660 1.00 20.22 317 ALA D N 1
ATOM 9817 C CA . ALA D 1 317 ? 162.140 145.039 145.320 1.00 20.22 317 ALA D CA 1
ATOM 9818 C C . ALA D 1 317 ? 163.591 145.457 145.503 1.00 20.22 317 ALA D C 1
ATOM 9819 O O . ALA D 1 317 ? 163.847 146.628 145.800 1.00 20.22 317 ALA D O 1
ATOM 9821 N N . VAL D 1 318 ? 164.539 144.541 145.335 1.00 54.67 318 VAL D N 1
ATOM 9822 C CA . VAL D 1 318 ? 165.955 144.856 145.462 1.00 54.67 318 VAL D CA 1
ATOM 9823 C C . VAL D 1 318 ? 166.617 145.024 144.101 1.00 54.67 318 VAL D C 1
ATOM 9824 O O . VAL D 1 318 ? 167.432 145.927 143.915 1.00 54.67 318 VAL D O 1
ATOM 9828 N N . THR D 1 319 ? 166.284 144.158 143.141 1.00 20.22 319 THR D N 1
ATOM 9829 C CA . THR D 1 319 ? 166.836 144.298 141.798 1.00 20.22 319 THR D CA 1
ATOM 9830 C C . THR D 1 319 ? 166.356 145.581 141.131 1.00 20.22 319 THR D C 1
ATOM 9831 O O . THR D 1 319 ? 167.136 146.270 140.464 1.00 20.22 319 THR D O 1
ATOM 9835 N N . SER D 1 320 ? 165.080 145.918 141.300 1.00 35.00 320 SER D N 1
ATOM 9836 C CA . SER D 1 320 ? 164.506 147.097 140.667 1.00 35.00 320 SER D CA 1
ATOM 9837 C C . SER D 1 320 ? 164.722 148.371 141.471 1.00 35.00 320 SER D C 1
ATOM 9838 O O . SER D 1 320 ? 164.291 149.440 141.025 1.00 35.00 320 SER D O 1
ATOM 9841 N N . LYS D 1 321 ? 165.372 148.283 142.633 1.00 26.73 321 LYS D N 1
ATOM 9842 C CA . LYS D 1 321 ? 165.626 149.440 143.494 1.00 26.73 321 LYS D CA 1
ATOM 9843 C C . LYS D 1 321 ? 164.329 150.163 143.846 1.00 26.73 321 LYS D C 1
ATOM 9844 O O . LYS D 1 321 ? 164.273 151.394 143.887 1.00 26.73 321 LYS D O 1
ATOM 9850 N N . VAL D 1 322 ? 163.272 149.388 144.095 1.00 33.51 322 VAL D N 1
ATOM 9851 C CA . VAL D 1 322 ? 161.988 149.975 144.465 1.00 33.51 322 VAL D CA 1
ATOM 9852 C C . VAL D 1 322 ? 162.084 150.649 145.825 1.00 33.51 322 VAL D C 1
ATOM 9853 O O . VAL D 1 322 ? 161.545 151.742 146.033 1.00 33.51 322 VAL D O 1
ATOM 9857 N N . THR D 1 323 ? 162.774 150.010 146.771 1.00 30.60 323 THR D N 1
ATOM 9858 C CA . THR D 1 323 ? 162.908 150.544 148.119 1.00 30.60 323 THR D CA 1
ATOM 9859 C C . THR D 1 323 ? 163.745 151.815 148.174 1.00 30.60 323 THR D C 1
ATOM 9860 O O . THR D 1 323 ? 163.759 152.479 149.214 1.00 30.60 323 THR D O 1
ATOM 9864 N N . THR D 1 324 ? 164.438 152.165 147.091 1.00 46.73 324 THR D N 1
ATOM 9865 C CA . THR D 1 324 ? 165.236 153.379 147.031 1.00 46.73 324 THR D CA 1
ATOM 9866 C C . THR D 1 324 ? 164.598 154.466 146.174 1.00 46.73 324 THR D C 1
ATOM 9867 O O . THR D 1 324 ? 164.922 155.646 146.353 1.00 46.73 324 THR D O 1
ATOM 9871 N N . SER D 1 325 ? 163.677 154.109 145.283 1.00 43.87 325 SER D N 1
ATOM 9872 C CA . SER D 1 325 ? 163.089 155.064 144.357 1.00 43.87 325 SER D CA 1
ATOM 9873 C C . SER D 1 325 ? 162.240 156.095 145.099 1.00 43.87 325 SER D C 1
ATOM 9874 O O . SER D 1 325 ? 161.989 155.994 146.303 1.00 43.87 325 SER D O 1
ATOM 9877 N N . ALA D 1 326 ? 161.796 157.105 144.354 1.00 39.09 326 ALA D N 1
ATOM 9878 C CA . ALA D 1 326 ? 160.965 158.158 144.912 1.00 39.09 326 ALA D CA 1
ATOM 9879 C C . ALA D 1 326 ? 159.605 157.599 145.327 1.00 39.09 326 ALA D C 1
ATOM 9880 O O . ALA D 1 326 ? 159.269 156.441 145.062 1.00 39.09 326 ALA D O 1
ATOM 9882 N N . PHE D 1 327 ? 158.814 158.443 145.993 1.00 49.66 327 PHE D N 1
ATOM 9883 C CA . PHE D 1 327 ? 157.545 157.973 146.539 1.00 49.66 327 PHE D CA 1
ATOM 9884 C C . PHE D 1 327 ? 156.579 157.559 145.437 1.00 49.66 327 PHE D C 1
ATOM 9885 O O . PHE D 1 327 ? 155.919 156.520 145.544 1.00 49.66 327 PHE D O 1
ATOM 9893 N N . PHE D 1 328 ? 156.475 158.354 144.372 1.00 31.70 328 PHE D N 1
ATOM 9894 C CA . PHE D 1 328 ? 155.525 158.024 143.314 1.00 31.70 328 PHE D CA 1
ATOM 9895 C C . PHE D 1 328 ? 155.991 156.819 142.506 1.00 31.70 328 PHE D C 1
ATOM 9896 O O . PHE D 1 328 ? 155.182 155.954 142.150 1.00 31.70 328 PHE D O 1
ATOM 9904 N N . ASN D 1 329 ? 157.293 156.740 142.220 1.00 33.87 329 ASN D N 1
ATOM 9905 C CA . ASN D 1 329 ? 157.829 155.582 141.512 1.00 33.87 329 ASN D CA 1
ATOM 9906 C C . ASN D 1 329 ? 157.562 154.300 142.288 1.00 33.87 329 ASN D C 1
ATOM 9907 O O . ASN D 1 329 ? 157.032 153.326 141.740 1.00 33.87 329 ASN D O 1
ATOM 9912 N N . LYS D 1 330 ? 157.913 154.289 143.577 1.00 54.71 330 LYS D N 1
ATOM 9913 C CA . LYS D 1 330 ? 157.711 153.099 144.396 1.00 54.71 330 LYS D CA 1
ATOM 9914 C C . LYS D 1 330 ? 156.229 152.787 144.566 1.00 54.71 330 LYS D C 1
ATOM 9915 O O . LYS D 1 330 ? 155.831 151.616 144.539 1.00 54.71 330 LYS D O 1
ATOM 9921 N N . TYR D 1 331 ? 155.393 153.818 144.718 1.00 20.22 331 TYR D N 1
ATOM 9922 C CA . TYR D 1 331 ? 153.966 153.591 144.901 1.00 20.22 331 TYR D CA 1
ATOM 9923 C C . TYR D 1 331 ? 153.355 152.943 143.670 1.00 20.22 331 TYR D C 1
ATOM 9924 O O . TYR D 1 331 ? 152.600 151.971 143.776 1.00 20.22 331 TYR D O 1
ATOM 9933 N N . PHE D 1 332 ? 153.676 153.464 142.485 1.00 20.22 332 PHE D N 1
ATOM 9934 C CA . PHE D 1 332 ? 153.104 152.893 141.274 1.00 20.22 332 PHE D CA 1
ATOM 9935 C C . PHE D 1 332 ? 153.687 151.517 140.986 1.00 20.22 332 PHE D C 1
ATOM 9936 O O . PHE D 1 332 ? 152.966 150.621 140.536 1.00 20.22 332 PHE D O 1
ATOM 9944 N N . PHE D 1 333 ? 154.977 151.314 141.271 1.00 20.23 333 PHE D N 1
ATOM 9945 C CA . PHE D 1 333 ? 155.558 149.989 141.092 1.00 20.23 333 PHE D CA 1
ATOM 9946 C C . PHE D 1 333 ? 154.864 148.964 141.975 1.00 20.23 333 PHE D C 1
ATOM 9947 O O . PHE D 1 333 ? 154.541 147.862 141.521 1.00 20.23 333 PHE D O 1
ATOM 9955 N N . CYS D 1 334 ? 154.604 149.314 143.236 1.00 20.22 334 CYS D N 1
ATOM 9956 C CA . CYS D 1 334 ? 153.993 148.351 144.145 1.00 20.22 334 CYS D CA 1
ATOM 9957 C C . CYS D 1 334 ? 152.514 148.151 143.837 1.00 20.22 334 CYS D C 1
ATOM 9958 O O . CYS D 1 334 ? 151.996 147.037 143.969 1.00 20.22 334 CYS D O 1
ATOM 9961 N N . LEU D 1 335 ? 151.814 149.210 143.421 1.00 20.22 335 LEU D N 1
ATOM 9962 C CA . LEU D 1 335 ? 150.424 149.046 143.011 1.00 20.22 335 LEU D CA 1
ATOM 9963 C C . LEU D 1 335 ? 150.321 148.150 141.785 1.00 20.22 335 LEU D C 1
ATOM 9964 O O . LEU D 1 335 ? 149.433 147.293 141.705 1.00 20.22 335 LEU D O 1
ATOM 9969 N N . TRP D 1 336 ? 151.225 148.326 140.819 1.00 20.22 336 TRP D N 1
ATOM 9970 C CA . TRP D 1 336 ? 151.242 147.441 139.663 1.00 20.22 336 TRP D CA 1
ATOM 9971 C C . TRP D 1 336 ? 151.624 146.022 140.061 1.00 20.22 336 TRP D C 1
ATOM 9972 O O . TRP D 1 336 ? 151.091 145.058 139.508 1.00 20.22 336 TRP D O 1
ATOM 9983 N N . TRP D 1 337 ? 152.546 145.869 141.011 1.00 20.22 337 TRP D N 1
ATOM 9984 C CA . TRP D 1 337 ? 152.888 144.538 141.500 1.00 20.22 337 TRP D CA 1
ATOM 9985 C C . TRP D 1 337 ? 151.664 143.846 142.084 1.00 20.22 337 TRP D C 1
ATOM 9986 O O . TRP D 1 337 ? 151.385 142.681 141.775 1.00 20.22 337 TRP D O 1
ATOM 9997 N N . GLY D 1 338 ? 150.919 144.558 142.930 1.00 18.68 338 GLY D N 1
ATOM 9998 C CA . GLY D 1 338 ? 149.720 143.981 143.514 1.00 18.68 338 GLY D CA 1
ATOM 9999 C C . GLY D 1 338 ? 148.668 143.648 142.475 1.00 18.68 338 GLY D C 1
ATOM 10000 O O . GLY D 1 338 ? 148.072 142.571 142.507 1.00 18.68 338 GLY D O 1
ATOM 10001 N N . LEU D 1 339 ? 148.441 144.560 141.526 1.00 18.33 339 LEU D N 1
ATOM 10002 C CA . LEU D 1 339 ? 147.459 144.312 140.474 1.00 18.33 339 LEU D CA 1
ATOM 10003 C C . LEU D 1 339 ? 147.860 143.127 139.603 1.00 18.33 339 LEU D C 1
ATOM 10004 O O . LEU D 1 339 ? 147.013 142.308 139.232 1.00 18.33 339 LEU D O 1
ATOM 10009 N N . ARG D 1 340 ? 149.148 143.017 139.272 1.00 20.22 340 ARG D N 1
ATOM 10010 C CA . ARG D 1 340 ? 149.618 141.938 138.412 1.00 20.22 340 ARG D CA 1
ATOM 10011 C C . ARG D 1 340 ? 149.551 140.594 139.119 1.00 20.22 340 ARG D C 1
ATOM 10012 O O . ARG D 1 340 ? 149.159 139.590 138.515 1.00 20.22 340 ARG D O 1
ATOM 10020 N N . ASN D 1 341 ? 149.934 140.549 140.394 1.00 20.22 341 ASN D N 1
ATOM 10021 C CA . ASN D 1 341 ? 149.890 139.299 141.136 1.00 20.22 341 ASN D CA 1
ATOM 10022 C C . ASN D 1 341 ? 148.496 138.968 141.643 1.00 20.22 341 ASN D C 1
ATOM 10023 O O . ASN D 1 341 ? 148.280 137.857 142.138 1.00 20.22 341 ASN D O 1
ATOM 10028 N N . LEU D 1 342 ? 147.554 139.900 141.534 1.00 15.56 342 LEU D N 1
ATOM 10029 C CA . LEU D 1 342 ? 146.158 139.616 141.826 1.00 15.56 342 LEU D CA 1
ATOM 10030 C C . LEU D 1 342 ? 145.415 139.158 140.578 1.00 15.56 342 LEU D C 1
ATOM 10031 O O . LEU D 1 342 ? 144.505 138.328 140.665 1.00 15.56 342 LEU D O 1
ATOM 10036 N N . SER D 1 343 ? 145.794 139.690 139.412 1.00 15.01 343 SER D N 1
ATOM 10037 C CA . SER D 1 343 ? 145.201 139.250 138.153 1.00 15.01 343 SER D CA 1
ATOM 10038 C C . SER D 1 343 ? 145.746 137.895 137.727 1.00 15.01 343 SER D C 1
ATOM 10039 O O . SER D 1 343 ? 144.997 137.048 137.225 1.00 15.01 343 SER D O 1
ATOM 10042 N N . SER D 1 344 ? 147.044 137.673 137.912 1.00 12.59 344 SER D N 1
ATOM 10043 C CA . SER D 1 344 ? 147.677 136.411 137.560 1.00 12.59 344 SER D CA 1
ATOM 10044 C C . SER D 1 344 ? 147.411 135.314 138.579 1.00 12.59 344 SER D C 1
ATOM 10045 O O . SER D 1 344 ? 148.068 134.269 138.521 1.00 12.59 344 SER D O 1
ATOM 10048 N N . LEU D 1 345 ? 146.472 135.533 139.501 1.00 7.31 345 LEU D N 1
ATOM 10049 C CA . LEU D 1 345 ? 146.080 134.540 140.499 1.00 7.31 345 LEU D CA 1
ATOM 10050 C C . LEU D 1 345 ? 147.253 134.140 141.386 1.00 7.31 345 LEU D C 1
ATOM 10051 O O . LEU D 1 345 ? 147.353 132.990 141.822 1.00 7.31 345 LEU D O 1
ATOM 10056 N N . GLY D 1 346 ? 148.152 135.082 141.653 1.00 12.00 346 GLY D N 1
ATOM 10057 C CA . GLY D 1 346 ? 149.309 134.816 142.477 1.00 12.00 346 GLY D CA 1
ATOM 10058 C C . GLY D 1 346 ? 150.428 134.071 141.788 1.00 12.00 346 GLY D C 1
ATOM 10059 O O . GLY D 1 346 ? 151.432 133.758 142.439 1.00 12.00 346 GLY D O 1
ATOM 10060 N N . GLN D 1 347 ? 150.291 133.770 140.501 1.00 12.32 347 GLN D N 1
ATOM 10061 C CA . GLN D 1 347 ? 151.347 133.083 139.775 1.00 12.32 347 GLN D CA 1
ATOM 10062 C C . GLN D 1 347 ? 152.542 134.009 139.584 1.00 12.32 347 GLN D C 1
ATOM 10063 O O . GLN D 1 347 ? 152.403 135.231 139.490 1.00 12.32 347 GLN D O 1
ATOM 10069 N N . GLY D 1 348 ? 153.729 133.413 139.528 1.00 19.71 348 GLY D N 1
ATOM 10070 C CA . GLY D 1 348 ? 154.957 134.172 139.528 1.00 19.71 348 GLY D CA 1
ATOM 10071 C C . GLY D 1 348 ? 155.450 134.537 140.906 1.00 19.71 348 GLY D C 1
ATOM 10072 O O . GLY D 1 348 ? 156.503 135.177 141.023 1.00 19.71 348 GLY D O 1
ATOM 10073 N N . LEU D 1 349 ? 154.718 134.158 141.952 1.00 20.22 349 LEU D N 1
ATOM 10074 C CA . LEU D 1 349 ? 155.152 134.368 143.330 1.00 20.22 349 LEU D CA 1
ATOM 10075 C C . LEU D 1 349 ? 155.946 133.148 143.793 1.00 20.22 349 LEU D C 1
ATOM 10076 O O . LEU D 1 349 ? 155.518 132.358 144.635 1.00 20.22 349 LEU D O 1
ATOM 10081 N N . LEU D 1 350 ? 157.131 132.999 143.203 1.00 17.08 350 LEU D N 1
ATOM 10082 C CA . LEU D 1 350 ? 158.036 131.930 143.598 1.00 17.08 350 LEU D CA 1
ATOM 10083 C C . LEU D 1 350 ? 158.663 132.272 144.942 1.00 17.08 350 LEU D C 1
ATOM 10084 O O . LEU D 1 350 ? 159.695 132.948 145.001 1.00 17.08 350 LEU D O 1
ATOM 10089 N N . THR D 1 351 ? 158.043 131.810 146.023 1.00 5.01 351 THR D N 1
ATOM 10090 C CA . THR D 1 351 ? 158.438 132.205 147.364 1.00 5.01 351 THR D CA 1
ATOM 10091 C C . THR D 1 351 ? 159.646 131.400 147.834 1.00 5.01 351 THR D C 1
ATOM 10092 O O . THR D 1 351 ? 160.155 130.515 147.140 1.00 5.01 351 THR D O 1
ATOM 10096 N N . SER D 1 352 ? 160.110 131.723 149.034 1.00 20.22 352 SER D N 1
ATOM 10097 C CA . SER D 1 352 ? 161.157 130.985 149.714 1.00 20.22 352 SER D CA 1
ATOM 10098 C C . SER D 1 352 ? 160.516 129.979 150.667 1.00 20.22 352 SER D C 1
ATOM 10099 O O . SER D 1 352 ? 159.305 129.743 150.635 1.00 20.22 352 SER D O 1
ATOM 10102 N N . THR D 1 353 ? 161.333 129.374 151.530 1.00 14.92 353 THR D N 1
ATOM 10103 C CA . THR D 1 353 ? 160.846 128.427 152.526 1.00 14.92 353 THR D CA 1
ATOM 10104 C C . THR D 1 353 ? 160.442 129.104 153.829 1.00 14.92 353 THR D C 1
ATOM 10105 O O . THR D 1 353 ? 160.445 128.459 154.886 1.00 14.92 353 THR D O 1
ATOM 10109 N N . PHE D 1 354 ? 160.097 130.387 153.784 1.00 14.92 354 PHE D N 1
ATOM 10110 C CA . PHE D 1 354 ? 159.666 131.132 154.959 1.00 14.92 354 PHE D CA 1
ATOM 10111 C C . PHE D 1 354 ? 158.145 131.129 155.024 1.00 14.92 354 PHE D C 1
ATOM 10112 O O . PHE D 1 354 ? 157.477 131.382 154.018 1.00 14.92 354 PHE D O 1
ATOM 10120 N N . VAL D 1 355 ? 157.606 130.845 156.212 1.00 20.22 355 VAL D N 1
ATOM 10121 C CA . VAL D 1 355 ? 156.167 130.644 156.353 1.00 20.22 355 VAL D CA 1
ATOM 10122 C C . VAL D 1 355 ? 155.400 131.924 156.041 1.00 20.22 355 VAL D C 1
ATOM 10123 O O . VAL D 1 355 ? 154.369 131.890 155.362 1.00 20.22 355 VAL D O 1
ATOM 10127 N N . GLY D 1 356 ? 155.877 133.067 156.538 1.00 27.34 356 GLY D N 1
ATOM 10128 C CA . GLY D 1 356 ? 155.126 134.303 156.372 1.00 27.34 356 GLY D CA 1
ATOM 10129 C C . GLY D 1 356 ? 154.965 134.711 154.920 1.00 27.34 356 GLY D C 1
ATOM 10130 O O . GLY D 1 356 ? 153.876 135.102 154.492 1.00 27.34 356 GLY D O 1
ATOM 10131 N N . GLU D 1 357 ? 156.046 134.627 154.144 1.00 52.12 357 GLU D N 1
ATOM 10132 C CA . GLU D 1 357 ? 155.970 134.959 152.725 1.00 52.12 357 GLU D CA 1
ATOM 10133 C C . GLU D 1 357 ? 155.037 134.007 151.988 1.00 52.12 357 GLU D C 1
ATOM 10134 O O . GLU D 1 357 ? 154.275 134.425 151.105 1.00 52.12 357 GLU D O 1
ATOM 10140 N N . ILE D 1 358 ? 155.080 132.722 152.342 1.00 20.22 358 ILE D N 1
ATOM 10141 C CA . ILE D 1 358 ? 154.198 131.740 151.720 1.00 20.22 358 ILE D CA 1
ATOM 10142 C C . ILE D 1 358 ? 152.740 132.056 152.026 1.00 20.22 358 ILE D C 1
ATOM 10143 O O . ILE D 1 358 ? 151.876 131.974 151.146 1.00 20.22 358 ILE D O 1
ATOM 10148 N N . MET D 1 359 ? 152.439 132.413 153.276 1.00 14.19 359 MET D N 1
ATOM 10149 C CA . MET D 1 359 ? 151.065 132.760 153.628 1.00 14.19 359 MET D CA 1
ATOM 10150 C C . MET D 1 359 ? 150.620 134.038 152.932 1.00 14.19 359 MET D C 1
ATOM 10151 O O . MET D 1 359 ? 149.455 134.163 152.542 1.00 14.19 359 MET D O 1
ATOM 10156 N N . PHE D 1 360 ? 151.529 135.001 152.769 1.00 20.53 360 PHE D N 1
ATOM 10157 C CA . PHE D 1 360 ? 151.194 136.203 152.011 1.00 20.53 360 PHE D CA 1
ATOM 10158 C C . PHE D 1 360 ? 150.851 135.858 150.567 1.00 20.53 360 PHE D C 1
ATOM 10159 O O . PHE D 1 360 ? 149.873 136.373 150.010 1.00 20.53 360 PHE D O 1
ATOM 10167 N N . ALA D 1 361 ? 151.639 134.975 149.950 1.00 20.22 361 ALA D N 1
ATOM 10168 C CA . ALA D 1 361 ? 151.352 134.552 148.583 1.00 20.22 361 ALA D CA 1
ATOM 10169 C C . ALA D 1 361 ? 150.024 133.808 148.499 1.00 20.22 361 ALA D C 1
ATOM 10170 O O . ALA D 1 361 ? 149.266 133.983 147.538 1.00 20.22 361 ALA D O 1
ATOM 10172 N N . ILE D 1 362 ? 149.729 132.968 149.492 1.00 37.91 362 ILE D N 1
ATOM 10173 C CA . ILE D 1 362 ? 148.464 132.235 149.506 1.00 37.91 362 ILE D CA 1
ATOM 10174 C C . ILE D 1 362 ? 147.291 133.199 149.629 1.00 37.91 362 ILE D C 1
ATOM 10175 O O . ILE D 1 362 ? 146.263 133.041 148.958 1.00 37.91 362 ILE D O 1
ATOM 10180 N N . VAL D 1 363 ? 147.422 134.207 150.494 1.00 85.77 363 VAL D N 1
ATOM 10181 C CA . VAL D 1 363 ? 146.377 135.216 150.641 1.00 85.77 363 VAL D CA 1
ATOM 10182 C C . VAL D 1 363 ? 146.175 135.962 149.330 1.00 85.77 363 VAL D C 1
ATOM 10183 O O . VAL D 1 363 ? 145.039 136.223 148.915 1.00 85.77 363 VAL D O 1
ATOM 10187 N N . ILE D 1 364 ? 147.272 136.313 148.656 1.00 20.18 364 ILE D N 1
ATOM 10188 C CA . ILE D 1 364 ? 147.171 137.013 147.377 1.00 20.18 364 ILE D CA 1
ATOM 10189 C C . ILE D 1 364 ? 146.456 136.148 146.347 1.00 20.18 364 ILE D C 1
ATOM 10190 O O . ILE D 1 364 ? 145.596 136.630 145.601 1.00 20.18 364 ILE D O 1
ATOM 10195 N N . ALA D 1 365 ? 146.795 134.857 146.290 1.00 5.96 365 ALA D N 1
ATOM 10196 C CA . ALA D 1 365 ? 146.153 133.964 145.329 1.00 5.96 365 ALA D CA 1
ATOM 10197 C C . ALA D 1 365 ? 144.665 133.806 145.618 1.00 5.96 365 ALA D C 1
ATOM 10198 O O . ALA D 1 365 ? 143.842 133.821 144.695 1.00 5.96 365 ALA D O 1
ATOM 10200 N N . THR D 1 366 ? 144.299 133.644 146.892 1.00 20.22 366 THR D N 1
ATOM 10201 C CA . THR D 1 366 ? 142.888 133.500 147.246 1.00 20.22 366 THR D CA 1
ATOM 10202 C C . THR D 1 366 ? 142.105 134.770 146.933 1.00 20.22 366 THR D C 1
ATOM 10203 O O . THR D 1 366 ? 140.983 134.707 146.410 1.00 20.22 366 THR D O 1
ATOM 10207 N N . LEU D 1 367 ? 142.681 135.933 147.250 1.00 8.96 367 LEU D N 1
ATOM 10208 C CA . LEU D 1 367 ? 142.035 137.197 146.917 1.00 8.96 367 LEU D CA 1
ATOM 10209 C C . LEU D 1 367 ? 141.866 137.344 145.413 1.00 8.96 367 LEU D C 1
ATOM 10210 O O . LEU D 1 367 ? 140.813 137.784 144.941 1.00 8.96 367 LEU D O 1
ATOM 10215 N N . GLY D 1 368 ? 142.892 136.980 144.642 1.00 16.15 368 GLY D N 1
ATOM 10216 C CA . GLY D 1 368 ? 142.768 137.032 143.197 1.00 16.15 368 GLY D CA 1
ATOM 10217 C C . GLY D 1 368 ? 141.672 136.124 142.680 1.00 16.15 368 GLY D C 1
ATOM 10218 O O . GLY D 1 368 ? 140.898 136.511 141.805 1.00 16.15 368 GLY D O 1
ATOM 10219 N N . LEU D 1 369 ? 141.585 134.908 143.224 1.00 20.22 369 LEU D N 1
ATOM 10220 C CA . LEU D 1 369 ? 140.545 133.975 142.800 1.00 20.22 369 LEU D CA 1
ATOM 10221 C C . LEU D 1 369 ? 139.157 134.541 143.065 1.00 20.22 369 LEU D C 1
ATOM 10222 O O . LEU D 1 369 ? 138.311 134.596 142.162 1.00 20.22 369 LEU D O 1
ATOM 10227 N N . VAL D 1 370 ? 138.908 134.984 144.300 1.00 16.96 370 VAL D N 1
ATOM 10228 C CA . VAL D 1 370 ? 137.570 135.456 144.644 1.00 16.96 370 VAL D CA 1
ATOM 10229 C C . VAL D 1 370 ? 137.235 136.734 143.881 1.00 16.96 370 VAL D C 1
ATOM 10230 O O . VAL D 1 370 ? 136.099 136.921 143.430 1.00 16.96 370 VAL D O 1
ATOM 10234 N N . LEU D 1 371 ? 138.219 137.618 143.688 1.00 8.13 371 LEU D N 1
ATOM 10235 C CA . LEU D 1 371 ? 137.955 138.874 142.997 1.00 8.13 371 LEU D CA 1
ATOM 10236 C C . LEU D 1 371 ? 137.711 138.651 141.510 1.00 8.13 371 LEU D C 1
ATOM 10237 O O . LEU D 1 371 ? 136.838 139.297 140.918 1.00 8.13 371 LEU D O 1
ATOM 10242 N N . PHE D 1 372 ? 138.465 137.743 140.886 1.00 18.20 372 PHE D N 1
ATOM 10243 C CA . PHE D 1 372 ? 138.209 137.416 139.489 1.00 18.20 372 PHE D CA 1
ATOM 10244 C C . PHE D 1 372 ? 136.846 136.764 139.322 1.00 18.20 372 PHE D C 1
ATOM 10245 O O . PHE D 1 372 ? 136.137 137.033 138.346 1.00 18.20 372 PHE D O 1
ATOM 10253 N N . ALA D 1 373 ? 136.460 135.902 140.266 1.00 13.83 373 ALA D N 1
ATOM 10254 C CA . ALA D 1 373 ? 135.129 135.310 140.209 1.00 13.83 373 ALA D CA 1
ATOM 10255 C C . ALA D 1 373 ? 134.045 136.374 140.318 1.00 13.83 373 ALA D C 1
ATOM 10256 O O . ALA D 1 373 ? 133.057 136.346 139.573 1.00 13.83 373 ALA D O 1
ATOM 10258 N N . LEU D 1 374 ? 134.217 137.324 141.240 1.00 24.33 374 LEU D N 1
ATOM 10259 C CA . LEU D 1 374 ? 133.252 138.410 141.371 1.00 24.33 374 LEU D CA 1
ATOM 10260 C C . LEU D 1 374 ? 133.178 139.237 140.094 1.00 24.33 374 LEU D C 1
ATOM 10261 O O . LEU D 1 374 ? 132.089 139.626 139.664 1.00 24.33 374 LEU D O 1
ATOM 10266 N N . LEU D 1 375 ? 134.330 139.526 139.482 1.00 35.15 375 LEU D N 1
ATOM 10267 C CA . LEU D 1 375 ? 134.338 140.309 138.249 1.00 35.15 375 LEU D CA 1
ATOM 10268 C C . LEU D 1 375 ? 133.626 139.575 137.122 1.00 35.15 375 LEU D C 1
ATOM 10269 O O . LEU D 1 375 ? 132.839 140.175 136.378 1.00 35.15 375 LEU D O 1
ATOM 10274 N N . ILE D 1 376 ? 133.886 138.273 136.985 1.00 44.26 376 ILE D N 1
ATOM 10275 C CA . ILE D 1 376 ? 133.226 137.487 135.948 1.00 44.26 376 ILE D CA 1
ATOM 10276 C C . ILE D 1 376 ? 131.720 137.491 136.163 1.00 44.26 376 ILE D C 1
ATOM 10277 O O . ILE D 1 376 ? 130.940 137.702 135.225 1.00 44.26 376 ILE D O 1
ATOM 10282 N N . GLY D 1 377 ? 131.287 137.264 137.405 1.00 52.20 377 GLY D N 1
ATOM 10283 C CA . GLY D 1 377 ? 129.862 137.263 137.688 1.00 52.20 377 GLY D CA 1
ATOM 10284 C C . GLY D 1 377 ? 129.210 138.608 137.431 1.00 52.20 377 GLY D C 1
ATOM 10285 O O . GLY D 1 377 ? 128.108 138.680 136.881 1.00 52.20 377 GLY D O 1
ATOM 10286 N N . ASN D 1 378 ? 129.881 139.692 137.826 1.00 56.26 378 ASN D N 1
ATOM 10287 C CA . ASN D 1 378 ? 129.321 141.024 137.631 1.00 56.26 378 ASN D CA 1
ATOM 10288 C C . ASN D 1 378 ? 129.201 141.365 136.152 1.00 56.26 378 ASN D C 1
ATOM 10289 O O . ASN D 1 378 ? 128.195 141.941 135.724 1.00 56.26 378 ASN D O 1
ATOM 10294 N N . MET D 1 379 ? 130.211 141.013 135.352 1.00 58.92 379 MET D N 1
ATOM 10295 C CA . MET D 1 379 ? 130.124 141.286 133.921 1.00 58.92 379 MET D CA 1
ATOM 10296 C C . MET D 1 379 ? 129.075 140.408 133.250 1.00 58.92 379 MET D C 1
ATOM 10297 O O . MET D 1 379 ? 128.392 140.856 132.322 1.00 58.92 379 MET D O 1
ATOM 10302 N N . GLN D 1 380 ? 128.924 139.161 133.704 1.00 65.31 380 GLN D N 1
ATOM 10303 C CA . GLN D 1 380 ? 127.848 138.321 133.189 1.00 65.31 380 GLN D CA 1
ATOM 10304 C C . GLN D 1 380 ? 126.485 138.928 133.498 1.00 65.31 380 GLN D C 1
ATOM 10305 O O . GLN D 1 380 ? 125.600 138.962 132.635 1.00 65.31 380 GLN D O 1
ATOM 10311 N N . THR D 1 381 ? 126.304 139.425 134.725 1.00 60.65 381 THR D N 1
ATOM 10312 C CA . THR D 1 381 ? 125.045 140.068 135.087 1.00 60.65 381 THR D CA 1
ATOM 10313 C C . THR D 1 381 ? 124.802 141.317 134.248 1.00 60.65 381 THR D C 1
ATOM 10314 O O . THR D 1 381 ? 123.679 141.558 133.791 1.00 60.65 381 THR D O 1
ATOM 10318 N N . TYR D 1 382 ? 125.845 142.123 134.036 1.00 70.80 382 TYR D N 1
ATOM 10319 C CA . TYR D 1 382 ? 125.696 143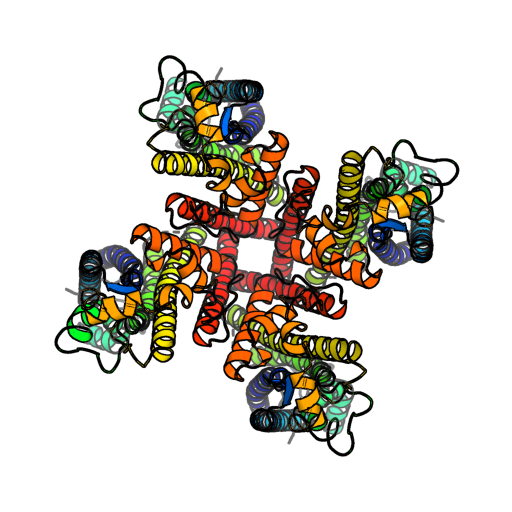.335 133.235 1.00 70.80 382 TYR D CA 1
ATOM 10320 C C . TYR D 1 382 ? 125.321 143.007 131.794 1.00 70.80 382 TYR D C 1
ATOM 10321 O O . TYR D 1 382 ? 124.448 143.659 131.210 1.00 70.80 382 TYR D O 1
ATOM 10330 N N . LEU D 1 383 ? 125.973 142.003 131.202 1.00 63.64 383 LEU D N 1
ATOM 10331 C CA . LEU D 1 383 ? 125.669 141.639 129.822 1.00 63.64 383 LEU D CA 1
ATOM 10332 C C . LEU D 1 383 ? 124.275 141.039 129.697 1.00 63.64 383 LEU D C 1
ATOM 10333 O O . LEU D 1 383 ? 123.569 141.299 128.715 1.00 63.64 383 LEU D O 1
ATOM 10338 N N . GLN D 1 384 ? 123.859 140.230 130.675 1.00 61.35 384 GLN D N 1
ATOM 10339 C CA . GLN D 1 384 ? 122.525 139.645 130.624 1.00 61.35 384 GLN D CA 1
ATOM 10340 C C . GLN D 1 384 ? 121.430 140.678 130.860 1.00 61.35 384 GLN D C 1
ATOM 10341 O O . GLN D 1 384 ? 120.268 140.415 130.535 1.00 61.35 384 GLN D O 1
ATOM 10347 N N . SER D 1 385 ? 121.771 141.839 131.409 1.00 65.50 385 SER D N 1
ATOM 10348 C CA . SER D 1 385 ? 120.790 142.890 131.653 1.00 65.50 385 SER D CA 1
ATOM 10349 C C . SER D 1 385 ? 121.269 144.225 131.091 1.00 65.50 385 SER D C 1
ATOM 10350 O O . SER D 1 385 ? 121.323 145.226 131.805 1.00 65.50 385 SER D O 1
#